Protein AF-0000000086679105 (afdb_homodimer)

pLDDT: mean 95.53, std 6.71, range [30.33, 98.94]

Structure (mmCIF, N/CA/C/O backbone):
data_AF-0000000086679105-model_v1
#
loop_
_entity.id
_entity.type
_entity.pdbx_description
1 polymer 'DUF4331 domain-containing protein'
#
loop_
_atom_site.group_PDB
_atom_site.id
_atom_site.type_symbol
_atom_site.label_atom_id
_atom_site.label_alt_id
_atom_site.label_comp_id
_atom_site.label_asym_id
_atom_site.label_entity_id
_atom_site.label_seq_id
_atom_site.pdbx_PDB_ins_code
_atom_site.Cartn_x
_atom_site.Cartn_y
_atom_site.Cartn_z
_atom_site.occupancy
_atom_site.B_iso_or_equiv
_atom_site.auth_seq_id
_atom_site.auth_comp_id
_atom_site.auth_asym_id
_atom_site.auth_atom_id
_atom_site.pdbx_PDB_model_num
ATOM 1 N N . MET A 1 1 ? -1.13 -16.766 -9.172 1 30.53 1 MET A N 1
ATOM 2 C CA . MET A 1 1 ? -1.455 -15.336 -9.141 1 30.53 1 MET A CA 1
ATOM 3 C C . MET A 1 1 ? -0.622 -14.609 -8.094 1 30.53 1 MET A C 1
ATOM 5 O O . MET A 1 1 ? -0.255 -15.188 -7.07 1 30.53 1 MET A O 1
ATOM 9 N N . SER A 1 2 ? 0.15 -13.836 -8.555 1 44.81 2 SER A N 1
ATOM 10 C CA . SER A 1 2 ? 0.932 -12.953 -7.695 1 44.81 2 SER A CA 1
ATOM 11 C C . SER A 1 2 ? 0.166 -12.594 -6.426 1 44.81 2 SER A C 1
ATOM 13 O O . SER A 1 2 ? -1.063 -12.508 -6.441 1 44.81 2 SER A O 1
ATOM 15 N N . SER A 1 3 ? 0.817 -13.109 -5.324 1 68.81 3 SER A N 1
ATOM 16 C CA . SER A 1 3 ? 0.387 -12.984 -3.938 1 68.81 3 SER A CA 1
ATOM 17 C C . SER A 1 3 ? 0.363 -11.523 -3.496 1 68.81 3 SER A C 1
ATOM 19 O O . SER A 1 3 ? 0.889 -11.18 -2.436 1 68.81 3 SER A O 1
ATOM 21 N N . HIS A 1 4 ? -0.194 -10.719 -4.441 1 86.88 4 HIS A N 1
ATOM 22 C CA . HIS A 1 4 ? -0.296 -9.312 -4.059 1 86.88 4 HIS A CA 1
ATOM 23 C C . HIS A 1 4 ? -1.331 -9.117 -2.955 1 86.88 4 HIS A C 1
ATOM 25 O O . HIS A 1 4 ? -2.453 -8.68 -3.223 1 86.88 4 HIS A O 1
ATOM 31 N N . ARG A 1 5 ? -0.948 -9.477 -1.745 1 88.31 5 ARG A N 1
ATOM 32 C CA . ARG A 1 5 ? -1.821 -9.383 -0.58 1 88.31 5 ARG A CA 1
ATOM 33 C C . ARG A 1 5 ? -2.785 -10.562 -0.519 1 88.31 5 ARG A C 1
ATOM 35 O O . ARG A 1 5 ? -3.998 -10.375 -0.392 1 88.31 5 ARG A O 1
ATOM 42 N N . GLU A 1 6 ? -2.338 -11.773 -0.585 1 87.81 6 GLU A N 1
ATOM 43 C CA . GLU A 1 6 ? -3.154 -12.969 -0.779 1 87.81 6 GLU A CA 1
ATOM 44 C C . GLU A 1 6 ? -3.711 -13.477 0.547 1 87.81 6 GLU A C 1
ATOM 46 O O . GLU A 1 6 ? -4.629 -14.305 0.566 1 87.81 6 GLU A O 1
ATOM 51 N N . ALA A 1 7 ? -3.141 -13 1.672 1 87.62 7 ALA A N 1
ATOM 52 C CA . ALA A 1 7 ? -3.557 -13.484 2.986 1 87.62 7 ALA A CA 1
ATOM 53 C C . ALA A 1 7 ? -3.783 -12.32 3.949 1 87.62 7 ALA A C 1
ATOM 55 O O . ALA A 1 7 ? -3.113 -11.289 3.855 1 87.62 7 ALA A O 1
ATOM 56 N N . PRO A 1 8 ? -4.746 -12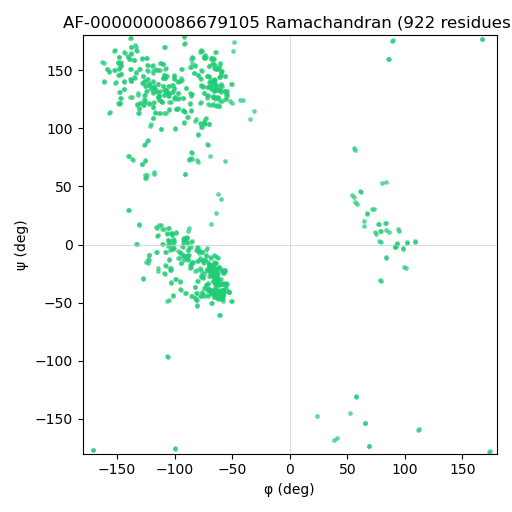.508 4.895 1 86.38 8 PRO A N 1
ATOM 57 C CA . PRO A 1 8 ? -5.148 -11.391 5.75 1 86.38 8 PRO A CA 1
ATOM 58 C C . PRO A 1 8 ? -3.986 -10.82 6.562 1 86.38 8 PRO A C 1
ATOM 60 O O . PRO A 1 8 ? -3.766 -9.609 6.559 1 86.38 8 PRO A O 1
ATOM 63 N N . GLU A 1 9 ? -3.18 -11.617 7.172 1 85.38 9 GLU A N 1
ATOM 64 C CA . GLU A 1 9 ? -2.143 -11.102 8.062 1 85.38 9 GLU A CA 1
ATOM 65 C C . GLU A 1 9 ? -0.961 -10.547 7.27 1 85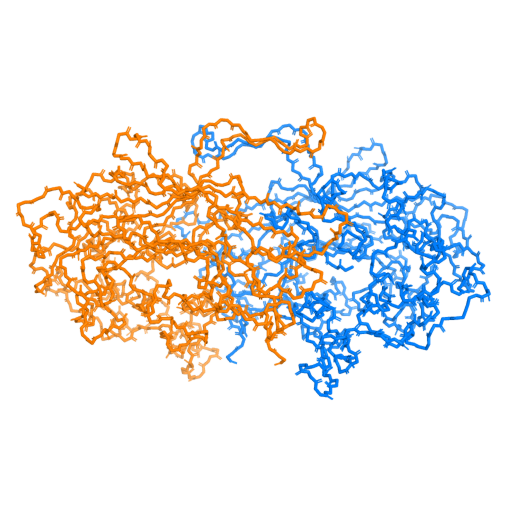.38 9 GLU A C 1
ATOM 67 O O . GLU A 1 9 ? -0.455 -9.469 7.574 1 85.38 9 GLU A O 1
ATOM 72 N N . ILE A 1 10 ? -0.529 -11.227 6.281 1 88.81 10 ILE A N 1
ATOM 73 C CA . ILE A 1 10 ? 0.65 -10.797 5.539 1 88.81 10 ILE A CA 1
ATOM 74 C C . ILE A 1 10 ? 0.325 -9.531 4.738 1 88.81 10 ILE A C 1
ATOM 76 O O . ILE A 1 10 ? 1.21 -8.719 4.469 1 88.81 10 ILE A O 1
ATOM 80 N N . SER A 1 11 ? -0.975 -9.359 4.379 1 89.5 11 SER A N 1
ATOM 81 C CA . SER A 1 11 ? -1.381 -8.148 3.68 1 89.5 11 SER A CA 1
ATOM 82 C C . SER A 1 11 ? -1.133 -6.91 4.531 1 89.5 11 SER A C 1
ATOM 84 O O . SER A 1 11 ? -1.073 -5.793 4.012 1 89.5 11 SER A O 1
ATOM 86 N N . LYS A 1 12 ? -0.986 -7.086 5.832 1 91.12 12 LYS A N 1
ATOM 87 C CA . LYS A 1 12 ? -0.716 -5.98 6.75 1 91.12 12 LYS A CA 1
ATOM 88 C C . LYS A 1 12 ? 0.782 -5.812 6.984 1 91.12 12 LYS A C 1
ATOM 90 O O . LYS A 1 12 ? 1.205 -4.914 7.715 1 91.12 12 LYS A O 1
ATOM 95 N N . ASP A 1 13 ? 1.604 -6.652 6.395 1 92.44 13 ASP A N 1
ATOM 96 C CA . ASP A 1 13 ? 3.062 -6.629 6.453 1 92.44 13 ASP A CA 1
ATOM 97 C C . ASP A 1 13 ? 3.668 -6.602 5.051 1 92.44 13 ASP A C 1
ATOM 99 O O . ASP A 1 13 ? 4.359 -7.539 4.648 1 92.44 13 ASP A O 1
ATOM 103 N N . PRO A 1 14 ? 3.551 -5.5 4.418 1 93.88 14 PRO A N 1
ATOM 104 C CA . PRO A 1 14 ? 3.871 -5.492 2.986 1 93.88 14 PRO A CA 1
ATOM 105 C C . PRO A 1 14 ? 5.352 -5.754 2.713 1 93.88 14 PRO A C 1
ATOM 107 O O . PRO A 1 14 ? 5.695 -6.348 1.686 1 93.88 14 PRO A O 1
ATOM 110 N N . VAL A 1 15 ? 6.242 -5.426 3.588 1 95.88 15 VAL A N 1
ATOM 111 C CA . VAL A 1 15 ? 7.668 -5.543 3.307 1 95.88 15 VAL A CA 1
ATOM 112 C C . VAL A 1 15 ? 8.07 -7.016 3.268 1 95.88 15 VAL A C 1
ATOM 114 O O . VAL A 1 15 ? 9.078 -7.371 2.65 1 95.88 15 VAL A O 1
ATOM 117 N N . ALA A 1 16 ? 7.277 -7.859 3.891 1 96.88 16 ALA A N 1
ATOM 118 C CA . ALA A 1 16 ? 7.566 -9.289 3.908 1 96.88 16 ALA A CA 1
ATOM 119 C C . ALA A 1 16 ? 6.645 -10.047 2.959 1 96.88 16 ALA A C 1
ATOM 121 O O . ALA A 1 16 ? 6.699 -11.273 2.877 1 96.88 16 ALA A O 1
ATOM 122 N N . ASP A 1 17 ? 5.805 -9.367 2.262 1 95.94 17 ASP A N 1
ATOM 123 C CA . ASP A 1 17 ? 4.797 -9.992 1.413 1 95.94 17 ASP A CA 1
ATOM 124 C C . ASP A 1 17 ? 5.391 -10.414 0.071 1 95.94 17 ASP A C 1
ATOM 126 O O . ASP A 1 17 ? 5.668 -9.57 -0.783 1 95.94 17 ASP A O 1
ATOM 130 N N . SER A 1 18 ? 5.555 -11.734 -0.111 1 96.25 18 SER A N 1
ATOM 131 C CA . SER A 1 18 ? 5.984 -12.242 -1.408 1 96.25 18 SER A CA 1
ATOM 132 C C . SER A 1 18 ? 4.914 -12.023 -2.473 1 96.25 18 SER A C 1
ATOM 134 O O . SER A 1 18 ? 3.766 -12.438 -2.297 1 96.25 18 SER A O 1
ATOM 136 N N . THR A 1 19 ? 5.355 -11.43 -3.525 1 94.06 19 THR A N 1
ATOM 137 C CA . THR A 1 19 ? 4.402 -10.961 -4.523 1 94.06 19 THR A CA 1
ATOM 138 C C . THR A 1 19 ? 4.438 -11.852 -5.766 1 94.06 19 THR A C 1
ATOM 140 O O . THR A 1 19 ? 3.393 -12.172 -6.336 1 94.06 19 THR A O 1
ATOM 143 N N . ASP A 1 20 ? 5.633 -12.117 -6.266 1 97.31 20 ASP A N 1
ATOM 144 C CA . ASP A 1 20 ? 5.824 -12.953 -7.445 1 97.31 20 ASP A CA 1
ATOM 145 C C . ASP A 1 20 ? 7.129 -13.742 -7.359 1 97.31 20 ASP A C 1
ATOM 147 O O . ASP A 1 20 ? 8.047 -13.359 -6.633 1 97.31 20 ASP A O 1
ATOM 151 N N . LEU A 1 21 ? 7.098 -14.805 -8.078 1 98.56 21 LEU A N 1
ATOM 152 C CA . LEU A 1 21 ? 8.281 -15.641 -8.242 1 98.56 21 LEU A CA 1
ATOM 153 C C . LEU A 1 21 ? 8.438 -16.078 -9.695 1 98.56 21 LEU A C 1
ATOM 155 O O . LEU A 1 21 ? 7.477 -16.547 -10.32 1 98.56 21 LEU A O 1
ATOM 159 N N . TYR A 1 22 ? 9.602 -15.828 -10.25 1 98.81 22 TYR A N 1
ATOM 160 C CA . TYR A 1 22 ? 9.969 -16.266 -11.594 1 98.81 22 TYR A CA 1
ATOM 161 C C . TYR A 1 22 ? 11.164 -17.203 -11.555 1 98.81 22 TYR A C 1
ATOM 163 O O . TYR A 1 22 ? 12.102 -17 -10.773 1 98.81 22 TYR A O 1
ATOM 171 N N . ALA A 1 23 ? 11.133 -18.188 -12.336 1 98.88 23 ALA A N 1
ATOM 172 C CA . ALA A 1 23 ? 12.227 -19.109 -12.586 1 98.88 23 ALA A CA 1
ATOM 173 C C . ALA A 1 23 ? 12.195 -19.625 -14.023 1 98.88 23 ALA A C 1
ATOM 175 O O . ALA A 1 23 ? 11.211 -20.219 -14.453 1 98.88 23 ALA A O 1
ATOM 176 N N . PHE A 1 24 ? 13.234 -19.422 -14.781 1 98.88 24 PHE A N 1
ATOM 177 C CA . PHE A 1 24 ? 13.258 -19.859 -16.172 1 98.88 24 PHE A CA 1
ATOM 178 C C . PHE A 1 24 ? 14.695 -20 -16.672 1 98.88 24 PHE A C 1
ATOM 180 O O . PHE A 1 24 ? 15.609 -19.375 -16.125 1 98.88 24 PHE A O 1
ATOM 187 N N . VAL A 1 25 ? 14.891 -20.906 -17.625 1 98.75 25 VAL A N 1
ATOM 188 C CA . VAL A 1 25 ? 16.156 -20.953 -18.344 1 98.75 25 VAL A CA 1
ATOM 189 C C . VAL A 1 25 ? 16.375 -19.656 -19.109 1 98.75 25 VAL A C 1
ATOM 191 O O . VAL A 1 25 ? 15.516 -19.234 -19.891 1 98.75 25 VAL A O 1
ATOM 194 N N . THR A 1 26 ? 17.547 -19.031 -18.875 1 98.5 26 THR A N 1
ATOM 195 C CA . THR A 1 26 ? 17.781 -17.656 -19.297 1 98.5 26 THR A CA 1
ATOM 196 C C . THR A 1 26 ? 17.812 -17.562 -20.828 1 98.5 26 THR A C 1
ATOM 198 O O . THR A 1 26 ? 18.609 -18.234 -21.469 1 98.5 26 THR A O 1
ATOM 201 N N . PRO A 1 27 ? 16.875 -16.734 -21.391 1 97 27 PRO A N 1
ATOM 202 C CA . PRO A 1 27 ? 16.969 -16.531 -22.844 1 97 27 PRO A CA 1
ATOM 203 C C . PRO A 1 27 ? 18.359 -16.047 -23.281 1 97 27 PRO A C 1
ATOM 205 O O . PRO A 1 27 ? 18.906 -15.125 -22.688 1 97 27 PRO A O 1
ATOM 208 N N . GLY A 1 28 ? 18.875 -16.672 -24.281 1 95 28 GLY A N 1
ATOM 209 C CA . GLY A 1 28 ? 20.188 -16.297 -24.812 1 95 28 GLY A CA 1
ATOM 210 C C . GLY A 1 28 ? 21.344 -16.938 -24.047 1 95 28 GLY A C 1
ATOM 211 O O . GLY A 1 28 ? 22.484 -16.891 -24.484 1 95 28 GLY A O 1
ATOM 212 N N . LYS A 1 29 ? 21.047 -17.531 -22.906 1 96.31 29 LYS A N 1
ATOM 213 C CA . LYS A 1 29 ? 22.047 -18.219 -22.078 1 96.31 29 LYS A CA 1
ATOM 214 C C . LYS A 1 29 ? 21.484 -19.516 -21.5 1 96.31 29 LYS A C 1
ATOM 216 O O . LYS A 1 29 ? 21.328 -19.625 -20.281 1 96.31 29 LYS A O 1
ATOM 221 N N . PRO A 1 30 ? 21.375 -20.531 -22.281 1 95.62 30 PRO A N 1
ATOM 222 C CA . PRO A 1 30 ? 20.625 -21.719 -21.891 1 95.62 30 PRO A CA 1
ATOM 223 C C . PRO A 1 30 ? 21.297 -22.5 -20.75 1 95.62 30 PRO A C 1
ATOM 225 O O . PRO A 1 30 ? 20.688 -23.391 -20.172 1 95.62 30 PRO A O 1
ATOM 228 N N . ASP A 1 31 ? 22.562 -22.172 -20.406 1 96.44 31 ASP A N 1
ATOM 229 C CA . ASP A 1 31 ? 23.25 -22.859 -19.312 1 96.44 31 ASP A CA 1
ATOM 230 C C . ASP A 1 31 ? 23.031 -22.141 -17.984 1 96.44 31 ASP A C 1
ATOM 232 O O . ASP A 1 31 ? 23.641 -22.484 -16.969 1 96.44 31 ASP A O 1
ATOM 236 N N . THR A 1 32 ? 22.203 -21.109 -17.984 1 98.38 32 THR A N 1
ATOM 237 C CA . THR A 1 32 ? 21.906 -20.375 -16.766 1 98.38 32 THR A CA 1
ATOM 238 C C . THR A 1 32 ? 20.406 -20.359 -16.484 1 98.38 32 THR A C 1
ATOM 240 O O . THR A 1 32 ? 19.594 -20.578 -17.391 1 98.38 32 THR A O 1
ATOM 243 N N . VAL A 1 33 ? 20.094 -20.203 -15.234 1 98.81 33 VAL A N 1
ATOM 244 C CA . VAL A 1 33 ? 18.719 -20.031 -14.758 1 98.81 33 VAL A CA 1
ATOM 245 C C . VAL A 1 33 ? 18.578 -18.641 -14.125 1 98.81 33 VAL A C 1
ATOM 247 O O . VAL A 1 33 ? 19.453 -18.188 -13.398 1 98.81 33 VAL A O 1
ATOM 250 N N . THR A 1 34 ? 17.531 -17.938 -14.5 1 98.94 34 THR A N 1
ATOM 251 C CA . THR A 1 34 ? 17.156 -16.672 -13.844 1 98.94 34 THR A CA 1
ATOM 252 C C . THR A 1 34 ? 16.078 -16.906 -12.797 1 98.94 34 THR A C 1
ATOM 254 O O . THR A 1 34 ? 15.07 -17.578 -13.078 1 98.94 34 THR A O 1
ATOM 257 N N . LEU A 1 35 ? 16.328 -16.484 -11.57 1 98.94 35 LEU A N 1
ATOM 258 C CA . LEU A 1 35 ? 15.383 -16.484 -10.453 1 98.94 35 LEU A CA 1
ATOM 259 C C . LEU A 1 35 ? 15.047 -15.047 -10.031 1 98.94 35 LEU A C 1
ATOM 261 O O . LEU A 1 35 ? 15.945 -14.219 -9.867 1 98.94 35 LEU A O 1
ATOM 265 N N . ILE A 1 36 ? 13.742 -14.719 -9.953 1 98.94 36 ILE A N 1
ATOM 266 C CA . ILE A 1 36 ? 13.312 -13.398 -9.492 1 98.94 36 ILE A CA 1
ATOM 267 C C . ILE A 1 36 ? 12.234 -13.562 -8.414 1 98.94 36 ILE A C 1
ATOM 269 O O . ILE A 1 36 ? 11.242 -14.25 -8.625 1 98.94 36 ILE A O 1
ATOM 273 N N . ALA A 1 37 ? 12.445 -13.047 -7.258 1 98.75 37 ALA A N 1
ATOM 274 C CA . ALA A 1 37 ? 11.438 -12.938 -6.207 1 98.75 37 ALA A CA 1
ATOM 275 C C . ALA A 1 37 ? 11.047 -11.484 -5.973 1 98.75 37 ALA A C 1
ATOM 277 O O . ALA A 1 37 ? 11.906 -10.625 -5.746 1 98.75 37 ALA A O 1
ATOM 278 N N . ASN A 1 38 ? 9.773 -11.219 -6.117 1 98.62 38 ASN A N 1
ATOM 279 C CA . ASN A 1 38 ? 9.266 -9.875 -5.879 1 98.62 38 ASN A CA 1
ATOM 280 C C . ASN A 1 38 ? 8.602 -9.758 -4.508 1 98.62 38 ASN A C 1
ATOM 282 O O . ASN A 1 38 ? 7.949 -10.703 -4.051 1 98.62 38 ASN A O 1
ATOM 286 N N . TYR A 1 39 ? 8.797 -8.625 -3.91 1 97.88 39 TYR A N 1
ATOM 287 C CA . TYR A 1 39 ? 8.211 -8.297 -2.613 1 97.88 39 TYR A CA 1
ATOM 288 C C . TYR A 1 39 ? 7.598 -6.902 -2.631 1 97.88 39 TYR A C 1
ATOM 290 O O . TYR A 1 39 ? 7.84 -6.125 -3.557 1 97.88 39 TYR A O 1
ATOM 298 N N . LEU A 1 40 ? 6.781 -6.586 -1.562 1 96.62 40 LEU A N 1
ATOM 299 C CA . LEU A 1 40 ? 6.148 -5.289 -1.344 1 96.62 40 LEU A CA 1
ATOM 300 C C . LEU A 1 40 ? 5.305 -4.887 -2.547 1 96.62 40 LEU A C 1
ATOM 302 O O . LEU A 1 40 ? 5.703 -4.02 -3.33 1 96.62 40 LEU A O 1
ATOM 306 N N . PRO A 1 41 ? 4.098 -5.348 -2.668 1 95.12 41 PRO A N 1
ATOM 307 C CA . PRO A 1 41 ? 3.219 -5.082 -3.809 1 95.12 41 PRO A CA 1
ATOM 308 C C . PRO A 1 41 ? 2.658 -3.66 -3.801 1 95.12 41 PRO A C 1
ATOM 310 O O . PRO A 1 41 ? 2.748 -2.963 -2.787 1 95.12 41 PRO A O 1
ATOM 313 N N . MET A 1 42 ? 2.191 -3.184 -4.945 1 94.5 42 MET A N 1
ATOM 314 C CA . MET A 1 42 ? 1.371 -1.988 -5.125 1 94.5 42 MET A CA 1
ATOM 315 C C . MET A 1 42 ? 2.111 -0.743 -4.645 1 94.5 42 MET A C 1
ATOM 317 O O . MET A 1 42 ? 1.541 0.088 -3.938 1 94.5 42 MET A O 1
ATOM 321 N N . GLN A 1 43 ? 3.377 -0.663 -5.055 1 95.94 43 GLN A N 1
ATOM 322 C CA . GLN A 1 43 ? 4.141 0.546 -4.758 1 95.94 43 GLN A CA 1
ATOM 323 C C . GLN A 1 43 ? 3.691 1.707 -5.641 1 95.94 43 GLN A C 1
ATOM 325 O O . GLN A 1 43 ? 3.941 1.71 -6.848 1 95.94 43 GLN A O 1
ATOM 330 N N . LEU A 1 44 ? 2.998 2.658 -5.027 1 95.56 44 LEU A N 1
ATOM 331 C CA . LEU A 1 44 ? 2.734 3.895 -5.758 1 95.56 44 LEU A CA 1
ATOM 332 C C . LEU A 1 44 ? 4.035 4.621 -6.082 1 95.56 44 LEU A C 1
ATOM 334 O O . LEU A 1 44 ? 4.781 5 -5.18 1 95.56 44 LEU A O 1
ATOM 338 N N . PRO A 1 45 ? 4.348 4.844 -7.379 1 96.5 45 PRO A N 1
ATOM 339 C CA . PRO A 1 45 ? 5.648 5.426 -7.719 1 96.5 45 PRO A CA 1
ATOM 340 C C . PRO A 1 45 ? 5.898 6.754 -7.008 1 96.5 45 PRO A C 1
ATOM 342 O O . PRO A 1 45 ? 7.031 7.043 -6.609 1 96.5 45 PRO A O 1
ATOM 345 N N . SER A 1 46 ? 4.863 7.527 -6.785 1 95.56 46 SER A N 1
ATOM 346 C CA . SER A 1 46 ? 5 8.836 -6.145 1 95.56 46 SER A CA 1
ATOM 347 C C . SER A 1 46 ? 4.926 8.711 -4.625 1 95.56 46 SER A C 1
ATOM 349 O O . SER A 1 46 ? 4.723 9.711 -3.928 1 95.56 46 SER A O 1
ATOM 351 N N . GLY A 1 47 ? 5.043 7.547 -4.086 1 89.81 47 GLY A N 1
ATOM 352 C CA . GLY A 1 47 ? 4.711 7.266 -2.699 1 89.81 47 GLY A CA 1
ATOM 353 C C . GLY A 1 47 ? 5.66 7.922 -1.714 1 89.81 47 GLY A C 1
ATOM 354 O O . GLY A 1 47 ? 5.801 7.461 -0.58 1 89.81 47 GLY A O 1
ATOM 355 N N . GLY A 1 48 ? 6.516 9.031 -2.139 1 80.12 48 GLY A N 1
ATOM 356 C CA . GLY A 1 48 ? 7.305 9.969 -1.353 1 80.12 48 GLY A CA 1
ATOM 357 C C . GLY A 1 48 ? 7.676 9.438 0.017 1 80.12 48 GLY A C 1
ATOM 358 O O . GLY A 1 48 ? 7.891 8.234 0.182 1 80.12 48 GLY A O 1
ATOM 359 N N . PRO A 1 49 ? 7.777 10.422 1.054 1 82.31 49 PRO A N 1
ATOM 360 C CA . PRO A 1 49 ? 9.164 10.875 1.164 1 82.31 49 PRO A CA 1
ATOM 361 C C . PRO A 1 49 ? 10.133 9.742 1.498 1 82.31 49 PRO A C 1
ATOM 363 O O . PRO A 1 49 ? 11.344 9.875 1.295 1 82.31 49 PRO A O 1
ATOM 366 N N . ASN A 1 50 ? 9.602 8.672 2.059 1 82.31 50 ASN A N 1
ATOM 367 C CA . ASN A 1 50 ? 10.484 7.594 2.494 1 82.31 50 ASN A CA 1
ATOM 368 C C . ASN A 1 50 ? 10.602 6.504 1.433 1 82.31 50 ASN A C 1
ATOM 370 O O . ASN A 1 50 ? 11.516 5.672 1.49 1 82.31 50 ASN A O 1
ATOM 374 N N . PHE A 1 51 ? 9.797 6.594 0.345 1 88.88 51 PHE A N 1
ATOM 375 C CA . PHE A 1 51 ? 9.75 5.637 -0.756 1 88.88 51 PHE A CA 1
ATOM 376 C C . PHE A 1 51 ? 9.836 4.207 -0.238 1 88.88 51 PHE A C 1
ATOM 378 O O . PHE A 1 51 ? 9.43 3.926 0.892 1 88.88 51 PHE A O 1
ATOM 385 N N . TYR A 1 52 ? 10.078 3.248 -1.118 1 94.31 52 TYR A N 1
ATOM 386 C CA . TYR A 1 52 ? 9.953 1.831 -0.796 1 94.31 52 TYR A CA 1
ATOM 387 C C . TYR A 1 52 ? 11.328 1.171 -0.698 1 94.31 52 TYR A C 1
ATOM 389 O O . TYR A 1 52 ? 12.164 1.338 -1.585 1 94.31 52 TYR A O 1
ATOM 397 N N . GLU A 1 53 ? 11.57 0.423 0.383 1 95.5 53 GLU A N 1
ATOM 398 C CA . GLU A 1 53 ? 12.812 -0.324 0.581 1 95.5 53 GLU A CA 1
ATOM 399 C C . GLU A 1 53 ? 12.531 -1.705 1.169 1 95.5 53 GLU A C 1
ATOM 401 O O . GLU A 1 53 ? 11.469 -1.941 1.736 1 95.5 53 GLU A O 1
ATOM 406 N N . PHE A 1 54 ? 13.516 -2.629 1.002 1 97.94 54 PHE A N 1
ATOM 407 C CA . PHE A 1 54 ? 13.453 -3.916 1.686 1 97.94 54 PHE A CA 1
ATOM 408 C C . PHE A 1 54 ? 13.562 -3.732 3.195 1 97.94 54 PHE A C 1
ATOM 410 O O . PHE A 1 54 ? 14.125 -2.74 3.666 1 97.94 54 PHE A O 1
ATOM 417 N N . GLY A 1 55 ? 12.969 -4.641 3.906 1 97.06 55 GLY A N 1
ATOM 418 C CA . GLY A 1 55 ? 13.086 -4.578 5.355 1 97.06 55 GLY A CA 1
ATOM 419 C C . GLY A 1 55 ? 14.453 -5.012 5.859 1 97.06 55 GLY A C 1
ATOM 420 O O . GLY A 1 55 ? 14.93 -6.098 5.523 1 97.06 55 GLY A O 1
ATOM 421 N N . ASP A 1 56 ? 15.055 -4.168 6.73 1 96.12 56 ASP A N 1
ATOM 422 C CA . ASP A 1 56 ? 16.328 -4.535 7.355 1 96.12 56 ASP A CA 1
ATOM 423 C C . ASP A 1 56 ? 16.141 -5.711 8.312 1 96.12 56 ASP A C 1
ATOM 425 O O . ASP A 1 56 ? 17.094 -6.441 8.602 1 96.12 56 ASP A O 1
ATOM 429 N N . ASP A 1 57 ? 14.922 -5.871 8.758 1 95 57 ASP A N 1
ATOM 430 C CA . ASP A 1 57 ? 14.633 -6.887 9.766 1 95 57 ASP A CA 1
ATOM 431 C C . ASP A 1 57 ? 13.984 -8.117 9.141 1 95 57 ASP A C 1
ATOM 433 O O . ASP A 1 57 ? 13.422 -8.961 9.844 1 95 57 ASP A O 1
ATOM 437 N N . VAL A 1 58 ? 13.938 -8.203 7.871 1 97.81 58 VAL A N 1
ATOM 438 C CA . VAL A 1 58 ? 13.352 -9.328 7.16 1 97.81 58 VAL A CA 1
ATOM 439 C C . VAL A 1 58 ? 14.461 -10.172 6.52 1 97.81 58 VAL A C 1
ATOM 441 O O . VAL A 1 58 ? 15.414 -9.625 5.957 1 97.81 58 VAL A O 1
ATOM 444 N N . LEU A 1 59 ? 14.375 -11.469 6.703 1 98.62 59 LEU A N 1
ATOM 445 C CA . LEU A 1 59 ? 15.203 -12.422 5.98 1 98.62 59 LEU A CA 1
ATOM 446 C C . LEU A 1 59 ? 14.516 -12.883 4.703 1 98.62 59 LEU A C 1
ATOM 448 O O . LEU A 1 59 ? 13.461 -13.523 4.762 1 98.62 59 LEU A O 1
ATOM 452 N N . TYR A 1 60 ? 15.117 -12.523 3.545 1 98.88 60 TYR A N 1
ATOM 453 C CA . TYR A 1 60 ? 14.562 -12.938 2.258 1 98.88 60 TYR A CA 1
ATOM 454 C C . TYR A 1 60 ? 15.328 -14.125 1.693 1 98.88 60 TYR A C 1
ATOM 456 O O . TYR A 1 60 ? 16.562 -14.125 1.668 1 98.88 60 TYR A O 1
ATOM 464 N N . GLU A 1 61 ? 14.562 -15.109 1.223 1 98.88 61 GLU A N 1
ATOM 465 C CA . GLU A 1 61 ? 15.242 -16.297 0.72 1 98.88 61 GLU A CA 1
ATOM 466 C C . GLU A 1 61 ? 14.594 -16.797 -0.568 1 98.88 61 GLU A C 1
ATOM 468 O O . GLU A 1 61 ? 13.375 -16.719 -0.732 1 98.88 61 GLU A O 1
ATOM 473 N N . ILE A 1 62 ? 15.398 -17.266 -1.469 1 98.94 62 ILE A N 1
ATOM 474 C CA . ILE A 1 62 ? 14.992 -18.109 -2.588 1 98.94 62 ILE A CA 1
ATOM 475 C C . ILE A 1 62 ? 15.555 -19.516 -2.402 1 98.94 62 ILE A C 1
ATOM 477 O O . ILE A 1 62 ? 16.766 -19.688 -2.262 1 98.94 62 ILE A O 1
ATOM 481 N N . HIS A 1 63 ? 14.672 -20.453 -2.396 1 98.81 63 HIS A N 1
ATOM 482 C CA . HIS A 1 63 ? 15.016 -21.844 -2.158 1 98.81 63 HIS A CA 1
ATOM 483 C C . HIS A 1 63 ? 14.945 -22.656 -3.445 1 98.81 63 HIS A C 1
ATOM 485 O O . HIS A 1 63 ? 14.07 -22.422 -4.285 1 98.81 63 HIS A O 1
ATOM 491 N N . VAL A 1 64 ? 15.883 -23.625 -3.518 1 98.81 64 VAL A N 1
ATOM 492 C CA . VAL A 1 64 ? 15.875 -24.594 -4.605 1 98.81 64 VAL A CA 1
ATOM 493 C C . VAL A 1 64 ? 15.906 -26.016 -4.035 1 98.81 64 VAL A C 1
ATOM 495 O O . VAL A 1 64 ? 16.781 -26.344 -3.227 1 98.81 64 VAL A O 1
ATOM 498 N N . ASP A 1 65 ? 14.93 -26.781 -4.328 1 98.5 65 ASP A N 1
ATOM 499 C CA . ASP A 1 65 ? 14.906 -28.219 -4.105 1 98.5 65 ASP A CA 1
ATOM 500 C C . ASP A 1 65 ? 15.289 -28.984 -5.371 1 98.5 65 ASP A C 1
ATOM 502 O O . ASP A 1 65 ? 14.602 -28.906 -6.387 1 98.5 65 ASP A O 1
ATOM 506 N N . ASN A 1 66 ? 16.406 -29.734 -5.328 1 97.69 66 ASN A N 1
ATOM 507 C CA . ASN A 1 66 ? 16.844 -30.422 -6.543 1 97.69 66 ASN A CA 1
ATOM 508 C C . ASN A 1 66 ? 16.781 -31.938 -6.379 1 97.69 66 ASN A C 1
ATOM 510 O O . ASN A 1 66 ? 17.375 -32.656 -7.18 1 97.69 66 ASN A O 1
ATOM 514 N N . ASN A 1 67 ? 16.078 -32.438 -5.305 1 95.81 67 ASN A N 1
ATOM 515 C CA . ASN A 1 67 ? 15.961 -33.875 -5.129 1 95.81 67 ASN A CA 1
ATOM 516 C C . ASN A 1 67 ? 14.523 -34.281 -4.836 1 95.81 67 ASN A C 1
ATOM 518 O O . ASN A 1 67 ? 14.266 -35.469 -4.551 1 95.81 67 ASN A O 1
ATOM 522 N N . GLY A 1 68 ? 13.594 -33.312 -4.797 1 94.88 68 GLY A N 1
ATOM 523 C CA . GLY A 1 68 ? 12.164 -33.594 -4.777 1 94.88 68 GLY A CA 1
ATOM 524 C C . GLY A 1 68 ? 11.641 -33.906 -3.391 1 94.88 68 GLY A C 1
ATOM 525 O O . GLY A 1 68 ? 10.547 -34.469 -3.244 1 94.88 68 GLY A O 1
ATOM 526 N N . ASP A 1 69 ? 12.344 -33.562 -2.285 1 96.12 69 ASP A N 1
ATOM 527 C CA . ASP A 1 69 ? 11.883 -33.906 -0.952 1 96.12 69 ASP A CA 1
ATOM 528 C C . ASP A 1 69 ? 11.211 -32.75 -0.255 1 96.12 69 ASP A C 1
ATOM 530 O O . ASP A 1 69 ? 10.875 -32.812 0.929 1 96.12 69 ASP A O 1
ATOM 534 N N . GLY A 1 70 ? 11.07 -31.672 -0.97 1 96.56 70 GLY A N 1
ATOM 535 C CA . GLY A 1 70 ? 10.336 -30.531 -0.437 1 96.56 70 GLY A CA 1
ATOM 536 C C . GLY A 1 70 ? 11.148 -29.703 0.537 1 96.56 70 GLY A C 1
ATOM 537 O O . GLY A 1 70 ? 10.609 -28.844 1.235 1 96.56 70 GLY A O 1
ATOM 538 N N . ARG A 1 71 ? 12.391 -29.922 0.613 1 97.25 71 ARG A N 1
ATOM 539 C CA . ARG A 1 71 ? 13.336 -29.156 1.415 1 97.25 71 ARG A CA 1
ATOM 540 C C . ARG A 1 71 ? 14.398 -28.5 0.535 1 97.25 71 ARG A C 1
ATOM 542 O O . ARG A 1 71 ? 14.75 -29.031 -0.521 1 97.25 71 ARG A O 1
ATOM 549 N N . PRO A 1 72 ? 14.867 -27.375 0.964 1 97.81 72 PRO A N 1
ATOM 550 C CA . PRO A 1 72 ? 15.844 -26.719 0.097 1 97.81 72 PRO A CA 1
ATOM 551 C C . PRO A 1 72 ? 17.203 -27.422 0.08 1 97.81 72 PRO A C 1
ATOM 553 O O . PRO A 1 72 ? 17.688 -27.844 1.13 1 97.81 72 PRO A O 1
ATOM 556 N N . ASP A 1 73 ? 17.781 -27.594 -1.07 1 98.19 73 ASP A N 1
ATOM 557 C CA . ASP A 1 73 ? 19.141 -28.078 -1.262 1 98.19 73 ASP A CA 1
ATOM 558 C C . ASP A 1 73 ? 20.109 -26.922 -1.522 1 98.19 73 ASP A C 1
ATOM 560 O O . ASP A 1 73 ? 21.312 -27.047 -1.289 1 98.19 73 ASP A O 1
ATOM 564 N N . VAL A 1 74 ? 19.609 -25.859 -2.109 1 98.38 74 VAL A N 1
ATOM 565 C CA . VAL A 1 74 ? 20.312 -24.594 -2.293 1 98.38 74 VAL A CA 1
ATOM 566 C C . VAL A 1 74 ? 19.422 -23.438 -1.848 1 98.38 74 VAL A C 1
ATOM 568 O O . VAL A 1 74 ? 18.234 -23.391 -2.176 1 98.38 74 VAL A O 1
ATOM 571 N N . THR A 1 75 ? 19.938 -22.594 -1.021 1 98.75 75 THR A N 1
ATOM 572 C CA . THR A 1 75 ? 19.234 -21.375 -0.615 1 98.75 75 THR A CA 1
ATOM 573 C C . THR A 1 75 ? 20.094 -20.141 -0.854 1 98.75 75 THR A C 1
ATOM 575 O O . THR A 1 75 ? 21.297 -20.141 -0.551 1 98.75 75 THR A O 1
ATOM 578 N N . PHE A 1 76 ? 19.547 -19.188 -1.507 1 98.88 76 PHE A N 1
ATOM 579 C CA . PHE A 1 76 ? 20.141 -17.844 -1.533 1 98.88 76 PHE A CA 1
ATOM 580 C C . PHE A 1 76 ? 19.438 -16.938 -0.528 1 98.88 76 PHE A C 1
ATOM 582 O O . PHE A 1 76 ? 18.234 -16.688 -0.639 1 98.88 76 PHE A O 1
ATOM 589 N N . GLN A 1 77 ? 20.188 -16.5 0.44 1 98.81 77 GLN A N 1
ATOM 590 C CA . GLN A 1 77 ? 19.688 -15.656 1.517 1 98.81 77 GLN A CA 1
ATOM 591 C C . GLN A 1 77 ? 20.125 -14.203 1.346 1 98.81 77 GLN A C 1
ATOM 593 O O . GLN A 1 77 ? 21.312 -13.938 1.146 1 98.81 77 GLN A O 1
ATOM 598 N N . PHE A 1 78 ? 19.203 -13.32 1.386 1 98.88 78 PHE A N 1
ATOM 599 C CA . PHE A 1 78 ? 19.469 -11.898 1.249 1 98.88 78 PHE A CA 1
ATOM 600 C C . PHE A 1 78 ? 19.141 -11.156 2.543 1 98.88 78 PHE A C 1
ATOM 602 O O . PHE A 1 78 ? 18.047 -11.289 3.08 1 98.88 78 PHE A O 1
ATOM 609 N N . ARG A 1 79 ? 20.094 -10.375 3.059 1 98.75 79 ARG A N 1
ATOM 610 C CA . ARG A 1 79 ? 19.906 -9.469 4.191 1 98.75 79 ARG A CA 1
ATOM 611 C C . ARG A 1 79 ? 20.219 -8.031 3.797 1 98.75 79 ARG A C 1
ATOM 613 O O . ARG A 1 79 ? 21.234 -7.77 3.139 1 98.75 79 ARG A O 1
ATOM 620 N N . PHE A 1 80 ? 19.391 -7.184 4.191 1 98.62 80 PHE A N 1
ATOM 621 C CA . PHE A 1 80 ? 19.516 -5.797 3.768 1 98.62 80 PHE A CA 1
ATOM 622 C C . PHE A 1 80 ? 19.938 -4.91 4.938 1 98.62 80 PHE A C 1
ATOM 624 O O . PHE A 1 80 ? 19.672 -5.246 6.094 1 98.62 80 PHE A O 1
ATOM 631 N N . GLU A 1 81 ? 20.531 -3.846 4.602 1 97.94 81 GLU A N 1
ATOM 632 C CA . GLU A 1 81 ? 20.938 -2.809 5.543 1 97.94 81 GLU A CA 1
ATOM 633 C C . GLU A 1 81 ? 20.797 -1.419 4.934 1 97.94 81 GLU A C 1
ATOM 635 O O . GLU A 1 81 ? 21.141 -1.206 3.77 1 97.94 81 GLU A O 1
ATOM 640 N N . THR A 1 82 ? 20.219 -0.505 5.676 1 96.38 82 THR A N 1
ATOM 641 C CA . THR A 1 82 ? 20.016 0.871 5.234 1 96.38 82 THR A CA 1
ATOM 642 C C . THR A 1 82 ? 21.016 1.808 5.922 1 96.38 82 THR A C 1
ATOM 644 O O . THR A 1 82 ? 21.266 1.677 7.121 1 96.38 82 THR A O 1
ATOM 647 N N . GLU A 1 83 ? 21.594 2.717 5.156 1 96.31 83 GLU A N 1
ATOM 648 C CA . GLU A 1 83 ? 22.516 3.738 5.664 1 96.31 83 GLU A CA 1
ATOM 649 C C . GLU A 1 83 ? 21.969 5.141 5.402 1 96.31 83 GLU A C 1
ATOM 651 O O . GLU A 1 83 ? 21.5 5.434 4.301 1 96.31 83 GLU A O 1
ATOM 656 N N . ILE A 1 84 ? 21.969 5.914 6.43 1 94.69 84 ILE A N 1
ATOM 657 C CA . ILE A 1 84 ? 21.609 7.324 6.336 1 94.69 84 ILE A CA 1
ATOM 658 C C . ILE A 1 84 ? 22.859 8.188 6.387 1 94.69 84 ILE A C 1
ATOM 660 O O . ILE A 1 84 ? 23.625 8.133 7.359 1 94.69 84 ILE A O 1
ATOM 664 N N . ARG A 1 85 ? 23.062 8.977 5.406 1 95.06 85 ARG A N 1
ATOM 665 C CA . ARG A 1 85 ? 24.266 9.797 5.324 1 95.06 85 ARG A CA 1
ATOM 666 C C . ARG A 1 85 ? 24.125 11.07 6.156 1 95.06 85 ARG A C 1
ATOM 668 O O . ARG A 1 85 ? 25.062 11.492 6.828 1 95.06 85 ARG A O 1
ATOM 675 N N . ASN A 1 86 ? 23.016 11.727 6.027 1 94.75 86 ASN A N 1
ATOM 676 C CA . ASN A 1 86 ? 22.688 12.938 6.766 1 94.75 86 ASN A CA 1
ATOM 677 C C . ASN A 1 86 ? 21.438 12.75 7.629 1 94.75 86 ASN A C 1
ATOM 679 O O . ASN A 1 86 ? 20.312 12.727 7.113 1 94.75 86 ASN A O 1
ATOM 683 N N . ASP A 1 87 ? 21.578 12.688 8.906 1 93.19 87 ASP A N 1
ATOM 684 C CA . ASP A 1 87 ? 20.469 12.391 9.805 1 93.19 87 ASP A CA 1
ATOM 685 C C . ASP A 1 87 ? 19.75 13.664 10.227 1 93.19 87 ASP A C 1
ATOM 687 O O . ASP A 1 87 ? 18.875 13.625 11.094 1 93.19 87 ASP A O 1
ATOM 691 N N . LYS A 1 88 ? 20.109 14.781 9.648 1 92.19 88 LYS A N 1
ATOM 692 C CA . LYS A 1 88 ? 19.516 16.047 10.047 1 92.19 88 LYS A CA 1
ATOM 693 C C . LYS A 1 88 ? 18.516 16.547 9 1 92.19 88 LYS A C 1
ATOM 695 O O . LYS A 1 88 ? 17.922 17.609 9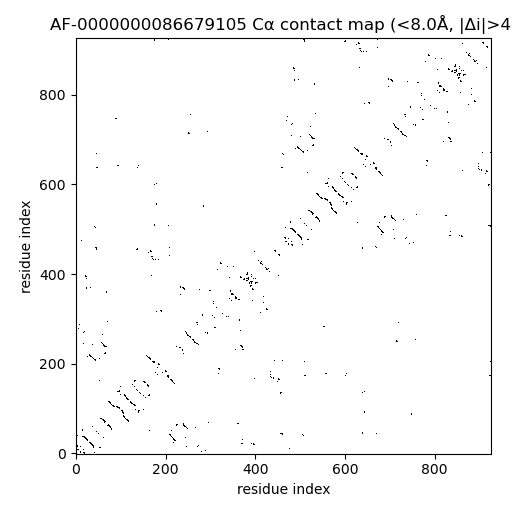.164 1 92.19 88 LYS A O 1
ATOM 700 N N . THR A 1 89 ? 18.406 15.758 7.938 1 94 89 THR A N 1
ATOM 701 C CA . THR A 1 89 ? 17.484 16.141 6.875 1 94 89 THR A CA 1
ATOM 702 C C . THR A 1 89 ? 16.328 15.164 6.789 1 94 89 THR A C 1
ATOM 704 O O . THR A 1 89 ? 16.453 14 7.168 1 94 89 THR A O 1
ATOM 707 N N . PHE A 1 90 ? 15.172 15.641 6.363 1 92.19 90 PHE A N 1
ATOM 708 C CA . PHE A 1 90 ? 14.039 14.758 6.105 1 92.19 90 PHE A CA 1
ATOM 709 C C . PHE A 1 90 ? 14.023 14.305 4.652 1 92.19 90 PHE A C 1
ATOM 711 O O . PHE A 1 90 ? 13.125 13.578 4.23 1 92.19 90 PHE A O 1
ATOM 718 N N . LEU A 1 91 ? 15.023 14.648 3.906 1 93.56 91 LEU A N 1
ATOM 719 C CA . LEU A 1 91 ? 15.023 14.453 2.461 1 93.56 91 LEU A CA 1
ATOM 720 C C . LEU A 1 91 ? 15.711 13.141 2.09 1 93.56 91 LEU A C 1
ATOM 722 O O . LEU A 1 91 ? 16.719 12.773 2.688 1 93.56 91 LEU A O 1
ATOM 726 N N . TYR A 1 92 ? 15.133 12.508 1.128 1 94.62 92 TYR A N 1
ATOM 727 C CA . TYR A 1 92 ? 15.711 11.312 0.514 1 94.62 92 TYR A CA 1
ATOM 728 C C . TYR A 1 92 ? 16.953 11.672 -0.303 1 94.62 92 TYR A C 1
ATOM 730 O O . TYR A 1 92 ? 17.922 10.906 -0.339 1 94.62 92 TYR A O 1
ATOM 738 N N . ASN A 1 93 ? 16.969 12.75 -0.983 1 96.19 93 ASN A N 1
ATOM 739 C CA . ASN A 1 93 ? 18.062 13.32 -1.761 1 96.19 93 ASN A CA 1
ATOM 740 C C . ASN A 1 93 ? 18.016 14.844 -1.767 1 96.19 93 ASN A C 1
ATOM 742 O O . ASN A 1 93 ? 16.938 15.438 -1.688 1 96.19 93 ASN A O 1
ATOM 746 N N . THR A 1 94 ? 19.172 15.484 -1.902 1 94.56 94 THR A N 1
ATOM 747 C CA . THR A 1 94 ? 19.266 16.938 -1.861 1 94.56 94 THR A CA 1
ATOM 748 C C . THR A 1 94 ? 19.625 17.5 -3.236 1 94.56 94 THR A C 1
ATOM 750 O O . THR A 1 94 ? 19.797 18.703 -3.395 1 94.56 94 THR A O 1
ATOM 753 N N . GLY A 1 95 ? 19.766 16.719 -4.145 1 96.31 95 GLY A N 1
ATOM 754 C CA . GLY A 1 95 ? 20.047 16.969 -5.547 1 96.31 95 GLY A CA 1
ATOM 755 C C . GLY A 1 95 ? 19.938 15.719 -6.41 1 96.31 95 GLY A C 1
ATOM 756 O O . GLY A 1 95 ? 19.516 14.664 -5.938 1 96.31 95 GLY A O 1
ATOM 757 N N . PRO A 1 96 ? 20.25 15.883 -7.664 1 97.31 96 PRO A N 1
ATOM 758 C CA . PRO A 1 96 ? 20.188 14.719 -8.547 1 97.31 96 PRO A CA 1
ATOM 759 C C . PRO A 1 96 ? 21.125 13.602 -8.109 1 97.31 96 PRO A C 1
ATOM 761 O O . PRO A 1 96 ? 22.25 13.867 -7.668 1 97.31 96 PRO A O 1
ATOM 764 N N . ILE A 1 97 ? 20.656 12.43 -8.141 1 98.25 97 ILE A N 1
ATOM 765 C CA . ILE A 1 97 ? 21.438 11.227 -7.891 1 98.25 97 ILE A CA 1
ATOM 766 C C . ILE A 1 97 ? 22 10.688 -9.203 1 98.25 97 ILE A C 1
ATOM 768 O O . ILE A 1 97 ? 21.281 10.023 -9.961 1 98.25 97 ILE A O 1
ATOM 772 N N . GLU A 1 98 ? 23.25 10.883 -9.422 1 96.62 98 GLU A N 1
ATOM 773 C CA . GLU A 1 98 ? 23.812 10.578 -10.727 1 96.62 98 GLU A CA 1
ATOM 774 C C . GLU A 1 98 ? 24.625 9.289 -10.695 1 96.62 98 GLU A C 1
ATOM 776 O O . GLU A 1 98 ? 25.016 8.758 -11.742 1 96.62 98 GLU A O 1
ATOM 781 N N . ALA A 1 99 ? 24.906 8.836 -9.508 1 98.12 99 ALA A N 1
ATOM 782 C CA . ALA A 1 99 ? 25.656 7.602 -9.297 1 98.12 99 ALA A CA 1
ATOM 783 C C . ALA A 1 99 ? 25.266 6.945 -7.973 1 98.12 99 ALA A C 1
ATOM 785 O O . ALA A 1 99 ? 24.656 7.582 -7.117 1 98.12 99 ALA A O 1
ATOM 786 N N . LEU A 1 100 ? 25.672 5.723 -7.805 1 98.06 100 LEU A N 1
ATOM 787 C CA . LEU A 1 100 ? 25.297 4.973 -6.609 1 98.06 100 LEU A CA 1
ATOM 788 C C . LEU A 1 100 ? 26 5.516 -5.379 1 98.06 100 LEU A C 1
ATOM 790 O O . LEU A 1 100 ? 25.609 5.223 -4.246 1 98.06 100 LEU A O 1
ATOM 794 N N . ASP A 1 101 ? 27.047 6.297 -5.586 1 97.19 101 ASP A N 1
ATOM 795 C CA . ASP A 1 101 ? 27.75 6.891 -4.453 1 97.19 101 ASP A CA 1
ATOM 796 C C . ASP A 1 101 ? 27.547 8.406 -4.418 1 97.19 101 ASP A C 1
ATOM 798 O O . ASP A 1 101 ? 28.344 9.125 -3.809 1 97.19 101 ASP A O 1
ATOM 802 N N . SER A 1 102 ? 26.547 8.852 -5.156 1 97.56 102 SER A N 1
ATOM 803 C CA . SER A 1 102 ? 26.266 10.281 -5.184 1 97.56 102 SER A CA 1
ATOM 804 C C . SER A 1 102 ? 26.172 10.852 -3.773 1 97.56 102 SER A C 1
ATOM 806 O O . SER A 1 102 ? 25.484 10.281 -2.914 1 97.56 102 SER A O 1
ATOM 808 N N . VAL A 1 103 ? 26.734 12.031 -3.529 1 96.5 103 VAL A N 1
ATOM 809 C CA . VAL A 1 103 ? 26.719 12.68 -2.225 1 96.5 103 VAL A CA 1
ATOM 810 C C . VAL A 1 103 ? 25.328 13.266 -1.964 1 96.5 103 VAL A C 1
ATOM 812 O O . VAL A 1 103 ? 24.984 13.57 -0.82 1 96.5 103 VAL A O 1
ATOM 815 N N . ASN A 1 104 ? 24.516 13.367 -3.029 1 97.06 104 ASN A N 1
ATOM 816 C CA . ASN A 1 104 ? 23.172 13.922 -2.908 1 97.06 104 ASN A CA 1
ATOM 817 C C . ASN A 1 104 ? 22.188 12.891 -2.369 1 97.06 104 ASN A C 1
ATOM 819 O O . ASN A 1 104 ? 21.062 13.234 -1.997 1 97.06 104 ASN A O 1
ATOM 823 N N . TRP A 1 105 ? 22.578 11.648 -2.375 1 97.12 105 TRP A N 1
ATOM 824 C CA . TRP A 1 105 ? 21.703 10.547 -1.979 1 97.12 105 TRP A CA 1
ATOM 825 C C . TRP A 1 105 ? 21.875 10.227 -0.498 1 97.12 105 TRP A C 1
ATOM 827 O O . TRP A 1 105 ? 22.953 9.789 -0.07 1 97.12 105 TRP A O 1
ATOM 837 N N . ASN A 1 106 ? 20.844 10.422 0.277 1 96.19 106 ASN A N 1
ATOM 838 C CA . ASN A 1 106 ? 20.938 10.352 1.731 1 96.19 106 ASN A CA 1
ATOM 839 C C . ASN A 1 106 ? 20.672 8.945 2.248 1 96.19 106 ASN A C 1
ATOM 841 O O . ASN A 1 106 ? 21.344 8.469 3.164 1 96.19 106 ASN A O 1
ATOM 845 N N . ARG A 1 107 ? 19.734 8.289 1.739 1 95.19 107 ARG A N 1
ATOM 846 C CA . ARG A 1 107 ? 19.266 7.012 2.266 1 95.19 107 ARG A CA 1
ATOM 847 C C . ARG A 1 107 ? 19.578 5.871 1.308 1 95.19 107 ARG A C 1
ATOM 849 O O . ARG A 1 107 ? 18.797 5.57 0.407 1 95.19 107 ARG A O 1
ATOM 856 N N . ARG A 1 108 ? 20.641 5.164 1.611 1 97 108 ARG A N 1
ATOM 857 C CA . ARG A 1 108 ? 21.156 4.105 0.745 1 97 108 ARG A CA 1
ATOM 858 C C . ARG A 1 108 ? 20.906 2.732 1.362 1 97 108 ARG A C 1
ATOM 860 O O . ARG A 1 108 ? 20.906 2.586 2.586 1 97 108 ARG A O 1
ATOM 867 N N . GLN A 1 109 ? 20.656 1.768 0.543 1 97.88 109 GLN A N 1
ATOM 868 C CA . GLN A 1 109 ? 20.484 0.398 1.014 1 97.88 109 GLN A CA 1
ATOM 869 C C . GLN A 1 109 ? 21.453 -0.55 0.321 1 97.88 109 GLN A C 1
ATOM 871 O O . GLN A 1 109 ? 21.766 -0.37 -0.856 1 97.88 109 GLN A O 1
ATOM 876 N N . PHE A 1 110 ? 21.953 -1.497 1.07 1 98.81 110 PHE A N 1
ATOM 877 C CA . PHE A 1 110 ? 22.875 -2.535 0.625 1 98.81 110 PHE A CA 1
ATOM 878 C C . PHE A 1 110 ? 22.359 -3.916 1.027 1 98.81 110 PHE A C 1
ATOM 880 O O . PHE A 1 110 ? 21.484 -4.035 1.887 1 98.81 110 PHE A O 1
ATOM 887 N N . TYR A 1 111 ? 22.875 -4.926 0.34 1 98.88 111 TYR A N 1
ATOM 888 C CA . TYR A 1 111 ? 22.5 -6.27 0.756 1 98.88 111 TYR A CA 1
ATOM 889 C C . TYR A 1 111 ? 23.703 -7.207 0.728 1 98.88 111 TYR A C 1
ATOM 891 O O . TYR A 1 111 ? 24.688 -6.945 0.032 1 98.88 111 TYR A O 1
ATOM 899 N N . THR A 1 112 ? 23.641 -8.195 1.598 1 98.88 112 THR A N 1
ATOM 900 C CA . THR A 1 112 ? 24.547 -9.328 1.649 1 98.88 112 THR A CA 1
ATOM 901 C C . THR A 1 112 ? 23.844 -10.609 1.224 1 98.88 112 THR A C 1
ATOM 903 O O . THR A 1 112 ? 22.688 -10.844 1.596 1 98.88 112 THR A O 1
ATOM 906 N N . VAL A 1 113 ? 24.547 -11.398 0.399 1 98.88 113 VAL A N 1
ATOM 907 C CA . VAL A 1 113 ? 23.984 -12.656 -0.08 1 98.88 113 VAL A CA 1
ATOM 908 C C . VAL A 1 113 ? 24.781 -13.836 0.483 1 98.88 113 VAL A C 1
ATOM 910 O O . VAL A 1 113 ? 26 -13.891 0.333 1 98.88 113 VAL A O 1
ATOM 913 N N . THR A 1 114 ? 24.062 -14.711 1.134 1 98.81 114 THR A N 1
ATOM 914 C CA . THR A 1 114 ? 24.641 -15.961 1.618 1 98.81 114 THR A CA 1
ATOM 915 C C . THR A 1 114 ? 24.016 -17.156 0.889 1 98.81 114 THR A C 1
ATOM 917 O O . THR A 1 114 ? 22.797 -17.25 0.772 1 98.81 114 THR A O 1
ATOM 920 N N . ARG A 1 115 ? 24.875 -17.984 0.341 1 98.56 115 ARG A N 1
ATOM 921 C CA . ARG A 1 115 ? 24.438 -19.25 -0.235 1 98.56 115 ARG A CA 1
ATOM 922 C C . ARG A 1 115 ? 24.516 -20.375 0.79 1 98.56 115 ARG A C 1
ATOM 924 O O . ARG A 1 115 ? 25.547 -20.594 1.412 1 98.56 115 ARG A O 1
ATOM 931 N N . LEU A 1 116 ? 23.391 -21.062 0.967 1 98.31 116 LEU A N 1
ATOM 932 C CA . LEU A 1 116 ? 23.344 -22.203 1.887 1 98.31 116 LEU A CA 1
ATOM 933 C C . LEU A 1 116 ? 23.188 -23.516 1.125 1 98.31 116 LEU A C 1
ATOM 935 O O . LEU A 1 116 ? 22.453 -23.578 0.13 1 98.31 116 LEU A O 1
ATOM 939 N N . ASP A 1 117 ? 23.844 -24.531 1.637 1 96.94 117 ASP A N 1
ATOM 940 C CA . ASP A 1 117 ? 23.625 -25.875 1.084 1 96.94 117 ASP A CA 1
ATOM 941 C C . ASP A 1 117 ? 22.516 -26.609 1.842 1 96.94 117 ASP A C 1
ATOM 943 O O . ASP A 1 117 ? 21.859 -26.031 2.703 1 96.94 117 ASP A O 1
ATOM 947 N N . GLY A 1 118 ? 22.219 -27.828 1.398 1 94.62 118 GLY A N 1
ATOM 948 C CA . GLY A 1 118 ? 21.109 -28.594 1.948 1 94.62 118 GLY A CA 1
ATOM 949 C C . GLY A 1 118 ? 21.281 -28.906 3.422 1 94.62 118 GLY A C 1
ATOM 950 O O . GLY A 1 118 ? 20.328 -29.312 4.094 1 94.62 118 GLY A O 1
ATOM 951 N N . HIS A 1 119 ? 22.469 -28.688 3.99 1 94.06 119 HIS A N 1
ATOM 952 C CA . HIS A 1 119 ? 22.75 -28.969 5.395 1 94.06 119 HIS A CA 1
ATOM 953 C C . HIS A 1 119 ? 22.734 -27.703 6.23 1 94.06 119 HIS A C 1
ATOM 955 O O . HIS A 1 119 ? 22.984 -27.734 7.438 1 94.06 119 HIS A O 1
ATOM 961 N N . GLY A 1 120 ? 22.516 -26.625 5.547 1 91.75 120 GLY A N 1
ATOM 962 C CA . GLY A 1 120 ? 22.422 -25.375 6.266 1 91.75 120 GLY A CA 1
ATOM 963 C C . GLY A 1 120 ? 23.734 -24.641 6.367 1 91.75 120 GLY A C 1
ATOM 964 O O . GLY A 1 120 ? 23.828 -23.594 7 1 91.75 120 GLY A O 1
ATOM 965 N N . LYS A 1 121 ? 24.812 -25.203 5.824 1 95.94 121 LYS A N 1
ATOM 966 C CA . LYS A 1 121 ? 26.109 -24.516 5.828 1 95.94 121 LYS A CA 1
ATOM 967 C C . LYS A 1 121 ? 26.109 -23.344 4.859 1 95.94 121 LYS A C 1
ATOM 969 O O . LYS A 1 121 ? 25.812 -23.516 3.672 1 95.94 121 LYS A O 1
ATOM 974 N N . GLY A 1 122 ? 26.453 -22.234 5.367 1 97.25 122 GLY A N 1
ATOM 975 C CA . GLY A 1 122 ? 26.359 -21.016 4.59 1 97.25 122 GLY A CA 1
ATOM 976 C C . GLY A 1 122 ? 27.703 -20.469 4.164 1 97.25 122 GLY A C 1
ATOM 977 O O . GLY A 1 122 ? 28.688 -20.609 4.891 1 97.25 122 GLY A O 1
ATOM 978 N N . THR A 1 123 ? 27.781 -19.906 2.959 1 97.94 123 THR A N 1
ATOM 979 C CA . THR A 1 123 ? 28.906 -19.141 2.43 1 97.94 123 THR A CA 1
ATOM 980 C C . THR A 1 123 ? 28.453 -17.781 1.938 1 97.94 123 THR A C 1
ATOM 982 O O . THR A 1 123 ? 27.562 -17.688 1.089 1 97.94 123 THR A O 1
ATOM 985 N N . VAL A 1 124 ? 29.062 -16.75 2.496 1 98.62 124 VAL A N 1
ATOM 986 C CA . VAL A 1 124 ? 28.781 -15.406 1.992 1 98.62 124 VAL A CA 1
ATOM 987 C C . VAL A 1 124 ? 29.375 -15.242 0.598 1 98.62 124 VAL A C 1
ATOM 989 O O . VAL A 1 124 ? 30.594 -15.352 0.421 1 98.62 124 VAL A O 1
ATOM 992 N N . ILE A 1 125 ? 28.547 -14.953 -0.386 1 98.5 125 ILE A N 1
ATOM 993 C CA . ILE A 1 125 ? 29.062 -14.922 -1.753 1 98.5 125 ILE A CA 1
ATOM 994 C C . ILE A 1 125 ? 29.125 -13.477 -2.24 1 98.5 125 ILE A C 1
ATOM 996 O O . ILE A 1 125 ? 29.75 -13.188 -3.264 1 98.5 125 ILE A O 1
ATOM 1000 N N . ALA A 1 126 ? 28.484 -12.578 -1.65 1 98.69 126 ALA A N 1
ATOM 1001 C CA . ALA A 1 126 ? 28.562 -11.148 -1.922 1 98.69 126 ALA A CA 1
ATOM 1002 C C . ALA A 1 126 ? 28.25 -10.328 -0.669 1 98.69 126 ALA A C 1
ATOM 1004 O O . ALA A 1 126 ? 27.359 -10.688 0.105 1 98.69 126 ALA A O 1
ATOM 1005 N N . ARG A 1 127 ? 28.953 -9.266 -0.409 1 98.25 127 ARG A N 1
ATOM 1006 C CA . ARG A 1 127 ? 28.781 -8.398 0.757 1 98.25 127 ARG A CA 1
ATOM 1007 C C . ARG A 1 127 ? 28.578 -6.949 0.34 1 98.25 127 ARG A C 1
ATOM 1009 O O . ARG A 1 127 ? 29.219 -6.465 -0.589 1 98.25 127 ARG A O 1
ATOM 1016 N N . LYS A 1 128 ? 27.609 -6.301 0.996 1 98.31 128 LYS A N 1
ATOM 1017 C CA . LYS A 1 128 ? 27.375 -4.863 0.882 1 98.31 128 LYS A CA 1
ATOM 1018 C C . LYS A 1 128 ? 27.172 -4.457 -0.574 1 98.31 128 LYS A C 1
ATOM 1020 O O . LYS A 1 128 ? 27.812 -3.518 -1.056 1 98.31 128 LYS A O 1
ATOM 1025 N N . VAL A 1 129 ? 26.422 -5.305 -1.311 1 98.81 129 VAL A N 1
ATOM 1026 C CA . VAL A 1 129 ? 26.062 -4.973 -2.684 1 98.81 129 VAL A CA 1
ATOM 1027 C C . VAL A 1 129 ? 25.031 -3.846 -2.688 1 98.81 129 VAL A C 1
ATOM 1029 O O . VAL A 1 129 ? 24.016 -3.914 -1.978 1 98.81 129 VAL A O 1
ATOM 1032 N N . PRO A 1 130 ? 25.219 -2.727 -3.447 1 98.62 130 PRO A N 1
ATOM 1033 C CA . PRO A 1 130 ? 24.297 -1.601 -3.402 1 98.62 130 PRO A CA 1
ATOM 1034 C C . PRO A 1 130 ? 22.984 -1.885 -4.148 1 98.62 130 PRO A C 1
ATOM 1036 O O . PRO A 1 130 ? 23 -2.502 -5.219 1 98.62 130 PRO A O 1
ATOM 1039 N N . CYS A 1 131 ? 21.922 -1.532 -3.568 1 98.75 131 CYS A N 1
ATOM 1040 C CA . CYS A 1 131 ? 20.672 -1.361 -4.301 1 98.75 131 CYS A CA 1
ATOM 1041 C C . CYS A 1 131 ? 20.641 -0.024 -5.027 1 98.75 131 CYS A C 1
ATOM 1043 O O . CYS A 1 131 ? 21.234 0.951 -4.57 1 98.75 131 CYS A O 1
ATOM 1045 N N . PRO A 1 132 ? 20.016 0.068 -6.211 1 98.5 132 PRO A N 1
ATOM 1046 C CA . PRO A 1 132 ? 19.781 1.403 -6.77 1 98.5 132 PRO A CA 1
ATOM 1047 C C . PRO A 1 132 ? 18.75 2.209 -5.973 1 98.5 132 PRO A C 1
ATOM 1049 O O . PRO A 1 132 ? 18.016 1.643 -5.168 1 98.5 132 PRO A O 1
ATOM 1052 N N . PRO A 1 133 ? 18.734 3.572 -6.109 1 97.69 133 PRO A N 1
ATOM 1053 C CA . PRO A 1 133 ? 17.656 4.348 -5.504 1 97.69 133 PRO A CA 1
ATOM 1054 C C . PRO A 1 133 ? 16.297 4.035 -6.113 1 97.69 133 PRO A C 1
ATOM 1056 O O . PRO A 1 133 ? 16.219 3.336 -7.129 1 97.69 133 PRO A O 1
ATOM 1059 N N . VAL A 1 134 ? 15.242 4.449 -5.457 1 97.31 134 VAL A N 1
ATOM 1060 C CA . VAL A 1 134 ? 13.93 4.41 -6.102 1 97.31 134 VAL A CA 1
ATOM 1061 C C . VAL A 1 134 ? 13.914 5.375 -7.285 1 97.31 134 VAL A C 1
ATOM 1063 O O . VAL A 1 134 ? 14.734 6.293 -7.363 1 97.31 134 VAL A O 1
ATOM 1066 N N . ASN A 1 135 ? 13.047 5.082 -8.25 1 98 135 ASN A N 1
ATOM 1067 C CA . ASN A 1 135 ? 12.859 6 -9.367 1 98 135 ASN A CA 1
ATOM 1068 C C . ASN A 1 135 ? 11.945 7.16 -9 1 98 135 ASN A C 1
ATOM 1070 O O . ASN A 1 135 ? 10.727 7.078 -9.18 1 98 135 ASN A O 1
ATOM 1074 N N . ILE A 1 136 ? 12.539 8.266 -8.609 1 97.62 136 ILE A N 1
ATOM 1075 C CA . ILE A 1 136 ? 11.797 9.375 -8.016 1 97.62 136 ILE A CA 1
ATOM 1076 C C . ILE A 1 136 ? 11.148 10.211 -9.109 1 97.62 136 ILE A C 1
ATOM 1078 O O . ILE A 1 136 ? 9.961 10.523 -9.047 1 97.62 136 ILE A O 1
ATOM 1082 N N . GLY A 1 137 ? 11.922 10.609 -10.023 1 97.5 137 GLY A N 1
ATOM 1083 C CA . GLY A 1 137 ? 11.484 11.484 -11.094 1 97.5 137 GLY A CA 1
ATOM 1084 C C . GLY A 1 137 ? 12.633 12.07 -11.891 1 97.5 137 GLY A C 1
ATOM 1085 O O . GLY A 1 137 ? 13.805 11.844 -11.57 1 97.5 137 GLY A O 1
ATOM 1086 N N . PRO A 1 138 ? 12.344 12.836 -12.938 1 97.38 138 PRO A N 1
ATOM 1087 C CA . PRO A 1 138 ? 13.352 13.32 -13.883 1 97.38 138 PRO A CA 1
ATOM 1088 C C . PRO A 1 138 ? 14.375 14.25 -13.219 1 97.38 138 PRO A C 1
ATOM 1090 O O . PRO A 1 138 ? 15.5 14.383 -13.711 1 97.38 138 PRO A O 1
ATOM 1093 N N . ALA A 1 139 ? 14.031 14.883 -12.133 1 97.69 139 ALA A N 1
ATOM 1094 C CA . ALA A 1 139 ? 14.984 15.781 -11.477 1 97.69 139 ALA A CA 1
ATOM 1095 C C . ALA A 1 139 ? 15.906 15.008 -10.539 1 97.69 139 ALA A C 1
ATOM 1097 O O . ALA A 1 139 ? 17.125 15.219 -10.547 1 97.69 139 ALA A O 1
ATOM 1098 N N . SER A 1 140 ? 15.391 14.117 -9.766 1 98 140 SER A N 1
ATOM 1099 C CA . SER A 1 140 ? 16.141 13.422 -8.727 1 98 140 SER A CA 1
ATOM 1100 C C . SER A 1 140 ? 16.953 12.266 -9.312 1 98 140 SER A C 1
ATOM 1102 O O . SER A 1 140 ? 18.078 12.008 -8.883 1 98 140 SER A O 1
ATOM 1104 N N . THR A 1 141 ? 16.312 11.547 -10.234 1 98.19 141 THR A N 1
ATOM 1105 C CA . THR A 1 141 ? 16.969 10.383 -10.844 1 98.19 141 THR A CA 1
ATOM 1106 C C . THR A 1 141 ? 16.906 10.469 -12.367 1 98.19 141 THR A C 1
ATOM 1108 O O . THR A 1 141 ? 16.297 9.609 -13.016 1 98.19 141 THR A O 1
ATOM 1111 N N . PRO A 1 142 ? 17.609 11.391 -12.961 1 96.62 142 PRO A N 1
ATOM 1112 C CA . PRO A 1 142 ? 17.484 11.672 -14.398 1 96.62 142 PRO A CA 1
ATOM 1113 C C . PRO A 1 142 ? 17.969 10.508 -15.266 1 96.62 142 PRO A C 1
ATOM 1115 O O . PRO A 1 142 ? 17.531 10.375 -16.406 1 96.62 142 PRO A O 1
ATOM 1118 N N . LYS A 1 143 ? 18.844 9.664 -14.844 1 96.19 143 LYS A N 1
ATOM 1119 C CA . LYS A 1 143 ? 19.359 8.523 -15.594 1 96.19 143 LYS A CA 1
ATOM 1120 C C . LYS A 1 143 ? 19.188 7.23 -14.805 1 96.19 143 LYS A C 1
ATOM 1122 O O . LYS A 1 143 ? 20.141 6.488 -14.602 1 96.19 143 LYS A O 1
ATOM 1127 N N . TYR A 1 144 ? 17.984 6.934 -14.508 1 98 144 TYR A N 1
ATOM 1128 C CA . TYR A 1 144 ? 17.719 5.82 -13.602 1 98 144 TYR A CA 1
ATOM 1129 C C . TYR A 1 144 ? 18.203 4.504 -14.203 1 98 144 TYR A C 1
ATOM 1131 O O . TYR A 1 144 ? 18.719 3.646 -13.484 1 98 144 TYR A O 1
ATOM 1139 N N . ALA A 1 145 ? 18 4.293 -15.523 1 97 145 ALA A N 1
ATOM 1140 C CA . ALA A 1 145 ? 18.422 3.045 -16.156 1 97 145 ALA A CA 1
ATOM 1141 C C . ALA A 1 145 ? 19.906 2.781 -15.938 1 97 145 ALA A C 1
ATOM 1143 O O . ALA A 1 145 ? 20.312 1.634 -15.742 1 97 145 ALA A O 1
ATOM 1144 N N . ASP A 1 146 ? 20.703 3.844 -15.961 1 97.69 146 ASP A N 1
ATOM 1145 C CA . ASP A 1 146 ? 22.141 3.703 -15.727 1 97.69 146 ASP A CA 1
ATOM 1146 C C . ASP A 1 146 ? 22.422 3.312 -14.281 1 97.69 146 ASP A C 1
ATOM 1148 O O . ASP A 1 146 ? 23.312 2.498 -14.008 1 97.69 146 ASP A O 1
ATOM 1152 N N . LEU A 1 147 ? 21.688 3.951 -13.328 1 98.44 147 LEU A N 1
ATOM 1153 C CA . LEU A 1 147 ? 21.828 3.609 -11.922 1 98.44 147 LEU A CA 1
ATOM 1154 C C . LEU A 1 147 ? 21.516 2.137 -11.68 1 98.44 147 LEU A C 1
ATOM 1156 O O . LEU A 1 147 ? 22.219 1.457 -10.938 1 98.44 147 LEU A O 1
ATOM 1160 N N . ALA A 1 148 ? 20.469 1.656 -12.328 1 98.19 148 ALA A N 1
ATOM 1161 C CA . ALA A 1 148 ? 20.078 0.258 -12.195 1 98.19 148 ALA A CA 1
ATOM 1162 C C . ALA A 1 148 ? 21.141 -0.672 -12.781 1 98.19 148 ALA A C 1
ATOM 1164 O O . ALA A 1 148 ? 21.438 -1.724 -12.211 1 98.19 148 ALA A O 1
ATOM 1165 N N . LYS A 1 149 ? 21.625 -0.343 -13.945 1 97.81 149 LYS A N 1
ATOM 1166 C CA . LYS A 1 149 ? 22.672 -1.134 -14.57 1 97.81 149 LYS A CA 1
ATOM 1167 C C . LYS A 1 149 ? 23.906 -1.229 -13.672 1 97.81 149 LYS A C 1
ATOM 1169 O O . LYS A 1 149 ? 24.484 -2.307 -13.516 1 97.81 149 LYS A O 1
ATOM 1174 N N . ASP A 1 150 ? 24.25 -0.071 -13.086 1 98.25 150 ASP A N 1
ATOM 1175 C CA . ASP A 1 150 ? 25.422 -0.018 -12.211 1 98.25 150 ASP A CA 1
ATOM 1176 C C . ASP A 1 150 ? 25.203 -0.859 -10.953 1 98.25 150 ASP A C 1
ATOM 1178 O O . ASP A 1 150 ? 26.172 -1.269 -10.305 1 98.25 150 ASP A O 1
ATOM 1182 N N . ALA A 1 151 ? 24 -1.148 -10.617 1 98.62 151 ALA A N 1
ATOM 1183 C CA . ALA A 1 151 ? 23.672 -1.876 -9.398 1 98.62 151 ALA A CA 1
ATOM 1184 C C . ALA A 1 151 ? 23.688 -3.383 -9.633 1 98.62 151 ALA A C 1
ATOM 1186 O O . ALA A 1 151 ? 23.5 -4.168 -8.703 1 98.62 151 ALA A O 1
ATOM 1187 N N . VAL A 1 152 ? 23.891 -3.863 -10.844 1 98.81 152 VAL A N 1
ATOM 1188 C CA . VAL A 1 152 ? 24.031 -5.289 -11.125 1 98.81 152 VAL A CA 1
ATOM 1189 C C . VAL A 1 152 ? 25.438 -5.754 -10.727 1 98.81 152 VAL A C 1
ATOM 1191 O O . VAL A 1 152 ? 26.438 -5.199 -11.195 1 98.81 152 VAL A O 1
ATOM 1194 N N . LYS A 1 153 ? 25.5 -6.73 -9.836 1 98.75 153 LYS A N 1
ATOM 1195 C CA . LYS A 1 153 ? 26.766 -7.305 -9.383 1 98.75 153 LYS A CA 1
ATOM 1196 C C . LYS A 1 153 ? 27.062 -8.617 -10.102 1 98.75 153 LYS A C 1
ATOM 1198 O O . LYS A 1 153 ? 26.203 -9.508 -10.148 1 98.75 153 LYS A O 1
ATOM 1203 N N . LYS A 1 154 ? 28.188 -8.742 -10.688 1 98.5 154 LYS A N 1
ATOM 1204 C CA . LYS A 1 154 ? 28.672 -9.992 -11.281 1 98.5 154 LYS A CA 1
ATOM 1205 C C . LYS A 1 154 ? 29.656 -10.695 -10.359 1 98.5 154 LYS A C 1
ATOM 1207 O O . LYS A 1 154 ? 30.641 -10.086 -9.906 1 98.5 154 LYS A O 1
ATOM 1212 N N . LEU A 1 155 ? 29.375 -11.883 -10.07 1 98.38 155 LEU A N 1
ATOM 1213 C CA . LEU A 1 155 ? 30.281 -12.68 -9.25 1 98.38 155 LEU A CA 1
ATOM 1214 C C . LEU A 1 155 ? 31.281 -13.438 -10.117 1 98.38 155 LEU A C 1
ATOM 1216 O O . LEU A 1 155 ? 31.156 -13.453 -11.344 1 98.38 155 LEU A O 1
ATOM 1220 N N . ASP A 1 156 ? 32.281 -14.109 -9.484 1 96.44 156 ASP A N 1
ATOM 1221 C CA . ASP A 1 156 ? 33.375 -14.789 -10.18 1 96.44 156 ASP A CA 1
ATOM 1222 C C . ASP A 1 156 ? 32.844 -15.961 -11.008 1 96.44 156 ASP A C 1
ATOM 1224 O O . ASP A 1 156 ? 33.375 -16.25 -12.078 1 96.44 156 ASP A O 1
ATOM 1228 N N . ASP A 1 157 ? 31.844 -16.594 -10.539 1 95.25 157 ASP A N 1
ATOM 1229 C CA . ASP A 1 157 ? 31.344 -17.781 -11.227 1 95.25 157 ASP A CA 1
ATOM 1230 C C . ASP A 1 157 ? 30.375 -17.406 -12.336 1 95.25 157 ASP A C 1
ATOM 1232 O O . ASP A 1 157 ? 29.734 -18.281 -12.938 1 95.25 157 ASP A O 1
ATOM 1236 N N . GLY A 1 158 ? 30.203 -16.109 -12.516 1 96 158 GLY A N 1
ATOM 1237 C CA . GLY A 1 158 ? 29.328 -15.641 -13.586 1 96 158 GLY A CA 1
ATOM 1238 C C . GLY A 1 158 ? 27.938 -15.289 -13.102 1 96 158 GLY A C 1
ATOM 1239 O O . GLY A 1 158 ? 27.125 -14.727 -13.859 1 96 158 GLY A O 1
ATOM 1240 N N . THR A 1 159 ? 27.641 -15.508 -11.828 1 98.19 159 THR A N 1
ATOM 1241 C CA . THR A 1 159 ? 26.344 -15.164 -11.258 1 98.19 159 THR A CA 1
ATOM 1242 C C . THR A 1 159 ? 26.109 -13.656 -11.305 1 98.19 159 THR A C 1
ATOM 1244 O O . THR A 1 159 ? 27.016 -12.875 -11.008 1 98.19 159 THR A O 1
ATOM 1247 N N . LEU A 1 160 ? 24.953 -13.273 -11.758 1 98.81 160 LEU A N 1
ATOM 1248 C CA . LEU A 1 160 ? 24.516 -11.883 -11.664 1 98.81 160 LEU A CA 1
ATOM 1249 C C . LEU A 1 160 ? 23.531 -11.703 -10.516 1 98.81 160 LEU A C 1
ATOM 1251 O O . LEU A 1 160 ? 22.672 -12.555 -10.281 1 98.81 160 LEU A O 1
ATOM 1255 N N . LEU A 1 161 ? 23.734 -10.594 -9.766 1 98.88 161 LEU A N 1
ATOM 1256 C CA . LEU A 1 161 ? 22.859 -10.227 -8.656 1 98.88 161 LEU A CA 1
ATOM 1257 C C . LEU A 1 161 ? 22.266 -8.844 -8.867 1 98.88 161 LEU A C 1
ATOM 1259 O O . LEU A 1 161 ? 22.938 -7.938 -9.359 1 98.88 161 LEU A O 1
ATOM 1263 N N . PHE A 1 162 ? 21.016 -8.711 -8.562 1 98.88 162 PHE A N 1
ATOM 1264 C CA . PHE A 1 162 ? 20.328 -7.426 -8.523 1 98.88 162 PHE A CA 1
ATOM 1265 C C . PHE A 1 162 ? 19.25 -7.418 -7.453 1 98.88 162 PHE A C 1
ATOM 1267 O O . PHE A 1 162 ? 18.5 -8.383 -7.309 1 98.88 162 PHE A O 1
ATOM 1274 N N . ALA A 1 163 ? 19.172 -6.438 -6.598 1 98.94 163 ALA A N 1
ATOM 1275 C CA . ALA A 1 163 ? 18.047 -6.172 -5.707 1 98.94 163 ALA A CA 1
ATOM 1276 C C . ALA A 1 163 ? 17.641 -4.699 -5.754 1 98.94 163 ALA A C 1
ATOM 1278 O O . ALA A 1 163 ? 18.469 -3.816 -5.512 1 98.94 163 ALA A O 1
ATOM 1279 N N . GLY A 1 164 ? 16.422 -4.379 -6.117 1 98.56 164 GLY A N 1
ATOM 1280 C CA . GLY A 1 164 ? 15.945 -3.012 -6.223 1 98.56 164 GLY A CA 1
ATOM 1281 C C . GLY A 1 164 ? 14.555 -2.916 -6.82 1 98.56 164 GLY A C 1
ATOM 1282 O O . GLY A 1 164 ? 13.906 -3.936 -7.062 1 98.56 164 GLY A O 1
ATOM 1283 N N . GLN A 1 165 ? 14.109 -1.721 -6.961 1 98.38 165 GLN A N 1
ATOM 1284 C CA . GLN A 1 165 ? 12.773 -1.448 -7.477 1 98.38 165 GLN A CA 1
ATOM 1285 C C . GLN A 1 165 ? 12.664 -1.803 -8.953 1 98.38 165 GLN A C 1
ATOM 1287 O O . GLN A 1 165 ? 13.578 -1.518 -9.734 1 98.38 165 GLN A O 1
ATOM 1292 N N . ARG A 1 166 ? 11.586 -2.459 -9.352 1 98.75 166 ARG A N 1
ATOM 1293 C CA . ARG A 1 166 ? 11.219 -2.711 -10.742 1 98.75 166 ARG A CA 1
ATOM 1294 C C . ARG A 1 166 ? 9.734 -2.445 -10.961 1 98.75 166 ARG A C 1
ATOM 1296 O O . ARG A 1 166 ? 8.961 -2.361 -10.008 1 98.75 166 ARG A O 1
ATOM 1303 N N . ALA A 1 167 ? 9.375 -2.217 -12.234 1 98.44 167 ALA A N 1
ATOM 1304 C CA . ALA A 1 167 ? 7.945 -2.146 -12.547 1 98.44 167 ALA A CA 1
ATOM 1305 C C . ALA A 1 167 ? 7.27 -3.496 -12.32 1 98.44 167 ALA A C 1
ATOM 1307 O O . ALA A 1 167 ? 7.836 -4.543 -12.633 1 98.44 167 ALA A O 1
ATOM 1308 N N . ASP A 1 168 ? 6.086 -3.445 -11.766 1 97.62 168 ASP A N 1
ATOM 1309 C CA . ASP A 1 168 ? 5.344 -4.691 -11.594 1 97.62 168 ASP A CA 1
ATOM 1310 C C . ASP A 1 168 ? 5.055 -5.344 -12.945 1 97.62 168 ASP A C 1
ATOM 1312 O O . ASP A 1 168 ? 4.383 -4.758 -13.789 1 97.62 168 ASP A O 1
ATOM 1316 N N . GLY A 1 169 ? 5.535 -6.52 -13.156 1 97.38 169 GLY A N 1
ATOM 1317 C CA . GLY A 1 169 ? 5.352 -7.223 -14.414 1 97.38 169 GLY A CA 1
ATOM 1318 C C . GLY A 1 169 ? 4.09 -8.062 -14.453 1 97.38 169 GLY A C 1
ATOM 1319 O O . GLY A 1 169 ? 3.713 -8.586 -15.5 1 97.38 169 GLY A O 1
ATOM 1320 N N . PHE A 1 170 ? 3.434 -8.219 -13.312 1 97.38 170 PHE A N 1
ATOM 1321 C CA . PHE A 1 170 ? 2.217 -9.023 -13.242 1 97.38 170 PHE A CA 1
ATOM 1322 C C . PHE A 1 170 ? 1.029 -8.25 -13.805 1 97.38 170 PHE A C 1
ATOM 1324 O O . PHE A 1 170 ? 0.901 -7.043 -13.57 1 97.38 170 PHE A O 1
ATOM 1331 N N . TYR A 1 171 ? 0.213 -8.844 -14.562 1 96.88 171 TYR A N 1
ATOM 1332 C CA . TYR A 1 171 ? -0.992 -8.25 -15.133 1 96.88 171 TYR A CA 1
ATOM 1333 C C . TYR A 1 171 ? -2.219 -9.102 -14.82 1 96.88 171 TYR A C 1
ATOM 1335 O O . TYR A 1 171 ? -2.219 -10.312 -15.047 1 96.88 171 TYR A O 1
ATOM 1343 N N . VAL A 1 172 ? -3.203 -8.5 -14.234 1 96.75 172 VAL A N 1
ATOM 1344 C CA . VAL A 1 172 ? -4.414 -9.164 -13.766 1 96.75 172 VAL A CA 1
ATOM 1345 C C . VAL A 1 172 ? -5.523 -8.133 -13.57 1 96.75 172 VAL A C 1
ATOM 1347 O O . VAL A 1 172 ? -5.266 -7.008 -13.133 1 96.75 172 VAL A O 1
ATOM 1350 N N . ASP A 1 173 ? -6.707 -8.484 -13.938 1 96.94 173 ASP A N 1
ATOM 1351 C CA . ASP A 1 173 ? -7.875 -7.645 -13.711 1 96.94 173 ASP A CA 1
ATOM 1352 C C . ASP A 1 173 ? -8.484 -7.906 -12.328 1 96.94 173 ASP A C 1
ATOM 1354 O O . ASP A 1 173 ? -9.602 -8.406 -12.227 1 96.94 173 ASP A O 1
ATOM 1358 N N . LEU A 1 174 ? -7.793 -7.426 -11.289 1 96.12 174 LEU A N 1
ATOM 1359 C CA . LEU A 1 174 ? -8.227 -7.656 -9.914 1 96.12 174 LEU A CA 1
ATOM 1360 C C . LEU A 1 174 ? -9.648 -7.141 -9.703 1 96.12 174 LEU A C 1
ATOM 1362 O O . LEU A 1 174 ? -10.453 -7.797 -9.039 1 96.12 174 LEU A O 1
ATOM 1366 N N . GLY A 1 175 ? -9.945 -5.98 -10.281 1 96.31 175 GLY A N 1
ATOM 1367 C CA . GLY A 1 175 ? -11.25 -5.367 -10.078 1 96.31 175 GLY A CA 1
ATOM 1368 C C . GLY A 1 175 ? -12.398 -6.25 -10.539 1 96.31 175 GLY A C 1
ATOM 1369 O O . GLY A 1 175 ? -13.367 -6.441 -9.805 1 96.31 175 GLY A O 1
ATOM 1370 N N . SER A 1 176 ? -12.25 -6.844 -11.711 1 96.81 176 SER A N 1
ATOM 1371 C CA . SER A 1 176 ? -13.305 -7.695 -12.25 1 96.81 176 SER A CA 1
ATOM 1372 C C . SER A 1 176 ? -13.328 -9.055 -11.562 1 96.81 176 SER A C 1
ATOM 1374 O O . SER A 1 176 ? -14.398 -9.57 -11.227 1 96.81 176 SER A O 1
ATOM 1376 N N . ILE A 1 177 ? -12.172 -9.625 -11.305 1 96.19 177 ILE A N 1
ATOM 1377 C CA . ILE A 1 177 ? -12.055 -10.961 -10.75 1 96.19 177 ILE A CA 1
ATOM 1378 C C . ILE A 1 177 ? -12.656 -10.992 -9.344 1 96.19 177 ILE A C 1
ATOM 1380 O O . ILE A 1 177 ? -13.422 -11.906 -9.016 1 96.19 177 ILE A O 1
ATOM 1384 N N . PHE A 1 178 ? -12.453 -9.945 -8.578 1 94.5 178 PHE A N 1
ATOM 1385 C CA . PHE A 1 178 ? -12.883 -10.031 -7.184 1 94.5 178 PHE A CA 1
ATOM 1386 C C . PHE A 1 178 ? -14.211 -9.312 -6.977 1 94.5 178 PHE A C 1
ATOM 1388 O O . PHE A 1 178 ? -14.719 -9.242 -5.855 1 94.5 178 PHE A O 1
ATOM 1395 N N . ASP A 1 179 ? -14.797 -8.766 -8.039 1 96.94 179 ASP A N 1
ATOM 1396 C CA . ASP A 1 179 ? -16.203 -8.367 -8.047 1 96.94 179 ASP A CA 1
ATOM 1397 C C . ASP A 1 179 ? -17.094 -9.508 -8.547 1 96.94 179 ASP A C 1
ATOM 1399 O O . ASP A 1 179 ? -17.719 -9.391 -9.609 1 96.94 179 ASP A O 1
ATOM 1403 N N . LEU A 1 180 ? -17.078 -10.578 -7.891 1 96.88 180 LEU A N 1
ATOM 1404 C CA . LEU A 1 180 ? -17.844 -11.797 -8.109 1 96.88 180 LEU A CA 1
ATOM 1405 C C . LEU A 1 180 ? -17.438 -12.484 -9.406 1 96.88 180 LEU A C 1
ATOM 1407 O O . LEU A 1 180 ? -18.266 -13.109 -10.07 1 96.88 180 LEU A O 1
ATOM 1411 N N . GLY A 1 181 ? -16.203 -12.289 -9.867 1 96.69 181 GLY A N 1
ATOM 1412 C CA . GLY A 1 181 ? -15.695 -13.008 -11.023 1 96.69 181 GLY A CA 1
ATOM 1413 C C . GLY A 1 181 ? -16.297 -12.531 -12.336 1 96.69 181 GLY A C 1
ATOM 1414 O O . GLY A 1 181 ? -16.453 -13.32 -13.273 1 96.69 181 GLY A O 1
ATOM 1415 N N . ILE A 1 182 ? -16.641 -11.258 -12.383 1 97.38 182 ILE A N 1
ATOM 1416 C CA . ILE A 1 182 ? -17.234 -10.711 -13.609 1 97.38 182 ILE A CA 1
ATOM 1417 C C . ILE A 1 182 ? -16.125 -10.398 -14.609 1 97.38 182 ILE A C 1
ATOM 1419 O O . ILE A 1 182 ? -15.875 -9.234 -14.922 1 97.38 182 ILE A O 1
ATOM 1423 N N . LEU A 1 183 ? -15.539 -11.445 -15.188 1 98.06 183 LEU A N 1
ATOM 1424 C CA . LEU A 1 183 ? -14.492 -11.242 -16.172 1 98.06 183 LEU A CA 1
ATOM 1425 C C . LEU A 1 183 ? -14.977 -10.359 -17.312 1 98.06 183 LEU A C 1
ATOM 1427 O O . LEU A 1 183 ? -15.945 -10.703 -18.016 1 98.06 183 LEU A O 1
ATOM 1431 N N . ARG A 1 184 ? -14.281 -9.305 -17.578 1 98.25 184 ARG A N 1
ATOM 1432 C CA . ARG A 1 184 ? -14.75 -8.266 -18.5 1 98.25 184 ARG A CA 1
ATOM 1433 C C . ARG A 1 184 ? -14.977 -8.828 -19.891 1 98.25 184 ARG A C 1
ATOM 1435 O O . ARG A 1 184 ? -15.977 -8.516 -20.531 1 98.25 184 ARG A O 1
ATOM 1442 N N . PRO A 1 185 ? -14.109 -9.734 -20.406 1 98.31 185 PRO A N 1
ATOM 1443 C CA . PRO A 1 185 ? -14.359 -10.258 -21.75 1 98.31 185 PRO A CA 1
ATOM 1444 C C . PRO A 1 185 ? -15.656 -11.055 -21.844 1 98.31 185 PRO A C 1
ATOM 1446 O O . PRO A 1 185 ? -16.141 -11.328 -22.953 1 98.31 185 PRO A O 1
ATOM 1449 N N . PHE A 1 186 ? -16.234 -11.461 -20.766 1 98.19 186 PHE A N 1
ATOM 1450 C CA . PHE A 1 186 ? -17.422 -12.32 -20.75 1 98.19 186 PHE A CA 1
ATOM 1451 C C . PHE A 1 186 ? -18.484 -11.758 -19.828 1 98.19 186 PHE A C 1
ATOM 1453 O O . PHE A 1 186 ? -19.359 -12.484 -19.375 1 98.19 186 PHE A O 1
ATOM 1460 N N . GLN A 1 187 ? -18.344 -10.5 -19.484 1 98.19 187 GLN A N 1
ATOM 1461 C CA . GLN A 1 187 ? -19.172 -9.938 -18.422 1 98.19 187 GLN A CA 1
ATOM 1462 C C . GLN A 1 187 ? -20.656 -9.984 -18.781 1 98.19 187 GLN A C 1
ATOM 1464 O O . GLN A 1 187 ? -21.5 -10.102 -17.906 1 98.19 187 GLN A O 1
ATOM 1469 N N . ASP A 1 188 ? -21.031 -10.008 -20.078 1 97.38 188 ASP A N 1
ATOM 1470 C CA . ASP A 1 188 ? -22.406 -10.055 -20.547 1 97.38 188 ASP A CA 1
ATOM 1471 C C . ASP A 1 188 ? -22.969 -11.469 -20.453 1 97.38 188 ASP A C 1
ATOM 1473 O O . ASP A 1 188 ? -24.156 -11.688 -20.656 1 97.38 188 ASP A O 1
ATOM 1477 N N . LYS A 1 189 ? -22.125 -12.477 -20.109 1 97.31 189 LYS A N 1
ATOM 1478 C CA . LYS A 1 189 ? -22.547 -13.867 -19.938 1 97.31 189 LYS A CA 1
ATOM 1479 C C . LYS A 1 189 ? -22.562 -14.266 -18.469 1 97.31 189 LYS A C 1
ATOM 1481 O O . LYS A 1 189 ? -23 -15.359 -18.125 1 97.31 189 LYS A O 1
ATOM 1486 N N . HIS A 1 190 ? -22.094 -13.406 -17.609 1 98.06 190 HIS A N 1
ATOM 1487 C CA . HIS A 1 190 ? -22 -13.648 -16.172 1 98.06 190 HIS A CA 1
ATOM 1488 C C . HIS A 1 190 ? -23.359 -13.516 -15.492 1 98.06 190 HIS A C 1
ATOM 1490 O O . HIS A 1 190 ? -24.156 -12.641 -15.852 1 98.06 190 HIS A O 1
ATOM 1496 N N . LEU A 1 191 ? -23.641 -14.328 -14.523 1 97.62 191 LEU A N 1
ATOM 1497 C CA . LEU A 1 191 ? -24.922 -14.414 -13.836 1 97.62 191 LEU A CA 1
ATOM 1498 C C . LEU A 1 191 ? -25.391 -13.031 -13.383 1 97.62 191 LEU A C 1
ATOM 1500 O O . LEU A 1 191 ? -26.516 -12.633 -13.656 1 97.62 191 LEU A O 1
ATOM 1504 N N . VAL A 1 192 ? -24.531 -12.258 -12.734 1 97.19 192 VAL A N 1
ATOM 1505 C CA . VAL A 1 192 ? -24.844 -10.922 -12.242 1 97.19 192 VAL A CA 1
ATOM 1506 C C . VAL A 1 192 ? -24.422 -9.883 -13.281 1 97.19 192 VAL A C 1
ATOM 1508 O O . VAL A 1 192 ? -25.141 -8.906 -13.523 1 97.19 192 VAL A O 1
ATOM 1511 N N . GLY A 1 193 ? -23.266 -10.086 -13.938 1 97.38 193 GLY A N 1
ATOM 1512 C CA . GLY A 1 193 ? -22.703 -9.156 -14.906 1 97.38 193 GLY A CA 1
ATOM 1513 C C . GLY A 1 193 ? -23.625 -8.867 -16.062 1 97.38 193 GLY A C 1
ATOM 1514 O O . GLY A 1 193 ? -23.688 -7.742 -16.562 1 97.38 193 GLY A O 1
ATOM 1515 N N . SER A 1 194 ? -24.422 -9.875 -16.453 1 97.19 194 SER A N 1
ATOM 1516 C CA . SER A 1 194 ? -25.312 -9.734 -17.609 1 97.19 194 SER A CA 1
ATOM 1517 C C . SER A 1 194 ? -26.422 -8.727 -17.344 1 97.19 194 SER A C 1
ATOM 1519 O O . SER A 1 194 ? -27.016 -8.188 -18.281 1 97.19 194 SER A O 1
ATOM 1521 N N . THR A 1 195 ? -26.688 -8.469 -16.062 1 97.12 195 THR A N 1
ATOM 1522 C CA . THR A 1 195 ? -27.688 -7.461 -15.703 1 97.12 195 THR A CA 1
ATOM 1523 C C . THR A 1 195 ? -27.062 -6.07 -15.656 1 97.12 195 THR A C 1
ATOM 1525 O O . THR A 1 195 ? -27.766 -5.062 -15.695 1 97.12 195 THR A O 1
ATOM 1528 N N . LEU A 1 196 ? -25.75 -5.977 -15.586 1 97.38 196 LEU A N 1
ATOM 1529 C CA . LEU A 1 196 ? -25.031 -4.719 -15.414 1 97.38 196 LEU A CA 1
ATOM 1530 C C . LEU A 1 196 ? -24.422 -4.25 -16.734 1 97.38 196 LEU A C 1
ATOM 1532 O O . LEU A 1 196 ? -24.281 -3.045 -16.953 1 97.38 196 LEU A O 1
ATOM 1536 N N . PHE A 1 197 ? -24.031 -5.234 -17.516 1 97.19 197 PHE A N 1
ATOM 1537 C CA . PHE A 1 197 ? -23.297 -4.938 -18.75 1 97.19 197 PHE A CA 1
ATOM 1538 C C . PHE A 1 197 ? -23.938 -5.613 -19.953 1 97.19 197 PHE A C 1
ATOM 1540 O O . PHE A 1 197 ? -24.344 -6.773 -19.875 1 97.19 197 PHE A O 1
ATOM 1547 N N . LYS A 1 198 ? -24.016 -4.91 -21.078 1 96.31 198 LYS A N 1
ATOM 1548 C CA . LYS A 1 198 ? -24.703 -5.418 -22.266 1 96.31 198 LYS A CA 1
ATOM 1549 C C . LYS A 1 198 ? -23.719 -6.102 -23.219 1 96.31 198 LYS A C 1
ATOM 1551 O O . LYS A 1 198 ? -24.141 -6.848 -24.109 1 96.31 198 LYS A O 1
ATOM 1556 N N . LYS A 1 199 ? -22.469 -5.832 -23 1 97.75 199 LYS A N 1
ATOM 1557 C CA . LYS A 1 199 ? -21.469 -6.383 -23.891 1 97.75 199 LYS A CA 1
ATOM 1558 C C . LYS A 1 199 ? -20.156 -6.66 -23.156 1 97.75 199 LYS A C 1
ATOM 1560 O O . LYS A 1 199 ? -19.922 -6.137 -22.078 1 97.75 199 LYS A O 1
ATOM 1565 N N . ALA A 1 200 ? -19.328 -7.504 -23.781 1 97.69 200 ALA A N 1
ATOM 1566 C CA . ALA A 1 200 ? -17.984 -7.75 -23.312 1 97.69 200 ALA A CA 1
ATOM 1567 C C . ALA A 1 200 ? -17.156 -6.465 -23.312 1 97.69 200 ALA A C 1
ATOM 1569 O O . ALA A 1 200 ? -17.531 -5.48 -23.953 1 97.69 200 ALA A O 1
ATOM 1570 N N . ASP A 1 201 ? -16.156 -6.414 -22.5 1 97.62 201 ASP A N 1
ATOM 1571 C CA . ASP A 1 201 ? -15.227 -5.285 -22.438 1 97.62 201 ASP A CA 1
ATOM 1572 C C . ASP A 1 201 ? -13.789 -5.77 -22.312 1 97.62 201 ASP A C 1
ATOM 1574 O O . ASP A 1 201 ? -13.539 -6.961 -22.125 1 97.62 201 ASP A O 1
ATOM 1578 N N . ASP A 1 202 ? -12.852 -4.855 -22.562 1 97.69 202 ASP A N 1
ATOM 1579 C CA . ASP A 1 202 ? -11.43 -5.172 -22.422 1 97.69 202 ASP A CA 1
ATOM 1580 C C . ASP A 1 202 ? -11.047 -5.297 -20.953 1 97.69 202 ASP A C 1
ATOM 1582 O O . ASP A 1 202 ? -11.617 -4.621 -20.094 1 97.69 202 ASP A O 1
ATOM 1586 N N . GLY A 1 203 ? -10.102 -6.215 -20.641 1 97.75 203 GLY A N 1
ATOM 1587 C CA . GLY A 1 203 ? -9.57 -6.293 -19.281 1 97.75 203 GLY A CA 1
ATOM 1588 C C . GLY A 1 203 ? -8.867 -5.023 -18.844 1 97.75 203 GLY A C 1
ATOM 1589 O O . GLY A 1 203 ? -8.367 -4.266 -19.672 1 97.75 203 GLY A O 1
ATOM 1590 N N . VAL A 1 204 ? -8.859 -4.785 -17.562 1 97.38 204 VAL A N 1
ATOM 1591 C CA . VAL A 1 204 ? -8.133 -3.666 -16.969 1 97.38 204 VAL A CA 1
ATOM 1592 C C . VAL A 1 204 ? -7.043 -4.191 -16.031 1 97.38 204 VAL A C 1
ATOM 1594 O O . VAL A 1 204 ? -7.332 -4.875 -15.055 1 97.38 204 VAL A O 1
ATOM 1597 N N . ASN A 1 205 ? -5.789 -3.943 -16.422 1 96.81 205 ASN A N 1
ATOM 1598 C CA . ASN A 1 205 ? -4.68 -4.34 -15.555 1 96.81 205 ASN A CA 1
ATOM 1599 C C . ASN A 1 205 ? -4.613 -3.48 -14.297 1 96.81 205 ASN A C 1
ATOM 1601 O O . ASN A 1 205 ? -4.113 -2.355 -14.328 1 96.81 205 ASN A O 1
ATOM 1605 N N . ALA A 1 206 ? -5.059 -4.043 -13.188 1 95.75 206 ALA A N 1
ATOM 1606 C CA . ALA A 1 206 ? -5.176 -3.297 -11.945 1 95.75 206 ALA A CA 1
ATOM 1607 C C . ALA A 1 206 ? -3.803 -2.961 -11.367 1 95.75 206 ALA A C 1
ATOM 1609 O O . ALA A 1 206 ? -3.682 -2.104 -10.492 1 95.75 206 ALA A O 1
ATOM 1610 N N . LEU A 1 207 ? -2.74 -3.605 -11.789 1 95.56 207 LEU A N 1
ATOM 1611 C CA . LEU A 1 207 ? -1.41 -3.438 -11.211 1 95.56 207 LEU A CA 1
ATOM 1612 C C . LEU A 1 207 ? -0.518 -2.615 -12.133 1 95.56 207 LEU A C 1
ATOM 1614 O O . LEU A 1 207 ? 0.659 -2.4 -11.836 1 95.56 207 LEU A O 1
ATOM 1618 N N . ASN A 1 208 ? -1.204 -2.158 -13.242 1 94.12 208 ASN A N 1
ATOM 1619 C CA . ASN A 1 208 ? -0.465 -1.287 -14.148 1 94.12 208 ASN A CA 1
ATOM 1620 C C . ASN A 1 208 ? -0.12 0.045 -13.492 1 94.12 208 ASN A C 1
ATOM 1622 O O . ASN A 1 208 ? -0.955 0.64 -12.805 1 94.12 208 ASN A O 1
ATOM 1626 N N . GLY A 1 209 ? 1.067 0.478 -13.469 1 92.06 209 GLY A N 1
ATOM 1627 C CA . GLY A 1 209 ? 1.442 1.76 -12.891 1 92.06 209 GLY A CA 1
ATOM 1628 C C . GLY A 1 209 ? 2.064 1.637 -11.516 1 92.06 209 GLY A C 1
ATOM 1629 O O . GLY A 1 209 ? 2.357 2.645 -10.867 1 92.06 209 GLY A O 1
ATOM 1630 N N . PHE A 1 210 ? 2.199 0.431 -11.07 1 95.88 210 PHE A N 1
ATOM 1631 C CA . PHE A 1 210 ? 2.797 0.215 -9.758 1 95.88 210 PHE A CA 1
ATOM 1632 C C . PHE A 1 210 ? 4.152 -0.469 -9.883 1 95.88 210 PHE A C 1
ATOM 1634 O O . PHE A 1 210 ? 4.469 -1.041 -10.93 1 95.88 210 PHE A O 1
ATOM 1641 N N . ASN A 1 211 ? 4.941 -0.289 -8.922 1 97.62 211 ASN A N 1
ATOM 1642 C CA . ASN A 1 211 ? 6.25 -0.93 -8.836 1 97.62 211 ASN A CA 1
ATOM 1643 C C . ASN A 1 211 ? 6.273 -2.01 -7.762 1 97.62 211 ASN A C 1
ATOM 1645 O O . ASN A 1 211 ? 5.281 -2.219 -7.062 1 97.62 211 ASN A O 1
ATOM 1649 N N . VAL A 1 212 ? 7.309 -2.803 -7.691 1 98.06 212 VAL A N 1
ATOM 1650 C CA . VAL A 1 212 ? 7.621 -3.801 -6.672 1 98.06 212 VAL A CA 1
ATOM 1651 C C . VAL A 1 212 ? 9.109 -3.736 -6.324 1 98.06 212 VAL A C 1
ATOM 1653 O O . VAL A 1 212 ? 9.867 -2.988 -6.945 1 98.06 212 VAL A O 1
ATOM 1656 N N . LEU A 1 213 ? 9.469 -4.445 -5.277 1 98.44 213 LEU A N 1
ATOM 1657 C CA . LEU A 1 213 ? 10.875 -4.742 -5.023 1 98.44 213 LEU A CA 1
ATOM 1658 C C . LEU A 1 213 ? 11.242 -6.125 -5.555 1 98.44 213 LEU A C 1
ATOM 1660 O O . LEU A 1 213 ? 10.547 -7.105 -5.285 1 98.44 213 LEU A O 1
ATOM 1664 N N . SER A 1 214 ? 12.344 -6.141 -6.32 1 98.81 214 SER A N 1
ATOM 1665 C CA . SER A 1 214 ? 12.758 -7.395 -6.941 1 98.81 214 SER A CA 1
ATOM 1666 C C . SER A 1 214 ? 14.117 -7.848 -6.426 1 98.81 214 SER A C 1
ATOM 1668 O O . SER A 1 214 ? 15.023 -7.031 -6.266 1 98.81 214 SER A O 1
ATOM 1670 N N . ILE A 1 215 ? 14.227 -9.07 -6.086 1 98.94 215 ILE A N 1
ATOM 1671 C CA . ILE A 1 215 ? 15.484 -9.797 -5.934 1 98.94 215 ILE A CA 1
ATOM 1672 C C . ILE A 1 215 ? 15.695 -10.727 -7.121 1 98.94 215 ILE A C 1
ATOM 1674 O O . ILE A 1 215 ? 14.891 -11.633 -7.355 1 98.94 215 ILE A O 1
ATOM 1678 N N . ALA A 1 216 ? 16.75 -10.453 -7.887 1 98.94 216 ALA A N 1
ATOM 1679 C CA . ALA A 1 216 ? 16.984 -11.242 -9.102 1 98.94 216 ALA A CA 1
ATOM 1680 C C . ALA A 1 216 ? 18.391 -11.828 -9.109 1 98.94 216 ALA A C 1
ATOM 1682 O O . ALA A 1 216 ? 19.344 -11.18 -8.703 1 98.94 216 ALA A O 1
ATOM 1683 N N . LEU A 1 217 ? 18.469 -13.055 -9.578 1 98.75 217 LEU A N 1
ATOM 1684 C CA . LEU A 1 217 ? 19.75 -13.719 -9.805 1 98.75 217 LEU A CA 1
ATOM 1685 C C . LEU A 1 217 ? 19.734 -14.484 -11.125 1 98.75 217 LEU A C 1
ATOM 1687 O O . LEU A 1 217 ? 18.703 -15.039 -11.516 1 98.75 217 LEU A O 1
ATOM 1691 N N . GLN A 1 218 ? 20.781 -14.461 -11.82 1 98.88 218 GLN A N 1
ATOM 1692 C CA . GLN A 1 218 ? 21.109 -15.344 -12.938 1 98.88 218 GLN A CA 1
ATOM 1693 C C . GLN A 1 218 ? 22.281 -16.25 -12.602 1 98.88 218 GLN A C 1
ATOM 1695 O O . GLN A 1 218 ? 23.406 -15.773 -12.438 1 98.88 218 GLN A O 1
ATOM 1700 N N . VAL A 1 219 ? 22.031 -17.5 -12.516 1 98.56 219 VAL A N 1
ATOM 1701 C CA . VAL A 1 219 ? 22.984 -18.438 -11.922 1 98.56 219 VAL A CA 1
ATOM 1702 C C . VAL A 1 219 ? 23.234 -19.594 -12.875 1 98.56 219 VAL A C 1
ATOM 1704 O O . VAL A 1 219 ? 22.328 -20.016 -13.602 1 98.56 219 VAL A O 1
ATOM 1707 N N . PRO A 1 220 ? 24.531 -20.141 -12.898 1 97.75 220 PRO A N 1
ATOM 1708 C CA . PRO A 1 220 ? 24.734 -21.359 -13.688 1 97.75 220 PRO A CA 1
ATOM 1709 C C . PRO A 1 220 ? 23.781 -22.484 -13.289 1 97.75 220 PRO A C 1
ATOM 1711 O O . PRO A 1 220 ? 23.656 -22.781 -12.102 1 97.75 220 PRO A O 1
ATOM 1714 N N . ALA A 1 221 ? 23.125 -23.094 -14.289 1 97.31 221 ALA A N 1
ATOM 1715 C CA . ALA A 1 221 ? 22.172 -24.156 -14.023 1 97.31 221 ALA A CA 1
ATOM 1716 C C . ALA A 1 221 ? 22.812 -25.297 -13.242 1 97.31 221 ALA A C 1
ATOM 1718 O O . ALA A 1 221 ? 22.188 -25.891 -12.367 1 97.31 221 ALA A O 1
ATOM 1719 N N . ALA A 1 222 ? 24.031 -25.531 -13.492 1 95.25 222 ALA A N 1
ATOM 1720 C CA . ALA A 1 222 ? 24.766 -26.625 -12.875 1 95.25 222 ALA A CA 1
ATOM 1721 C C . ALA A 1 222 ? 24.875 -26.438 -11.367 1 95.25 222 ALA A C 1
ATOM 1723 O O . ALA A 1 222 ? 24.953 -27.406 -10.609 1 95.25 222 ALA A O 1
ATOM 1724 N N . SER A 1 223 ? 24.875 -25.219 -10.953 1 95.62 223 SER A N 1
ATOM 1725 C CA . SER A 1 223 ? 25.031 -24.922 -9.531 1 95.62 223 SER A CA 1
ATOM 1726 C C . SER A 1 223 ? 23.734 -25.156 -8.766 1 95.62 223 SER A C 1
ATOM 1728 O O . SER A 1 223 ? 23.734 -25.203 -7.535 1 95.62 223 SER A O 1
ATOM 1730 N N . LEU A 1 224 ? 22.625 -25.344 -9.492 1 97.44 224 LEU A N 1
ATOM 1731 C CA . LEU A 1 224 ? 21.328 -25.516 -8.852 1 97.44 224 LEU A CA 1
ATOM 1732 C C . LEU A 1 224 ? 20.891 -26.969 -8.859 1 97.44 224 LEU A C 1
ATOM 1734 O O . LEU A 1 224 ? 20.031 -27.375 -8.078 1 97.44 224 LEU A O 1
ATOM 1738 N N . ARG A 1 225 ? 21.469 -27.75 -9.742 1 95.44 225 ARG A N 1
ATOM 1739 C CA . ARG A 1 225 ? 21.047 -29.125 -9.977 1 95.44 225 ARG A CA 1
ATOM 1740 C C . ARG A 1 225 ? 21.859 -30.109 -9.141 1 95.44 225 ARG A C 1
ATOM 1742 O O . ARG A 1 225 ? 23 -29.812 -8.758 1 95.44 225 ARG A O 1
ATOM 1749 N N . GLN A 1 226 ? 21.156 -31.156 -8.867 1 90.56 226 GLN A N 1
ATOM 1750 C CA . GLN A 1 226 ? 21.906 -32.281 -8.32 1 90.56 226 GLN A CA 1
ATOM 1751 C C . GLN A 1 226 ? 22.797 -32.906 -9.391 1 90.56 226 GLN A C 1
ATOM 1753 O O . GLN A 1 226 ? 22.484 -32.875 -10.578 1 90.56 226 GLN A O 1
ATOM 1758 N N . GLU A 1 227 ? 23.828 -33.5 -8.875 1 87.25 227 GLU A N 1
ATOM 1759 C CA . GLU A 1 227 ? 24.688 -34.219 -9.805 1 87.25 227 GLU A CA 1
ATOM 1760 C C . GLU A 1 227 ? 23.969 -35.438 -10.406 1 87.25 227 GLU A C 1
ATOM 1762 O O . GLU A 1 227 ? 23.328 -36.219 -9.688 1 87.25 227 GLU A O 1
ATOM 1767 N N . TYR A 1 228 ? 24.031 -35.406 -11.703 1 84.75 228 TYR A N 1
ATOM 1768 C CA . TYR A 1 228 ? 23.391 -36.5 -12.461 1 84.75 228 TYR A CA 1
ATOM 1769 C C . TYR A 1 228 ? 24.25 -36.906 -13.648 1 84.75 228 TYR A C 1
ATOM 1771 O O . TYR A 1 228 ? 25.188 -36.188 -14.016 1 84.75 228 TYR A O 1
ATOM 1779 N N . ARG A 1 229 ? 23.938 -38.094 -14.141 1 83.25 229 ARG A N 1
ATOM 1780 C CA . ARG A 1 229 ? 24.703 -38.625 -15.258 1 83.25 229 ARG A CA 1
ATOM 1781 C C . ARG A 1 229 ? 24.531 -37.781 -16.516 1 83.25 229 ARG A C 1
ATOM 1783 O O . ARG A 1 229 ? 25.484 -37.562 -17.266 1 83.25 229 ARG A O 1
ATOM 1790 N N . ALA A 1 230 ? 23.312 -37.344 -16.719 1 83.88 230 ALA A N 1
ATOM 1791 C CA . ALA A 1 230 ? 22.969 -36.5 -17.844 1 83.88 230 ALA A CA 1
ATOM 1792 C C . ALA A 1 230 ? 21.812 -35.562 -17.469 1 83.88 230 ALA A C 1
ATOM 1794 O O . ALA A 1 230 ? 21.156 -35.75 -16.453 1 83.88 230 ALA A O 1
ATOM 1795 N N . TYR A 1 231 ? 21.781 -34.438 -18.234 1 87.19 231 TYR A N 1
ATOM 1796 C CA . TYR A 1 231 ? 20.703 -33.5 -18.016 1 87.19 231 TYR A CA 1
ATOM 1797 C C . TYR A 1 231 ? 19.844 -33.344 -19.281 1 87.19 231 TYR A C 1
ATOM 1799 O O . TYR A 1 231 ? 19.938 -32.312 -19.969 1 87.19 231 TYR A O 1
ATOM 1807 N N . ARG A 1 232 ? 19.219 -34.5 -19.672 1 90 232 ARG A N 1
ATOM 1808 C CA . ARG A 1 232 ? 18.188 -34.469 -20.703 1 90 232 ARG A CA 1
ATOM 1809 C C . ARG A 1 232 ? 16.812 -34.156 -20.094 1 90 232 ARG A C 1
ATOM 1811 O O . ARG A 1 232 ? 16.625 -34.281 -18.875 1 90 232 ARG A O 1
ATOM 1818 N N . TYR A 1 233 ? 15.836 -33.688 -20.859 1 92.31 233 TYR A N 1
ATOM 1819 C CA . TYR A 1 233 ? 14.547 -33.219 -20.359 1 92.31 233 TYR A CA 1
ATOM 1820 C C . TYR A 1 233 ? 13.836 -34.281 -19.562 1 92.31 233 TYR A C 1
ATOM 1822 O O . TYR A 1 233 ? 13.008 -34 -18.688 1 92.31 233 TYR A O 1
ATOM 1830 N N . ASP A 1 234 ? 14.164 -35.594 -19.781 1 92.5 234 ASP A N 1
ATOM 1831 C CA . ASP A 1 234 ? 13.445 -36.719 -19.172 1 92.5 234 ASP A CA 1
ATOM 1832 C C . ASP A 1 234 ? 14.227 -37.312 -18 1 92.5 234 ASP A C 1
ATOM 1834 O O . ASP A 1 234 ? 13.875 -38.344 -17.484 1 92.5 234 ASP A O 1
ATOM 1838 N N . GLU A 1 235 ? 15.273 -36.656 -17.625 1 90.88 235 GLU A N 1
ATOM 1839 C CA . GLU A 1 235 ? 16.062 -37.094 -16.484 1 90.88 235 GLU A CA 1
ATOM 1840 C C . GLU A 1 235 ? 15.617 -36.406 -15.203 1 90.88 235 GLU A C 1
ATOM 1842 O O . GLU A 1 235 ? 15.289 -35.219 -15.227 1 90.88 235 GLU A O 1
ATOM 1847 N N . ALA A 1 236 ? 15.602 -37.094 -14.141 1 85.44 236 ALA A N 1
ATOM 1848 C CA . ALA A 1 236 ? 15.156 -36.562 -12.852 1 85.44 236 ALA A CA 1
ATOM 1849 C C . ALA A 1 236 ? 16.016 -35.375 -12.422 1 85.44 236 ALA A C 1
ATOM 1851 O O . ALA A 1 236 ? 15.516 -34.438 -11.805 1 85.44 236 ALA A O 1
ATOM 1852 N N . GLY A 1 237 ? 17.281 -35.438 -12.766 1 90.56 237 GLY A N 1
ATOM 1853 C CA . GLY A 1 237 ? 18.203 -34.406 -12.336 1 90.56 237 GLY A CA 1
ATOM 1854 C C . GLY A 1 237 ? 18 -33.094 -13.07 1 90.56 237 GLY A C 1
ATOM 1855 O O . GLY A 1 237 ? 18.578 -32.062 -12.695 1 90.56 237 GLY A O 1
ATOM 1856 N N . ALA A 1 238 ? 17.094 -33.125 -14.031 1 94.38 238 ALA A N 1
ATOM 1857 C CA . ALA A 1 238 ? 16.891 -31.938 -14.867 1 94.38 238 ALA A CA 1
ATOM 1858 C C . ALA A 1 238 ? 15.914 -30.969 -14.219 1 94.38 238 ALA A C 1
ATOM 1860 O O . ALA A 1 238 ? 15.891 -29.781 -14.562 1 94.38 238 ALA A O 1
ATOM 1861 N N . THR A 1 239 ? 15.109 -31.469 -13.273 1 97.38 239 THR A N 1
ATOM 1862 C CA . THR A 1 239 ? 14.031 -30.656 -12.727 1 97.38 239 THR A CA 1
ATOM 1863 C C . THR A 1 239 ? 14.375 -30.172 -11.32 1 97.38 239 THR A C 1
ATOM 1865 O O . THR A 1 239 ? 14.852 -30.953 -10.484 1 97.38 239 THR A O 1
ATOM 1868 N N . ILE A 1 240 ? 14.211 -28.875 -11.102 1 98.38 240 ILE A N 1
ATOM 1869 C CA . ILE A 1 240 ? 14.352 -28.297 -9.766 1 98.38 240 ILE A CA 1
ATOM 1870 C C . ILE A 1 240 ? 13.016 -27.703 -9.32 1 98.38 240 ILE A C 1
ATOM 1872 O O . ILE A 1 240 ? 12.164 -27.375 -10.156 1 98.38 240 ILE A O 1
ATOM 1876 N N . GLY A 1 241 ? 12.742 -27.672 -8.008 1 98.56 241 GLY A N 1
ATOM 1877 C CA . GLY A 1 241 ? 11.656 -26.906 -7.402 1 98.56 241 GLY A CA 1
ATOM 1878 C C . GLY A 1 241 ? 12.133 -25.625 -6.73 1 98.56 241 GLY A C 1
ATOM 1879 O O . GLY A 1 241 ? 13.133 -25.641 -6.012 1 98.56 241 GLY A O 1
ATOM 1880 N N . VAL A 1 242 ? 11.477 -24.516 -7.012 1 98.88 242 VAL A N 1
ATOM 1881 C CA . VAL A 1 242 ? 11.891 -23.219 -6.508 1 98.88 242 VAL A CA 1
ATOM 1882 C C . VAL A 1 242 ? 10.758 -22.594 -5.699 1 98.88 242 VAL A C 1
ATOM 1884 O O . VAL A 1 242 ? 9.586 -22.688 -6.07 1 98.88 242 VAL A O 1
ATOM 1887 N N . TRP A 1 243 ? 11.039 -21.984 -4.531 1 98.75 243 TRP A N 1
ATOM 1888 C CA . TRP A 1 243 ? 10.102 -21.125 -3.836 1 98.75 243 TRP A CA 1
ATOM 1889 C C . TRP A 1 243 ? 10.828 -20 -3.109 1 98.75 243 TRP A C 1
ATOM 1891 O O . TRP A 1 243 ? 12.047 -20.062 -2.928 1 98.75 243 TRP A O 1
ATOM 1901 N N . THR A 1 244 ? 10.156 -18.875 -2.895 1 98.69 244 THR A N 1
ATOM 1902 C CA . THR A 1 244 ? 10.695 -17.781 -2.1 1 98.69 244 THR A CA 1
ATOM 1903 C C . THR A 1 244 ? 9.984 -17.688 -0.754 1 98.69 244 THR A C 1
ATOM 1905 O O . THR A 1 244 ? 8.852 -18.156 -0.613 1 98.69 244 THR A O 1
ATOM 1908 N N . ALA A 1 245 ? 10.68 -17.203 0.214 1 98.12 245 ALA A N 1
ATOM 1909 C CA . ALA A 1 245 ? 10.125 -17.016 1.552 1 98.12 245 ALA A CA 1
ATOM 1910 C C . ALA A 1 245 ? 10.719 -15.789 2.232 1 98.12 245 ALA A C 1
ATOM 1912 O O . ALA A 1 245 ? 11.852 -15.391 1.936 1 98.12 245 ALA A O 1
ATOM 1913 N N . ALA A 1 246 ? 9.961 -15.148 3.008 1 98.06 246 ALA A N 1
ATOM 1914 C CA . ALA A 1 246 ? 10.398 -14.102 3.93 1 98.06 246 ALA A CA 1
ATOM 1915 C C . ALA A 1 246 ? 10.195 -14.531 5.379 1 98.06 246 ALA A C 1
ATOM 1917 O O . ALA A 1 246 ? 9.195 -15.164 5.715 1 98.06 246 ALA A O 1
ATOM 1918 N N . SER A 1 247 ? 11.164 -14.227 6.195 1 97.5 247 SER A N 1
ATOM 1919 C CA . SER A 1 247 ? 11.125 -14.609 7.602 1 97.5 247 SER A CA 1
ATOM 1920 C C . SER A 1 247 ? 11.438 -13.43 8.508 1 97.5 247 SER A C 1
ATOM 1922 O O . SER A 1 247 ? 12.086 -12.469 8.086 1 97.5 247 SER A O 1
ATOM 1924 N N . ARG A 1 248 ? 10.906 -13.445 9.656 1 96.56 248 ARG A N 1
ATOM 1925 C CA . ARG A 1 248 ? 11.164 -12.484 10.727 1 96.56 248 ARG A CA 1
ATOM 1926 C C . ARG A 1 248 ? 11.617 -13.188 12 1 96.56 248 ARG A C 1
ATOM 1928 O O . ARG A 1 248 ? 11.391 -14.391 12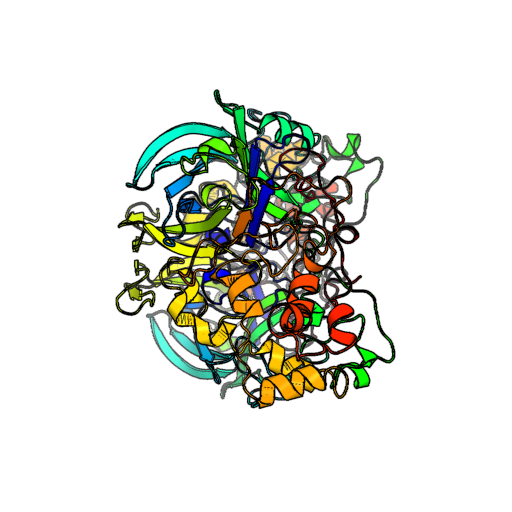.156 1 96.56 248 ARG A O 1
ATOM 1935 N N . ARG A 1 249 ? 12.281 -12.375 12.898 1 96.5 249 ARG A N 1
ATOM 1936 C CA . ARG A 1 249 ? 12.602 -12.922 14.211 1 96.5 249 ARG A CA 1
ATOM 1937 C C . ARG A 1 249 ? 11.328 -13.195 15.008 1 96.5 249 ARG A C 1
ATOM 1939 O O . ARG A 1 249 ? 10.375 -12.414 14.969 1 96.5 249 ARG A O 1
ATOM 1946 N N . GLN A 1 250 ? 11.305 -14.219 15.703 1 95.69 250 GLN A N 1
ATOM 1947 C CA . GLN A 1 250 ? 10.117 -14.75 16.375 1 95.69 250 GLN A CA 1
ATOM 1948 C C . GLN A 1 250 ? 9.539 -13.734 17.359 1 95.69 250 GLN A C 1
ATOM 1950 O O . GLN A 1 250 ? 8.328 -13.672 17.547 1 95.69 250 GLN A O 1
ATOM 1955 N N . VAL A 1 251 ? 10.406 -12.961 17.969 1 95.31 251 VAL A N 1
ATOM 1956 C CA . VAL A 1 251 ? 9.938 -12.031 19 1 95.31 251 VAL A CA 1
ATOM 1957 C C . VAL A 1 251 ? 10.336 -10.602 18.625 1 95.31 251 VAL A C 1
ATOM 1959 O O . VAL A 1 251 ? 11.508 -10.336 18.344 1 95.31 251 VAL A O 1
ATOM 1962 N N . ARG A 1 252 ? 9.406 -9.789 18.5 1 93.81 252 ARG A N 1
ATOM 1963 C CA . ARG A 1 252 ? 9.641 -8.359 18.359 1 93.81 252 ARG A CA 1
ATOM 1964 C C . ARG A 1 252 ? 9.234 -7.602 19.625 1 93.81 252 ARG A C 1
ATOM 1966 O O . ARG A 1 252 ? 8.156 -7.832 20.172 1 93.81 252 ARG A O 1
ATOM 1973 N N . ILE A 1 253 ? 10.016 -6.711 20.156 1 94.19 253 ILE A N 1
ATOM 1974 C CA . ILE A 1 253 ? 9.766 -5.867 21.328 1 94.19 253 ILE A CA 1
ATOM 1975 C C . ILE A 1 253 ? 9.805 -4.395 20.922 1 94.19 253 ILE A C 1
ATOM 1977 O O . ILE A 1 253 ? 10.828 -3.902 20.438 1 94.19 253 ILE A O 1
ATOM 1981 N N . LEU A 1 254 ? 8.672 -3.697 21.094 1 92.31 254 LEU A N 1
ATOM 1982 C CA . LEU A 1 254 ? 8.586 -2.279 20.766 1 92.31 254 LEU A CA 1
ATOM 1983 C C . LEU A 1 254 ? 9.125 -1.423 21.906 1 92.31 254 LEU A C 1
ATOM 1985 O O . LEU A 1 254 ? 8.844 -1.692 23.078 1 92.31 254 LEU A O 1
ATOM 1989 N N . GLY A 1 255 ? 9.75 -0.238 21.578 1 79.38 255 GLY A N 1
ATOM 1990 C CA . GLY A 1 255 ? 10.141 0.82 22.484 1 79.38 255 GLY A CA 1
ATOM 1991 C C . GLY A 1 255 ? 11.203 0.388 23.484 1 79.38 255 GLY A C 1
ATOM 1992 O O . GLY A 1 255 ? 11.258 0.896 24.609 1 79.38 255 GLY A O 1
ATOM 1993 N N . GLU A 1 256 ? 12.023 -0.751 23.219 1 57.84 256 GLU A N 1
ATOM 1994 C CA . GLU A 1 256 ? 13.062 -1.038 24.219 1 57.84 256 GLU A CA 1
ATOM 1995 C C . GLU A 1 256 ? 13.867 0.213 24.547 1 57.84 256 GLU A C 1
ATOM 1997 O O . GLU A 1 256 ? 13.766 1.227 23.844 1 57.84 256 GLU A O 1
ATOM 2002 N N . ALA A 1 257 ? 14.641 0.079 25.656 1 44.69 257 ALA A N 1
ATOM 2003 C CA . ALA A 1 257 ? 15.422 1.177 26.219 1 44.69 257 ALA A CA 1
ATOM 2004 C C . ALA A 1 257 ? 16.078 2.01 25.109 1 44.69 257 ALA A C 1
ATOM 2006 O O . ALA A 1 257 ? 16.734 1.466 24.219 1 44.69 257 ALA A O 1
ATOM 2007 N N . GLY A 1 258 ? 15.875 3.424 24.984 1 51.16 258 GLY A N 1
ATOM 2008 C CA . GLY A 1 258 ? 16.359 4.422 24.031 1 51.16 258 GLY A CA 1
ATOM 2009 C C . GLY A 1 258 ? 15.5 4.543 22.797 1 51.16 258 GLY A C 1
ATOM 2010 O O . GLY A 1 258 ? 15.906 5.145 21.797 1 51.16 258 GLY A O 1
ATOM 2011 N N . GLY A 1 259 ? 14.219 3.883 22.766 1 58.72 259 GLY A N 1
ATOM 2012 C CA . GLY A 1 259 ? 13.195 4.141 21.766 1 58.72 259 GLY A CA 1
ATOM 2013 C C . GLY A 1 259 ? 13.289 3.225 20.562 1 58.72 259 GLY A C 1
ATOM 2014 O O . GLY A 1 259 ? 12.438 3.275 19.672 1 58.72 259 GLY A O 1
ATOM 2015 N N . ARG A 1 260 ? 14.375 2.24 20.469 1 72.5 260 ARG A N 1
ATOM 2016 C CA . ARG A 1 260 ? 14.5 1.43 19.266 1 72.5 260 ARG A CA 1
ATOM 2017 C C . ARG A 1 260 ? 13.852 0.062 19.453 1 72.5 260 ARG A C 1
ATOM 2019 O O . ARG A 1 260 ? 13.906 -0.513 20.531 1 72.5 260 ARG A O 1
ATOM 2026 N N . ASP A 1 261 ? 13.18 -0.483 18.516 1 86.69 261 ASP A N 1
ATOM 2027 C CA . ASP A 1 261 ? 12.602 -1.825 18.484 1 86.69 261 ASP A CA 1
ATOM 2028 C C . ASP A 1 261 ? 13.695 -2.891 18.516 1 86.69 261 ASP A C 1
ATOM 2030 O O . ASP A 1 261 ? 14.82 -2.646 18.062 1 86.69 261 ASP A O 1
ATOM 2034 N N . ALA A 1 262 ? 13.406 -3.965 19.25 1 90.56 262 ALA A N 1
ATOM 2035 C CA . ALA A 1 262 ? 14.336 -5.09 19.281 1 90.56 262 ALA A CA 1
ATOM 2036 C C . ALA A 1 262 ? 13.688 -6.355 18.719 1 90.56 262 ALA A C 1
ATOM 2038 O O . ALA A 1 262 ? 12.508 -6.617 18.969 1 90.56 262 ALA A O 1
ATOM 2039 N N . ASP A 1 263 ? 14.414 -7.039 17.922 1 93.56 263 ASP A N 1
ATOM 2040 C CA . ASP A 1 263 ? 14.008 -8.344 17.406 1 93.56 263 ASP A CA 1
ATOM 2041 C C . ASP A 1 263 ? 14.914 -9.445 17.953 1 93.56 263 ASP A C 1
ATOM 2043 O O . ASP A 1 263 ? 16.141 -9.305 17.969 1 93.56 263 ASP A O 1
ATOM 2047 N N . THR A 1 264 ? 14.266 -10.492 18.438 1 94.62 264 THR A N 1
ATOM 2048 C CA . THR A 1 264 ? 15.062 -11.578 19 1 94.62 264 THR A CA 1
ATOM 2049 C C . THR A 1 264 ? 14.43 -12.93 18.703 1 94.62 264 THR A C 1
ATOM 2051 O O . THR A 1 264 ? 13.328 -13 18.156 1 94.62 264 THR A O 1
ATOM 2054 N N . GLY A 1 265 ? 15.242 -14.07 18.906 1 95.62 265 GLY A N 1
ATOM 2055 C CA . GLY A 1 265 ? 14.781 -15.414 18.609 1 95.62 265 GLY A CA 1
ATOM 2056 C C . GLY A 1 265 ? 15.062 -15.844 17.188 1 95.62 265 GLY A C 1
ATOM 2057 O O . GLY A 1 265 ? 15.688 -15.102 16.422 1 95.62 265 GLY A O 1
ATOM 2058 N N . PRO A 1 266 ? 14.75 -17.078 16.891 1 95.31 266 PRO A N 1
ATOM 2059 C CA . PRO A 1 266 ? 15.008 -17.578 15.539 1 95.31 266 PRO A CA 1
ATOM 2060 C C . PRO A 1 266 ? 14.141 -16.891 14.484 1 95.31 266 PRO A C 1
ATOM 2062 O O . PRO A 1 266 ? 13.109 -16.297 14.812 1 95.31 266 PRO A O 1
ATOM 2065 N N . PHE A 1 267 ? 14.633 -16.922 13.297 1 95.75 267 PHE A N 1
ATOM 2066 C CA . PHE A 1 267 ? 13.789 -16.5 12.188 1 95.75 267 PHE A CA 1
ATOM 2067 C C . PHE A 1 267 ? 12.641 -17.469 11.984 1 95.75 267 PHE A C 1
ATOM 2069 O O . PHE A 1 267 ? 12.836 -18.688 12.023 1 95.75 267 PHE A O 1
ATOM 2076 N N . VAL A 1 268 ? 11.484 -16.922 11.758 1 95.5 268 VAL A N 1
ATOM 2077 C CA . VAL A 1 268 ? 10.281 -17.672 11.453 1 95.5 268 VAL A CA 1
ATOM 2078 C C . VAL A 1 268 ? 9.688 -17.188 10.133 1 95.5 268 VAL A C 1
ATOM 2080 O O . VAL A 1 268 ? 9.531 -15.992 9.914 1 95.5 268 VAL A O 1
ATOM 2083 N N . GLN A 1 269 ? 9.359 -18.188 9.258 1 96.12 269 GLN A N 1
ATOM 2084 C CA . GLN A 1 269 ? 8.766 -17.859 7.961 1 96.12 269 GLN A CA 1
ATOM 2085 C C . GLN A 1 269 ? 7.383 -17.234 8.133 1 96.12 269 GLN A C 1
ATOM 2087 O O . GLN A 1 269 ? 6.547 -17.766 8.867 1 96.12 269 GLN A O 1
ATOM 2092 N N . VAL A 1 270 ? 7.137 -16.109 7.426 1 95.5 270 VAL A N 1
ATOM 2093 C CA . VAL A 1 270 ? 5.84 -15.445 7.543 1 95.5 270 VAL A CA 1
ATOM 2094 C C . VAL A 1 270 ? 5.188 -15.328 6.168 1 95.5 270 VAL A C 1
ATOM 2096 O O . VAL A 1 270 ? 4.008 -14.984 6.059 1 95.5 270 VAL A O 1
ATOM 2099 N N . SER A 1 271 ? 5.895 -15.57 5.172 1 96.19 271 SER A N 1
ATOM 2100 C CA . SER A 1 271 ? 5.418 -15.516 3.795 1 96.19 271 SER A CA 1
ATOM 2101 C C . SER A 1 271 ? 6.156 -16.516 2.916 1 96.19 271 SER A C 1
ATOM 2103 O O . SER A 1 271 ? 7.344 -16.781 3.119 1 96.19 271 SER A O 1
ATOM 2105 N N . ARG A 1 272 ? 5.438 -17.062 1.953 1 96.5 272 ARG A N 1
ATOM 2106 C CA . ARG A 1 272 ? 6.023 -18.016 1.015 1 96.5 272 ARG A CA 1
ATOM 2107 C C . ARG A 1 272 ? 5.301 -17.969 -0.329 1 96.5 272 ARG A C 1
ATOM 2109 O O . ARG A 1 272 ? 4.125 -17.609 -0.396 1 96.5 272 ARG A O 1
ATOM 2116 N N . LEU A 1 273 ? 6.066 -18.281 -1.346 1 97.69 273 LEU A N 1
ATOM 2117 C CA . LEU A 1 273 ? 5.457 -18.359 -2.67 1 97.69 273 LEU A CA 1
ATOM 2118 C C . LEU A 1 273 ? 6.176 -19.391 -3.533 1 97.69 273 LEU A C 1
ATOM 2120 O O . LEU A 1 273 ? 7.402 -19.344 -3.668 1 97.69 273 LEU A O 1
ATOM 2124 N N . GLY A 1 274 ? 5.469 -20.375 -4.004 1 97.62 274 GLY A N 1
ATOM 2125 C CA . GLY A 1 274 ? 5.863 -21.281 -5.059 1 97.62 274 GLY A CA 1
ATOM 2126 C C . GLY A 1 274 ? 5.152 -21.031 -6.375 1 97.62 274 GLY A C 1
ATOM 2127 O O . GLY A 1 274 ? 5.461 -20.062 -7.07 1 97.62 274 GLY A O 1
ATOM 2128 N N . ASN A 1 275 ? 4.074 -21.797 -6.605 1 97.69 275 ASN A N 1
ATOM 2129 C CA . ASN A 1 275 ? 3.256 -21.531 -7.785 1 97.69 275 ASN A CA 1
ATOM 2130 C C . ASN A 1 275 ? 2.488 -20.219 -7.66 1 97.69 275 ASN A C 1
ATOM 2132 O O . ASN A 1 275 ? 1.987 -19.891 -6.582 1 97.69 275 ASN A O 1
ATOM 2136 N N . PRO A 1 276 ? 2.443 -19.5 -8.789 1 95.88 276 PRO A N 1
ATOM 2137 C CA . PRO A 1 276 ? 1.579 -18.312 -8.75 1 95.88 276 PRO A CA 1
ATOM 2138 C C . PRO A 1 276 ? 0.122 -18.656 -8.453 1 95.88 276 PRO A C 1
ATOM 2140 O O . PRO A 1 276 ? -0.377 -19.688 -8.906 1 95.88 276 PRO A O 1
ATOM 2143 N N . LEU A 1 277 ? -0.567 -17.938 -7.633 1 93.19 277 LEU A N 1
ATOM 2144 C CA . LEU A 1 277 ? -2.008 -17.938 -7.398 1 93.19 277 LEU A CA 1
ATOM 2145 C C . LEU A 1 277 ? -2.414 -19.094 -6.508 1 93.19 277 LEU A C 1
ATOM 2147 O O . LEU A 1 277 ? -3.594 -19.266 -6.191 1 93.19 277 LEU A O 1
ATOM 2151 N N . PHE A 1 278 ? -1.46 -19.953 -5.988 1 96.31 278 PHE A N 1
ATOM 2152 C CA . PHE A 1 278 ? -1.814 -21.094 -5.16 1 96.31 278 PHE A CA 1
ATOM 2153 C C . PHE A 1 278 ? -2.545 -20.656 -3.9 1 96.31 278 PHE A C 1
ATOM 2155 O O . PHE A 1 278 ? -3.709 -21 -3.695 1 96.31 278 PHE A O 1
ATOM 2162 N N . ASN A 1 279 ? -1.87 -19.844 -3.082 1 94.69 279 ASN A N 1
ATOM 2163 C CA . ASN A 1 279 ? -2.479 -19.375 -1.846 1 94.69 279 ASN A CA 1
ATOM 2164 C C . ASN A 1 279 ? -3.709 -18.516 -2.121 1 94.69 279 ASN A C 1
ATOM 2166 O O . ASN A 1 279 ? -4.688 -18.562 -1.375 1 94.69 279 ASN A O 1
ATOM 2170 N N . GLU A 1 280 ? -3.734 -17.859 -3.229 1 92.25 280 GLU A N 1
ATOM 2171 C CA . GLU A 1 280 ? -4.773 -16.891 -3.572 1 92.25 280 GLU A CA 1
ATOM 2172 C C . GLU A 1 280 ? -6.098 -17.578 -3.879 1 92.25 280 GLU A C 1
ATOM 2174 O O . GLU A 1 280 ? -7.148 -17.156 -3.391 1 92.25 280 GLU A O 1
ATOM 2179 N N . VAL A 1 281 ? -6.016 -18.672 -4.652 1 92 281 VAL A N 1
ATOM 2180 C CA . VAL A 1 281 ? -7.285 -19.141 -5.203 1 92 281 VAL A CA 1
ATOM 2181 C C . VAL A 1 281 ? -7.539 -20.578 -4.777 1 92 281 VAL A C 1
ATOM 2183 O O . VAL A 1 281 ? -8.617 -21.125 -5.023 1 92 281 VAL A O 1
ATOM 2186 N N . ILE A 1 282 ? -6.504 -21.219 -4.16 1 95.44 282 ILE A N 1
ATOM 2187 C CA . ILE A 1 282 ? -6.672 -22.609 -3.77 1 95.44 282 ILE A CA 1
ATOM 2188 C C . ILE A 1 282 ? -6.969 -22.703 -2.273 1 95.44 282 ILE A C 1
ATOM 2190 O O . ILE A 1 282 ? -7.883 -23.406 -1.855 1 95.44 282 ILE A O 1
ATOM 2194 N N . VAL A 1 283 ? -6.238 -21.938 -1.503 1 95.81 283 VAL A N 1
ATOM 2195 C CA . VAL A 1 283 ? -6.273 -22.062 -0.049 1 95.81 283 VAL A CA 1
ATOM 2196 C C . VAL A 1 283 ? -7.41 -21.203 0.511 1 95.81 283 VAL A C 1
ATOM 2198 O O . VAL A 1 283 ? -7.539 -20.031 0.161 1 95.81 283 VAL A O 1
ATOM 2201 N N . PRO A 1 284 ? -8.25 -21.797 1.384 1 95.38 284 PRO A N 1
ATOM 2202 C CA . PRO A 1 284 ? -9.289 -21 2.035 1 95.38 284 PRO A CA 1
ATOM 2203 C C . PRO A 1 284 ? -8.719 -19.844 2.852 1 95.38 284 PRO A C 1
ATOM 2205 O O . PRO A 1 284 ? -7.641 -19.969 3.439 1 95.38 284 PRO A O 1
ATOM 2208 N N . MET A 1 285 ? -9.492 -18.797 2.922 1 93.31 285 MET A N 1
ATOM 2209 C CA . MET A 1 285 ? -9.055 -17.562 3.545 1 93.31 285 MET A CA 1
ATOM 2210 C C . MET A 1 285 ? -8.531 -17.812 4.957 1 93.31 285 MET A C 1
ATOM 2212 O O . MET A 1 285 ? -7.484 -17.281 5.34 1 93.31 285 MET A O 1
ATOM 2216 N N . ALA A 1 286 ? -9.195 -18.688 5.742 1 92.81 286 ALA A N 1
ATOM 2217 C CA . ALA A 1 286 ? -8.891 -18.906 7.152 1 92.81 286 ALA A CA 1
ATOM 2218 C C . ALA A 1 286 ? -7.586 -19.688 7.316 1 92.81 286 ALA A C 1
ATOM 2220 O O . ALA A 1 286 ? -7.035 -19.75 8.414 1 92.81 286 ALA A O 1
ATOM 2221 N N . LEU A 1 287 ? -7.039 -20.203 6.184 1 94 287 LEU A N 1
ATOM 2222 C CA . LEU A 1 287 ? -5.863 -21.062 6.273 1 94 287 LEU A CA 1
ATOM 2223 C C . LEU A 1 287 ? -4.664 -20.422 5.586 1 94 287 LEU A C 1
ATOM 2225 O O . LEU A 1 287 ? -3.545 -20.938 5.672 1 94 287 LEU A O 1
ATOM 2229 N N . LYS A 1 288 ? -4.863 -19.312 4.934 1 93.94 288 LYS A N 1
ATOM 2230 C CA . LYS A 1 288 ? -3.832 -18.719 4.086 1 93.94 288 LYS A CA 1
ATOM 2231 C C . LYS A 1 288 ? -2.605 -18.328 4.906 1 93.94 288 LYS A C 1
ATOM 2233 O O . LYS A 1 288 ? -1.471 -18.516 4.465 1 93.94 288 LYS A O 1
ATOM 2238 N N . ASP A 1 289 ? -2.828 -17.734 6.059 1 92 289 ASP A N 1
ATOM 2239 C CA . ASP A 1 289 ? -1.693 -17.328 6.883 1 92 289 ASP A CA 1
ATOM 2240 C C . ASP A 1 289 ? -0.93 -18.547 7.398 1 92 289 ASP A C 1
ATOM 2242 O O . ASP A 1 289 ? 0.301 -18.531 7.477 1 92 289 ASP A O 1
ATOM 2246 N N . GLN A 1 290 ? -1.682 -19.594 7.805 1 93.31 290 GLN A N 1
ATOM 2247 C CA . GLN A 1 290 ? -1.013 -20.828 8.188 1 93.31 290 GLN A CA 1
ATOM 2248 C C . GLN A 1 290 ? -0.195 -21.391 7.027 1 93.31 290 GLN A C 1
ATOM 2250 O O . GLN A 1 290 ? 0.946 -21.812 7.215 1 93.31 290 GLN A O 1
ATOM 2255 N N . TRP A 1 291 ? -0.766 -21.406 5.855 1 94.75 291 TRP A N 1
ATOM 2256 C CA . TRP A 1 291 ? -0.067 -21.859 4.66 1 94.75 291 TRP A CA 1
ATOM 2257 C C . TRP A 1 291 ? 1.255 -21.125 4.48 1 94.75 291 TRP A C 1
ATOM 2259 O O . TRP A 1 291 ? 2.283 -21.75 4.191 1 94.75 291 TRP A O 1
ATOM 2269 N N . ASN A 1 292 ? 1.251 -19.844 4.754 1 94.5 292 ASN A N 1
ATOM 2270 C CA . ASN A 1 292 ? 2.432 -19 4.594 1 94.5 292 ASN A CA 1
ATOM 2271 C C . ASN A 1 292 ? 3.553 -19.422 5.539 1 94.5 292 ASN A C 1
ATOM 2273 O O . ASN A 1 292 ? 4.727 -19.156 5.27 1 94.5 292 ASN A O 1
ATOM 2277 N N . THR A 1 293 ? 3.25 -20.047 6.664 1 94.31 293 THR A N 1
ATOM 2278 C CA . THR A 1 293 ? 4.25 -20.344 7.684 1 94.31 293 THR A CA 1
ATOM 2279 C C . THR A 1 293 ? 4.852 -21.719 7.469 1 94.31 293 THR A C 1
ATOM 2281 O O . THR A 1 293 ? 5.836 -22.094 8.117 1 94.31 293 THR A O 1
ATOM 2284 N N . LEU A 1 294 ? 4.289 -22.5 6.578 1 95.19 294 LEU A N 1
ATOM 2285 C CA . LEU A 1 294 ? 4.684 -23.906 6.434 1 95.19 294 LEU A CA 1
ATOM 2286 C C . LEU A 1 294 ? 5.629 -24.078 5.25 1 95.19 294 LEU A C 1
ATOM 2288 O O . LEU A 1 294 ? 5.516 -23.375 4.25 1 95.19 294 LEU A O 1
ATOM 2292 N N . PRO A 1 295 ? 6.559 -25 5.402 1 96.31 295 PRO A N 1
ATOM 2293 C CA . PRO A 1 295 ? 7.363 -25.359 4.234 1 96.31 295 PRO A CA 1
ATOM 2294 C C . PRO A 1 295 ? 6.594 -26.219 3.232 1 96.31 295 PRO A C 1
ATOM 2296 O O . PRO A 1 295 ? 5.578 -26.828 3.584 1 96.31 295 PRO A O 1
ATOM 2299 N N . PRO A 1 296 ? 7.086 -26.297 1.996 1 97.62 296 PRO A N 1
ATOM 2300 C CA . PRO A 1 296 ? 6.391 -27.094 0.979 1 97.62 296 PRO A CA 1
ATOM 2301 C C . PRO A 1 296 ? 6.223 -28.562 1.386 1 97.62 296 PRO A C 1
ATOM 2303 O O . PRO A 1 296 ? 5.266 -29.219 0.96 1 97.62 296 PRO A O 1
ATOM 2306 N N . SER A 1 297 ? 7.082 -29.094 2.283 1 97.75 297 SER A N 1
ATOM 2307 C CA . SER A 1 297 ? 7.012 -30.484 2.695 1 97.75 297 SER A CA 1
ATOM 2308 C C . SER A 1 297 ? 5.723 -30.781 3.453 1 97.75 297 SER A C 1
ATOM 2310 O O . SER A 1 297 ? 5.367 -31.938 3.664 1 97.75 297 SER A O 1
ATOM 2312 N N . GLU A 1 298 ? 4.945 -29.734 3.822 1 96.94 298 GLU A N 1
ATOM 2313 C CA . GLU A 1 298 ? 3.721 -29.906 4.602 1 96.94 298 GLU A CA 1
ATOM 2314 C C . GLU A 1 298 ? 2.48 -29.688 3.738 1 96.94 298 GLU A C 1
ATOM 2316 O O . GLU A 1 298 ? 1.357 -29.688 4.242 1 96.94 298 GLU A O 1
ATOM 2321 N N . ASP A 1 299 ? 2.637 -29.594 2.475 1 97.88 299 ASP A N 1
ATOM 2322 C CA . ASP A 1 299 ? 1.559 -29.109 1.611 1 97.88 299 ASP A CA 1
ATOM 2323 C C . ASP A 1 299 ? 0.495 -30.188 1.419 1 97.88 299 ASP A C 1
ATOM 2325 O O . ASP A 1 299 ? -0.608 -29.906 0.949 1 97.88 299 ASP A O 1
ATOM 2329 N N . LYS A 1 300 ? 0.854 -31.438 1.814 1 98 300 LYS A N 1
ATOM 2330 C CA . LYS A 1 300 ? -0.146 -32.5 1.743 1 98 300 LYS A CA 1
ATOM 2331 C C . LYS A 1 300 ? -1.393 -32.125 2.545 1 98 300 LYS A C 1
ATOM 2333 O O . LYS A 1 300 ? -2.496 -32.594 2.227 1 98 300 LYS A O 1
ATOM 2338 N N . ARG A 1 301 ? -1.245 -31.234 3.496 1 96.81 301 ARG A N 1
ATOM 2339 C CA . ARG A 1 301 ? -2.336 -30.781 4.348 1 96.81 301 ARG A CA 1
ATOM 2340 C C . ARG A 1 301 ? -3.414 -30.078 3.529 1 96.81 301 ARG A C 1
ATOM 2342 O O . ARG A 1 301 ? -4.562 -29.969 3.965 1 96.81 301 ARG A O 1
ATOM 2349 N N . PHE A 1 302 ? -3.08 -29.609 2.365 1 97.25 302 PHE A N 1
ATOM 2350 C CA . PHE A 1 302 ? -3.977 -28.75 1.6 1 97.25 302 PHE A CA 1
ATOM 2351 C C . PHE A 1 302 ? -4.422 -29.438 0.316 1 97.25 302 PHE A C 1
ATOM 2353 O O . PHE A 1 302 ? -5.062 -28.828 -0.538 1 97.25 302 PHE A O 1
ATOM 2360 N N . VAL A 1 303 ? -4.102 -30.75 0.112 1 98.19 303 VAL A N 1
ATOM 2361 C CA . VAL A 1 303 ? -4.305 -31.469 -1.146 1 98.19 303 VAL A CA 1
ATOM 2362 C C . VAL A 1 303 ? -5.789 -31.5 -1.49 1 98.19 303 VAL A C 1
ATOM 2364 O O . VAL A 1 303 ? -6.164 -31.438 -2.664 1 98.19 303 VAL A O 1
ATOM 2367 N N . GLY A 1 304 ? -6.652 -31.547 -0.486 1 97.94 304 GLY A N 1
ATOM 2368 C CA . GLY A 1 304 ? -8.086 -31.562 -0.734 1 97.94 304 GLY A CA 1
ATOM 2369 C C . GLY A 1 304 ? -8.578 -30.359 -1.508 1 97.94 304 GLY A C 1
ATOM 2370 O O . GLY A 1 304 ? -9.477 -30.484 -2.346 1 97.94 304 GLY A O 1
ATOM 2371 N N . PHE A 1 305 ? -7.961 -29.188 -1.298 1 97.69 305 PHE A N 1
ATOM 2372 C CA . PHE A 1 305 ? -8.359 -27.953 -1.965 1 97.69 305 PHE A CA 1
ATOM 2373 C C . PHE A 1 305 ? -7.852 -27.922 -3.4 1 97.69 305 PHE A C 1
ATOM 2375 O O . PHE A 1 305 ? -8.375 -27.188 -4.234 1 97.69 305 PHE A O 1
ATOM 2382 N N . VAL A 1 306 ? -6.824 -28.703 -3.689 1 98.12 306 VAL A N 1
ATOM 2383 C CA . VAL A 1 306 ? -6.312 -28.828 -5.051 1 98.12 306 VAL A CA 1
ATOM 2384 C C . VAL A 1 306 ? -7.164 -29.828 -5.832 1 98.12 306 VAL A C 1
ATOM 2386 O O . VAL A 1 306 ? -7.508 -29.578 -6.992 1 98.12 306 VAL A O 1
ATOM 2389 N N . GLU A 1 307 ? -7.598 -30.859 -5.168 1 98.06 307 GLU A N 1
ATOM 2390 C CA . GLU A 1 307 ? -8.367 -31.938 -5.797 1 98.06 307 GLU A CA 1
ATOM 2391 C C . GLU A 1 307 ? -9.766 -31.453 -6.168 1 98.06 307 GLU A C 1
ATOM 2393 O O . GLU A 1 307 ? -10.375 -31.969 -7.117 1 98.06 307 GLU A O 1
ATOM 2398 N N . GLN A 1 308 ? -10.258 -30.625 -5.395 1 97.38 308 GLN A N 1
ATOM 2399 C CA . GLN A 1 308 ? -11.578 -30.031 -5.605 1 97.38 308 GLN A CA 1
ATOM 2400 C C . GLN A 1 308 ? -11.57 -28.531 -5.352 1 97.38 308 GLN A C 1
ATOM 2402 O O . GLN A 1 308 ? -12.195 -28.047 -4.402 1 97.38 308 GLN A O 1
ATOM 2407 N N . PRO A 1 309 ? -10.961 -27.781 -6.285 1 97.06 309 PRO A N 1
ATOM 2408 C CA . PRO A 1 309 ? -10.852 -26.328 -6.043 1 97.06 309 PRO A CA 1
ATOM 2409 C C . PRO A 1 309 ? -12.203 -25.625 -6.055 1 97.06 309 PRO A C 1
ATOM 2411 O O . PRO A 1 309 ? -13.062 -25.938 -6.883 1 97.06 309 PRO A O 1
ATOM 2414 N N . GLU A 1 310 ? -12.375 -24.703 -5.164 1 96.38 310 GLU A N 1
ATOM 2415 C CA . GLU A 1 310 ? -13.617 -23.938 -5.043 1 96.38 310 GLU A CA 1
ATOM 2416 C C . GLU A 1 310 ? -13.938 -23.203 -6.34 1 96.38 310 GLU A C 1
ATOM 2418 O O . GLU A 1 310 ? -15.094 -23.172 -6.762 1 96.38 310 GLU A O 1
ATOM 2423 N N . LEU A 1 311 ? -12.977 -22.672 -7.004 1 96.5 311 LEU A N 1
ATOM 2424 C CA . LEU A 1 311 ? -13.188 -21.891 -8.219 1 96.5 311 LEU A CA 1
ATOM 2425 C C . LEU A 1 311 ? -13.773 -22.766 -9.328 1 96.5 311 LEU A C 1
ATOM 2427 O O . LEU A 1 311 ? -14.578 -22.297 -10.133 1 96.5 311 LEU A O 1
ATOM 2431 N N . ALA A 1 312 ? -13.383 -24.047 -9.406 1 97.88 312 ALA A N 1
ATOM 2432 C CA . ALA A 1 312 ? -13.938 -24.938 -10.422 1 97.88 312 ALA A CA 1
ATOM 2433 C C . ALA A 1 312 ? -15.445 -25.109 -10.25 1 97.88 312 ALA A C 1
ATOM 2435 O O . ALA A 1 312 ? -16.172 -25.25 -11.234 1 97.88 312 ALA A O 1
ATOM 2436 N N . ALA A 1 313 ? -15.875 -25.094 -9.055 1 97.12 313 ALA A N 1
ATOM 2437 C CA . ALA A 1 313 ? -17.297 -25.219 -8.766 1 97.12 313 ALA A CA 1
ATOM 2438 C C . ALA A 1 313 ? -18.031 -23.906 -9.031 1 97.12 313 ALA A C 1
ATOM 2440 O O . ALA A 1 313 ? -19.219 -23.906 -9.391 1 97.12 313 ALA A O 1
ATOM 2441 N N . LEU A 1 314 ? -17.328 -22.812 -8.922 1 96.94 314 LEU A N 1
ATOM 2442 C CA . LEU A 1 314 ? -17.938 -21.5 -9.047 1 96.94 314 LEU A CA 1
ATOM 2443 C C . LEU A 1 314 ? -18.141 -21.125 -10.508 1 96.94 314 LEU A C 1
ATOM 2445 O O . LEU A 1 314 ? -19.109 -20.422 -10.844 1 96.94 314 LEU A O 1
ATOM 2449 N N . LEU A 1 315 ? -17.297 -21.578 -11.398 1 97.94 315 LEU A N 1
ATOM 2450 C CA . LEU A 1 315 ? -17.328 -21.156 -12.797 1 97.94 315 LEU A CA 1
ATOM 2451 C C . LEU A 1 315 ? -18.672 -21.484 -13.43 1 97.94 315 LEU A C 1
ATOM 2453 O O . LEU A 1 315 ? -19.328 -20.594 -14 1 97.94 315 LEU A O 1
ATOM 2457 N N . PRO A 1 316 ? -19.203 -22.734 -13.242 1 98.12 316 PRO A N 1
ATOM 2458 C CA . PRO A 1 316 ? -20.5 -23.062 -13.844 1 98.12 316 PRO A CA 1
ATOM 2459 C C . PRO A 1 316 ? -21.641 -22.25 -13.234 1 98.12 316 PRO A C 1
ATOM 2461 O O . PRO A 1 316 ? -22.641 -21.984 -13.906 1 98.12 316 PRO A O 1
ATOM 2464 N N . VAL A 1 317 ? -21.469 -21.859 -11.977 1 97.44 317 VAL A N 1
ATOM 2465 C CA . VAL A 1 317 ? -22.5 -21.062 -11.305 1 97.44 317 VAL A CA 1
ATOM 2466 C C . VAL A 1 317 ? -22.469 -19.625 -11.828 1 97.44 317 VAL A C 1
ATOM 2468 O O . VAL A 1 317 ? -23.516 -19.047 -12.141 1 97.44 317 VAL A O 1
ATOM 2471 N N . LEU A 1 318 ? -21.297 -19.062 -11.969 1 97.88 318 LEU A N 1
ATOM 2472 C CA . LEU A 1 318 ? -21.109 -17.656 -12.344 1 97.88 318 LEU A CA 1
ATOM 2473 C C . LEU A 1 318 ? -21.391 -17.453 -13.828 1 97.88 318 LEU A C 1
ATOM 2475 O O . LEU A 1 318 ? -21.781 -16.359 -14.242 1 97.88 318 LEU A O 1
ATOM 2479 N N . TYR A 1 319 ? -21.172 -18.469 -14.578 1 98.12 319 TYR A N 1
ATOM 2480 C CA . TYR A 1 319 ? -21.422 -18.469 -16.016 1 98.12 319 TYR A CA 1
ATOM 2481 C C . TYR A 1 319 ? -22.328 -19.625 -16.406 1 98.12 319 TYR A C 1
ATOM 2483 O O . TYR A 1 319 ? -21.859 -20.625 -16.938 1 98.12 319 TYR A O 1
ATOM 2491 N N . PRO A 1 320 ? -23.625 -19.391 -16.312 1 97.25 320 PRO A N 1
ATOM 2492 C CA . PRO A 1 320 ? -24.562 -20.484 -16.547 1 97.25 320 PRO A CA 1
ATOM 2493 C C . PRO A 1 320 ? -24.516 -21.016 -17.984 1 97.25 320 PRO A C 1
ATOM 2495 O O . PRO A 1 320 ? -24.422 -20.234 -18.922 1 97.25 320 PRO A O 1
ATOM 2498 N N . ASP A 1 321 ? -24.469 -22.328 -18.109 1 96.38 321 ASP A N 1
ATOM 2499 C CA . ASP A 1 321 ? -24.562 -23.094 -19.344 1 96.38 321 ASP A CA 1
ATOM 2500 C C . ASP A 1 321 ? -23.281 -22.984 -20.156 1 96.38 321 ASP A C 1
ATOM 2502 O O . ASP A 1 321 ? -23.219 -23.453 -21.297 1 96.38 321 ASP A O 1
ATOM 2506 N N . VAL A 1 322 ? -22.234 -22.453 -19.594 1 97.75 322 VAL A N 1
ATOM 2507 C CA . VAL A 1 322 ? -20.984 -22.25 -20.328 1 97.75 322 VAL A CA 1
ATOM 2508 C C . VAL A 1 322 ? -20.047 -23.438 -20.078 1 97.75 322 VAL A C 1
ATOM 2510 O O . VAL A 1 322 ? -19.281 -23.828 -20.953 1 97.75 322 VAL A O 1
ATOM 2513 N N . PHE A 1 323 ? -20.156 -24.016 -18.828 1 98.25 323 PHE A N 1
ATOM 2514 C CA . PHE A 1 323 ? -19.219 -25.062 -18.422 1 98.25 323 PHE A CA 1
ATOM 2515 C C . PHE A 1 323 ? -19.969 -26.312 -18 1 98.25 323 PHE A C 1
ATOM 2517 O O . PHE A 1 323 ? -19.719 -26.844 -16.906 1 98.25 323 PHE A O 1
ATOM 2524 N N . PRO A 1 324 ? -20.797 -26.875 -18.875 1 98.31 324 PRO A N 1
ATOM 2525 C CA . PRO A 1 324 ? -21.594 -28.031 -18.453 1 98.31 324 PRO A CA 1
ATOM 2526 C C . PRO A 1 324 ? -20.734 -29.25 -18.141 1 98.31 324 PRO A C 1
ATOM 2528 O O . PRO A 1 324 ? -21.047 -30.031 -17.234 1 98.31 324 PRO A O 1
ATOM 2531 N N . LYS A 1 325 ? -19.672 -29.516 -18.906 1 98.31 325 LYS A N 1
ATOM 2532 C CA . LYS A 1 325 ? -18.828 -30.672 -18.656 1 98.31 325 LYS A CA 1
ATOM 2533 C C . LYS A 1 325 ? -18.047 -30.516 -17.359 1 98.31 325 LYS A C 1
ATOM 2535 O O . LYS A 1 325 ? -17.906 -31.469 -16.594 1 98.31 325 LYS A O 1
ATOM 2540 N N . LEU A 1 326 ? -17.594 -29.344 -17.125 1 98.38 326 LEU A N 1
ATOM 2541 C CA . LEU A 1 326 ? -16.922 -29.062 -15.859 1 98.38 326 LEU A CA 1
ATOM 2542 C C . LEU A 1 326 ? -17.891 -29.281 -14.695 1 98.38 326 LEU A C 1
ATOM 2544 O O . LEU A 1 326 ? -17.516 -29.859 -13.672 1 98.38 326 LEU A O 1
ATOM 2548 N N . ASP A 1 327 ? -19.109 -28.781 -14.852 1 98.44 327 ASP A N 1
ATOM 2549 C CA . ASP A 1 327 ? -20.109 -28.922 -13.805 1 98.44 327 ASP A CA 1
ATOM 2550 C C . ASP A 1 327 ? -20.359 -30.391 -13.477 1 98.44 327 ASP A C 1
ATOM 2552 O O . ASP A 1 327 ? -20.453 -30.766 -12.305 1 98.44 327 ASP A O 1
ATOM 2556 N N . ALA A 1 328 ? -20.438 -31.141 -14.5 1 98.06 328 ALA A N 1
ATOM 2557 C CA . ALA A 1 328 ? -20.641 -32.562 -14.312 1 98.06 328 ALA A CA 1
ATOM 2558 C C . ALA A 1 328 ? -19.469 -33.219 -13.57 1 98.06 328 ALA A C 1
ATOM 2560 O O . ALA A 1 328 ? -19.672 -34.031 -12.68 1 98.06 328 ALA A O 1
ATOM 2561 N N . ALA A 1 329 ? -18.281 -32.844 -13.961 1 97.62 329 ALA A N 1
ATOM 2562 C CA . ALA A 1 329 ? -17.094 -33.344 -13.297 1 97.62 329 ALA A CA 1
ATOM 2563 C C . ALA A 1 329 ? -17.062 -32.969 -11.82 1 97.62 329 ALA A C 1
ATOM 2565 O O . ALA A 1 329 ? -16.688 -33.781 -10.969 1 97.62 329 ALA A O 1
ATOM 2566 N N . ASN A 1 330 ? -17.438 -31.734 -11.531 1 97.62 330 ASN A N 1
ATOM 2567 C CA . ASN A 1 330 ? -17.484 -31.25 -10.156 1 97.62 330 ASN A CA 1
ATOM 2568 C C . ASN A 1 330 ? -18.5 -32.031 -9.32 1 97.62 330 ASN A C 1
ATOM 2570 O O . ASN A 1 330 ? -18.203 -32.438 -8.195 1 97.62 330 ASN A O 1
ATOM 2574 N N . LYS A 1 331 ? -19.641 -32.219 -9.852 1 97.69 331 LYS A N 1
ATOM 2575 C CA . LYS A 1 331 ? -20.719 -32.906 -9.156 1 97.69 331 LYS A CA 1
ATOM 2576 C C . LYS A 1 331 ? -20.328 -34.375 -8.883 1 97.69 331 LYS A C 1
ATOM 2578 O O . LYS A 1 331 ? -20.703 -34.938 -7.852 1 97.69 331 LYS A O 1
ATOM 2583 N N . ALA A 1 332 ? -19.547 -34.875 -9.758 1 97 332 ALA A N 1
ATOM 2584 C CA . ALA A 1 332 ? -19.062 -36.25 -9.602 1 97 332 ALA A CA 1
ATOM 2585 C C . ALA A 1 332 ? -17.891 -36.312 -8.625 1 97 332 ALA A C 1
ATOM 2587 O O . ALA A 1 332 ? -17.406 -37.375 -8.305 1 97 332 ALA A O 1
ATOM 2588 N N . LYS A 1 333 ? -17.438 -35.219 -8.172 1 96.56 333 LYS A N 1
ATOM 2589 C CA . LYS A 1 333 ? -16.312 -35.094 -7.262 1 96.56 333 LYS A CA 1
ATOM 2590 C C . LYS A 1 333 ? -15.055 -35.719 -7.859 1 96.56 333 LYS A C 1
ATOM 2592 O O . LYS A 1 333 ? -14.289 -36.375 -7.152 1 96.56 333 LYS A O 1
ATOM 2597 N N . THR A 1 334 ? -14.992 -35.562 -9.125 1 94.31 334 THR A N 1
ATOM 2598 C CA . THR A 1 334 ? -13.797 -36.031 -9.797 1 94.31 334 THR A CA 1
ATOM 2599 C C . THR A 1 334 ? -12.547 -35.344 -9.258 1 94.31 334 THR A C 1
ATOM 2601 O O . THR A 1 334 ? -12.469 -34.125 -9.258 1 94.31 334 THR A O 1
ATOM 2604 N N . LYS A 1 335 ? -11.594 -36.156 -8.797 1 96.38 335 LYS A N 1
ATOM 2605 C CA . LYS A 1 335 ? -10.336 -35.562 -8.336 1 96.38 335 LYS A CA 1
ATOM 2606 C C . LYS A 1 335 ? -9.547 -34.969 -9.5 1 96.38 335 LYS A C 1
ATOM 2608 O O . LYS A 1 335 ? -9.438 -35.594 -10.555 1 96.38 335 LYS A O 1
ATOM 2613 N N . ARG A 1 336 ? -9.086 -33.844 -9.297 1 98.19 336 ARG A N 1
ATOM 2614 C CA . ARG A 1 336 ? -8.352 -33.125 -10.344 1 98.19 336 ARG A CA 1
ATOM 2615 C C . ARG A 1 336 ? -6.879 -33.531 -10.352 1 98.19 336 ARG A C 1
ATOM 2617 O O . ARG A 1 336 ? -6.023 -32.75 -9.914 1 98.19 336 ARG A O 1
ATOM 2624 N N . ALA A 1 337 ? -6.562 -34.625 -10.898 1 97.69 337 ALA A N 1
ATOM 2625 C CA . ALA A 1 337 ? -5.195 -35.125 -10.977 1 97.69 337 ALA A CA 1
ATOM 2626 C C . ALA A 1 337 ? -4.312 -34.219 -11.797 1 97.69 337 ALA A C 1
ATOM 2628 O O . ALA A 1 337 ? -3.105 -34.125 -11.562 1 97.69 337 ALA A O 1
ATOM 2629 N N . ASP A 1 338 ? -4.93 -33.531 -12.805 1 98.12 338 ASP A N 1
ATOM 2630 C CA . ASP A 1 338 ? -4.195 -32.562 -13.602 1 98.12 338 ASP A CA 1
ATOM 2631 C C . ASP A 1 338 ? -3.664 -31.406 -12.734 1 98.12 338 ASP A C 1
ATOM 2633 O O . ASP A 1 338 ? -2.498 -31.031 -12.844 1 98.12 338 ASP A O 1
ATOM 2637 N N . LEU A 1 339 ? -4.488 -30.922 -11.812 1 98.44 339 LEU A N 1
ATOM 2638 C CA . LEU A 1 339 ? -4.078 -29.812 -10.945 1 98.44 339 LEU A CA 1
ATOM 2639 C C . LEU A 1 339 ? -3.061 -30.281 -9.914 1 98.44 339 LEU A C 1
ATOM 2641 O O . LEU A 1 339 ? -2.154 -29.531 -9.547 1 98.44 339 LEU A O 1
ATOM 2645 N N . ILE A 1 340 ? -3.201 -31.516 -9.43 1 98.19 340 ILE A N 1
ATOM 2646 C CA . ILE A 1 340 ? -2.188 -32.094 -8.547 1 98.19 340 ILE A CA 1
ATOM 2647 C C . ILE A 1 340 ? -0.838 -32.094 -9.258 1 98.19 340 ILE A C 1
ATOM 2649 O O . ILE A 1 340 ? 0.18 -31.703 -8.688 1 98.19 340 ILE A O 1
ATOM 2653 N N . ALA A 1 341 ? -0.811 -32.562 -10.469 1 98 341 ALA A N 1
ATOM 2654 C CA . ALA A 1 341 ? 0.428 -32.594 -11.242 1 98 341 ALA A CA 1
ATOM 2655 C C . ALA A 1 341 ? 1.004 -31.203 -11.453 1 98 341 ALA A C 1
ATOM 2657 O O . ALA A 1 341 ? 2.199 -30.984 -11.258 1 98 341 ALA A O 1
ATOM 2658 N N . ILE A 1 342 ? 0.164 -30.281 -11.812 1 98.12 342 ILE A N 1
ATOM 2659 C CA . ILE A 1 342 ? 0.605 -28.938 -12.164 1 98.12 342 ILE A CA 1
ATOM 2660 C C . ILE A 1 342 ? 1.124 -28.219 -10.914 1 98.12 342 ILE A C 1
ATOM 2662 O O . ILE A 1 342 ? 2.178 -27.578 -10.945 1 98.12 342 ILE A O 1
ATOM 2666 N N . LEU A 1 343 ? 0.433 -28.391 -9.734 1 98.06 343 LEU A N 1
ATOM 2667 C CA . LEU A 1 343 ? 0.654 -27.516 -8.594 1 98.06 343 LEU A CA 1
ATOM 2668 C C . LEU A 1 343 ? 1.503 -28.203 -7.531 1 98.06 343 LEU A C 1
ATOM 2670 O O . LEU A 1 343 ? 2.133 -27.531 -6.707 1 98.06 343 LEU A O 1
ATOM 2674 N N . LEU A 1 344 ? 1.526 -29.562 -7.547 1 98.5 344 LEU A N 1
ATOM 2675 C CA . LEU A 1 344 ? 2.076 -30.172 -6.34 1 98.5 344 LEU A CA 1
ATOM 2676 C C . LEU A 1 344 ? 3.18 -31.156 -6.691 1 98.5 344 LEU A C 1
ATOM 2678 O O . LEU A 1 344 ? 4.125 -31.344 -5.922 1 98.5 344 LEU A O 1
ATOM 2682 N N . THR A 1 345 ? 3.121 -31.828 -7.914 1 98.19 345 THR A N 1
ATOM 2683 C CA . THR A 1 345 ? 4.086 -32.906 -8.125 1 98.19 345 THR A CA 1
ATOM 2684 C C . THR A 1 345 ? 4.91 -32.656 -9.383 1 98.19 345 THR A C 1
ATOM 2686 O O . THR A 1 345 ? 5.945 -33.281 -9.594 1 98.19 345 THR A O 1
ATOM 2689 N N . GLY A 1 346 ? 4.422 -31.734 -10.227 1 97.81 346 GLY A N 1
ATOM 2690 C CA . GLY A 1 346 ? 4.965 -31.641 -11.57 1 97.81 346 GLY A CA 1
ATOM 2691 C C . GLY A 1 346 ? 4.301 -32.594 -12.547 1 97.81 346 GLY A C 1
ATOM 2692 O O . GLY A 1 346 ? 3.68 -33.594 -12.133 1 97.81 346 GLY A O 1
ATOM 2693 N N . ILE A 1 347 ? 4.426 -32.312 -13.781 1 97.94 347 ILE A N 1
ATOM 2694 C CA . ILE A 1 347 ? 3.844 -33.094 -14.859 1 97.94 347 ILE A CA 1
ATOM 2695 C C . ILE A 1 347 ? 4.801 -34.219 -15.25 1 97.94 347 ILE A C 1
ATOM 2697 O O . ILE A 1 347 ? 5.938 -33.969 -15.648 1 97.94 347 ILE A O 1
ATOM 2701 N N . PRO A 1 348 ? 4.352 -35.469 -15.141 1 96.75 348 PRO A N 1
ATOM 2702 C CA . PRO A 1 348 ? 5.242 -36.594 -15.477 1 96.75 348 PRO A CA 1
ATOM 2703 C C . PRO A 1 348 ? 5.414 -36.781 -16.984 1 96.75 348 PRO A C 1
ATOM 2705 O O . PRO A 1 348 ? 4.664 -36.188 -17.766 1 96.75 348 PRO A O 1
ATOM 2708 N N . ALA A 1 349 ? 6.422 -37.594 -17.312 1 95.25 349 ALA A N 1
ATOM 2709 C CA . ALA A 1 349 ? 6.613 -37.938 -18.703 1 95.25 349 ALA A CA 1
ATOM 2710 C C . ALA A 1 349 ? 5.387 -38.688 -19.266 1 95.25 349 ALA A C 1
ATOM 2712 O O . ALA A 1 349 ? 4.703 -39.406 -18.531 1 95.25 349 ALA A O 1
ATOM 2713 N N . GLY A 1 350 ? 5.133 -38.375 -20.531 1 94.06 350 GLY A N 1
ATOM 2714 C CA . GLY A 1 350 ? 4.062 -39.125 -21.188 1 94.06 350 GLY A CA 1
ATOM 2715 C C . GLY A 1 350 ? 2.762 -38.344 -21.25 1 94.06 350 GLY A C 1
ATOM 2716 O O . GLY A 1 350 ? 1.871 -38.688 -22.047 1 94.06 350 GLY A O 1
ATOM 2717 N N . VAL A 1 351 ? 2.578 -37.312 -20.406 1 95.62 351 VAL A N 1
ATOM 2718 C CA . VAL A 1 351 ? 1.355 -36.531 -20.422 1 95.62 351 VAL A CA 1
ATOM 2719 C C . VAL A 1 351 ? 1.415 -35.5 -21.531 1 95.62 351 VAL A C 1
ATOM 2721 O O . VAL A 1 351 ? 0.458 -35.344 -22.297 1 95.62 351 VAL A O 1
ATOM 2724 N N . VAL A 1 352 ? 2.5 -34.781 -21.625 1 95.62 352 VAL A N 1
ATOM 2725 C CA . VAL A 1 352 ? 2.797 -33.844 -22.688 1 95.62 352 VAL A CA 1
ATOM 2726 C C . VAL A 1 352 ? 4.047 -34.281 -23.438 1 95.62 352 VAL A C 1
ATOM 2728 O O . VAL A 1 352 ? 5.098 -34.5 -22.828 1 95.62 352 VAL A O 1
ATOM 2731 N N . PRO A 1 353 ? 3.914 -34.469 -24.734 1 93.81 353 PRO A N 1
ATOM 2732 C CA . PRO A 1 353 ? 5.078 -34.938 -25.5 1 93.81 353 PRO A CA 1
ATOM 2733 C C . PRO A 1 353 ? 6.301 -34.031 -25.297 1 93.81 353 PRO A C 1
ATOM 2735 O O . PRO A 1 353 ? 6.203 -32.812 -25.422 1 93.81 353 PRO A O 1
ATOM 2738 N N . GLY A 1 354 ? 7.418 -34.688 -24.938 1 93.75 354 GLY A N 1
ATOM 2739 C CA . GLY A 1 354 ? 8.695 -34 -24.859 1 93.75 354 GLY A CA 1
ATOM 2740 C C . GLY A 1 354 ? 8.828 -33.156 -23.594 1 93.75 354 GLY A C 1
ATOM 2741 O O . GLY A 1 354 ? 9.641 -32.25 -23.547 1 93.75 354 GLY A O 1
ATOM 2742 N N . PHE A 1 355 ? 7.973 -33.5 -22.703 1 96.44 355 PHE A N 1
ATOM 2743 C CA . PHE A 1 355 ? 7.992 -32.625 -21.531 1 96.44 355 PHE A CA 1
ATOM 2744 C C . PHE A 1 355 ? 7.734 -33.438 -20.266 1 96.44 355 PHE A C 1
ATOM 2746 O O . PHE A 1 355 ? 6.891 -34.344 -20.25 1 96.44 355 PHE A O 1
ATOM 2753 N N . GLN A 1 356 ? 8.422 -33.125 -19.25 1 97.44 356 GLN A N 1
ATOM 2754 C CA . GLN A 1 356 ? 8.117 -33.438 -17.859 1 97.44 356 GLN A CA 1
ATOM 2755 C C . GLN A 1 356 ? 8.797 -32.469 -16.906 1 97.44 356 GLN A C 1
ATOM 2757 O O . GLN A 1 356 ? 9.82 -31.875 -17.234 1 97.44 356 GLN A O 1
ATOM 2762 N N . ASN A 1 357 ? 8.25 -32.188 -15.812 1 98 357 ASN A N 1
ATOM 2763 C CA . ASN A 1 357 ? 8.906 -31.422 -14.766 1 98 357 ASN A CA 1
ATOM 2764 C C . ASN A 1 357 ? 8.586 -31.984 -13.383 1 98 357 ASN A C 1
ATOM 2766 O O . ASN A 1 357 ? 8.5 -31.219 -12.406 1 98 357 ASN A O 1
ATOM 2770 N N . THR A 1 358 ? 8.336 -33.281 -13.289 1 97.38 358 THR A N 1
ATOM 2771 C CA . THR A 1 358 ? 7.984 -33.906 -12.031 1 97.38 358 THR A CA 1
ATOM 2772 C C . THR A 1 358 ? 9.18 -33.906 -11.078 1 97.38 358 THR A C 1
ATOM 2774 O O . THR A 1 358 ? 10.328 -34.031 -11.516 1 97.38 358 THR A O 1
ATOM 2777 N N . THR A 1 359 ? 8.93 -33.688 -9.844 1 96.12 359 THR A N 1
ATOM 2778 C CA . THR A 1 359 ? 9.945 -33.781 -8.805 1 96.12 359 THR A CA 1
ATOM 2779 C C . THR A 1 359 ? 9.672 -35 -7.902 1 96.12 359 THR A C 1
ATOM 2781 O O . THR A 1 359 ? 10.234 -35.094 -6.812 1 96.12 359 THR A O 1
ATOM 2784 N N . GLY A 1 360 ? 8.773 -35.906 -8.352 1 95.06 360 GLY A N 1
ATOM 2785 C CA . GLY A 1 360 ? 8.445 -37.062 -7.555 1 95.06 360 GLY A CA 1
ATOM 2786 C C . GLY A 1 360 ? 7.031 -37.062 -7.008 1 95.06 360 GLY A C 1
ATOM 2787 O O . GLY A 1 360 ? 6.16 -36.375 -7.551 1 95.06 360 GLY A O 1
ATOM 2788 N N . SER A 1 361 ? 6.816 -37.875 -5.93 1 95.69 361 SER A N 1
ATOM 2789 C CA . SER A 1 361 ? 5.453 -38.062 -5.457 1 95.69 361 SER A CA 1
ATOM 2790 C C . SER A 1 361 ? 5.105 -37.125 -4.312 1 95.69 361 SER A C 1
ATOM 2792 O O . SER A 1 361 ? 3.939 -37 -3.941 1 95.69 361 SER A O 1
ATOM 2794 N N . LEU A 1 362 ? 6.09 -36.469 -3.768 1 97.69 362 LEU A N 1
ATOM 2795 C CA . LEU A 1 362 ? 5.797 -35.562 -2.67 1 97.69 362 LEU A CA 1
ATOM 2796 C C . LEU A 1 362 ? 4.879 -34.438 -3.131 1 97.69 362 LEU A C 1
ATOM 2798 O O . LEU A 1 362 ? 5.141 -33.781 -4.148 1 97.69 362 LEU A O 1
ATOM 2802 N N . LEU A 1 363 ? 3.773 -34.25 -2.438 1 98.5 363 LEU A N 1
ATOM 2803 C CA . LEU A 1 363 ? 2.871 -33.125 -2.699 1 98.5 363 LEU A CA 1
ATOM 2804 C C . LEU A 1 363 ? 3.426 -31.844 -2.115 1 98.5 363 LEU A C 1
ATOM 2806 O O . LEU A 1 363 ? 3.383 -31.641 -0.901 1 98.5 363 LEU A O 1
ATOM 2810 N N . ALA A 1 364 ? 3.957 -31.016 -2.992 1 98.56 364 ALA A N 1
ATOM 2811 C CA . ALA A 1 364 ? 4.625 -29.797 -2.557 1 98.56 364 ALA A CA 1
ATOM 2812 C C . ALA A 1 364 ? 4.43 -28.672 -3.572 1 98.56 364 ALA A C 1
ATOM 2814 O O . ALA A 1 364 ? 4.672 -28.859 -4.77 1 98.56 364 ALA A O 1
ATOM 2815 N N . ASP A 1 365 ? 3.938 -27.562 -3.084 1 98.12 365 ASP A N 1
ATOM 2816 C CA . ASP A 1 365 ? 3.82 -26.391 -3.951 1 98.12 365 ASP A CA 1
ATOM 2817 C C . ASP A 1 365 ? 5.18 -25.719 -4.156 1 98.12 365 ASP A C 1
ATOM 2819 O O . ASP A 1 365 ? 5.652 -24.984 -3.287 1 98.12 365 ASP A O 1
ATOM 2823 N N . MET A 1 366 ? 5.77 -25.969 -5.246 1 98.5 366 MET A N 1
ATOM 2824 C CA . MET A 1 366 ? 7.012 -25.375 -5.738 1 98.5 366 MET A CA 1
ATOM 2825 C C . MET A 1 366 ? 6.883 -24.984 -7.211 1 98.5 366 MET A C 1
ATOM 2827 O O . MET A 1 366 ? 6.164 -25.641 -7.969 1 98.5 366 MET A O 1
ATOM 2831 N N . LEU A 1 367 ? 7.5 -23.906 -7.547 1 98.62 367 LEU A N 1
ATOM 2832 C CA . LEU A 1 367 ? 7.637 -23.578 -8.969 1 98.62 367 LEU A CA 1
ATOM 2833 C C . LEU A 1 367 ? 8.672 -24.484 -9.625 1 98.62 367 LEU A C 1
ATOM 2835 O O . LEU A 1 367 ? 9.883 -24.266 -9.469 1 98.62 367 LEU A O 1
ATOM 2839 N N . ARG A 1 368 ? 8.234 -25.469 -10.391 1 98.62 368 ARG A N 1
ATOM 2840 C CA . ARG A 1 368 ? 9.117 -26.5 -10.93 1 98.62 368 ARG A CA 1
ATOM 2841 C C . ARG A 1 368 ? 9.664 -26.078 -12.297 1 98.62 368 ARG A C 1
ATOM 2843 O O . ARG A 1 368 ? 8.922 -25.547 -13.125 1 98.62 368 ARG A O 1
ATOM 2850 N N . LEU A 1 369 ? 10.938 -26.266 -12.484 1 98.75 369 LEU A N 1
ATOM 2851 C CA . LEU A 1 369 ? 11.617 -25.906 -13.719 1 98.75 369 LEU A CA 1
ATOM 2852 C C . LEU A 1 369 ? 12.484 -27.062 -14.227 1 98.75 369 LEU A C 1
ATOM 2854 O O . LEU A 1 369 ? 13.414 -27.484 -13.539 1 98.75 369 LEU A O 1
ATOM 2858 N N . ASN A 1 370 ? 12.117 -27.641 -15.352 1 98.56 370 ASN A N 1
ATOM 2859 C CA . ASN A 1 370 ? 13.039 -28.5 -16.078 1 98.56 370 ASN A CA 1
ATOM 2860 C C . ASN A 1 370 ? 14.117 -27.688 -16.797 1 98.56 370 ASN A C 1
ATOM 2862 O O . ASN A 1 370 ? 13.859 -27.094 -17.844 1 98.56 370 ASN A O 1
ATOM 2866 N N . THR A 1 371 ? 15.305 -27.734 -16.234 1 98.12 371 THR A N 1
ATOM 2867 C CA . THR A 1 371 ? 16.375 -26.844 -16.656 1 98.12 371 THR A CA 1
ATOM 2868 C C . THR A 1 371 ? 17 -27.359 -17.953 1 98.12 371 THR A C 1
ATOM 2870 O O . THR A 1 371 ? 17.828 -26.672 -18.562 1 98.12 371 THR A O 1
ATOM 2873 N N . ALA A 1 372 ? 16.594 -28.516 -18.406 1 96.88 372 ALA A N 1
ATOM 2874 C CA . ALA A 1 372 ? 17.156 -29.094 -19.609 1 96.88 372 ALA A CA 1
ATOM 2875 C C . ALA A 1 372 ? 16.391 -28.656 -20.859 1 96.88 372 ALA A C 1
ATOM 2877 O O . ALA A 1 372 ? 16.812 -28.891 -21.984 1 96.88 372 ALA A O 1
ATOM 2878 N N . ILE A 1 373 ? 15.266 -28.062 -20.672 1 97.75 373 ILE A N 1
ATOM 2879 C CA . ILE A 1 373 ? 14.484 -27.547 -21.797 1 97.75 373 ILE A CA 1
ATOM 2880 C C . ILE A 1 373 ? 14.961 -26.141 -22.156 1 97.75 373 ILE A C 1
ATOM 2882 O O . ILE A 1 373 ? 14.844 -25.219 -21.359 1 97.75 373 ILE A O 1
ATOM 2886 N N . PRO A 1 374 ? 15.516 -25.953 -23.328 1 96.75 374 PRO A N 1
ATOM 2887 C CA . PRO A 1 374 ? 16.031 -24.641 -23.703 1 96.75 374 PRO A CA 1
ATOM 2888 C C . PRO A 1 374 ? 14.93 -23.594 -23.859 1 96.75 374 PRO A C 1
ATOM 2890 O O . PRO A 1 374 ? 13.758 -23.953 -24.016 1 96.75 374 PRO A O 1
ATOM 2893 N N . PRO A 1 375 ? 15.312 -22.344 -23.797 1 97.44 375 PRO A N 1
ATOM 2894 C CA . PRO A 1 375 ? 14.32 -21.297 -24.094 1 97.44 375 PRO A CA 1
ATOM 2895 C C . PRO A 1 375 ? 13.68 -21.469 -25.469 1 97.44 375 PRO A C 1
ATOM 2897 O O . PRO A 1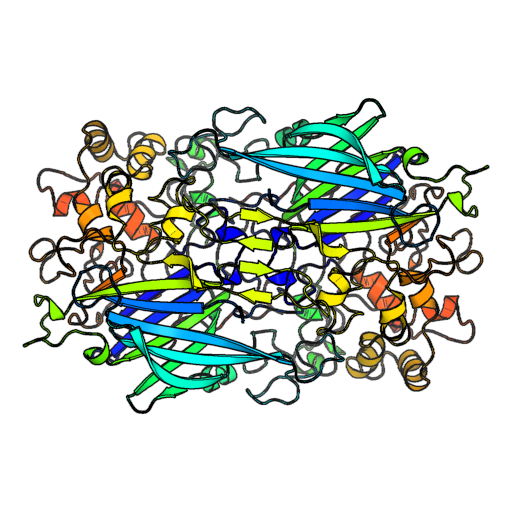 375 ? 14.352 -21.875 -26.422 1 97.44 375 PRO A O 1
ATOM 2900 N N . ALA A 1 376 ? 12.453 -21.125 -25.531 1 96.44 376 ALA A N 1
ATOM 2901 C CA . ALA A 1 376 ? 11.734 -21.234 -26.797 1 96.44 376 ALA A CA 1
ATOM 2902 C C . ALA A 1 376 ? 12.227 -20.188 -27.797 1 96.44 376 ALA A C 1
ATOM 2904 O O . ALA A 1 376 ? 12.5 -19.047 -27.422 1 96.44 376 ALA A O 1
ATOM 2905 N N . THR A 1 377 ? 12.266 -20.562 -29.062 1 94.88 377 THR A N 1
ATOM 2906 C CA . THR A 1 377 ? 12.586 -19.625 -30.125 1 94.88 377 THR A CA 1
ATOM 2907 C C . THR A 1 377 ? 11.445 -18.625 -30.344 1 94.88 377 THR A C 1
ATOM 2909 O O . THR A 1 377 ? 11.688 -17.453 -30.609 1 94.88 377 THR A O 1
ATOM 2912 N N . LYS A 1 378 ? 10.305 -19.141 -30.234 1 95.75 378 LYS A N 1
ATOM 2913 C CA . LYS A 1 378 ? 9.086 -18.344 -30.297 1 95.75 378 LYS A CA 1
ATOM 2914 C C . LYS A 1 378 ? 8.227 -18.547 -29.062 1 95.75 378 LYS A C 1
ATOM 2916 O O . LYS A 1 378 ? 7.297 -19.359 -29.078 1 95.75 378 LYS A O 1
ATOM 2921 N N . PRO A 1 379 ? 8.484 -17.75 -28.094 1 97.25 379 PRO A N 1
ATOM 2922 C CA . PRO A 1 379 ? 7.773 -17.953 -26.828 1 97.25 379 PRO A CA 1
ATOM 2923 C C . PRO A 1 379 ? 6.266 -17.734 -26.953 1 97.25 379 PRO A C 1
ATOM 2925 O O . PRO A 1 379 ? 5.828 -16.859 -27.703 1 97.25 379 PRO A O 1
ATOM 2928 N N . ASN A 1 380 ? 5.492 -18.594 -26.344 1 98.19 380 ASN A N 1
ATOM 2929 C CA . ASN A 1 380 ? 4.047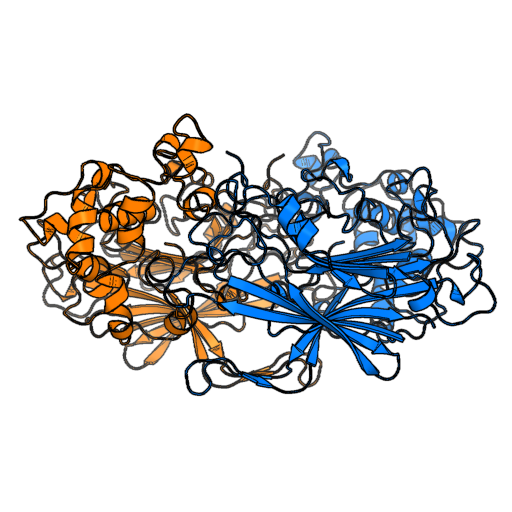 -18.438 -26.203 1 98.19 380 ASN A CA 1
ATOM 2930 C C . ASN A 1 380 ? 3.656 -18.141 -24.766 1 98.19 380 ASN A C 1
ATOM 2932 O O . ASN A 1 380 ? 4.039 -18.875 -23.844 1 98.19 380 ASN A O 1
ATOM 2936 N N . GLU A 1 381 ? 2.877 -17.109 -24.562 1 97.69 381 GLU A N 1
ATOM 2937 C CA . GLU A 1 381 ? 2.553 -16.656 -23.219 1 97.69 381 GLU A CA 1
ATOM 2938 C C . GLU A 1 381 ? 1.738 -17.688 -22.453 1 97.69 381 GLU A C 1
ATOM 2940 O O . GLU A 1 381 ? 1.615 -17.609 -21.234 1 97.69 381 GLU A O 1
ATOM 2945 N N . LEU A 1 382 ? 1.152 -18.672 -23.109 1 98.12 382 LEU A N 1
ATOM 2946 C CA . LEU A 1 382 ? 0.331 -19.672 -22.438 1 98.12 382 LEU A CA 1
ATOM 2947 C C . LEU A 1 382 ? 1.168 -20.891 -22.047 1 98.12 382 LEU A C 1
ATOM 2949 O O . LEU A 1 382 ? 0.634 -21.891 -21.562 1 98.12 382 LEU A O 1
ATOM 2953 N N . GLY A 1 383 ? 2.482 -20.812 -22.328 1 97.75 383 GLY A N 1
ATOM 2954 C CA . GLY A 1 383 ? 3.391 -21.875 -21.922 1 97.75 383 GLY A CA 1
ATOM 2955 C C . GLY A 1 383 ? 3.002 -23.234 -22.469 1 97.75 383 GLY A C 1
ATOM 2956 O O . GLY A 1 383 ? 2.758 -23.375 -23.656 1 97.75 383 GLY A O 1
ATOM 2957 N N . VAL A 1 384 ? 2.953 -24.234 -21.609 1 97.12 384 VAL A N 1
ATOM 2958 C CA . VAL A 1 384 ? 2.781 -25.641 -22 1 97.12 384 VAL A CA 1
ATOM 2959 C C . VAL A 1 384 ? 1.426 -25.828 -22.672 1 97.12 384 VAL A C 1
ATOM 2961 O O . VAL A 1 384 ? 1.318 -26.531 -23.688 1 97.12 384 VAL A O 1
ATOM 2964 N N . VAL A 1 385 ? 0.366 -25.156 -22.172 1 95.19 385 VAL A N 1
ATOM 2965 C CA . VAL A 1 385 ? -0.956 -25.312 -22.766 1 95.19 385 VAL A CA 1
ATOM 2966 C C . VAL A 1 385 ? -0.986 -24.672 -24.156 1 95.19 385 VAL A C 1
ATOM 2968 O O . VAL A 1 385 ? -1.814 -25.031 -25 1 95.19 385 VAL A O 1
ATOM 2971 N N . GLY A 1 386 ? -0.079 -23.734 -24.406 1 95.5 386 GLY A N 1
ATOM 2972 C CA . GLY A 1 386 ? 0.06 -23.109 -25.719 1 95.5 386 GLY A CA 1
ATOM 2973 C C . GLY A 1 386 ? 1.068 -23.812 -26.609 1 95.5 386 GLY A C 1
ATOM 2974 O O . GLY A 1 386 ? 1.392 -23.328 -27.688 1 95.5 386 GLY A O 1
ATOM 2975 N N . GLY A 1 387 ? 1.632 -24.891 -26.172 1 95.75 387 GLY A N 1
ATOM 2976 C CA . GLY A 1 387 ? 2.572 -25.672 -26.969 1 95.75 387 GLY A CA 1
ATOM 2977 C C . GLY A 1 387 ? 4.02 -25.281 -26.734 1 95.75 387 GLY A C 1
ATOM 2978 O O . GLY A 1 387 ? 4.922 -25.781 -27.406 1 95.75 387 GLY A O 1
ATOM 2979 N N . ASP A 1 388 ? 4.277 -24.359 -25.891 1 98.12 388 ASP A N 1
ATOM 2980 C CA . ASP A 1 388 ? 5.617 -23.922 -25.531 1 98.12 388 ASP A CA 1
ATOM 2981 C C . ASP A 1 388 ? 6.07 -24.547 -24.219 1 98.12 388 ASP A C 1
ATOM 2983 O O . ASP A 1 388 ? 5.812 -24.016 -23.141 1 98.12 388 ASP A O 1
ATOM 2987 N N . VAL A 1 389 ? 6.875 -25.609 -24.266 1 98 389 VAL A N 1
ATOM 2988 C CA . VAL A 1 389 ? 7.195 -26.406 -23.078 1 98 389 VAL A CA 1
ATOM 2989 C C . VAL A 1 389 ? 8.266 -25.703 -22.25 1 98 389 VAL A C 1
ATOM 2991 O O . VAL A 1 389 ? 8.617 -26.156 -21.156 1 98 389 VAL A O 1
ATOM 2994 N N . ALA A 1 390 ? 8.758 -24.531 -22.734 1 98.25 390 ALA A N 1
ATOM 2995 C CA . ALA A 1 390 ? 9.711 -23.75 -21.969 1 98.25 390 ALA A CA 1
ATOM 2996 C C . ALA A 1 390 ? 9 -22.781 -21.031 1 98.25 390 ALA A C 1
ATOM 2998 O O . ALA A 1 390 ? 9.625 -22.172 -20.172 1 98.25 390 ALA A O 1
ATOM 2999 N N . GLY A 1 391 ? 7.688 -22.625 -21.25 1 98.44 391 GLY A N 1
ATOM 3000 C CA . GLY A 1 391 ? 6.922 -21.672 -20.453 1 98.44 391 GLY A CA 1
ATOM 3001 C C . GLY A 1 391 ? 6.141 -22.328 -19.328 1 98.44 391 GLY A C 1
ATOM 3002 O O . GLY A 1 391 ? 6.246 -23.547 -19.109 1 98.44 391 GLY A O 1
ATOM 3003 N N . PHE A 1 392 ? 5.344 -21.672 -18.578 1 98.5 392 PHE A N 1
ATOM 3004 C CA . PHE A 1 392 ? 4.582 -22.109 -17.406 1 98.5 392 PHE A CA 1
ATOM 3005 C C . PHE A 1 392 ? 3.629 -23.234 -17.797 1 98.5 392 PHE A C 1
ATOM 3007 O O . PHE A 1 392 ? 2.986 -23.188 -18.844 1 98.5 392 PHE A O 1
ATOM 3014 N N . PRO A 1 393 ? 3.705 -24.25 -16.953 1 98.25 393 PRO A N 1
ATOM 3015 C CA . PRO A 1 393 ? 4.199 -24.359 -15.578 1 98.25 393 PRO A CA 1
ATOM 3016 C C . PRO A 1 393 ? 5.617 -24.922 -15.508 1 98.25 393 PRO A C 1
ATOM 3018 O O . PRO A 1 393 ? 6.02 -25.469 -14.477 1 98.25 393 PRO A O 1
ATOM 3021 N N . ASN A 1 394 ? 6.34 -25.047 -16.688 1 98.69 394 ASN A N 1
ATOM 3022 C CA . ASN A 1 394 ? 7.785 -25.203 -16.578 1 98.69 394 ASN A CA 1
ATOM 3023 C C . ASN A 1 394 ? 8.461 -23.906 -16.141 1 98.69 394 ASN A C 1
ATOM 3025 O O . ASN A 1 394 ? 8.992 -23.172 -16.969 1 98.69 394 ASN A O 1
ATOM 3029 N N . GLY A 1 395 ? 8.523 -23.703 -14.852 1 98.5 395 GLY A N 1
ATOM 3030 C CA . GLY A 1 395 ? 8.891 -22.406 -14.344 1 98.5 395 GLY A CA 1
ATOM 3031 C C . GLY A 1 395 ? 7.879 -21.312 -14.672 1 98.5 395 GLY A C 1
ATOM 3032 O O . GLY A 1 395 ? 6.672 -21.578 -14.664 1 98.5 395 GLY A O 1
ATOM 3033 N N . ARG A 1 396 ? 8.328 -20.156 -14.734 1 98.69 396 ARG A N 1
ATOM 3034 C CA . ARG A 1 396 ? 7.539 -18.984 -15.102 1 98.69 396 ARG A CA 1
ATOM 3035 C C . ARG A 1 396 ? 8.43 -17.859 -15.641 1 98.69 396 ARG A C 1
ATOM 3037 O O . ARG A 1 396 ? 9.328 -17.391 -14.945 1 98.69 396 ARG A O 1
ATOM 3044 N N . ARG A 1 397 ? 8.273 -17.578 -16.906 1 98.44 397 ARG A N 1
ATOM 3045 C CA . ARG A 1 397 ? 8.906 -16.391 -17.484 1 98.44 397 ARG A CA 1
ATOM 3046 C C . ARG A 1 397 ? 8.141 -15.125 -17.109 1 98.44 397 ARG A C 1
ATOM 3048 O O . ARG A 1 397 ? 7 -15.188 -16.656 1 98.44 397 ARG A O 1
ATOM 3055 N N . VAL A 1 398 ? 8.688 -13.922 -17.297 1 98.06 398 VAL A N 1
ATOM 3056 C CA . VAL A 1 398 ? 8.094 -12.672 -16.828 1 98.06 398 VAL A CA 1
ATOM 3057 C C . VAL A 1 398 ? 6.859 -12.344 -17.672 1 98.06 398 VAL A C 1
ATOM 3059 O O . VAL A 1 398 ? 5.93 -11.688 -17.188 1 98.06 398 VAL A O 1
ATOM 3062 N N . GLU A 1 399 ? 6.734 -12.922 -18.922 1 97.88 399 GLU A N 1
ATOM 3063 C CA . GLU A 1 399 ? 5.625 -12.57 -19.797 1 97.88 399 GLU A CA 1
ATOM 3064 C C . GLU A 1 399 ? 4.559 -13.664 -19.812 1 97.88 399 GLU A C 1
ATOM 3066 O O . GLU A 1 399 ? 3.525 -13.523 -20.453 1 97.88 399 GLU A O 1
ATOM 3071 N N . ASP A 1 400 ? 4.789 -14.781 -19.141 1 98.25 400 ASP A N 1
ATOM 3072 C CA . ASP A 1 400 ? 3.814 -15.875 -19.125 1 98.25 400 ASP A CA 1
ATOM 3073 C C . ASP A 1 400 ? 2.486 -15.414 -18.531 1 98.25 400 ASP A C 1
ATOM 3075 O O . ASP A 1 400 ? 2.465 -14.711 -17.516 1 98.25 400 ASP A O 1
ATOM 3079 N N . ASN A 1 401 ? 1.407 -15.75 -19.203 1 98.25 401 ASN A N 1
ATOM 3080 C CA . ASN A 1 401 ? 0.057 -15.391 -18.781 1 98.25 401 ASN A CA 1
ATOM 3081 C C . ASN A 1 401 ? -0.508 -16.406 -17.781 1 98.25 401 ASN A C 1
ATOM 3083 O O . ASN A 1 401 ? -1.451 -17.125 -18.109 1 98.25 401 ASN A O 1
ATOM 3087 N N . VAL A 1 402 ? -0.033 -16.344 -16.609 1 97.81 402 VAL A N 1
ATOM 3088 C CA . VAL A 1 402 ? -0.332 -17.375 -15.617 1 97.81 402 VAL A CA 1
ATOM 3089 C C . VAL A 1 402 ? -1.801 -17.281 -15.203 1 97.81 402 VAL A C 1
ATOM 3091 O O . VAL A 1 402 ? -2.404 -18.281 -14.812 1 97.81 402 VAL A O 1
ATOM 3094 N N . VAL A 1 403 ? -2.482 -16.109 -15.32 1 97.5 403 VAL A N 1
ATOM 3095 C CA . VAL A 1 403 ? -3.891 -15.969 -14.961 1 97.5 403 VAL A CA 1
ATOM 3096 C C . VAL A 1 403 ? -4.758 -16.766 -15.93 1 97.5 403 VAL A C 1
ATOM 3098 O O . VAL A 1 403 ? -5.562 -17.594 -15.516 1 97.5 403 VAL A O 1
ATOM 3101 N N . SER A 1 404 ? -4.523 -16.562 -17.203 1 98.12 404 SER A N 1
ATOM 3102 C CA . SER A 1 404 ? -5.297 -17.297 -18.203 1 98.12 404 SER A CA 1
ATOM 3103 C C . SER A 1 404 ? -5.012 -18.797 -18.125 1 98.12 404 SER A C 1
ATOM 3105 O O . SER A 1 404 ? -5.934 -19.609 -18.219 1 98.12 404 SER A O 1
ATOM 3107 N N . VAL A 1 405 ? -3.729 -19.141 -17.984 1 98.06 405 VAL A N 1
ATOM 3108 C CA . VAL A 1 405 ? -3.359 -20.562 -17.922 1 98.06 405 VAL A CA 1
ATOM 3109 C C . VAL A 1 405 ? -4.055 -21.219 -16.719 1 98.06 405 VAL A C 1
ATOM 3111 O O . VAL A 1 405 ? -4.637 -22.297 -16.859 1 98.06 405 VAL A O 1
ATOM 3114 N N . SER A 1 406 ? -4.027 -20.547 -15.586 1 97.25 406 SER A N 1
ATOM 3115 C CA . SER A 1 406 ? -4.633 -21.109 -14.383 1 97.25 406 SER A CA 1
ATOM 3116 C C . SER A 1 406 ? -6.152 -21.188 -14.508 1 97.25 406 SER A C 1
ATOM 3118 O O . SER A 1 406 ? -6.766 -22.172 -14.094 1 97.25 406 SER A O 1
ATOM 3120 N N . LEU A 1 407 ? -6.766 -20.156 -15.086 1 97.44 407 LEU A N 1
ATOM 3121 C CA . LEU A 1 407 ? -8.211 -20.156 -15.305 1 97.44 407 LEU A CA 1
ATOM 3122 C C . LEU A 1 407 ? -8.617 -21.328 -16.203 1 97.44 407 LEU A C 1
ATOM 3124 O O . LEU A 1 407 ? -9.57 -22.031 -15.906 1 97.44 407 LEU A O 1
ATOM 3128 N N . ARG A 1 408 ? -7.887 -21.562 -17.234 1 98.25 408 ARG A N 1
ATOM 3129 C CA . ARG A 1 408 ? -8.211 -22.609 -18.188 1 98.25 408 ARG A CA 1
ATOM 3130 C C . ARG A 1 408 ? -7.988 -23.984 -17.594 1 98.25 408 ARG A C 1
ATOM 3132 O O . ARG A 1 408 ? -8.773 -24.906 -17.828 1 98.25 408 ARG A O 1
ATOM 3139 N N . ALA A 1 409 ? -6.906 -24.094 -16.812 1 98.19 409 ALA A N 1
ATOM 3140 C CA . ALA A 1 409 ? -6.688 -25.359 -16.109 1 98.19 409 ALA A CA 1
ATOM 3141 C C . ALA A 1 409 ? -7.836 -25.656 -15.156 1 98.19 409 ALA A C 1
ATOM 3143 O O . ALA A 1 409 ? -8.383 -26.766 -15.164 1 98.19 409 ALA A O 1
ATOM 3144 N N . ILE A 1 410 ? -8.258 -24.719 -14.406 1 97.69 410 ILE A N 1
ATOM 3145 C CA . ILE A 1 410 ? -9.328 -24.891 -13.438 1 97.69 410 ILE A CA 1
ATOM 3146 C C . ILE A 1 410 ? -10.641 -25.156 -14.164 1 97.69 410 ILE A C 1
ATOM 3148 O O . ILE A 1 410 ? -11.469 -25.953 -13.695 1 97.69 410 ILE A O 1
ATOM 3152 N N . ALA A 1 411 ? -10.781 -24.594 -15.336 1 98.25 411 ALA A N 1
ATOM 3153 C CA . ALA A 1 411 ? -11.992 -24.766 -16.141 1 98.25 411 ALA A CA 1
ATOM 3154 C C . ALA A 1 411 ? -12.023 -26.141 -16.797 1 98.25 411 ALA A C 1
ATOM 3156 O O . ALA A 1 411 ? -12.992 -26.5 -17.469 1 98.25 411 ALA A O 1
ATOM 3157 N N . GLY A 1 412 ? -10.969 -26.922 -16.688 1 97.94 412 GLY A N 1
ATOM 3158 C CA . GLY A 1 412 ? -11.008 -28.312 -17.125 1 97.94 412 GLY A CA 1
ATOM 3159 C C . GLY A 1 412 ? -10.195 -28.578 -18.375 1 97.94 412 GLY A C 1
ATOM 3160 O O . GLY A 1 412 ? -10.141 -29.703 -18.859 1 97.94 412 GLY A O 1
ATOM 3161 N N . LEU A 1 413 ? -9.523 -27.531 -18.891 1 97.88 413 LEU A N 1
ATOM 3162 C CA . LEU A 1 413 ? -8.766 -27.703 -20.125 1 97.88 413 LEU A CA 1
ATOM 3163 C C . LEU A 1 413 ? -7.723 -28.812 -19.969 1 97.88 413 LEU A C 1
ATOM 3165 O O . LEU A 1 413 ? -7.531 -29.625 -20.875 1 97.88 413 LEU A O 1
ATOM 3169 N N . THR A 1 414 ? -7.07 -28.875 -18.812 1 98.06 414 THR A N 1
ATOM 3170 C CA . THR A 1 414 ? -5.941 -29.781 -18.625 1 98.06 414 THR A CA 1
ATOM 3171 C C . THR A 1 414 ? -6.414 -31.125 -18.078 1 98.06 414 THR A C 1
ATOM 3173 O O . THR A 1 414 ? -5.641 -32.094 -18.016 1 98.06 414 THR A O 1
ATOM 3176 N N . LEU A 1 415 ? -7.645 -31.172 -17.656 1 97.25 415 LEU A N 1
ATOM 3177 C CA . LEU A 1 415 ? -8.172 -32.438 -17.141 1 97.25 415 LEU A CA 1
ATOM 3178 C C . LEU A 1 415 ? -8.141 -33.5 -18.219 1 97.25 415 LEU A C 1
ATOM 3180 O O . LEU A 1 415 ? -7.895 -34.688 -17.922 1 97.25 415 LEU A O 1
ATOM 3184 N N . ALA A 1 416 ? -8.258 -33.125 -19.438 1 94.19 416 ALA A N 1
ATOM 3185 C CA . ALA A 1 416 ? -8.281 -34.062 -20.562 1 94.19 416 ALA A CA 1
ATOM 3186 C C . ALA A 1 416 ? -6.906 -34.688 -20.781 1 94.19 416 ALA A C 1
ATOM 3188 O O . ALA A 1 416 ? -6.793 -35.719 -21.422 1 94.19 416 ALA A O 1
ATOM 3189 N N . LEU A 1 417 ? -5.875 -34.094 -20.25 1 92.88 417 LEU A N 1
ATOM 3190 C CA . LEU A 1 417 ? -4.523 -34.594 -20.422 1 92.88 417 LEU A CA 1
ATOM 3191 C C . LEU A 1 417 ? -4.293 -35.812 -19.531 1 92.88 417 LEU A C 1
ATOM 3193 O O . LEU A 1 417 ? -3.428 -36.656 -19.812 1 92.88 417 LEU A O 1
ATOM 3197 N N . VAL A 1 418 ? -5.062 -35.906 -18.453 1 93.38 418 VAL A N 1
ATOM 3198 C CA . VAL A 1 418 ? -4.836 -36.969 -17.5 1 93.38 418 VAL A CA 1
ATOM 3199 C C . VAL A 1 418 ? -6.043 -37.906 -17.5 1 93.38 418 VAL A C 1
ATOM 3201 O O . VAL A 1 418 ? -5.938 -39.062 -17.062 1 93.38 418 VAL A O 1
ATOM 3204 N N . ASP A 1 419 ? -7.188 -37.438 -17.922 1 94.12 419 ASP A N 1
ATOM 3205 C CA . ASP A 1 419 ? -8.398 -38.25 -18.141 1 94.12 419 ASP A CA 1
ATOM 3206 C C . ASP A 1 419 ? -8.859 -38.156 -19.594 1 94.12 419 ASP A C 1
ATOM 3208 O O . ASP A 1 419 ? -9.609 -37.25 -19.969 1 94.12 419 ASP A O 1
ATOM 3212 N N . LYS A 1 420 ? -8.594 -39.156 -20.328 1 92.12 420 LYS A N 1
ATOM 3213 C CA . LYS A 1 420 ? -8.828 -39.125 -21.766 1 92.12 420 LYS A CA 1
ATOM 3214 C C . LYS A 1 420 ? -10.32 -39.219 -22.078 1 92.12 420 LYS A C 1
ATOM 3216 O O . LYS A 1 420 ? -10.742 -38.938 -23.203 1 92.12 420 LYS A O 1
ATOM 3221 N N . THR A 1 421 ? -11.094 -39.562 -21.141 1 94.62 421 THR A N 1
ATOM 3222 C CA . THR A 1 421 ? -12.539 -39.656 -21.359 1 94.62 421 THR A CA 1
ATOM 3223 C C . THR A 1 421 ? -13.203 -38.312 -21.188 1 94.62 421 THR A C 1
ATOM 3225 O O . THR A 1 421 ? -14.359 -38.125 -21.578 1 94.62 421 THR A O 1
ATOM 3228 N N . PHE A 1 422 ? -12.523 -37.438 -20.625 1 96.62 422 PHE A N 1
ATOM 3229 C CA . PHE A 1 422 ? -13.078 -36.125 -20.375 1 96.62 422 PHE A CA 1
ATOM 3230 C C . PHE A 1 422 ? -12.891 -35.219 -21.594 1 96.62 422 PHE A C 1
ATOM 3232 O O . PHE A 1 422 ? -11.781 -35.125 -22.125 1 96.62 422 PHE A O 1
ATOM 3239 N N . VAL A 1 423 ? -13.969 -34.594 -22.062 1 97.06 423 VAL A N 1
ATOM 3240 C CA . VAL A 1 423 ? -13.93 -33.594 -23.109 1 97.06 423 VAL A CA 1
ATOM 3241 C C . VAL A 1 423 ? -14.195 -32.188 -22.531 1 97.06 423 VAL A C 1
ATOM 3243 O O . VAL A 1 423 ? -15.297 -31.922 -22.047 1 97.06 423 VAL A O 1
ATOM 3246 N N . PRO A 1 424 ? -13.211 -31.328 -22.562 1 97.88 424 PRO A N 1
ATOM 3247 C CA . PRO A 1 424 ? -13.414 -30 -21.969 1 97.88 424 PRO A CA 1
ATOM 3248 C C . PRO A 1 424 ? -14.5 -29.203 -22.672 1 97.88 424 PRO A C 1
ATOM 3250 O O . PRO A 1 424 ? -14.75 -29.406 -23.875 1 97.88 424 PRO A O 1
ATOM 3253 N N . ASP A 1 425 ? -15.172 -28.312 -21.906 1 98.31 425 ASP A N 1
ATOM 3254 C CA . ASP A 1 425 ? -16.031 -27.312 -22.531 1 98.31 425 ASP A CA 1
ATOM 3255 C C . ASP A 1 425 ? -15.242 -26.422 -23.484 1 98.31 425 ASP A C 1
ATOM 3257 O O . ASP A 1 425 ? -14.055 -26.172 -23.281 1 98.31 425 ASP A O 1
ATOM 3261 N N . ALA A 1 426 ? -15.883 -25.953 -24.547 1 97.19 426 ALA A N 1
ATOM 3262 C CA . ALA A 1 426 ? -15.227 -25.031 -25.453 1 97.19 426 ALA A CA 1
ATOM 3263 C C . ALA A 1 426 ? -14.695 -23.812 -24.703 1 97.19 426 ALA A C 1
ATOM 3265 O O . ALA A 1 426 ? -13.625 -23.281 -25.047 1 97.19 426 ALA A O 1
ATOM 3266 N N . ALA A 1 427 ? -15.375 -23.391 -23.688 1 97.5 427 ALA A N 1
ATOM 3267 C CA . ALA A 1 427 ? -15.031 -22.203 -22.922 1 97.5 427 ALA A CA 1
ATOM 3268 C C . ALA A 1 427 ? -13.727 -22.406 -22.156 1 97.5 427 ALA A C 1
ATOM 3270 O O . ALA A 1 427 ? -13.07 -21.438 -21.75 1 97.5 427 ALA A O 1
ATOM 3271 N N . ALA A 1 428 ? -13.344 -23.641 -21.875 1 97.75 428 ALA A N 1
ATOM 3272 C CA . ALA A 1 428 ? -12.141 -23.922 -21.094 1 97.75 428 ALA A CA 1
ATOM 3273 C C . ALA A 1 428 ? -10.891 -23.438 -21.812 1 97.75 428 ALA A C 1
ATOM 3275 O O . ALA A 1 428 ? -9.906 -23.047 -21.172 1 97.75 428 ALA A O 1
ATOM 3276 N N . SER A 1 429 ? -10.906 -23.359 -23.109 1 96.88 429 SER A N 1
ATOM 3277 C CA . SER A 1 429 ? -9.75 -22.891 -23.859 1 96.88 429 SER A CA 1
ATOM 3278 C C . SER A 1 429 ? -9.867 -21.391 -24.172 1 96.88 429 SER A C 1
ATOM 3280 O O . SER A 1 429 ? -8.898 -20.766 -24.625 1 96.88 429 SER A O 1
ATOM 3282 N N . ALA A 1 430 ? -11.016 -20.797 -23.844 1 97.19 430 ALA A N 1
ATOM 3283 C CA . ALA A 1 430 ? -11.281 -19.422 -24.25 1 97.19 430 ALA A CA 1
ATOM 3284 C C . ALA A 1 430 ? -11.25 -18.484 -23.047 1 97.19 430 ALA A C 1
ATOM 3286 O O . ALA A 1 430 ? -11.039 -17.281 -23.203 1 97.19 430 ALA A O 1
ATOM 3287 N N . VAL A 1 431 ? -11.5 -18.984 -21.859 1 97.88 431 VAL A N 1
ATOM 3288 C CA . VAL A 1 431 ? -11.695 -18.156 -20.688 1 97.88 431 VAL A CA 1
ATOM 3289 C C . VAL A 1 431 ? -10.414 -17.391 -20.375 1 97.88 431 VAL A C 1
ATOM 3291 O O . VAL A 1 431 ? -9.312 -17.953 -20.484 1 97.88 431 VAL A O 1
ATOM 3294 N N . THR A 1 432 ? -10.492 -16.125 -20.078 1 98.19 432 THR A N 1
ATOM 3295 C CA . THR A 1 432 ? -9.406 -15.188 -19.812 1 98.19 432 THR A CA 1
ATOM 3296 C C . THR A 1 432 ? -9.914 -13.938 -19.109 1 98.19 432 THR A C 1
ATOM 3298 O O . THR A 1 432 ? -11.117 -13.648 -19.141 1 98.19 432 THR A O 1
ATOM 3301 N N . ASP A 1 433 ? -9.062 -13.266 -18.422 1 97.38 433 ASP A N 1
ATOM 3302 C CA . ASP A 1 433 ? -9.438 -11.961 -17.875 1 97.38 433 ASP A CA 1
ATOM 3303 C C . ASP A 1 433 ? -9.18 -10.852 -18.891 1 97.38 433 ASP A C 1
ATOM 3305 O O . ASP A 1 433 ? -9.398 -9.672 -18.609 1 97.38 433 ASP A O 1
ATOM 3309 N N . GLY A 1 434 ? -8.648 -11.227 -20.016 1 98.19 434 GLY A N 1
ATOM 3310 C CA . GLY A 1 434 ? -8.57 -10.305 -21.125 1 98.19 434 GLY A CA 1
ATOM 3311 C C . GLY A 1 434 ? -7.238 -9.57 -21.203 1 98.19 434 GLY A C 1
ATOM 3312 O O . GLY A 1 434 ? -7.082 -8.641 -22 1 98.19 434 GLY A O 1
ATOM 3313 N N . LEU A 1 435 ? -6.25 -10.031 -20.422 1 98.06 435 LEU A N 1
ATOM 3314 C CA . LEU A 1 435 ? -4.992 -9.289 -20.375 1 98.06 435 LEU A CA 1
ATOM 3315 C C . LEU A 1 435 ? -3.836 -10.148 -20.875 1 98.06 435 LEU A C 1
ATOM 3317 O O . LEU A 1 435 ? -3.918 -11.375 -20.859 1 98.06 435 LEU A O 1
ATOM 3321 N N . THR A 1 436 ? -2.807 -9.523 -21.359 1 97.75 436 THR A N 1
ATOM 3322 C CA . THR A 1 436 ? -1.541 -10.117 -21.781 1 97.75 436 THR A CA 1
ATOM 3323 C C . THR A 1 436 ? -0.366 -9.25 -21.328 1 97.75 436 THR A C 1
ATOM 3325 O O . THR A 1 436 ? -0.562 -8.195 -20.719 1 97.75 436 THR A O 1
ATOM 3328 N N . ALA A 1 437 ? 0.829 -9.75 -21.625 1 97.25 437 ALA A N 1
ATOM 3329 C CA . ALA A 1 437 ? 2.037 -9 -21.297 1 97.25 437 ALA A CA 1
ATOM 3330 C C . ALA A 1 437 ? 2.035 -7.629 -21.969 1 97.25 437 ALA A C 1
ATOM 3332 O O . ALA A 1 437 ? 2.697 -6.703 -21.484 1 97.25 437 ALA A O 1
ATOM 3333 N N . LYS A 1 438 ? 1.271 -7.477 -23.062 1 97.12 438 LYS A N 1
ATOM 3334 C CA . LYS A 1 438 ? 1.196 -6.211 -23.781 1 97.12 438 LYS A CA 1
ATOM 3335 C C . LYS A 1 438 ? 0.492 -5.145 -22.938 1 97.12 438 LYS A C 1
ATOM 3337 O O . LYS A 1 438 ? 0.603 -3.951 -23.219 1 97.12 438 LYS A O 1
ATOM 3342 N N . ASP A 1 439 ? -0.222 -5.559 -21.922 1 96.62 439 ASP A N 1
ATOM 3343 C CA . ASP A 1 439 ? -0.988 -4.645 -21.078 1 96.62 439 ASP A CA 1
ATOM 3344 C C . ASP A 1 439 ? -0.142 -4.129 -19.906 1 96.62 439 ASP A C 1
ATOM 3346 O O . ASP A 1 439 ? -0.641 -3.406 -19.047 1 96.62 439 ASP A O 1
ATOM 3350 N N . VAL A 1 440 ? 1.124 -4.52 -19.828 1 96.62 440 VAL A N 1
ATOM 3351 C CA . VAL A 1 440 ? 2.094 -3.943 -18.906 1 96.62 440 VAL A CA 1
ATOM 3352 C C . VAL A 1 440 ? 2.785 -2.748 -19.562 1 96.62 440 VAL A C 1
ATOM 3354 O O . VAL A 1 440 ? 3.674 -2.918 -20.391 1 96.62 440 VAL A O 1
ATOM 3357 N N . LYS A 1 441 ? 2.471 -1.581 -19.078 1 90.19 441 LYS A N 1
ATOM 3358 C CA . LYS A 1 441 ? 2.893 -0.348 -19.734 1 90.19 441 LYS A CA 1
ATOM 3359 C C . LYS A 1 441 ? 4.41 -0.183 -19.672 1 90.19 441 LYS A C 1
ATOM 3361 O O . LYS A 1 441 ? 5.031 0.252 -20.656 1 90.19 441 LYS A O 1
ATOM 3366 N N . ALA A 1 442 ? 4.977 -0.523 -18.547 1 96.19 442 ALA A N 1
ATOM 3367 C CA . ALA A 1 442 ? 6.414 -0.345 -18.375 1 96.19 442 ALA A CA 1
ATOM 3368 C C . ALA A 1 442 ? 7.203 -1.271 -19.297 1 96.19 442 ALA A C 1
ATOM 3370 O O . ALA A 1 442 ? 8.391 -1.047 -19.547 1 96.19 442 ALA A O 1
ATOM 3371 N N . GLY A 1 443 ? 6.504 -2.348 -19.781 1 97.31 443 GLY A N 1
ATOM 3372 C CA . GLY A 1 443 ? 7.172 -3.346 -20.594 1 97.31 443 GLY A CA 1
ATOM 3373 C C . GLY A 1 443 ? 8.172 -4.18 -19.828 1 97.31 443 GLY A C 1
ATOM 3374 O O . GLY A 1 443 ? 8.219 -4.125 -18.594 1 97.31 443 GLY A O 1
ATOM 3375 N N . PHE A 1 444 ? 8.93 -5.039 -20.594 1 98 444 PHE A N 1
ATOM 3376 C CA . PHE A 1 444 ? 9.938 -5.93 -20.031 1 98 444 PHE A CA 1
ATOM 3377 C C . PHE A 1 444 ? 11.297 -5.688 -20.688 1 98 444 PHE A C 1
ATOM 3379 O O . PHE A 1 444 ? 11.367 -5.168 -21.797 1 98 444 PHE A O 1
ATOM 3386 N N . LEU A 1 445 ? 12.32 -5.922 -19.922 1 97.88 445 LEU A N 1
ATOM 3387 C CA . LEU A 1 445 ? 13.672 -5.832 -20.469 1 97.88 445 LEU A CA 1
ATOM 3388 C C . LEU A 1 445 ? 14.047 -7.117 -21.188 1 97.88 445 LEU A C 1
ATOM 3390 O O . LEU A 1 445 ? 13.555 -8.195 -20.859 1 97.88 445 LEU A O 1
ATOM 3394 N N . LYS A 1 446 ? 14.938 -7.043 -22.141 1 95.25 446 LYS A N 1
ATOM 3395 C CA . LYS A 1 446 ? 15.406 -8.195 -22.906 1 95.25 446 LYS A CA 1
ATOM 3396 C C . LYS A 1 446 ? 16.578 -8.875 -22.203 1 95.25 446 LYS A C 1
ATOM 3398 O O . LYS A 1 446 ? 16.984 -9.977 -22.578 1 95.25 446 LYS A O 1
ATOM 3403 N N . ALA A 1 447 ? 17.047 -8.203 -21.188 1 96.31 447 ALA A N 1
ATOM 3404 C CA . ALA A 1 447 ? 18.188 -8.734 -20.453 1 96.31 447 ALA A CA 1
ATOM 3405 C C . ALA A 1 447 ? 17.938 -8.641 -18.938 1 96.31 447 ALA A C 1
ATOM 3407 O O . ALA A 1 447 ? 16.953 -8.055 -18.5 1 96.31 447 ALA A O 1
ATOM 3408 N N . PHE A 1 448 ? 18.844 -9.266 -18.219 1 98.06 448 PHE A N 1
ATOM 3409 C CA . PHE A 1 448 ? 18.797 -9.281 -16.766 1 98.06 448 PHE A CA 1
ATOM 3410 C C . PHE A 1 448 ? 18.672 -7.871 -16.219 1 98.06 448 PHE A C 1
ATOM 3412 O O . PHE A 1 448 ? 19.406 -6.969 -16.625 1 98.06 448 PHE A O 1
ATOM 3419 N N . PRO A 1 449 ? 17.688 -7.547 -15.438 1 98.25 449 PRO A N 1
ATOM 3420 C CA . PRO A 1 449 ? 16.906 -8.484 -14.625 1 98.25 449 PRO A CA 1
ATOM 3421 C C . PRO A 1 449 ? 15.516 -8.75 -15.203 1 98.25 449 PRO A C 1
ATOM 3423 O O . PRO A 1 449 ? 14.633 -9.242 -14.492 1 98.25 449 PRO A O 1
ATOM 3426 N N . PHE A 1 450 ? 15.273 -8.391 -16.406 1 98.56 450 PHE A N 1
ATOM 3427 C CA . PHE A 1 450 ? 14.172 -8.789 -17.281 1 98.56 450 PHE A CA 1
ATOM 3428 C C . PHE A 1 450 ? 12.898 -8.031 -16.938 1 98.56 450 PHE A C 1
ATOM 3430 O O . PHE A 1 450 ? 12.031 -7.844 -17.781 1 98.56 450 PHE A O 1
ATOM 3437 N N . LEU A 1 451 ? 12.656 -7.637 -15.656 1 98.62 451 LEU A N 1
ATOM 3438 C CA . LEU A 1 451 ? 11.516 -6.789 -15.32 1 98.62 451 LEU A CA 1
ATOM 3439 C C . LEU A 1 451 ? 11.781 -5.34 -15.711 1 98.62 451 LEU A C 1
ATOM 3441 O O . LEU A 1 451 ? 12.93 -4.883 -15.672 1 98.62 451 LEU A O 1
ATOM 3445 N N . GLY A 1 452 ? 10.758 -4.637 -16.047 1 98.38 452 GLY A N 1
ATOM 3446 C CA . GLY A 1 452 ? 10.875 -3.297 -16.594 1 98.38 452 GLY A CA 1
ATOM 3447 C C . GLY A 1 452 ? 11.445 -2.289 -15.617 1 98.38 452 GLY A C 1
ATOM 3448 O O . GLY A 1 452 ? 11.461 -2.535 -14.406 1 98.38 452 GLY A O 1
ATOM 3449 N N . THR A 1 453 ? 11.953 -1.191 -16.188 1 98.19 453 THR A N 1
ATOM 3450 C CA . THR A 1 453 ? 12.344 -0.049 -15.359 1 98.19 453 THR A CA 1
ATOM 3451 C C . THR A 1 453 ? 11.164 0.449 -14.531 1 98.19 453 THR A C 1
ATOM 3453 O O . THR A 1 453 ? 10.047 0.558 -15.039 1 98.19 453 THR A O 1
ATOM 3456 N N . PRO A 1 454 ? 11.438 0.639 -13.242 1 98.12 454 PRO A N 1
ATOM 3457 C CA . PRO A 1 454 ? 10.312 1.116 -12.43 1 98.12 454 PRO A CA 1
ATOM 3458 C C . PRO A 1 454 ? 9.766 2.459 -12.914 1 98.12 454 PRO A C 1
ATOM 3460 O O . PRO A 1 454 ? 10.531 3.318 -13.359 1 98.12 454 PRO A O 1
ATOM 3463 N N . LEU A 1 455 ? 8.469 2.633 -12.789 1 97.62 455 LEU A N 1
ATOM 3464 C CA . LEU A 1 455 ? 7.828 3.902 -13.094 1 97.62 455 LEU A CA 1
ATOM 3465 C C . LEU A 1 455 ? 8.273 4.992 -12.125 1 97.62 455 LEU A C 1
ATOM 3467 O O . LEU A 1 455 ? 8.445 4.734 -10.93 1 97.62 455 LEU A O 1
ATOM 3471 N N . ASP A 1 456 ? 8.484 6.227 -12.641 1 97.19 456 ASP A N 1
ATOM 3472 C CA . ASP A 1 456 ? 8.945 7.312 -11.781 1 97.19 456 ASP A CA 1
ATOM 3473 C C . ASP A 1 456 ? 7.77 7.984 -11.07 1 97.19 456 ASP A C 1
ATOM 3475 O O . ASP A 1 456 ? 6.629 7.895 -11.523 1 97.19 456 ASP A O 1
ATOM 3479 N N . GLY A 1 457 ? 8.07 8.688 -10.031 1 96.88 457 GLY A N 1
ATOM 3480 C CA . GLY A 1 457 ? 7.039 9.258 -9.18 1 96.88 457 GLY A CA 1
ATOM 3481 C C . GLY A 1 457 ? 6.477 10.555 -9.719 1 96.88 457 GLY A C 1
ATOM 3482 O O . GLY A 1 457 ? 5.379 10.969 -9.344 1 96.88 457 GLY A O 1
ATOM 3483 N N . PHE A 1 458 ? 7.227 11.281 -10.578 1 97.25 458 PHE A N 1
ATOM 3484 C CA . PHE A 1 458 ? 6.773 12.57 -11.094 1 97.25 458 PHE A CA 1
ATOM 3485 C C . PHE A 1 458 ? 5.668 12.383 -12.125 1 97.25 458 PHE A C 1
ATOM 3487 O O . PHE A 1 458 ? 4.664 13.102 -12.102 1 97.25 458 PHE A O 1
ATOM 3494 N N . ASN A 1 459 ? 5.773 11.344 -12.938 1 96.31 459 ASN A N 1
ATOM 3495 C CA . ASN A 1 459 ? 4.859 11.164 -14.062 1 96.31 459 ASN A CA 1
ATOM 3496 C C . ASN A 1 459 ? 3.779 10.133 -13.742 1 96.31 459 ASN A C 1
ATOM 3498 O O . ASN A 1 459 ? 2.893 9.883 -14.562 1 96.31 459 ASN A O 1
ATOM 3502 N N . ASN A 1 460 ? 3.914 9.539 -12.539 1 94.25 460 ASN A N 1
ATOM 3503 C CA . ASN A 1 460 ? 2.957 8.516 -12.141 1 94.25 460 ASN A CA 1
ATOM 3504 C C . ASN A 1 460 ? 2.41 8.773 -10.734 1 94.25 460 ASN A C 1
ATOM 3506 O O . ASN A 1 460 ? 3.158 8.75 -9.758 1 94.25 460 ASN A O 1
ATOM 3510 N N . PRO A 1 461 ? 1.019 9.031 -10.586 1 91.31 461 PRO A N 1
ATOM 3511 C CA . PRO A 1 461 ? 0.09 8.906 -11.711 1 91.31 461 PRO A CA 1
ATOM 3512 C C . PRO A 1 461 ? 0.22 10.055 -12.719 1 91.31 461 PRO A C 1
ATOM 3514 O O . PRO A 1 461 ? 0.862 11.062 -12.422 1 91.31 461 PRO A O 1
ATOM 3517 N N . ALA A 1 462 ? -0.376 9.688 -13.898 1 80.75 462 ALA A N 1
ATOM 3518 C CA . ALA A 1 462 ? -0.4 10.711 -14.945 1 80.75 462 ALA A CA 1
ATOM 3519 C C . ALA A 1 462 ? -1.623 11.609 -14.805 1 80.75 462 ALA A C 1
ATOM 3521 O O . ALA A 1 462 ? -2.6 11.242 -14.141 1 80.75 462 ALA A O 1
ATOM 3522 N N . GLU A 1 463 ? -1.655 12.844 -15.227 1 71 463 GLU A N 1
ATOM 3523 C CA . GLU A 1 463 ? -2.762 13.789 -15.188 1 71 463 GLU A CA 1
ATOM 3524 C C . GLU A 1 463 ? -4.02 13.203 -15.82 1 71 463 GLU A C 1
ATOM 3526 O O . GLU A 1 463 ? -3.934 12.375 -16.734 1 71 463 GLU A O 1
ATOM 3531 N N . MET B 1 1 ? 0.21 17.625 7.027 1 30.33 1 MET B N 1
ATOM 3532 C CA . MET B 1 1 ? 0.144 16.844 5.797 1 30.33 1 MET B CA 1
ATOM 3533 C C . MET B 1 1 ? -0.047 15.367 6.105 1 30.33 1 MET B C 1
ATOM 3535 O O . MET B 1 1 ? 0.408 14.875 7.145 1 30.33 1 MET B O 1
ATOM 3539 N N . SER B 1 2 ? -1.048 14.906 5.719 1 44.41 2 SER B N 1
ATOM 3540 C CA . SER B 1 2 ? -1.364 13.492 5.809 1 44.41 2 SER B CA 1
ATOM 3541 C C . SER B 1 2 ? -0.114 12.633 5.641 1 44.41 2 SER B C 1
ATOM 3543 O O . SER B 1 2 ? 0.769 12.961 4.848 1 44.41 2 SER B O 1
ATOM 3545 N N . SER B 1 3 ? 0.266 12.055 6.852 1 67.69 3 SER B N 1
ATOM 3546 C CA . SER B 1 3 ? 1.418 11.18 7.047 1 67.69 3 SER B CA 1
ATOM 3547 C C . SER B 1 3 ? 1.318 9.93 6.18 1 67.69 3 SER B C 1
ATOM 3549 O O . SER B 1 3 ? 1.994 8.93 6.441 1 67.69 3 SER B O 1
ATOM 3551 N N . HIS B 1 4 ? 0.83 10.195 4.996 1 87.19 4 HIS B N 1
ATOM 3552 C CA . HIS B 1 4 ? 0.762 9.031 4.121 1 87.19 4 HIS B CA 1
ATOM 3553 C C . HIS B 1 4 ? 2.133 8.383 3.963 1 87.19 4 HIS B C 1
ATOM 3555 O O . HIS B 1 4 ? 2.76 8.492 2.908 1 87.19 4 HIS B O 1
ATOM 3561 N N . ARG B 1 5 ? 2.615 7.73 5.008 1 88.25 5 ARG B N 1
ATOM 3562 C CA . ARG B 1 5 ? 3.916 7.066 5.043 1 88.25 5 ARG B CA 1
ATOM 3563 C C . ARG B 1 5 ? 5.023 8.055 5.379 1 88.25 5 ARG B C 1
ATOM 3565 O O . ARG B 1 5 ? 6.027 8.141 4.668 1 88.25 5 ARG B O 1
ATOM 3572 N N . GLU B 1 6 ? 4.941 8.797 6.441 1 87.94 6 GLU B N 1
ATOM 3573 C CA . GLU B 1 6 ? 5.793 9.945 6.738 1 87.94 6 GLU B CA 1
ATOM 3574 C C . GLU B 1 6 ? 7.09 9.508 7.414 1 87.94 6 GLU B C 1
ATOM 3576 O O . GLU B 1 6 ? 8.047 10.281 7.492 1 87.94 6 GLU B O 1
ATOM 3581 N N . ALA B 1 7 ? 7.117 8.266 7.93 1 87.88 7 ALA B N 1
ATOM 3582 C CA . ALA B 1 7 ? 8.289 7.781 8.664 1 87.88 7 ALA B CA 1
ATOM 3583 C C . ALA B 1 7 ? 8.688 6.387 8.195 1 87.88 7 ALA B C 1
ATOM 3585 O O . ALA B 1 7 ? 7.84 5.586 7.801 1 87.88 7 ALA B O 1
ATOM 3586 N N . PRO B 1 8 ? 10.023 6.105 8.242 1 86.25 8 PRO B N 1
ATOM 3587 C CA . PRO B 1 8 ? 10.523 4.855 7.664 1 86.25 8 PRO B CA 1
ATOM 3588 C C . PRO B 1 8 ? 9.875 3.619 8.289 1 86.25 8 PRO B C 1
ATOM 3590 O O . PRO B 1 8 ? 9.391 2.744 7.566 1 86.25 8 PRO B O 1
ATOM 3593 N N . GLU B 1 9 ? 9.758 3.529 9.57 1 85.19 9 GLU B N 1
ATOM 3594 C CA . GLU B 1 9 ? 9.273 2.303 10.203 1 85.19 9 GLU B CA 1
ATOM 3595 C C . GLU B 1 9 ? 7.762 2.176 10.078 1 85.19 9 GLU B C 1
ATOM 3597 O O . GLU B 1 9 ? 7.246 1.103 9.75 1 85.19 9 GLU B O 1
ATOM 3602 N N . ILE B 1 10 ? 7.051 3.215 10.305 1 88.75 10 ILE B N 1
ATOM 3603 C CA . ILE B 1 10 ? 5.594 3.139 10.281 1 88.75 10 ILE B CA 1
ATOM 3604 C C . ILE B 1 10 ? 5.109 2.916 8.852 1 88.75 10 ILE B C 1
ATOM 3606 O O . ILE B 1 10 ? 4.047 2.326 8.633 1 88.75 10 ILE B O 1
ATOM 3610 N N . SER B 1 11 ? 5.91 3.369 7.855 1 89.38 11 SER B N 1
ATOM 3611 C CA . SER B 1 11 ? 5.555 3.127 6.461 1 89.38 11 SER B CA 1
ATOM 3612 C C . SER B 1 11 ? 5.508 1.634 6.156 1 89.38 11 SER B C 1
ATOM 3614 O O . SER B 1 11 ? 4.898 1.219 5.168 1 89.38 11 SER B O 1
ATOM 3616 N N . LYS B 1 12 ? 6.141 0.826 6.977 1 91.06 12 LYS B N 1
ATOM 3617 C CA . LYS B 1 12 ? 6.141 -0.624 6.801 1 91.06 12 LYS B CA 1
ATOM 3618 C C . LYS B 1 12 ? 5.012 -1.273 7.598 1 91.06 12 LYS B C 1
ATOM 3620 O O . LYS B 1 12 ? 4.832 -2.492 7.551 1 91.06 12 LYS B O 1
ATOM 3625 N N . ASP B 1 13 ? 4.238 -0.507 8.336 1 92.5 13 ASP B N 1
ATOM 3626 C CA . ASP B 1 13 ? 3.088 -0.926 9.133 1 92.5 13 ASP B CA 1
ATOM 3627 C C . ASP B 1 13 ? 1.846 -0.116 8.773 1 92.5 13 ASP B C 1
ATOM 3629 O O . ASP B 1 13 ? 1.313 0.62 9.609 1 92.5 13 ASP B O 1
ATOM 3633 N N . PRO B 1 14 ? 1.313 -0.381 7.633 1 93.94 14 PRO B N 1
ATOM 3634 C CA . PRO B 1 14 ? 0.288 0.529 7.121 1 93.94 14 PRO B CA 1
ATOM 3635 C C . PRO B 1 14 ? -0.985 0.522 7.965 1 93.94 14 PRO B C 1
ATOM 3637 O O . PRO B 1 14 ? -1.666 1.545 8.07 1 93.94 14 PRO B O 1
ATOM 3640 N N . VAL B 1 15 ? -1.316 -0.528 8.633 1 95.94 15 VAL B N 1
ATOM 3641 C CA . VAL B 1 15 ? -2.586 -0.62 9.344 1 95.94 15 VAL B CA 1
ATOM 3642 C C . VAL B 1 15 ? -2.559 0.299 10.562 1 95.94 15 VAL B C 1
ATOM 3644 O O . VAL B 1 15 ? -3.609 0.716 11.062 1 95.94 15 VAL B O 1
ATOM 3647 N N . ALA B 1 16 ? -1.368 0.635 11.031 1 96.88 16 ALA B N 1
ATOM 3648 C CA . ALA B 1 16 ? -1.229 1.517 12.188 1 96.88 16 ALA B CA 1
ATOM 3649 C C . ALA B 1 16 ? -0.804 2.918 11.758 1 96.88 16 ALA B C 1
ATOM 3651 O O . ALA B 1 16 ? -0.568 3.787 12.602 1 96.88 16 ALA B O 1
ATOM 3652 N N . ASP B 1 17 ? -0.687 3.16 10.5 1 95.94 17 ASP B N 1
ATOM 3653 C CA . ASP B 1 17 ? -0.168 4.426 9.992 1 95.94 17 ASP B CA 1
ATOM 3654 C C . ASP B 1 17 ? -1.258 5.496 9.961 1 95.94 17 ASP B C 1
ATOM 3656 O O . ASP B 1 17 ? -2.139 5.469 9.102 1 95.94 17 ASP B O 1
ATOM 3660 N N . SER B 1 18 ? -1.157 6.449 10.906 1 96.25 18 SER B N 1
ATOM 3661 C CA . SER B 1 18 ? -2.066 7.59 10.875 1 96.25 18 SER B CA 1
ATOM 3662 C C . SER B 1 18 ? -1.841 8.445 9.641 1 96.25 18 SER B C 1
ATOM 3664 O O . SER B 1 18 ? -0.728 8.922 9.398 1 96.25 18 SER B O 1
ATOM 3666 N N . THR B 1 19 ? -2.906 8.633 8.938 1 94.06 19 THR B N 1
ATOM 3667 C CA . THR B 1 19 ? -2.816 9.219 7.605 1 94.06 19 THR B CA 1
ATOM 3668 C C . THR B 1 19 ? -3.283 10.672 7.621 1 94.06 19 THR B C 1
ATOM 3670 O O . THR B 1 19 ? -2.689 11.523 6.961 1 94.06 19 THR B O 1
ATOM 3673 N N . ASP B 1 20 ? -4.438 10.93 8.242 1 97.06 20 ASP B N 1
ATOM 3674 C CA . ASP B 1 20 ? -5.012 12.266 8.344 1 97.06 20 ASP B CA 1
ATOM 3675 C C . ASP B 1 20 ? -5.812 12.422 9.633 1 97.06 20 ASP B C 1
ATOM 3677 O O . ASP B 1 20 ? -6.242 11.43 10.227 1 97.06 20 ASP B O 1
ATOM 3681 N N . LEU B 1 21 ? -5.926 13.664 9.984 1 98.56 21 LEU B N 1
ATOM 3682 C CA . LEU B 1 21 ? -6.754 14.047 11.125 1 98.56 21 LEU B CA 1
ATOM 3683 C C . LEU B 1 21 ? -7.551 15.305 10.82 1 98.56 21 LEU B C 1
ATOM 3685 O O . LEU B 1 21 ? -7 16.297 10.32 1 98.56 21 LEU B O 1
ATOM 3689 N N . TYR B 1 22 ? -8.844 15.234 11.008 1 98.75 22 TYR B N 1
ATOM 3690 C CA . TYR B 1 22 ? -9.75 16.375 10.867 1 98.75 22 TYR B CA 1
ATOM 3691 C C . TYR B 1 22 ? -10.461 16.672 12.18 1 98.75 22 TYR B C 1
ATOM 3693 O O . TYR B 1 22 ? -10.844 15.75 12.914 1 98.75 22 TYR B O 1
ATOM 3701 N N . ALA B 1 23 ? -10.602 17.875 12.461 1 98.88 23 ALA B N 1
ATOM 3702 C CA . ALA B 1 23 ? -11.383 18.391 13.578 1 98.88 23 ALA B CA 1
ATOM 3703 C C . ALA B 1 23 ? -12.008 19.734 13.227 1 98.88 23 ALA B C 1
ATOM 3705 O O . ALA B 1 23 ? -11.297 20.688 12.906 1 98.88 23 ALA B O 1
ATOM 3706 N N . PHE B 1 24 ? -13.305 19.875 13.289 1 98.88 24 PHE B N 1
ATOM 3707 C CA . PHE B 1 24 ? -13.961 21.125 12.93 1 98.88 24 PHE B CA 1
ATOM 3708 C C . PHE B 1 24 ? -15.344 21.203 13.562 1 98.88 24 PHE B C 1
ATOM 3710 O O . PHE B 1 24 ? -15.945 20.172 13.891 1 98.88 24 PHE B O 1
ATOM 3717 N N . VAL B 1 25 ? -15.789 22.422 13.828 1 98.75 25 VAL B N 1
ATOM 3718 C CA . VAL B 1 25 ? -17.188 22.625 14.203 1 98.75 25 VAL B CA 1
ATOM 3719 C C . VAL B 1 25 ? -18.094 22.234 13.055 1 98.75 25 VAL B C 1
ATOM 3721 O O . VAL B 1 25 ? -17.922 22.703 11.922 1 98.75 25 VAL B O 1
ATOM 3724 N N . THR B 1 26 ? -19.062 21.344 13.359 1 98.5 26 THR B N 1
ATOM 3725 C CA . THR B 1 26 ? -19.828 20.656 12.328 1 98.5 26 THR B CA 1
ATOM 3726 C C . THR B 1 26 ? -20.703 21.641 11.555 1 98.5 26 THR B C 1
ATOM 3728 O O . THR B 1 26 ? -21.531 22.344 12.148 1 98.5 26 THR B O 1
ATOM 3731 N N . PRO B 1 27 ? -20.469 21.703 10.203 1 97 27 PRO B N 1
ATOM 3732 C CA . PRO B 1 27 ? -21.375 22.547 9.422 1 97 27 PRO B CA 1
ATOM 3733 C C . PRO B 1 27 ? -22.844 22.172 9.617 1 97 27 PRO B C 1
ATOM 3735 O O . PRO B 1 27 ? -23.203 21 9.562 1 97 27 PRO B O 1
ATOM 3738 N N . GLY B 1 28 ? -23.656 23.156 9.852 1 94.94 28 GLY B N 1
ATOM 3739 C CA . GLY B 1 28 ? -25.078 22.938 10.047 1 94.94 28 GLY B CA 1
ATOM 3740 C C . GLY B 1 28 ? -25.438 22.547 11.469 1 94.94 28 GLY B C 1
ATOM 3741 O O . GLY B 1 28 ? -26.609 22.531 11.836 1 94.94 28 GLY B O 1
ATOM 3742 N N . LYS B 1 29 ? -24.438 22.234 12.273 1 96.31 29 LYS B N 1
ATOM 3743 C CA . LYS B 1 29 ? -24.625 21.875 13.68 1 96.31 29 LYS B CA 1
ATOM 3744 C C . LYS B 1 29 ? -23.531 22.484 14.555 1 96.31 29 LYS B C 1
ATOM 3746 O O . LYS B 1 29 ? -22.719 21.766 15.141 1 96.31 29 LYS B O 1
ATOM 3751 N N . PRO B 1 30 ? -23.609 23.75 14.82 1 95.56 30 PRO B N 1
ATOM 3752 C CA . PRO B 1 30 ? -22.484 24.469 15.43 1 95.56 30 PRO B CA 1
ATOM 3753 C C . PRO B 1 30 ? -22.234 24.047 16.875 1 95.56 30 PRO B C 1
ATOM 3755 O O . PRO B 1 30 ? -21.203 24.406 17.453 1 95.56 30 PRO B O 1
ATOM 3758 N N . ASP B 1 31 ? -23.141 23.281 17.516 1 96.31 31 ASP B N 1
ATOM 3759 C CA . ASP B 1 31 ? -22.938 22.812 18.875 1 96.31 31 ASP B CA 1
ATOM 3760 C C . ASP B 1 31 ? -22.234 21.453 18.906 1 96.31 31 ASP B C 1
ATOM 3762 O O . ASP B 1 31 ? -22.094 20.844 19.969 1 96.31 31 ASP B O 1
ATOM 3766 N N . THR B 1 32 ? -21.812 20.969 17.75 1 98.38 32 THR B N 1
ATOM 3767 C CA . THR B 1 32 ? -21.094 19.703 17.656 1 98.38 32 THR B CA 1
ATOM 3768 C C . THR B 1 32 ? -19.75 19.875 16.969 1 98.38 32 THR B C 1
ATOM 3770 O O . THR B 1 32 ? -19.531 20.859 16.266 1 98.38 32 THR B O 1
ATOM 3773 N N . VAL B 1 33 ? -18.859 18.984 17.297 1 98.81 33 VAL B N 1
ATOM 3774 C CA . VAL B 1 33 ? -17.547 18.875 16.672 1 98.81 33 VAL B CA 1
ATOM 3775 C C . VAL B 1 33 ? -17.438 17.547 15.938 1 98.81 33 VAL B C 1
ATOM 3777 O O . VAL B 1 33 ? -17.859 16.516 16.453 1 98.81 33 VAL B O 1
ATOM 3780 N N . THR B 1 34 ? -16.984 17.594 14.695 1 98.94 34 THR B N 1
ATOM 3781 C CA . THR B 1 34 ? -16.641 16.375 13.953 1 98.94 34 THR B CA 1
ATOM 3782 C C . THR B 1 34 ? -15.148 16.078 14.031 1 98.94 34 THR B C 1
ATOM 3784 O O . THR B 1 34 ? -14.328 16.969 13.812 1 98.94 34 THR B O 1
ATOM 3787 N N . LEU B 1 35 ? -14.789 14.883 14.453 1 98.94 35 LEU B N 1
ATOM 3788 C CA . LEU B 1 35 ? -13.43 14.336 14.477 1 98.94 35 LEU B CA 1
ATOM 3789 C C . LEU B 1 35 ? -13.297 13.172 13.508 1 98.94 35 LEU B C 1
ATOM 3791 O O . LEU B 1 35 ? -14.133 12.266 13.5 1 98.94 35 LEU B O 1
ATOM 3795 N N . ILE B 1 36 ? -12.297 13.211 12.617 1 98.94 36 ILE B N 1
ATOM 3796 C CA . ILE B 1 36 ? -12.023 12.117 11.695 1 98.94 36 ILE B CA 1
ATOM 3797 C C . ILE B 1 36 ? -10.547 11.75 11.742 1 98.94 36 ILE B C 1
ATOM 3799 O O . ILE B 1 36 ? -9.68 12.617 11.586 1 98.94 36 ILE B O 1
ATOM 3803 N N . ALA B 1 37 ? -10.227 10.547 12.055 1 98.75 37 ALA B N 1
ATOM 3804 C CA . ALA B 1 37 ? -8.875 10 11.945 1 98.75 37 ALA B CA 1
ATOM 3805 C C . ALA B 1 37 ? -8.797 8.961 10.836 1 98.75 37 ALA B C 1
ATOM 3807 O O . ALA B 1 37 ? -9.578 8.008 10.812 1 98.75 37 ALA B O 1
ATOM 3808 N N . ASN B 1 38 ? -7.922 9.195 9.891 1 98.56 38 ASN B N 1
ATOM 3809 C CA . ASN B 1 38 ? -7.715 8.25 8.797 1 98.56 38 ASN B CA 1
ATOM 3810 C C . ASN B 1 38 ? -6.473 7.395 9.023 1 98.56 38 ASN B C 1
ATOM 3812 O O . ASN B 1 38 ? -5.465 7.879 9.539 1 98.56 38 ASN B O 1
ATOM 3816 N N . TYR B 1 39 ? -6.594 6.176 8.641 1 97.88 39 TYR B N 1
ATOM 3817 C CA . TYR B 1 39 ? -5.512 5.199 8.711 1 97.88 39 TYR B CA 1
ATOM 3818 C C . TYR B 1 39 ? -5.379 4.43 7.406 1 97.88 39 TYR B C 1
ATOM 3820 O O . TYR B 1 39 ? -6.266 4.484 6.551 1 97.88 39 TYR B O 1
ATOM 3828 N N . LEU B 1 40 ? -4.223 3.684 7.254 1 96.62 40 LEU B N 1
ATOM 3829 C CA . LEU B 1 40 ? -3.924 2.816 6.121 1 96.62 40 LEU B CA 1
ATOM 3830 C C . LEU B 1 40 ? -3.992 3.596 4.809 1 96.62 40 LEU B C 1
ATOM 3832 O O . LEU B 1 40 ? -4.941 3.436 4.039 1 96.62 40 LEU B O 1
ATOM 3836 N N . PRO B 1 41 ? -2.982 4.312 4.434 1 95.19 41 PRO B N 1
ATOM 3837 C CA . PRO B 1 41 ? -2.961 5.141 3.227 1 95.19 41 PRO B CA 1
ATOM 3838 C C . PRO B 1 41 ? -2.852 4.312 1.947 1 95.19 41 PRO B C 1
ATOM 3840 O O . PRO B 1 41 ? -2.539 3.121 2.002 1 95.19 41 PRO B O 1
ATOM 3843 N N . MET B 1 42 ? -3.217 4.895 0.816 1 94.44 42 MET B N 1
ATOM 3844 C CA . MET B 1 42 ? -2.951 4.414 -0.538 1 94.44 42 MET B CA 1
ATOM 3845 C C . MET B 1 42 ? -3.6 3.055 -0.771 1 94.44 42 MET B C 1
ATOM 3847 O O . MET B 1 42 ? -2.969 2.148 -1.316 1 94.44 42 MET B O 1
ATOM 3851 N N . GLN B 1 43 ? -4.852 2.963 -0.333 1 95.94 43 GLN B N 1
ATOM 3852 C CA . GLN B 1 43 ? -5.609 1.749 -0.627 1 95.94 43 GLN B CA 1
ATOM 3853 C C . GLN B 1 43 ? -6.012 1.695 -2.098 1 95.94 43 GLN B C 1
ATOM 3855 O O . GLN B 1 43 ? -6.852 2.477 -2.547 1 95.94 43 GLN B O 1
ATOM 3860 N N . LEU B 1 44 ? -5.371 0.794 -2.832 1 95.56 44 LEU B N 1
ATOM 3861 C CA . LEU B 1 44 ? -5.859 0.535 -4.18 1 95.56 44 LEU B CA 1
ATOM 3862 C C . LEU B 1 44 ? -7.266 -0.062 -4.145 1 95.56 44 LEU B C 1
ATOM 3864 O O . LEU B 1 44 ? -7.473 -1.137 -3.578 1 95.56 44 LEU B O 1
ATOM 3868 N N . PRO B 1 45 ? -8.266 0.616 -4.742 1 96.5 45 PRO B N 1
ATOM 3869 C CA . PRO B 1 45 ? -9.641 0.124 -4.617 1 96.5 45 PRO B CA 1
ATOM 3870 C C . PRO B 1 45 ? -9.789 -1.329 -5.062 1 96.5 45 PRO B C 1
ATOM 3872 O O . PRO B 1 45 ? -10.555 -2.088 -4.465 1 96.5 45 PRO B O 1
ATOM 3875 N N . SER B 1 46 ? -9.031 -1.751 -6.047 1 95.62 46 SER B N 1
ATOM 3876 C CA . SER B 1 46 ? -9.125 -3.109 -6.574 1 95.62 46 SER B CA 1
ATOM 3877 C C . SER B 1 46 ? -8.211 -4.062 -5.809 1 95.62 46 SER B C 1
ATOM 3879 O O . SER B 1 46 ? -7.938 -5.172 -6.27 1 95.62 46 SER B O 1
ATOM 3881 N N . GLY B 1 47 ? -7.66 -3.668 -4.699 1 89.56 47 GLY B N 1
ATOM 3882 C CA . GLY B 1 47 ? -6.566 -4.344 -4.023 1 89.56 47 GLY B CA 1
ATOM 3883 C C . GLY B 1 47 ? -6.93 -5.73 -3.527 1 89.56 47 GLY B C 1
ATOM 3884 O O . GLY B 1 47 ? -6.316 -6.242 -2.592 1 89.56 47 GLY B O 1
ATOM 3885 N N . GLY B 1 48 ? -8.039 -6.461 -4.285 1 80.44 48 GLY B N 1
ATOM 3886 C CA . GLY B 1 48 ? -8.336 -7.883 -4.27 1 80.44 48 GLY B CA 1
ATOM 3887 C C . GLY B 1 48 ? -8.492 -8.445 -2.871 1 80.44 48 GLY B C 1
ATOM 3888 O O . GLY B 1 48 ? -8.938 -7.742 -1.96 1 80.44 48 GLY B O 1
ATOM 3889 N N . PRO B 1 49 ? -7.969 -9.891 -2.754 1 82.06 49 PRO B N 1
ATOM 3890 C CA . PRO B 1 49 ? -9.094 -10.672 -2.229 1 82.06 49 PRO B CA 1
ATOM 3891 C C . PRO B 1 49 ? -9.375 -10.383 -0.755 1 82.06 49 PRO B C 1
ATOM 3893 O O . PRO B 1 49 ? -10.469 -10.664 -0.264 1 82.06 49 PRO B O 1
ATOM 3896 N N . ASN B 1 50 ? -8.391 -9.898 -0.054 1 82.81 50 ASN B N 1
ATOM 3897 C CA . ASN B 1 50 ? -8.586 -9.695 1.378 1 82.81 50 ASN B CA 1
ATOM 3898 C C . ASN B 1 50 ? -8.961 -8.242 1.691 1 82.81 50 ASN B C 1
ATOM 3900 O O . ASN B 1 50 ? -9.438 -7.945 2.787 1 82.81 50 ASN B O 1
ATOM 3904 N N . PHE B 1 51 ? -8.953 -7.344 0.689 1 89.19 51 PHE B N 1
ATOM 3905 C CA . PHE B 1 51 ? -9.258 -5.922 0.789 1 89.19 51 PHE B CA 1
ATOM 3906 C C . PHE B 1 51 ? -8.703 -5.34 2.082 1 89.19 51 PHE B C 1
ATOM 3908 O O . PHE B 1 51 ? -7.762 -5.883 2.662 1 89.19 51 PHE B O 1
ATOM 3915 N N . TYR B 1 52 ? -9.094 -4.129 2.428 1 94.56 52 TYR B N 1
ATOM 3916 C CA . TYR B 1 52 ? -8.461 -3.359 3.494 1 94.56 52 TYR B CA 1
ATOM 3917 C C . TYR B 1 52 ? -9.352 -3.316 4.734 1 94.56 52 TYR B C 1
ATOM 3919 O O . TYR B 1 52 ? -10.547 -3.018 4.641 1 94.56 52 TYR B O 1
ATOM 3927 N N . GLU B 1 53 ? -8.781 -3.617 5.906 1 95.75 53 GLU B N 1
ATOM 3928 C CA . GLU B 1 53 ? -9.492 -3.555 7.184 1 95.75 53 GLU B CA 1
ATOM 3929 C C . GLU B 1 53 ? -8.609 -2.973 8.281 1 95.75 53 GLU B C 1
ATOM 3931 O O . GLU B 1 53 ? -7.383 -2.941 8.148 1 95.75 53 GLU B O 1
ATOM 3936 N N . PHE B 1 54 ? -9.25 -2.482 9.359 1 98.06 54 PHE B N 1
ATOM 3937 C CA . PHE B 1 54 ? -8.508 -2.074 10.555 1 98.06 54 PHE B CA 1
ATOM 3938 C C . PHE B 1 54 ? -7.832 -3.271 11.203 1 98.06 54 PHE B C 1
ATOM 3940 O O . PHE B 1 54 ? -8.281 -4.41 11.047 1 98.06 54 PHE B O 1
ATOM 3947 N N . GLY B 1 55 ? -6.738 -2.994 11.859 1 97.19 55 GLY B N 1
ATOM 3948 C CA . GLY B 1 55 ? -6.074 -4.07 12.57 1 97.19 55 GLY B CA 1
ATOM 3949 C C . GLY B 1 55 ? -6.789 -4.469 13.852 1 97.19 55 GLY B C 1
ATOM 3950 O O . GLY B 1 55 ? -7.074 -3.621 14.695 1 97.19 55 GLY B O 1
ATOM 3951 N N . ASP B 1 56 ? -7.02 -5.793 14.016 1 96.19 56 ASP B N 1
ATOM 3952 C CA . ASP B 1 56 ? -7.605 -6.301 15.25 1 96.19 56 ASP B CA 1
ATOM 3953 C C . ASP B 1 56 ? -6.648 -6.121 16.422 1 96.19 56 ASP B C 1
ATOM 3955 O O . ASP B 1 56 ? -7.078 -6.066 17.578 1 96.19 56 ASP B O 1
ATOM 3959 N N . ASP B 1 57 ? -5.379 -6.012 16.094 1 95.12 57 ASP B N 1
ATOM 3960 C CA . ASP B 1 57 ? -4.348 -5.953 17.141 1 95.12 57 ASP B CA 1
ATOM 3961 C C . ASP B 1 57 ? -3.854 -4.523 17.344 1 95.12 57 ASP B C 1
ATOM 3963 O O . ASP B 1 57 ? -2.811 -4.301 17.953 1 95.12 57 ASP B O 1
ATOM 3967 N N . VAL B 1 58 ? -4.484 -3.58 16.766 1 97.81 58 VAL B N 1
ATOM 3968 C CA . VAL B 1 58 ? -4.113 -2.176 16.891 1 97.81 58 VAL B CA 1
ATOM 3969 C C . VAL B 1 58 ? -5.133 -1.447 17.766 1 97.81 58 VAL B C 1
ATOM 3971 O O . VAL B 1 58 ? -6.34 -1.671 17.641 1 97.81 58 VAL B O 1
ATOM 3974 N N . LEU B 1 59 ? -4.637 -0.674 18.703 1 98.62 59 LEU B N 1
ATOM 3975 C CA . LEU B 1 59 ? -5.453 0.265 19.453 1 98.62 59 LEU B CA 1
ATOM 3976 C C . LEU B 1 59 ? -5.469 1.637 18.797 1 98.62 59 LEU B C 1
ATOM 3978 O O . LEU B 1 59 ? -4.43 2.293 18.688 1 98.62 59 LEU B O 1
ATOM 3982 N N . TYR B 1 60 ? -6.672 2.051 18.312 1 98.88 60 TYR B N 1
ATOM 3983 C CA . TYR B 1 60 ? -6.816 3.359 17.688 1 98.88 60 TYR B CA 1
ATOM 3984 C C . TYR B 1 60 ? -7.438 4.363 18.656 1 98.88 60 TYR B C 1
ATOM 3986 O O . TYR B 1 60 ? -8.438 4.066 19.297 1 98.88 60 TYR B O 1
ATOM 3994 N N . GLU B 1 61 ? -6.828 5.547 18.688 1 98.88 61 GLU B N 1
ATOM 3995 C CA . GLU B 1 61 ? -7.348 6.527 19.641 1 98.88 61 GLU B CA 1
ATOM 3996 C C . GLU B 1 61 ? -7.395 7.922 19.016 1 98.88 61 GLU B C 1
ATOM 3998 O O . GLU B 1 61 ? -6.531 8.281 18.219 1 98.88 61 GLU B O 1
ATOM 4003 N N . ILE B 1 62 ? -8.406 8.648 19.344 1 98.88 62 ILE B N 1
ATOM 4004 C CA . ILE B 1 62 ? -8.477 10.102 19.172 1 98.88 62 ILE B CA 1
ATOM 4005 C C . ILE B 1 62 ? -8.469 10.781 20.531 1 98.88 62 ILE B C 1
ATOM 4007 O O . ILE B 1 62 ? -9.32 10.508 21.375 1 98.88 62 ILE B O 1
ATOM 4011 N N . HIS B 1 63 ? -7.523 11.641 20.703 1 98.81 63 HIS B N 1
ATOM 4012 C CA . HIS B 1 63 ? -7.32 12.336 21.984 1 98.81 63 HIS B CA 1
ATOM 4013 C C . HIS B 1 63 ? -7.75 13.797 21.891 1 98.81 63 HIS B C 1
ATOM 4015 O O . HIS B 1 63 ? -7.559 14.438 20.844 1 98.81 63 HIS B O 1
ATOM 4021 N N . VAL B 1 64 ? -8.297 14.258 23.031 1 98.81 64 VAL B N 1
ATOM 4022 C CA . VAL B 1 64 ? -8.633 15.672 23.172 1 98.81 64 VAL B CA 1
ATOM 4023 C C . VAL B 1 64 ? -7.996 16.234 24.453 1 98.81 64 VAL B C 1
ATOM 4025 O O . VAL B 1 64 ? -8.172 15.672 25.531 1 98.81 64 VAL B O 1
ATOM 4028 N N . ASP B 1 65 ? -7.18 17.188 24.297 1 98.44 65 ASP B N 1
ATOM 4029 C CA . ASP B 1 65 ? -6.672 18.016 25.391 1 98.44 65 ASP B CA 1
ATOM 4030 C C . ASP B 1 65 ? -7.473 19.312 25.516 1 98.44 65 ASP B C 1
ATOM 4032 O O . ASP B 1 65 ? -7.484 20.141 24.594 1 98.44 65 ASP B O 1
ATOM 4036 N N . ASN B 1 66 ? -8.148 19.516 26.656 1 97.56 66 ASN B N 1
ATOM 4037 C CA . ASN B 1 66 ? -8.984 20.719 26.781 1 97.56 66 ASN B CA 1
ATOM 4038 C C . ASN B 1 66 ? -8.469 21.641 27.875 1 97.56 66 ASN B C 1
ATOM 4040 O O . ASN B 1 66 ? -9.188 22.547 28.328 1 97.56 66 ASN B O 1
ATOM 4044 N N . ASN B 1 67 ? -7.195 21.406 28.344 1 95.69 67 ASN B N 1
ATOM 4045 C CA . ASN B 1 67 ? -6.645 22.297 29.359 1 95.69 67 ASN B CA 1
ATOM 4046 C C . ASN B 1 67 ? -5.227 22.734 29.016 1 95.69 67 ASN B C 1
ATOM 4048 O O . ASN B 1 67 ? -4.566 23.406 29.812 1 95.69 67 ASN B O 1
ATOM 4052 N N . GLY B 1 68 ? -4.703 22.281 27.875 1 94.81 68 GLY B N 1
ATOM 4053 C CA . GLY B 1 68 ? -3.475 22.812 27.297 1 94.81 68 GLY B CA 1
ATOM 4054 C C . GLY B 1 68 ? -2.225 22.188 27.891 1 94.81 68 GLY B C 1
ATOM 4055 O O . GLY B 1 68 ? -1.129 22.734 27.766 1 94.81 68 GLY B O 1
ATOM 4056 N N . ASP B 1 69 ? -2.289 21 28.562 1 96.12 69 ASP B N 1
ATOM 4057 C CA . ASP B 1 69 ? -1.104 20.453 29.203 1 96.12 69 ASP B CA 1
ATOM 4058 C C . ASP B 1 69 ? -0.483 19.344 28.359 1 96.12 69 ASP B C 1
ATOM 4060 O O . ASP B 1 69 ? 0.443 18.656 28.812 1 96.12 69 ASP B O 1
ATOM 4064 N N . GLY B 1 70 ? -1.028 19.141 27.203 1 96.5 70 GLY B N 1
ATOM 4065 C CA . GLY B 1 70 ? -0.438 18.188 26.281 1 96.5 70 GLY B CA 1
ATOM 4066 C C . GLY B 1 70 ? -0.776 16.75 26.609 1 96.5 70 GLY B C 1
ATOM 4067 O O . GLY B 1 70 ? -0.173 15.82 26.062 1 96.5 70 GLY B O 1
ATOM 4068 N N . ARG B 1 71 ? -1.685 16.531 27.469 1 97.25 71 ARG B N 1
ATOM 4069 C CA . ARG B 1 71 ? -2.207 15.227 27.844 1 97.25 71 ARG B CA 1
ATOM 4070 C C . ARG B 1 71 ? -3.699 15.125 27.547 1 97.25 71 ARG B C 1
ATOM 4072 O O . ARG B 1 71 ? -4.414 16.125 27.594 1 97.25 71 ARG B O 1
ATOM 4079 N N . PRO B 1 72 ? -4.125 13.945 27.219 1 97.81 72 PRO B N 1
ATOM 4080 C CA . PRO B 1 72 ? -5.543 13.852 26.875 1 97.81 72 PRO B CA 1
ATOM 4081 C C . PRO B 1 72 ? -6.457 14.008 28.078 1 97.81 72 PRO B C 1
ATOM 4083 O O . PRO B 1 72 ? -6.184 13.438 29.141 1 97.81 72 PRO B O 1
ATOM 4086 N N . ASP B 1 73 ? -7.5 14.773 27.969 1 98.12 73 ASP B N 1
ATOM 4087 C CA . ASP B 1 73 ? -8.578 14.891 28.938 1 98.12 73 ASP B CA 1
ATOM 4088 C C . ASP B 1 73 ? -9.781 14.047 28.547 1 98.12 73 ASP B C 1
ATOM 4090 O O . ASP B 1 73 ? -10.586 13.656 29.391 1 98.12 73 ASP B O 1
ATOM 4094 N N . VAL B 1 74 ? -9.961 13.859 27.25 1 98.38 74 VAL B N 1
ATOM 4095 C CA . VAL B 1 74 ? -10.945 12.945 26.672 1 98.38 74 VAL B CA 1
ATOM 4096 C C . VAL B 1 74 ? -10.281 12.078 25.609 1 98.38 74 VAL B C 1
ATOM 4098 O O . VAL B 1 74 ? -9.516 12.57 24.781 1 98.38 74 VAL B O 1
ATOM 4101 N N . THR B 1 75 ? -10.477 10.797 25.688 1 98.75 75 THR B N 1
ATOM 4102 C CA . THR B 1 75 ? -9.992 9.883 24.672 1 98.75 75 THR B CA 1
ATOM 4103 C C . THR B 1 75 ? -11.125 8.992 24.156 1 98.75 75 THR B C 1
ATOM 4105 O O . THR B 1 75 ? -11.922 8.477 24.953 1 98.75 75 THR B O 1
ATOM 4108 N N . PHE B 1 76 ? -11.281 8.93 22.891 1 98.88 76 PHE B N 1
ATOM 4109 C CA . PHE B 1 76 ? -12.102 7.898 22.266 1 98.88 76 PHE B CA 1
ATOM 4110 C C . PHE B 1 76 ? -11.234 6.762 21.75 1 98.88 76 PHE B C 1
ATOM 4112 O O . PHE B 1 76 ? -10.391 6.969 20.875 1 98.88 76 PHE B O 1
ATOM 4119 N N . GLN B 1 77 ? -11.43 5.598 22.312 1 98.81 77 GLN B N 1
ATOM 4120 C CA . GLN B 1 77 ? -10.648 4.414 21.969 1 98.81 77 GLN B CA 1
ATOM 4121 C C . GLN B 1 77 ? -11.469 3.439 21.125 1 98.81 77 GLN B C 1
ATOM 4123 O O . GLN B 1 77 ? -12.594 3.098 21.469 1 98.81 77 GLN B O 1
ATOM 4128 N N . PHE B 1 78 ? -10.914 3.049 20.016 1 98.88 78 PHE B N 1
ATOM 4129 C CA . PHE B 1 78 ? -11.562 2.111 19.109 1 98.88 78 PHE B CA 1
ATOM 4130 C C . PHE B 1 78 ? -10.789 0.799 19.047 1 98.88 78 PHE B C 1
ATOM 4132 O O . PHE B 1 78 ? -9.586 0.793 18.797 1 98.88 78 PHE B O 1
ATOM 4139 N N . ARG B 1 79 ? -11.477 -0.325 19.266 1 98.75 79 ARG B N 1
ATOM 4140 C CA . ARG B 1 79 ? -10.953 -1.674 19.094 1 98.75 79 ARG B CA 1
ATOM 4141 C C . ARG B 1 79 ? -11.773 -2.451 18.078 1 98.75 79 ARG B C 1
ATOM 4143 O O . ARG B 1 79 ? -13.008 -2.428 18.109 1 98.75 79 ARG B O 1
ATOM 4150 N N . PHE B 1 80 ? -11.102 -3.094 17.219 1 98.62 80 PHE B N 1
ATOM 4151 C CA . PHE B 1 80 ? -11.781 -3.773 16.125 1 98.62 80 PHE B CA 1
ATOM 4152 C C . PHE B 1 80 ? -11.711 -5.285 16.297 1 98.62 80 PHE B C 1
ATOM 4154 O O . PHE B 1 80 ? -10.797 -5.797 16.953 1 98.62 80 PHE B O 1
ATOM 4161 N N . GLU B 1 81 ? -12.648 -5.918 15.719 1 98 81 GLU B N 1
ATOM 4162 C CA . GLU B 1 81 ? -12.727 -7.375 15.672 1 98 81 GLU B CA 1
ATOM 4163 C C . GLU B 1 81 ? -13.289 -7.855 14.336 1 98 81 GLU B C 1
ATOM 4165 O O . GLU B 1 81 ? -14.258 -7.289 13.82 1 98 81 GLU B O 1
ATOM 4170 N N . THR B 1 82 ? -12.656 -8.844 13.75 1 96.5 82 THR B N 1
ATOM 4171 C CA . THR B 1 82 ? -13.078 -9.422 12.477 1 96.5 82 THR B CA 1
ATOM 4172 C C . THR B 1 82 ? -13.734 -10.781 12.695 1 96.5 82 THR B C 1
ATOM 4174 O O . THR B 1 82 ? -13.258 -11.586 13.492 1 96.5 82 THR B O 1
ATOM 4177 N N . GLU B 1 83 ? -14.844 -11.016 12.016 1 96.38 83 GLU B N 1
ATOM 4178 C CA . GLU B 1 83 ? -15.555 -12.289 12.039 1 96.38 83 GLU B CA 1
ATOM 4179 C C . GLU B 1 83 ? -15.617 -12.922 10.648 1 96.38 83 GLU B C 1
ATOM 4181 O O . GLU B 1 83 ? -15.906 -12.234 9.664 1 96.38 83 GLU B O 1
ATOM 4186 N N . ILE B 1 84 ? -15.273 -14.156 10.609 1 94.75 84 ILE B N 1
ATOM 4187 C CA . ILE B 1 84 ? -15.383 -14.953 9.391 1 94.75 84 ILE B CA 1
ATOM 4188 C C . ILE B 1 84 ? -16.578 -15.898 9.492 1 94.75 84 ILE B C 1
ATOM 4190 O O . ILE B 1 84 ? -16.641 -16.734 10.406 1 94.75 84 ILE B O 1
ATOM 4194 N N . ARG B 1 85 ? -17.469 -15.797 8.586 1 95.06 85 ARG B N 1
ATOM 4195 C CA . ARG B 1 85 ? -18.688 -16.594 8.625 1 95.06 85 ARG B CA 1
ATOM 4196 C C . ARG B 1 85 ? -18.438 -17.984 8.062 1 95.06 85 ARG B C 1
ATOM 4198 O O . ARG B 1 85 ? -18.953 -18.984 8.594 1 95.06 85 ARG B O 1
ATOM 4205 N N . ASN B 1 86 ? -17.781 -18.062 6.953 1 94.75 86 ASN B N 1
ATOM 4206 C CA . ASN B 1 86 ? -17.422 -19.312 6.285 1 94.75 86 ASN B CA 1
ATOM 4207 C C . ASN B 1 86 ? -15.914 -19.469 6.156 1 94.75 86 ASN B C 1
ATOM 4209 O O . ASN B 1 86 ? -15.289 -18.812 5.32 1 94.75 86 ASN B O 1
ATOM 4213 N N . ASP B 1 87 ? -15.344 -20.344 6.891 1 93.06 87 ASP B N 1
ATOM 4214 C CA . ASP B 1 87 ? -13.891 -20.484 6.934 1 93.06 87 ASP B CA 1
ATOM 4215 C C . ASP B 1 87 ? -13.406 -21.453 5.859 1 93.06 87 ASP B C 1
ATOM 4217 O O . ASP B 1 87 ? -12.219 -21.797 5.824 1 93.06 87 ASP B O 1
ATOM 4221 N N . LYS B 1 88 ? -14.273 -21.906 5.016 1 92.19 88 LYS B N 1
ATOM 4222 C CA . LYS B 1 88 ? -13.898 -22.891 4.008 1 92.19 88 LYS B CA 1
ATOM 4223 C C . LYS B 1 88 ? -13.797 -22.25 2.625 1 92.19 88 LYS B C 1
ATOM 4225 O O . LYS B 1 88 ? -13.547 -22.938 1.634 1 92.19 88 LYS B O 1
ATOM 4230 N N . THR B 1 89 ? -14.055 -20.953 2.602 1 94.06 89 THR B N 1
ATOM 4231 C CA . THR B 1 89 ? -13.992 -20.25 1.325 1 94.06 89 THR B CA 1
ATOM 4232 C C . THR B 1 89 ? -12.852 -19.219 1.327 1 94.06 89 THR B C 1
ATOM 4234 O O . THR B 1 89 ? -12.469 -18.719 2.385 1 94.06 89 THR B O 1
ATOM 4237 N N . PHE B 1 90 ? -12.281 -18.953 0.165 1 92.31 90 PHE B N 1
ATOM 4238 C CA . PHE B 1 90 ? -11.289 -17.906 0.036 1 92.31 90 PHE B CA 1
ATOM 4239 C C . PHE B 1 90 ? -11.953 -16.578 -0.347 1 92.31 90 PHE B C 1
ATOM 4241 O O . PHE B 1 90 ? -11.273 -15.57 -0.531 1 92.31 90 PHE B O 1
ATOM 4248 N N . LEU B 1 91 ? -13.25 -16.547 -0.388 1 93.69 91 LEU B N 1
ATOM 4249 C CA . LEU B 1 91 ? -13.984 -15.422 -0.94 1 93.69 91 LEU B CA 1
ATOM 4250 C C . LEU B 1 91 ? -14.391 -14.453 0.163 1 93.69 91 LEU B C 1
ATOM 4252 O O . LEU B 1 91 ? -14.789 -14.875 1.252 1 93.69 91 LEU B O 1
ATOM 4256 N N . TYR B 1 92 ? -14.289 -13.211 -0.17 1 94.75 92 TYR B N 1
ATOM 4257 C CA . TYR B 1 92 ? -14.781 -12.125 0.673 1 94.75 92 TYR B CA 1
ATOM 4258 C C . TYR B 1 92 ? -16.312 -12.109 0.709 1 94.75 92 TYR B C 1
ATOM 4260 O O . TYR B 1 92 ? -16.906 -11.812 1.744 1 94.75 92 TYR B O 1
ATOM 4268 N N . ASN B 1 93 ? -16.969 -12.375 -0.355 1 96.25 93 ASN B N 1
ATOM 4269 C CA . ASN B 1 93 ? -18.422 -12.5 -0.528 1 96.25 93 ASN B CA 1
ATOM 4270 C C . ASN B 1 93 ? -18.766 -13.508 -1.615 1 96.25 93 ASN B C 1
ATOM 4272 O O . ASN B 1 93 ? -18 -13.688 -2.57 1 96.25 93 ASN B O 1
ATOM 4276 N N . THR B 1 94 ? -19.922 -14.141 -1.493 1 94.5 94 THR B N 1
ATOM 4277 C CA . THR B 1 94 ? -20.344 -15.172 -2.426 1 94.5 94 THR B CA 1
ATOM 4278 C C . THR B 1 94 ? -21.516 -14.688 -3.289 1 94.5 94 THR B C 1
ATOM 4280 O O . THR B 1 94 ? -22.047 -15.438 -4.109 1 94.5 94 THR B O 1
ATOM 4283 N N . GLY B 1 95 ? -21.922 -13.57 -3.111 1 96.31 95 GLY B N 1
ATOM 4284 C CA . GLY B 1 95 ? -22.953 -12.844 -3.814 1 96.31 95 GLY B CA 1
ATOM 4285 C C . GLY B 1 95 ? -23.031 -11.375 -3.426 1 96.31 95 GLY B C 1
ATOM 4286 O O . GLY B 1 95 ? -22.172 -10.883 -2.688 1 96.31 95 GLY B O 1
ATOM 4287 N N . PRO B 1 96 ? -23.984 -10.695 -3.982 1 97.38 96 PRO B N 1
ATOM 4288 C CA . PRO B 1 96 ? -24.125 -9.281 -3.629 1 97.38 96 PRO B CA 1
ATOM 4289 C C . PRO B 1 96 ? -24.359 -9.07 -2.137 1 97.38 96 PRO B C 1
ATOM 4291 O O . PRO B 1 96 ? -25.094 -9.836 -1.508 1 97.38 96 PRO B O 1
ATOM 4294 N N . ILE B 1 97 ? -23.719 -8.133 -1.586 1 98.25 97 ILE B N 1
ATOM 4295 C CA . ILE B 1 97 ? -23.906 -7.699 -0.208 1 98.25 97 ILE B CA 1
ATOM 4296 C C . ILE B 1 97 ? -24.938 -6.57 -0.165 1 98.25 97 ILE B C 1
ATOM 4298 O O . ILE B 1 97 ? -24.609 -5.414 -0.449 1 98.25 97 ILE B O 1
ATOM 4302 N N . GLU B 1 98 ? -26.094 -6.867 0.274 1 96.56 98 GLU B N 1
ATOM 4303 C CA . GLU B 1 98 ? -27.188 -5.906 0.161 1 96.56 98 GLU B CA 1
ATOM 4304 C C . GLU B 1 98 ? -27.5 -5.266 1.509 1 96.56 98 GLU B C 1
ATOM 4306 O O . GLU B 1 98 ? -28.234 -4.281 1.578 1 96.56 98 GLU B O 1
ATOM 4311 N N . ALA B 1 99 ? -26.953 -5.844 2.541 1 98.12 99 ALA B N 1
ATOM 4312 C CA . ALA B 1 99 ? -27.141 -5.34 3.9 1 98.12 99 ALA B CA 1
ATOM 4313 C C . ALA B 1 99 ? -25.953 -5.715 4.785 1 98.12 99 ALA B C 1
ATOM 4315 O O . ALA B 1 99 ? -25.156 -6.582 4.426 1 98.12 99 ALA B O 1
ATOM 4316 N N . LEU B 1 100 ? -25.875 -5.102 5.926 1 98.06 100 LEU B N 1
ATOM 4317 C CA . LEU B 1 100 ? -24.734 -5.32 6.816 1 98.06 100 LEU B CA 1
ATOM 4318 C C . LEU B 1 100 ? -24.781 -6.719 7.422 1 98.06 100 LEU B C 1
ATOM 4320 O O . LEU B 1 100 ? -23.781 -7.195 7.969 1 98.06 100 LEU B O 1
ATOM 4324 N N . ASP B 1 101 ? -25.906 -7.367 7.332 1 97.19 101 ASP B N 1
ATOM 4325 C CA . ASP B 1 101 ? -26.016 -8.727 7.844 1 97.19 101 ASP B CA 1
ATOM 4326 C C . ASP B 1 101 ? -26.234 -9.727 6.711 1 97.19 101 ASP B C 1
ATOM 4328 O O . ASP B 1 101 ? -26.719 -10.836 6.934 1 97.19 101 ASP B O 1
ATOM 4332 N N . SER B 1 102 ? -25.938 -9.266 5.508 1 97.56 102 SER B N 1
ATOM 4333 C CA . SER B 1 102 ? -26.094 -10.148 4.352 1 97.56 102 SER B CA 1
ATOM 4334 C C . SER B 1 102 ? -25.391 -11.484 4.578 1 97.56 102 SER B C 1
ATOM 4336 O O . SER B 1 102 ? -24.25 -11.523 5.023 1 97.56 102 SER B O 1
ATOM 4338 N N . VAL B 1 103 ? -26.016 -12.586 4.188 1 96.5 103 VAL B N 1
ATOM 4339 C CA . VAL B 1 103 ? -25.469 -13.922 4.348 1 96.5 103 VAL B CA 1
ATOM 4340 C C . VAL B 1 103 ? -24.359 -14.148 3.326 1 96.5 103 VAL B C 1
ATOM 4342 O O . VAL B 1 103 ? -23.531 -15.062 3.48 1 96.5 103 VAL B O 1
ATOM 4345 N N . ASN B 1 104 ? -24.312 -13.281 2.299 1 97.06 104 ASN B N 1
ATOM 4346 C CA . ASN B 1 104 ? -23.297 -13.406 1.251 1 97.06 104 ASN B CA 1
ATOM 4347 C C . ASN B 1 104 ? -21.953 -12.828 1.696 1 97.06 104 ASN B C 1
ATOM 4349 O O . ASN B 1 104 ? -20.938 -13.039 1.036 1 97.06 104 ASN B O 1
ATOM 4353 N N . TRP B 1 105 ? -21.953 -12.078 2.764 1 97.12 105 TRP B N 1
ATOM 4354 C CA . TRP B 1 105 ? -20.766 -11.391 3.252 1 97.12 105 TRP B CA 1
ATOM 4355 C C . TRP B 1 105 ? -20.031 -12.242 4.273 1 97.12 105 TRP B C 1
ATOM 4357 O O . TRP B 1 105 ? -20.531 -12.508 5.363 1 97.12 105 TRP B O 1
ATOM 4367 N N . ASN B 1 106 ? -18.828 -12.648 3.939 1 96.25 106 ASN B N 1
ATOM 4368 C CA . ASN B 1 106 ? -18.109 -13.641 4.734 1 96.25 106 ASN B CA 1
ATOM 4369 C C . ASN B 1 106 ? -17.25 -12.977 5.812 1 96.25 106 ASN B C 1
ATOM 4371 O O . ASN B 1 106 ? -17.188 -13.453 6.945 1 96.25 106 ASN B O 1
ATOM 4375 N N . ARG B 1 107 ? -16.609 -11.945 5.52 1 95.31 107 ARG B N 1
ATOM 4376 C CA . ARG B 1 107 ? -15.617 -11.328 6.395 1 95.31 107 ARG B CA 1
ATOM 4377 C C . ARG B 1 107 ? -16.109 -9.977 6.898 1 95.31 107 ARG B C 1
ATOM 4379 O O . ARG B 1 107 ? -15.891 -8.945 6.246 1 95.31 107 ARG B O 1
ATOM 4386 N N . ARG B 1 108 ? -16.625 -9.977 8.109 1 97.12 108 ARG B N 1
ATOM 4387 C CA . ARG B 1 108 ? -17.219 -8.789 8.695 1 97.12 108 ARG B CA 1
ATOM 4388 C C . ARG B 1 108 ? -16.344 -8.227 9.812 1 97.12 108 ARG B C 1
ATOM 4390 O O . ARG B 1 108 ? -15.648 -8.969 10.5 1 97.12 108 ARG B O 1
ATOM 4397 N N . GLN B 1 109 ? -16.344 -6.941 9.945 1 97.94 109 GLN B N 1
ATOM 4398 C CA . GLN B 1 109 ? -15.602 -6.297 11.023 1 97.94 109 GLN B CA 1
ATOM 4399 C C . GLN B 1 109 ? -16.516 -5.426 11.875 1 97.94 109 GLN B C 1
ATOM 4401 O O . GLN B 1 109 ? -17.469 -4.816 11.367 1 97.94 109 GLN B O 1
ATOM 4406 N N . PHE B 1 110 ? -16.281 -5.422 13.156 1 98.81 110 PHE B N 1
ATOM 4407 C CA . PHE B 1 110 ? -17 -4.648 14.164 1 98.81 110 PHE B CA 1
ATOM 4408 C C . PHE B 1 110 ? -16.031 -3.867 15.039 1 98.81 110 PHE B C 1
ATOM 4410 O O . PHE B 1 110 ? -14.828 -4.164 15.07 1 98.81 110 PHE B O 1
ATOM 4417 N N . TYR B 1 111 ? -16.547 -2.838 15.68 1 98.88 111 TYR B N 1
ATOM 4418 C CA . TYR B 1 111 ? -15.68 -2.119 16.609 1 98.88 111 TYR B CA 1
ATOM 4419 C C . TYR B 1 111 ? -16.422 -1.772 17.891 1 98.88 111 TYR B C 1
ATOM 4421 O O . TYR B 1 111 ? -17.656 -1.721 17.906 1 98.88 111 TYR B O 1
ATOM 4429 N N . THR B 1 112 ? -15.664 -1.687 18.953 1 98.88 112 THR B N 1
ATOM 4430 C CA . THR B 1 112 ? -16.078 -1.185 20.25 1 98.88 112 THR B CA 1
ATOM 4431 C C . THR B 1 112 ? -15.422 0.156 20.562 1 98.88 112 THR B C 1
ATOM 4433 O O . THR B 1 112 ? -14.234 0.346 20.281 1 98.88 112 THR B O 1
ATOM 4436 N N . VAL B 1 113 ? -16.234 1.085 21.094 1 98.88 113 VAL B N 1
ATOM 4437 C CA . VAL B 1 113 ? -15.719 2.408 21.438 1 98.88 113 VAL B CA 1
ATOM 4438 C C . VAL B 1 113 ? -15.758 2.611 22.953 1 98.88 113 VAL B C 1
ATOM 4440 O O . VAL B 1 113 ? -16.797 2.441 23.578 1 98.88 113 VAL B O 1
ATOM 4443 N N . THR B 1 114 ? -14.617 2.938 23.484 1 98.81 114 THR B N 1
ATOM 4444 C CA . THR B 1 114 ? -14.5 3.305 24.891 1 98.81 114 THR B CA 1
ATOM 4445 C C . THR B 1 114 ? -14.094 4.77 25.031 1 98.81 114 THR B C 1
ATOM 4447 O O . THR B 1 114 ? -13.148 5.227 24.391 1 98.81 114 THR B O 1
ATOM 4450 N N . ARG B 1 115 ? -14.867 5.5 25.812 1 98.56 115 ARG B N 1
ATOM 4451 C CA . ARG B 1 115 ? -14.5 6.867 26.172 1 98.56 115 ARG B CA 1
ATOM 4452 C C . ARG B 1 115 ? -13.727 6.898 27.484 1 98.56 115 ARG B C 1
ATOM 4454 O O . ARG B 1 115 ? -14.18 6.344 28.5 1 98.56 115 ARG B O 1
ATOM 4461 N N . LEU B 1 116 ? -12.555 7.52 27.438 1 98.31 116 LEU B N 1
ATOM 4462 C CA . LEU B 1 116 ? -11.734 7.66 28.641 1 98.31 116 LEU B CA 1
ATOM 4463 C C . LEU B 1 116 ? -11.688 9.109 29.109 1 98.31 116 LEU B C 1
ATOM 4465 O O . LEU B 1 116 ? -11.625 10.031 28.281 1 98.31 116 LEU B O 1
ATOM 4469 N N . ASP B 1 117 ? -11.68 9.289 30.406 1 96.94 117 ASP B N 1
ATOM 4470 C CA . ASP B 1 117 ? -11.469 10.625 30.953 1 96.94 117 ASP B CA 1
ATOM 4471 C C . ASP B 1 117 ? -9.984 10.875 31.219 1 96.94 117 ASP B C 1
ATOM 4473 O O . ASP B 1 117 ? -9.141 10.055 30.875 1 96.94 117 ASP B O 1
ATOM 4477 N N . GLY B 1 118 ? -9.688 12.07 31.703 1 94.56 118 GLY B N 1
ATOM 4478 C CA . GLY B 1 118 ? -8.312 12.492 31.891 1 94.56 118 GLY B CA 1
ATOM 4479 C C . GLY B 1 118 ? -7.574 11.648 32.906 1 94.56 118 GLY B C 1
ATOM 4480 O O . GLY B 1 118 ? -6.344 11.688 33 1 94.56 118 GLY B O 1
ATOM 4481 N N . HIS B 1 119 ? -8.273 10.797 33.656 1 94.06 119 HIS B N 1
ATOM 4482 C CA . HIS B 1 119 ? -7.664 9.953 34.688 1 94.06 119 HIS B CA 1
ATOM 4483 C C . HIS B 1 119 ? -7.531 8.516 34.219 1 94.06 119 HIS B C 1
ATOM 4485 O O . HIS B 1 119 ? -7.059 7.648 34.938 1 94.06 119 HIS B O 1
ATOM 4491 N N . GLY B 1 120 ? -7.992 8.328 33 1 91.69 120 GLY B N 1
ATOM 4492 C CA . GLY B 1 120 ? -7.848 7 32.438 1 91.69 120 GLY B CA 1
ATOM 4493 C C . GLY B 1 120 ? -9.039 6.102 32.688 1 91.69 120 GLY B C 1
ATOM 4494 O O . GLY B 1 120 ? -9.031 4.926 32.312 1 91.69 120 GLY B O 1
ATOM 4495 N N . LYS B 1 121 ? -10.055 6.598 33.406 1 95.94 121 LYS B N 1
ATOM 4496 C CA . LYS B 1 121 ? -11.258 5.801 33.625 1 95.94 121 LYS B CA 1
ATOM 4497 C C . LYS B 1 121 ? -12.078 5.68 32.344 1 95.94 121 LYS B C 1
ATOM 4499 O O . LYS B 1 121 ? -12.445 6.688 31.734 1 95.94 121 LYS B O 1
ATOM 4504 N N . GLY B 1 122 ? -12.367 4.488 32.031 1 97.25 122 GLY B N 1
ATOM 4505 C CA . GLY B 1 122 ? -13.016 4.223 30.75 1 97.25 122 GLY B CA 1
ATOM 4506 C C . GLY B 1 122 ? -14.469 3.814 30.891 1 97.25 122 GLY B C 1
ATOM 4507 O O . GLY B 1 122 ? -14.836 3.156 31.859 1 97.25 122 GLY B O 1
ATOM 4508 N N . THR B 1 123 ? -15.312 4.246 29.969 1 97.94 123 THR B N 1
ATOM 4509 C CA . THR B 1 123 ? -16.688 3.816 29.797 1 97.94 123 THR B CA 1
ATOM 4510 C C . THR B 1 123 ? -16.938 3.35 28.359 1 97.94 123 THR B C 1
ATOM 4512 O O . THR B 1 123 ? -16.703 4.102 27.406 1 97.94 123 THR B O 1
ATOM 4515 N N . VAL B 1 124 ? -17.406 2.102 28.25 1 98.62 124 VAL B N 1
ATOM 4516 C CA . VAL B 1 124 ? -17.781 1.621 26.922 1 98.62 124 VAL B CA 1
ATOM 4517 C C . VAL B 1 124 ? -19.047 2.324 26.469 1 98.62 124 VAL B C 1
ATOM 4519 O O . VAL B 1 124 ? -20.094 2.213 27.109 1 98.62 124 VAL B O 1
ATOM 4522 N N . ILE B 1 125 ? -18.984 3.023 25.344 1 98.5 125 ILE B N 1
ATOM 4523 C CA . ILE B 1 125 ? -20.125 3.814 24.938 1 98.5 125 ILE B CA 1
ATOM 4524 C C . ILE B 1 125 ? -20.812 3.156 23.75 1 98.5 125 ILE B C 1
ATOM 4526 O O . ILE B 1 125 ? -21.938 3.512 23.391 1 98.5 125 ILE B O 1
ATOM 4530 N N . ALA B 1 126 ? -20.203 2.299 23.047 1 98.69 126 ALA B N 1
ATOM 4531 C CA . ALA B 1 126 ? -20.781 1.498 21.969 1 98.69 126 ALA B CA 1
ATOM 4532 C C . ALA B 1 126 ? -20.047 0.159 21.844 1 98.69 126 ALA B C 1
ATOM 4534 O O . ALA B 1 126 ? -18.828 0.09 21.984 1 98.69 126 ALA B O 1
ATOM 4535 N N . ARG B 1 127 ? -20.75 -0.921 21.609 1 98.31 127 ARG B N 1
ATOM 4536 C CA . ARG B 1 127 ? -20.203 -2.268 21.484 1 98.31 127 ARG B CA 1
ATOM 4537 C C . ARG B 1 127 ? -20.609 -2.906 20.172 1 98.31 127 ARG B C 1
ATOM 4539 O O . ARG B 1 127 ? -21.766 -2.758 19.734 1 98.31 127 ARG B O 1
ATOM 4546 N N . LYS B 1 128 ? -19.656 -3.557 19.516 1 98.31 128 LYS B N 1
ATOM 4547 C CA . LYS B 1 128 ? -19.875 -4.387 18.328 1 98.31 128 LYS B CA 1
ATOM 4548 C C . LYS B 1 128 ? -20.609 -3.607 17.25 1 98.31 128 LYS B C 1
ATOM 4550 O O . LYS B 1 128 ? -21.609 -4.074 16.703 1 98.31 128 LYS B O 1
ATOM 4555 N N . VAL B 1 129 ? -20.188 -2.34 17.078 1 98.81 129 VAL B N 1
ATOM 4556 C CA . VAL B 1 129 ? -20.719 -1.521 15.992 1 98.81 129 VAL B CA 1
ATOM 4557 C C . VAL B 1 129 ? -20.188 -2.018 14.648 1 98.81 129 VAL B C 1
ATOM 4559 O O . VAL B 1 129 ? -18.969 -2.205 14.492 1 98.81 129 VAL B O 1
ATOM 4562 N N . PRO B 1 130 ? -21.047 -2.293 13.625 1 98.62 130 PRO B N 1
ATOM 4563 C CA . PRO B 1 130 ? -20.547 -2.848 12.359 1 98.62 130 PRO B CA 1
ATOM 4564 C C . PRO B 1 130 ? -19.844 -1.809 11.5 1 98.62 130 PRO B C 1
ATOM 4566 O O . PRO B 1 130 ? -20.281 -0.659 11.422 1 98.62 130 PRO B O 1
ATOM 4569 N N . CYS B 1 131 ? -18.75 -2.18 10.953 1 98.75 131 CYS B N 1
ATOM 4570 C CA . CYS B 1 131 ? -18.172 -1.472 9.812 1 98.75 131 CYS B CA 1
ATOM 4571 C C . CYS B 1 131 ? -18.875 -1.864 8.523 1 98.75 131 CYS B C 1
ATOM 4573 O O . CYS B 1 131 ? -19.359 -2.994 8.383 1 98.75 131 CYS B O 1
ATOM 4575 N N . PRO B 1 132 ? -19.031 -0.954 7.555 1 98.5 132 PRO B N 1
ATOM 4576 C CA . PRO B 1 132 ? -19.484 -1.41 6.238 1 98.5 132 PRO B CA 1
ATOM 4577 C C . PRO B 1 132 ? -18.438 -2.248 5.512 1 98.5 132 PRO B C 1
ATOM 4579 O O . PRO B 1 132 ? -17.266 -2.24 5.891 1 98.5 132 PRO B O 1
ATOM 4582 N N . PRO B 1 133 ? -18.844 -3.066 4.48 1 97.69 133 PRO B N 1
ATOM 4583 C CA . PRO B 1 133 ? -17.844 -3.736 3.648 1 97.69 133 PRO B CA 1
ATOM 4584 C C . PRO B 1 133 ? -17 -2.756 2.84 1 97.69 133 PRO B C 1
ATOM 4586 O O . PRO B 1 133 ? -17.297 -1.56 2.807 1 97.69 133 PRO B O 1
ATOM 4589 N N . VAL B 1 134 ? -15.914 -3.223 2.299 1 97.31 134 VAL B N 1
ATOM 4590 C CA . VAL B 1 134 ? -15.195 -2.418 1.315 1 97.31 134 VAL B CA 1
ATOM 4591 C C . VAL B 1 134 ? -16.062 -2.24 0.066 1 97.31 134 VAL B C 1
ATOM 4593 O O . VAL B 1 134 ? -16.984 -3.012 -0.167 1 97.31 134 VAL B O 1
ATOM 4596 N N . ASN B 1 135 ? -15.805 -1.153 -0.656 1 98 135 ASN B N 1
ATOM 4597 C CA . ASN B 1 135 ? -16.484 -0.947 -1.926 1 98 135 ASN B CA 1
ATOM 4598 C C . ASN B 1 135 ? -15.852 -1.757 -3.049 1 98 135 ASN B C 1
ATOM 4600 O O . ASN B 1 135 ? -14.953 -1.266 -3.74 1 98 135 ASN B O 1
ATOM 4604 N N . ILE B 1 136 ? -16.391 -2.932 -3.301 1 97.62 136 ILE B N 1
ATOM 4605 C CA . ILE B 1 136 ? -15.758 -3.902 -4.18 1 97.62 136 ILE B CA 1
ATOM 4606 C C . ILE B 1 136 ? -16.047 -3.547 -5.637 1 97.62 136 ILE B C 1
ATOM 4608 O O . ILE B 1 136 ? -15.133 -3.508 -6.465 1 97.62 136 ILE B O 1
ATOM 4612 N N . GLY B 1 137 ? -17.25 -3.375 -5.941 1 97.5 137 GLY B N 1
ATOM 4613 C CA . GLY B 1 137 ? -17.703 -3.115 -7.297 1 97.5 137 GLY B CA 1
ATOM 4614 C C . GLY B 1 137 ? -19.203 -3.256 -7.465 1 97.5 137 GLY B C 1
ATOM 4615 O O . GLY B 1 137 ? -19.906 -3.617 -6.52 1 97.5 137 GLY B O 1
ATOM 4616 N N . PRO B 1 138 ? -19.719 -2.973 -8.656 1 97.38 138 PRO B N 1
ATOM 4617 C CA . PRO B 1 138 ? -21.156 -2.91 -8.891 1 97.38 138 PRO B CA 1
ATOM 4618 C C . PRO B 1 138 ? -21.859 -4.25 -8.672 1 97.38 138 PRO B C 1
ATOM 4620 O O . PRO B 1 138 ? -23.047 -4.289 -8.391 1 97.38 138 PRO B O 1
ATOM 4623 N N . ALA B 1 139 ? -21.156 -5.348 -8.766 1 97.69 139 ALA B N 1
ATOM 4624 C CA . ALA B 1 139 ? -21.797 -6.648 -8.562 1 97.69 139 ALA B CA 1
ATOM 4625 C C . ALA B 1 139 ? -21.828 -7.008 -7.078 1 97.69 139 ALA B C 1
ATOM 4627 O O . ALA B 1 139 ? -22.859 -7.453 -6.574 1 97.69 139 ALA B O 1
ATOM 4628 N N . SER B 1 140 ? -20.781 -6.82 -6.371 1 98 140 SER B N 1
ATOM 4629 C CA . SER B 1 140 ? -20.656 -7.254 -4.984 1 98 140 SER B CA 1
ATOM 4630 C C . SER B 1 140 ? -21.328 -6.273 -4.031 1 98 140 SER B C 1
ATOM 4632 O O . SER B 1 140 ? -21.938 -6.68 -3.043 1 98 140 SER B O 1
ATOM 4634 N N . THR B 1 141 ? -21.125 -4.992 -4.305 1 98.19 141 THR B N 1
ATOM 4635 C CA . THR B 1 141 ? -21.688 -3.949 -3.447 1 98.19 141 THR B CA 1
ATOM 4636 C C . THR B 1 141 ? -22.469 -2.934 -4.27 1 98.19 141 THR B C 1
ATOM 4638 O O . THR B 1 141 ? -22.109 -1.753 -4.312 1 98.19 141 THR B O 1
ATOM 4641 N N . PRO B 1 142 ? -23.594 -3.316 -4.812 1 96.62 142 PRO B N 1
ATOM 4642 C CA . PRO B 1 142 ? -24.328 -2.484 -5.762 1 96.62 142 PRO B CA 1
ATOM 4643 C C . PRO B 1 142 ? -24.891 -1.218 -5.121 1 96.62 142 PRO B C 1
ATOM 4645 O O . PRO B 1 142 ? -25.125 -0.22 -5.812 1 96.62 142 PRO B O 1
ATOM 4648 N N . LYS B 1 143 ? -25.172 -1.17 -3.855 1 96.19 143 LYS B N 1
ATOM 4649 C CA . LYS B 1 143 ? -25.703 -0.011 -3.146 1 96.19 143 LYS B CA 1
ATOM 4650 C C . LYS B 1 143 ? -24.812 0.367 -1.966 1 96.19 143 LYS B C 1
ATOM 4652 O O . LYS B 1 143 ? -25.281 0.484 -0.834 1 96.19 143 LYS B O 1
ATOM 4657 N N . TYR B 1 144 ? -23.609 0.663 -2.266 1 98 144 TYR B N 1
ATOM 4658 C CA . TYR B 1 144 ? -22.625 0.863 -1.204 1 98 144 TYR B CA 1
ATOM 4659 C C . TYR B 1 144 ? -23.016 2.041 -0.319 1 98 144 TYR B C 1
ATOM 4661 O O . TYR B 1 144 ? -22.828 1.997 0.9 1 98 144 TYR B O 1
ATOM 4669 N N . ALA B 1 145 ? -23.5 3.146 -0.919 1 96.94 145 ALA B N 1
ATOM 4670 C CA . ALA B 1 145 ? -23.859 4.328 -0.139 1 96.94 145 ALA B CA 1
ATOM 4671 C C . ALA B 1 145 ? -24.875 3.977 0.952 1 96.94 145 ALA B C 1
ATOM 4673 O O . ALA B 1 145 ? -24.812 4.516 2.059 1 96.94 145 ALA B O 1
ATOM 4674 N N . ASP B 1 146 ? -25.797 3.078 0.634 1 97.62 146 ASP B N 1
ATOM 4675 C CA . ASP B 1 146 ? -26.797 2.646 1.614 1 97.62 146 ASP B CA 1
ATOM 4676 C C . ASP B 1 146 ? -26.141 1.839 2.734 1 97.62 146 ASP B C 1
ATOM 4678 O O . ASP B 1 146 ? -26.516 1.983 3.904 1 97.62 146 ASP B O 1
ATOM 4682 N N . LEU B 1 147 ? -25.203 0.938 2.354 1 98.44 147 LEU B N 1
ATOM 4683 C CA . LEU B 1 147 ? -24.484 0.154 3.348 1 98.44 147 LEU B CA 1
ATOM 4684 C C . LEU B 1 147 ? -23.719 1.063 4.312 1 98.44 147 LEU B C 1
ATOM 4686 O O . LEU B 1 147 ? -23.734 0.83 5.523 1 98.44 147 LEU B O 1
ATOM 4690 N N . ALA B 1 148 ? -23.109 2.096 3.77 1 98.19 148 ALA B N 1
ATOM 4691 C CA . ALA B 1 148 ? -22.375 3.049 4.59 1 98.19 148 ALA B CA 1
ATOM 4692 C C . ALA B 1 148 ? -23.297 3.818 5.52 1 98.19 148 ALA B C 1
ATOM 4694 O O . ALA B 1 148 ? -22.969 4.059 6.684 1 98.19 148 ALA B O 1
ATOM 4695 N N . LYS B 1 149 ? -24.406 4.277 4.992 1 97.81 149 LYS B N 1
ATOM 4696 C CA . LYS B 1 149 ? -25.391 4.98 5.805 1 97.81 149 LYS B CA 1
ATOM 4697 C C . LYS B 1 149 ? -25.875 4.109 6.965 1 97.81 149 LYS B C 1
ATOM 4699 O O . LYS B 1 149 ? -25.984 4.586 8.102 1 97.81 149 LYS B O 1
ATOM 4704 N N . ASP B 1 150 ? -26.125 2.834 6.633 1 98.25 150 ASP B N 1
ATOM 4705 C CA . ASP B 1 150 ? -26.609 1.899 7.645 1 98.25 150 ASP B CA 1
ATOM 4706 C C . ASP B 1 150 ? -25.547 1.651 8.719 1 98.25 150 ASP B C 1
ATOM 4708 O O . ASP B 1 150 ? -25.875 1.238 9.828 1 98.25 150 ASP B O 1
ATOM 4712 N N . ALA B 1 151 ? -24.328 1.92 8.422 1 98.62 151 ALA B N 1
ATOM 4713 C CA . ALA B 1 151 ? -23.219 1.646 9.344 1 98.62 151 ALA B CA 1
ATOM 4714 C C . ALA B 1 151 ? -22.984 2.824 10.281 1 98.62 151 ALA B C 1
ATOM 4716 O O . ALA B 1 151 ? -22.141 2.75 11.18 1 98.62 151 ALA B O 1
ATOM 4717 N N . VAL B 1 152 ? -23.672 3.936 10.141 1 98.81 152 VAL B N 1
ATOM 4718 C CA . VAL B 1 152 ? -23.578 5.059 11.07 1 98.81 152 VAL B CA 1
ATOM 4719 C C . VAL B 1 152 ? -24.375 4.742 12.336 1 98.81 152 VAL B C 1
ATOM 4721 O O . VAL B 1 152 ? -25.578 4.434 12.266 1 98.81 152 VAL B O 1
ATOM 4724 N N . LYS B 1 153 ? -23.703 4.773 13.477 1 98.75 153 LYS B N 1
ATOM 4725 C CA . LYS B 1 153 ? -24.328 4.527 14.773 1 98.75 153 LYS B CA 1
ATOM 4726 C C . LYS B 1 153 ? -24.625 5.836 15.5 1 98.75 153 LYS B C 1
ATOM 4728 O O . LYS B 1 153 ? -23.734 6.684 15.641 1 98.75 153 LYS B O 1
ATOM 4733 N N . LYS B 1 154 ? -25.812 6.043 15.914 1 98.5 154 LYS B N 1
ATOM 4734 C CA . LYS B 1 154 ? -26.203 7.176 16.75 1 98.5 154 LYS B CA 1
ATOM 4735 C C . LYS B 1 154 ? -26.328 6.762 18.219 1 98.5 154 LYS B C 1
ATOM 4737 O O . LYS B 1 154 ? -27.031 5.793 18.531 1 98.5 154 LYS B O 1
ATOM 4742 N N . LEU B 1 155 ? -25.656 7.445 19.016 1 98.38 155 LEU B N 1
ATOM 4743 C CA . LEU B 1 155 ? -25.734 7.188 20.453 1 98.38 155 LEU B CA 1
ATOM 4744 C C . LEU B 1 155 ? -26.812 8.047 21.109 1 98.38 155 LEU B C 1
ATOM 4746 O O . LEU B 1 155 ? -27.375 8.945 20.453 1 98.38 155 LEU B O 1
ATOM 4750 N N . ASP B 1 156 ? -27.109 7.82 22.406 1 96.44 156 ASP B N 1
ATOM 4751 C CA . ASP B 1 156 ? -28.188 8.484 23.125 1 96.44 156 ASP B CA 1
ATOM 4752 C C . ASP B 1 156 ? -27.906 9.977 23.266 1 96.44 156 ASP B C 1
ATOM 4754 O O . ASP B 1 156 ? -28.828 10.789 23.25 1 96.44 156 ASP B O 1
ATOM 4758 N N . ASP B 1 157 ? -26.688 10.336 23.375 1 95.25 157 ASP B N 1
ATOM 4759 C CA . ASP B 1 157 ? -26.359 11.742 23.609 1 95.25 157 ASP B CA 1
ATOM 4760 C C . ASP B 1 157 ? -26.281 12.5 22.281 1 95.25 157 ASP B C 1
ATOM 4762 O O . ASP B 1 157 ? -25.859 13.664 22.25 1 95.25 157 ASP B O 1
ATOM 4766 N N . GLY B 1 158 ? -26.562 11.789 21.219 1 96 158 GLY B N 1
ATOM 4767 C CA . GLY B 1 158 ? -26.562 12.43 19.906 1 96 158 GLY B CA 1
ATOM 4768 C C . GLY B 1 158 ? -25.266 12.211 19.141 1 96 158 GLY B C 1
ATOM 4769 O O . GLY B 1 158 ? -25.172 12.555 17.969 1 96 158 GLY B O 1
ATOM 4770 N N . THR B 1 159 ? -24.297 11.547 19.75 1 98.19 159 THR B N 1
ATOM 4771 C CA . THR B 1 159 ? -23.031 11.25 19.078 1 98.19 159 THR B CA 1
ATOM 4772 C C . THR B 1 159 ? -23.25 10.312 17.891 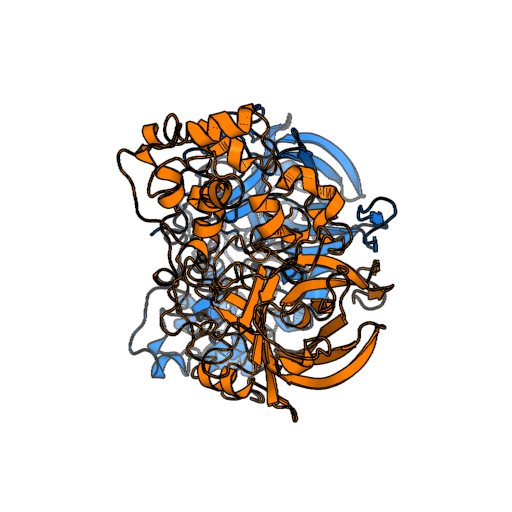1 98.19 159 THR B C 1
ATOM 4774 O O . THR B 1 159 ? -24.016 9.352 17.984 1 98.19 159 THR B O 1
ATOM 4777 N N . LEU B 1 160 ? -22.641 10.664 16.781 1 98.81 160 LEU B N 1
ATOM 4778 C CA . LEU B 1 160 ? -22.594 9.766 15.633 1 98.81 160 LEU B CA 1
ATOM 4779 C C . LEU B 1 160 ? -21.234 9.094 15.531 1 98.81 160 LEU B C 1
ATOM 4781 O O . LEU B 1 160 ? -20.203 9.727 15.773 1 98.81 160 LEU B O 1
ATOM 4785 N N . LEU B 1 161 ? -21.266 7.781 15.234 1 98.88 161 LEU B N 1
ATOM 4786 C CA . LEU B 1 161 ? -20.062 6.984 15.047 1 98.88 161 LEU B CA 1
ATOM 4787 C C . LEU B 1 161 ? -20.047 6.344 13.656 1 98.88 161 LEU B C 1
ATOM 4789 O O . LEU B 1 161 ? -21.078 5.906 13.156 1 98.88 161 LEU B O 1
ATOM 4793 N N . PHE B 1 162 ? -18.906 6.355 13.047 1 98.88 162 PHE B N 1
ATOM 4794 C CA . PHE B 1 162 ? -18.672 5.637 11.797 1 98.88 162 PHE B CA 1
ATOM 4795 C C . PHE B 1 162 ? -17.219 5.16 11.727 1 98.88 162 PHE B C 1
ATOM 4797 O O . PHE B 1 162 ? -16.297 5.902 12.062 1 98.88 162 PHE B O 1
ATOM 4804 N N . ALA B 1 163 ? -16.938 3.934 11.406 1 98.94 163 ALA B N 1
ATOM 4805 C CA . ALA B 1 163 ? -15.617 3.42 11.047 1 98.94 163 ALA B CA 1
ATOM 4806 C C . ALA B 1 163 ? -15.688 2.561 9.789 1 98.94 163 ALA B C 1
ATOM 4808 O O . ALA B 1 163 ? -16.438 1.587 9.734 1 98.94 163 ALA B O 1
ATOM 4809 N N . GLY B 1 164 ? -14.992 2.902 8.742 1 98.56 164 GLY B N 1
ATOM 4810 C CA . GLY B 1 164 ? -15.008 2.176 7.48 1 98.56 164 GLY B CA 1
ATOM 4811 C C . GLY B 1 164 ? -14.227 2.875 6.383 1 98.56 164 GLY B C 1
ATOM 4812 O O . GLY B 1 164 ? -13.578 3.891 6.625 1 98.56 164 GLY B O 1
ATOM 4813 N N . GLN B 1 165 ? -14.258 2.279 5.242 1 98.31 165 GLN B N 1
ATOM 4814 C CA . GLN B 1 165 ? -13.523 2.789 4.086 1 98.31 165 GLN B CA 1
ATOM 4815 C C . GLN B 1 165 ? -14.148 4.078 3.564 1 98.31 165 GLN B C 1
ATOM 4817 O O . GLN B 1 165 ? -15.375 4.195 3.484 1 98.31 165 GLN B O 1
ATOM 4822 N N . ARG B 1 166 ? -13.328 5.062 3.25 1 98.69 166 ARG B N 1
ATOM 4823 C CA . ARG B 1 166 ? -13.711 6.289 2.557 1 98.69 166 ARG B CA 1
ATOM 4824 C C . ARG B 1 166 ? -12.711 6.637 1.465 1 98.69 166 ARG B C 1
ATOM 4826 O O . ARG B 1 166 ? -11.594 6.113 1.449 1 98.69 166 ARG B O 1
ATOM 4833 N N . ALA B 1 167 ? -13.156 7.457 0.5 1 98.38 167 ALA B N 1
ATOM 4834 C CA . ALA B 1 167 ? -12.203 7.988 -0.465 1 98.38 167 ALA B CA 1
ATOM 4835 C C . ALA B 1 167 ? -11.195 8.914 0.213 1 98.38 167 ALA B C 1
ATOM 4837 O O . ALA B 1 167 ? -11.555 9.695 1.093 1 98.38 167 ALA B O 1
ATOM 4838 N N . ASP B 1 168 ? -9.961 8.789 -0.184 1 97.56 168 ASP B N 1
ATOM 4839 C CA . ASP B 1 168 ? -8.953 9.695 0.358 1 97.56 168 ASP B CA 1
ATOM 4840 C C . ASP B 1 168 ? -9.281 11.148 0.005 1 97.56 168 ASP B C 1
ATOM 4842 O O . ASP B 1 168 ? -9.352 11.508 -1.173 1 97.56 168 ASP B O 1
ATOM 4846 N N . GLY B 1 169 ? -9.477 11.977 0.972 1 97.25 169 GLY B N 1
ATOM 4847 C CA . GLY B 1 169 ? -9.82 13.367 0.751 1 97.25 169 GLY B CA 1
ATOM 4848 C C . GLY B 1 169 ? -8.617 14.281 0.641 1 97.25 169 GLY B C 1
ATOM 4849 O O . GLY B 1 169 ? -8.742 15.453 0.291 1 97.25 169 GLY B O 1
ATOM 4850 N N . PHE B 1 170 ? -7.434 13.758 0.95 1 97.31 170 PHE B N 1
ATOM 4851 C CA . PHE B 1 170 ? -6.215 14.555 0.883 1 97.31 170 PHE B CA 1
ATOM 4852 C C . PHE B 1 170 ? -5.758 14.727 -0.561 1 97.31 170 PHE B C 1
ATOM 4854 O O . PHE B 1 170 ? -5.832 13.781 -1.356 1 97.31 170 PHE B O 1
ATOM 4861 N N . TYR B 1 171 ? -5.363 15.867 -0.946 1 96.81 171 TYR B N 1
ATOM 4862 C CA . TYR B 1 171 ? -4.855 16.172 -2.279 1 96.81 171 TYR B CA 1
ATOM 4863 C C . TYR B 1 171 ? -3.484 16.828 -2.203 1 96.81 171 TYR B C 1
ATOM 4865 O O . TYR B 1 171 ? -3.303 17.812 -1.477 1 96.81 171 TYR B O 1
ATOM 4873 N N . VAL B 1 172 ? -2.533 16.266 -2.867 1 96.75 172 VAL B N 1
ATOM 4874 C CA . VAL B 1 172 ? -1.138 16.703 -2.836 1 96.75 172 VAL B CA 1
ATOM 4875 C C . VAL B 1 172 ? -0.403 16.141 -4.055 1 96.75 172 VAL B C 1
ATOM 4877 O O . VAL B 1 172 ? -0.66 15.023 -4.488 1 96.75 172 VAL B O 1
ATOM 4880 N N . ASP B 1 173 ? 0.439 16.938 -4.621 1 97 173 ASP B N 1
ATOM 4881 C CA . ASP B 1 173 ? 1.288 16.5 -5.727 1 97 173 ASP B CA 1
ATOM 4882 C C . ASP B 1 173 ? 2.586 15.883 -5.215 1 97 173 ASP B C 1
ATOM 4884 O O . ASP B 1 173 ? 3.668 16.438 -5.43 1 97 173 ASP B O 1
ATOM 4888 N N . LEU B 1 174 ? 2.477 14.664 -4.68 1 96.19 174 LEU B N 1
ATOM 4889 C CA . LEU B 1 174 ? 3.625 13.977 -4.098 1 96.19 174 LEU B CA 1
ATOM 4890 C C . LEU B 1 174 ? 4.75 13.844 -5.117 1 96.19 174 LEU B C 1
ATOM 4892 O O . LEU B 1 174 ? 5.922 14.039 -4.785 1 96.19 174 LEU B O 1
ATOM 4896 N N . GLY B 1 175 ? 4.391 13.539 -6.359 1 96.31 175 GLY B N 1
ATOM 4897 C CA . GLY B 1 175 ? 5.395 13.32 -7.391 1 96.31 175 GLY B CA 1
ATOM 4898 C C . GLY B 1 175 ? 6.285 14.523 -7.621 1 96.31 175 GLY B C 1
ATOM 4899 O O . GLY B 1 175 ? 7.512 14.398 -7.66 1 96.31 175 GLY B O 1
ATOM 4900 N N . SER B 1 176 ? 5.684 15.695 -7.684 1 96.88 176 SER B N 1
ATOM 4901 C CA . SER B 1 176 ? 6.449 16.922 -7.922 1 96.88 176 SER B CA 1
ATOM 4902 C C . SER B 1 176 ? 7.18 17.359 -6.664 1 96.88 176 SER B C 1
ATOM 4904 O O . SER B 1 176 ? 8.344 17.766 -6.727 1 96.88 176 SER B O 1
ATOM 4906 N N . ILE B 1 177 ? 6.535 17.266 -5.527 1 96.19 177 ILE B N 1
ATOM 4907 C CA . ILE B 1 177 ? 7.078 17.766 -4.266 1 96.19 177 ILE B CA 1
ATOM 4908 C C . ILE B 1 177 ? 8.328 16.969 -3.898 1 96.19 177 ILE B C 1
ATOM 4910 O O . ILE B 1 177 ? 9.352 17.531 -3.516 1 96.19 177 ILE B O 1
ATOM 4914 N N . PHE B 1 178 ? 8.32 15.664 -4.156 1 94.5 178 PHE B N 1
ATOM 4915 C CA . PHE B 1 178 ? 9.438 14.867 -3.664 1 94.5 178 PHE B CA 1
ATOM 4916 C C . PHE B 1 178 ? 10.43 14.578 -4.781 1 94.5 178 PHE B C 1
ATOM 4918 O O . PHE B 1 178 ? 11.43 13.891 -4.566 1 94.5 178 PHE B O 1
ATOM 4925 N N . ASP B 1 179 ? 10.18 15.086 -5.992 1 96.94 179 ASP B N 1
ATOM 4926 C CA . ASP B 1 179 ? 11.211 15.18 -7.027 1 96.94 179 ASP B CA 1
ATOM 4927 C C . ASP B 1 179 ? 11.938 16.516 -6.969 1 96.94 179 ASP B C 1
ATOM 4929 O O . ASP B 1 179 ? 11.844 17.328 -7.898 1 96.94 179 ASP B O 1
ATOM 4933 N N . LEU B 1 180 ? 12.547 16.781 -5.898 1 96.88 180 LEU B N 1
ATOM 4934 C CA . LEU B 1 180 ? 13.359 17.953 -5.586 1 96.88 180 LEU B CA 1
ATOM 4935 C C . LEU B 1 180 ? 12.492 19.219 -5.516 1 96.88 180 LEU B C 1
ATOM 4937 O O . LEU B 1 180 ? 12.953 20.312 -5.855 1 96.88 180 LEU B O 1
ATOM 4941 N N . GLY B 1 181 ? 11.211 19.094 -5.191 1 96.69 181 GLY B N 1
ATOM 4942 C CA . GLY B 1 181 ? 10.352 20.25 -4.977 1 96.69 181 GLY B CA 1
ATOM 4943 C C . GLY B 1 181 ? 10.008 20.984 -6.254 1 96.69 181 GLY B C 1
ATOM 4944 O O . GLY B 1 181 ? 9.852 22.203 -6.254 1 96.69 181 GLY B O 1
ATOM 4945 N N . ILE B 1 182 ? 9.945 20.234 -7.348 1 97.44 182 ILE B N 1
ATOM 4946 C CA . ILE B 1 182 ? 9.617 20.859 -8.625 1 97.44 182 ILE B CA 1
ATOM 4947 C C . ILE B 1 182 ? 8.109 21.078 -8.734 1 97.44 182 ILE B C 1
ATOM 4949 O O . ILE B 1 182 ? 7.445 20.453 -9.562 1 97.44 182 ILE B O 1
ATOM 4953 N N . LEU B 1 183 ? 7.594 22.031 -7.957 1 98.06 183 LEU B N 1
ATOM 4954 C CA . LEU B 1 183 ? 6.164 22.312 -8 1 98.06 183 LEU B CA 1
ATOM 4955 C C . LEU B 1 183 ? 5.715 22.625 -9.422 1 98.06 183 LEU B C 1
ATOM 4957 O O . LEU B 1 183 ? 6.199 23.594 -10.031 1 98.06 183 LEU B O 1
ATOM 4961 N N . ARG B 1 184 ? 4.754 21.922 -9.906 1 98.31 184 ARG B N 1
ATOM 4962 C CA . ARG B 1 184 ? 4.367 21.969 -11.312 1 98.31 184 ARG B CA 1
ATOM 4963 C C . ARG B 1 184 ? 3.938 23.375 -11.711 1 98.31 184 ARG B C 1
ATOM 4965 O O . ARG B 1 184 ? 4.32 23.875 -12.773 1 98.31 184 ARG B O 1
ATOM 4972 N N . PRO B 1 185 ? 3.207 24.125 -10.852 1 98.31 185 PRO B N 1
ATOM 4973 C CA . PRO B 1 185 ? 2.809 25.469 -11.273 1 98.31 185 PRO B CA 1
ATOM 4974 C C . PRO B 1 185 ? 3.998 26.422 -11.445 1 98.31 185 PRO B C 1
ATOM 4976 O O . PRO B 1 185 ? 3.861 27.484 -12.039 1 98.31 185 PRO B O 1
ATOM 4979 N N . PHE B 1 186 ? 5.145 26.094 -10.953 1 98.19 186 PHE B N 1
ATOM 4980 C CA . PHE B 1 186 ? 6.316 26.953 -10.977 1 98.19 186 PHE B CA 1
ATOM 4981 C C . PHE B 1 186 ? 7.535 26.203 -11.5 1 98.19 186 PHE B C 1
ATOM 4983 O O . PHE B 1 186 ? 8.672 26.609 -11.25 1 98.19 186 PHE B O 1
ATOM 4990 N N . GLN B 1 187 ? 7.289 25.094 -12.156 1 98.12 187 GLN B N 1
ATOM 4991 C CA . GLN B 1 187 ? 8.391 24.188 -12.477 1 98.12 187 GLN B CA 1
ATOM 4992 C C . GLN B 1 187 ? 9.391 24.844 -13.414 1 98.12 187 GLN B C 1
ATOM 4994 O O . GLN B 1 187 ? 10.586 24.531 -13.383 1 98.12 187 GLN B O 1
ATOM 4999 N N . ASP B 1 188 ? 8.992 25.875 -14.227 1 97.31 188 ASP B N 1
ATOM 5000 C CA . ASP B 1 188 ? 9.859 26.578 -15.156 1 97.31 188 ASP B CA 1
ATOM 5001 C C . ASP B 1 188 ? 10.719 27.609 -14.43 1 97.31 188 ASP B C 1
ATOM 5003 O O . ASP B 1 188 ? 11.633 28.188 -15.023 1 97.31 188 ASP B O 1
ATOM 5007 N N . LYS B 1 189 ? 10.492 27.812 -13.109 1 97.31 189 LYS B N 1
ATOM 5008 C CA . LYS B 1 189 ? 11.266 28.75 -12.289 1 97.31 189 LYS B CA 1
ATOM 5009 C C . LYS B 1 189 ? 12.18 28 -11.328 1 97.31 189 LYS B C 1
ATOM 5011 O O . LYS B 1 189 ? 12.992 28.609 -10.625 1 97.31 189 LYS B O 1
ATOM 5016 N N . HIS B 1 190 ? 12.062 26.703 -11.266 1 98.06 190 HIS B N 1
ATOM 5017 C CA . HIS B 1 190 ? 12.812 25.844 -10.359 1 98.06 190 HIS B CA 1
ATOM 5018 C C . HIS B 1 190 ? 14.242 25.625 -10.867 1 98.06 190 HIS B C 1
ATOM 5020 O O . HIS B 1 190 ? 14.461 25.484 -12.07 1 98.06 190 HIS B O 1
ATOM 5026 N N . LEU B 1 191 ? 15.188 25.562 -9.984 1 97.62 191 LEU B N 1
ATOM 5027 C CA . LEU B 1 191 ? 16.609 25.469 -10.289 1 97.62 191 LEU B CA 1
ATOM 5028 C C . LEU B 1 191 ? 16.875 24.344 -11.281 1 97.62 191 LEU B C 1
ATOM 5030 O O . LEU B 1 191 ? 17.547 24.547 -12.297 1 97.62 191 LEU B O 1
ATOM 5034 N N . VAL B 1 192 ? 16.328 23.141 -11.047 1 97.12 192 VAL B N 1
ATOM 5035 C CA . VAL B 1 192 ? 16.516 21.984 -11.914 1 97.12 192 VAL B CA 1
ATOM 5036 C C . VAL B 1 192 ? 15.352 21.891 -12.898 1 97.12 192 VAL B C 1
ATOM 5038 O O . VAL B 1 192 ? 15.555 21.578 -14.078 1 97.12 192 VAL B O 1
ATOM 5041 N N . GLY B 1 193 ? 14.125 22.203 -12.461 1 97.31 193 GLY B N 1
ATOM 5042 C CA . GLY B 1 193 ? 12.914 22.109 -13.266 1 97.31 193 GLY B CA 1
ATOM 5043 C C . GLY B 1 193 ? 12.969 22.953 -14.523 1 97.31 193 GLY B C 1
ATOM 5044 O O . GLY B 1 193 ? 12.453 22.547 -15.57 1 97.31 193 GLY B O 1
ATOM 5045 N N . SER B 1 194 ? 13.648 24.109 -14.43 1 97.19 194 SER B N 1
ATOM 5046 C CA . SER B 1 194 ? 13.703 25.031 -15.555 1 97.19 194 SER B CA 1
ATOM 5047 C C . SER B 1 194 ? 14.492 24.438 -16.719 1 97.19 194 SER B C 1
ATOM 5049 O O . SER B 1 194 ? 14.336 24.875 -17.875 1 97.19 194 SER B O 1
ATOM 5051 N N . THR B 1 195 ? 15.328 23.438 -16.438 1 97 195 THR B N 1
ATOM 5052 C CA . THR B 1 195 ? 16.078 22.766 -17.484 1 97 195 THR B CA 1
ATOM 5053 C C . THR B 1 195 ? 15.25 21.641 -18.094 1 97 195 THR B C 1
ATOM 5055 O O . THR B 1 195 ? 15.539 21.172 -19.203 1 97 195 THR B O 1
ATOM 5058 N N . LEU B 1 196 ? 14.203 21.188 -17.422 1 97.31 196 LEU B N 1
ATOM 5059 C CA . LEU B 1 196 ? 13.406 20.047 -17.828 1 97.31 196 LEU B CA 1
ATOM 5060 C C . LEU B 1 196 ? 12.086 20.484 -18.453 1 97.31 196 LEU B C 1
ATOM 5062 O O . LEU B 1 196 ? 11.555 19.797 -19.328 1 97.31 196 LEU B O 1
ATOM 5066 N N . PHE B 1 197 ? 11.594 21.609 -17.938 1 97.12 197 PHE B N 1
ATOM 5067 C CA . PHE B 1 197 ? 10.273 22.062 -18.328 1 97.12 197 PHE B CA 1
ATOM 5068 C C . PHE B 1 197 ? 10.32 23.531 -18.781 1 97.12 197 PHE B C 1
ATOM 5070 O O . PHE B 1 197 ? 10.977 24.359 -18.156 1 97.12 197 PHE B O 1
ATOM 5077 N N . LYS B 1 198 ? 9.602 23.875 -19.859 1 96.31 198 LYS B N 1
ATOM 5078 C CA . LYS B 1 198 ? 9.641 25.219 -20.438 1 96.31 198 LYS B CA 1
ATOM 5079 C C . LYS B 1 198 ? 8.516 26.078 -19.891 1 96.31 198 LYS B C 1
ATOM 5081 O O . LYS B 1 198 ? 8.547 27.312 -20.031 1 96.31 198 LYS B O 1
ATOM 5086 N N . LYS B 1 199 ? 7.555 25.422 -19.297 1 97.75 199 LYS B N 1
ATOM 5087 C CA . LYS B 1 199 ? 6.398 26.172 -18.812 1 97.75 199 LYS B CA 1
ATOM 5088 C C . LYS B 1 199 ? 5.816 25.516 -17.562 1 97.75 199 LYS B C 1
ATOM 5090 O O . LYS B 1 199 ? 6.094 24.344 -17.281 1 97.75 199 LYS B O 1
ATOM 5095 N N . ALA B 1 200 ? 5.031 26.297 -16.828 1 97.69 200 ALA B N 1
ATOM 5096 C CA . ALA B 1 200 ? 4.266 25.781 -15.703 1 97.69 200 ALA B CA 1
ATOM 5097 C C . ALA B 1 200 ? 3.277 24.703 -16.156 1 97.69 200 ALA B C 1
ATOM 5099 O O . ALA B 1 200 ? 2.977 24.594 -17.344 1 97.69 200 ALA B O 1
ATOM 5100 N N . ASP B 1 201 ? 2.895 23.859 -15.273 1 97.69 201 ASP B N 1
ATOM 5101 C CA . ASP B 1 201 ? 1.903 22.812 -15.523 1 97.69 201 ASP B CA 1
ATOM 5102 C C . ASP B 1 201 ? 0.928 22.688 -14.352 1 97.69 201 ASP B C 1
ATOM 5104 O O . ASP B 1 201 ? 1.136 23.297 -13.297 1 97.69 201 ASP B O 1
ATOM 5108 N N . ASP B 1 202 ? -0.192 22.016 -14.602 1 97.81 202 ASP B N 1
ATOM 5109 C CA . ASP B 1 202 ? -1.175 21.766 -13.555 1 97.81 202 ASP B CA 1
ATOM 5110 C C . ASP B 1 202 ? -0.662 20.734 -12.555 1 97.81 202 ASP B C 1
ATOM 5112 O O . ASP B 1 202 ? 0.084 19.828 -12.922 1 97.81 202 ASP B O 1
ATOM 5116 N N . GLY B 1 203 ? -1.024 20.906 -11.258 1 97.81 203 GLY B N 1
ATOM 5117 C CA . GLY B 1 203 ? -0.707 19.891 -10.266 1 97.81 203 GLY B CA 1
ATOM 5118 C C . GLY B 1 203 ? -1.352 18.547 -10.555 1 97.81 203 GLY B C 1
ATOM 5119 O O . GLY B 1 203 ? -2.398 18.484 -11.211 1 97.81 203 GLY B O 1
ATOM 5120 N N . VAL B 1 204 ? -0.723 17.5 -10.102 1 97.44 204 VAL B N 1
ATOM 5121 C CA . VAL B 1 204 ? -1.258 16.141 -10.203 1 97.44 204 VAL B CA 1
ATOM 5122 C C . VAL B 1 204 ? -1.501 15.578 -8.812 1 97.44 204 VAL B C 1
ATOM 5124 O O . VAL B 1 204 ? -0.564 15.43 -8.023 1 97.44 204 VAL B O 1
ATOM 5127 N N . ASN B 1 205 ? -2.779 15.359 -8.484 1 96.81 205 ASN B N 1
ATOM 5128 C CA . ASN B 1 205 ? -3.107 14.75 -7.203 1 96.81 205 ASN B CA 1
ATOM 5129 C C . ASN B 1 205 ? -2.695 13.281 -7.152 1 96.81 205 ASN B C 1
ATOM 5131 O O . ASN B 1 205 ? -3.398 12.422 -7.684 1 96.81 205 ASN B O 1
ATOM 5135 N N . ALA B 1 206 ? -1.608 13.008 -6.465 1 95.81 206 ALA B N 1
ATOM 5136 C CA . ALA B 1 206 ? -1.028 11.672 -6.441 1 95.81 206 ALA B CA 1
ATOM 5137 C C . ALA B 1 206 ? -1.914 10.703 -5.664 1 95.81 206 ALA B C 1
ATOM 5139 O O . ALA B 1 206 ? -1.762 9.484 -5.781 1 95.81 206 ALA B O 1
ATOM 5140 N N . LEU B 1 207 ? -2.834 11.156 -4.852 1 95.56 207 LEU B N 1
ATOM 5141 C CA . LEU B 1 207 ? -3.637 10.312 -3.979 1 95.56 207 LEU B CA 1
ATOM 5142 C C . LEU B 1 207 ? -5.059 10.172 -4.512 1 95.56 207 LEU B C 1
ATOM 5144 O O . LEU B 1 207 ? -5.898 9.523 -3.887 1 95.56 207 LEU B O 1
ATOM 5148 N N . ASN B 1 208 ? -5.223 10.797 -5.719 1 94.06 208 ASN B N 1
ATOM 5149 C CA . ASN B 1 208 ? -6.52 10.641 -6.367 1 94.06 208 ASN B CA 1
ATOM 5150 C C . ASN B 1 208 ? -6.77 9.195 -6.785 1 94.06 208 ASN B C 1
ATOM 5152 O O . ASN B 1 208 ? -5.879 8.539 -7.328 1 94.06 208 ASN B O 1
ATOM 5156 N N . GLY B 1 209 ? -7.832 8.594 -6.426 1 92.12 209 GLY B N 1
ATOM 5157 C CA . GLY B 1 209 ? -8.141 7.234 -6.836 1 92.12 209 GLY B CA 1
ATOM 5158 C C . GLY B 1 209 ? -7.863 6.207 -5.754 1 92.12 209 GLY B C 1
ATOM 5159 O O . GLY B 1 209 ? -8 5.004 -5.984 1 92.12 209 GLY B O 1
ATOM 5160 N N . PHE B 1 210 ? -7.438 6.676 -4.633 1 95.88 210 PHE B N 1
ATOM 5161 C CA . PHE B 1 210 ? -7.152 5.762 -3.531 1 95.88 210 PHE B CA 1
ATOM 5162 C C . PHE B 1 210 ? -8.141 5.969 -2.389 1 95.88 210 PHE B C 1
ATOM 5164 O O . PHE B 1 210 ? -8.82 6.992 -2.326 1 95.88 210 PHE B O 1
ATOM 5171 N N . ASN B 1 211 ? -8.297 4.984 -1.627 1 97.62 211 ASN B N 1
ATOM 5172 C CA . ASN B 1 211 ? -9.141 5.027 -0.438 1 97.62 211 ASN B CA 1
ATOM 5173 C C . ASN B 1 211 ? -8.312 5.004 0.841 1 97.62 211 ASN B C 1
ATOM 5175 O O . ASN B 1 211 ? -7.082 4.91 0.787 1 97.62 211 ASN B O 1
ATOM 5179 N N . VAL B 1 212 ? -8.914 5.23 1.98 1 98 212 VAL B N 1
ATOM 5180 C CA . VAL B 1 212 ? -8.367 5.121 3.328 1 98 212 VAL B CA 1
ATOM 5181 C C . VAL B 1 212 ? -9.383 4.461 4.25 1 98 212 VAL B C 1
ATOM 5183 O O . VAL B 1 212 ? -10.516 4.188 3.842 1 98 212 VAL B O 1
ATOM 5186 N N . LEU B 1 213 ? -8.93 4.129 5.434 1 98.44 213 LEU B N 1
ATOM 5187 C CA . LEU B 1 213 ? -9.844 3.795 6.52 1 98.44 213 LEU B CA 1
ATOM 5188 C C . LEU B 1 213 ? -10.078 5 7.422 1 98.44 213 LEU B C 1
ATOM 5190 O O . LEU B 1 213 ? -9.125 5.652 7.855 1 98.44 213 LEU B O 1
ATOM 5194 N N . SER B 1 214 ? -11.367 5.258 7.668 1 98.81 214 SER B N 1
ATOM 5195 C CA . SER B 1 214 ? -11.719 6.434 8.461 1 98.81 214 SER B CA 1
ATOM 5196 C C . SER B 1 214 ? -12.422 6.039 9.75 1 98.81 214 SER B C 1
ATOM 5198 O O . SER B 1 214 ? -13.266 5.141 9.75 1 98.81 214 SER B O 1
ATOM 5200 N N . ILE B 1 215 ? -12.023 6.613 10.82 1 98.94 215 ILE B N 1
ATOM 5201 C CA . ILE B 1 215 ? -12.766 6.676 12.07 1 98.94 215 ILE B CA 1
ATOM 5202 C C . ILE B 1 215 ? -13.344 8.078 12.258 1 98.94 215 ILE B C 1
ATOM 5204 O O . ILE B 1 215 ? -12.602 9.055 12.344 1 98.94 215 ILE B O 1
ATOM 5208 N N . ALA B 1 216 ? -14.68 8.156 12.273 1 98.94 216 ALA B N 1
ATOM 5209 C CA . ALA B 1 216 ? -15.32 9.469 12.359 1 98.94 216 ALA B CA 1
ATOM 5210 C C . ALA B 1 216 ? -16.312 9.516 13.523 1 98.94 216 ALA B C 1
ATOM 5212 O O . ALA B 1 216 ? -17.016 8.547 13.781 1 98.94 216 ALA B O 1
ATOM 5213 N N . LEU B 1 217 ? -16.328 10.641 14.188 1 98.75 217 LEU B N 1
ATOM 5214 C CA . LEU B 1 217 ? -17.297 10.93 15.227 1 98.75 217 LEU B CA 1
ATOM 5215 C C . LEU B 1 217 ? -17.812 12.359 15.117 1 98.75 217 LEU B C 1
ATOM 5217 O O . LEU B 1 217 ? -17.062 13.266 14.758 1 98.75 217 LEU B O 1
ATOM 5221 N N . GLN B 1 218 ? -19.031 12.562 15.336 1 98.88 218 GLN B N 1
ATOM 5222 C CA . GLN B 1 218 ? -19.672 13.852 15.586 1 98.88 218 GLN B CA 1
ATOM 5223 C C . GLN B 1 218 ? -20.219 13.938 17.016 1 98.88 218 GLN B C 1
ATOM 5225 O O . GLN B 1 218 ? -21.156 13.219 17.359 1 98.88 218 GLN B O 1
ATOM 5230 N N . VAL B 1 219 ? -19.641 14.781 17.781 1 98.56 219 VAL B N 1
ATOM 5231 C CA . VAL B 1 219 ? -19.844 14.766 19.234 1 98.56 219 VAL B CA 1
ATOM 5232 C C . VAL B 1 219 ? -20.266 16.141 19.703 1 98.56 219 VAL B C 1
ATOM 5234 O O . VAL B 1 219 ? -19.828 17.156 19.172 1 98.56 219 VAL B O 1
ATOM 5237 N N . PRO B 1 220 ? -21.188 16.203 20.766 1 97.69 220 PRO B N 1
ATOM 5238 C CA . PRO B 1 220 ? -21.484 17.516 21.344 1 97.69 220 PRO B CA 1
ATOM 5239 C C . PRO B 1 220 ? -20.219 18.25 21.797 1 97.69 220 PRO B C 1
ATOM 5241 O O . PRO B 1 220 ? -19.391 17.672 22.516 1 97.69 220 PRO B O 1
ATOM 5244 N N . ALA B 1 221 ? -20.078 19.516 21.375 1 97.19 221 ALA B N 1
ATOM 5245 C CA . ALA B 1 221 ? -18.891 20.297 21.719 1 97.19 221 ALA B CA 1
ATOM 5246 C C . ALA B 1 221 ? -18.703 20.375 23.234 1 97.19 221 ALA B C 1
ATOM 5248 O O . ALA B 1 221 ? -17.578 20.328 23.734 1 97.19 221 ALA B O 1
ATOM 5249 N N . ALA B 1 222 ? -19.766 20.406 23.938 1 95.06 222 ALA B N 1
ATOM 5250 C CA . ALA B 1 222 ? -19.734 20.531 25.391 1 95.06 222 ALA B CA 1
ATOM 5251 C C . ALA B 1 222 ? -19.062 19.328 26.047 1 95.06 222 ALA B C 1
ATOM 5253 O O . ALA B 1 222 ? -18.469 19.453 27.125 1 95.06 222 ALA B O 1
ATOM 5254 N N . SER B 1 223 ? -19.141 18.234 25.406 1 95.44 223 SER B N 1
ATOM 5255 C CA . SER B 1 223 ? -18.578 17 25.969 1 95.44 223 SER B CA 1
ATOM 5256 C C . SER B 1 223 ? -17.062 16.969 25.797 1 95.44 223 SER B C 1
ATOM 5258 O O . SER B 1 223 ? -16.391 16.141 26.438 1 95.44 223 SER B O 1
ATOM 5260 N N . LEU B 1 224 ? -16.516 17.875 24.984 1 97.31 224 LEU B N 1
ATOM 5261 C CA . LEU B 1 224 ? -15.078 17.859 24.703 1 97.31 224 LEU B CA 1
ATOM 5262 C C . LEU B 1 224 ? -14.375 18.969 25.484 1 97.31 224 LEU B C 1
ATOM 5264 O O . LEU B 1 224 ? -13.148 18.922 25.656 1 97.31 224 LEU B O 1
ATOM 5268 N N . ARG B 1 225 ? -15.117 19.953 25.906 1 95.25 225 ARG B N 1
ATOM 5269 C CA . ARG B 1 225 ? -14.555 21.156 26.5 1 95.25 225 ARG B CA 1
ATOM 5270 C C . ARG B 1 225 ? -14.508 21.047 28.031 1 95.25 225 ARG B C 1
ATOM 5272 O O . ARG B 1 225 ? -15.281 20.297 28.625 1 95.25 225 ARG B O 1
ATOM 5279 N N . GLN B 1 226 ? -13.531 21.75 28.5 1 90.12 226 GLN B N 1
ATOM 5280 C CA . GLN B 1 226 ? -13.562 21.953 29.938 1 90.12 226 GLN B CA 1
ATOM 5281 C C . GLN B 1 226 ? -14.703 22.891 30.344 1 90.12 226 GLN B C 1
ATOM 5283 O O . GLN B 1 226 ? -15.094 23.766 29.562 1 90.12 226 GLN B O 1
ATOM 5288 N N . GLU B 1 227 ? -15.117 22.672 31.562 1 86.31 227 GLU B N 1
ATOM 5289 C CA . GLU B 1 227 ? -16.141 23.578 32.062 1 86.31 227 GLU B CA 1
ATOM 5290 C C . GLU B 1 227 ? -15.602 25 32.219 1 86.31 227 GLU B C 1
ATOM 5292 O O . GLU B 1 227 ? -14.508 25.188 32.781 1 86.31 227 GLU B O 1
ATOM 5297 N N . TYR B 1 228 ? -16.344 25.859 31.609 1 83.5 228 TYR B N 1
ATOM 5298 C CA . TYR B 1 228 ? -15.984 27.266 31.656 1 83.5 228 TYR B CA 1
ATOM 5299 C C . TYR B 1 228 ? -17.219 28.141 31.812 1 83.5 228 TYR B C 1
ATOM 5301 O O . TYR B 1 228 ? -18.344 27.672 31.641 1 83.5 228 TYR B O 1
ATOM 5309 N N . ARG B 1 229 ? -16.938 29.359 32.25 1 81.06 229 ARG B N 1
ATOM 5310 C CA . ARG B 1 229 ? -18.031 30.297 32.5 1 81.06 229 ARG B CA 1
ATOM 5311 C C . ARG B 1 229 ? -18.781 30.609 31.203 1 81.06 229 ARG B C 1
ATOM 5313 O O . ARG B 1 229 ? -20 30.75 31.219 1 81.06 229 ARG B O 1
ATOM 5320 N N . ALA B 1 230 ? -18.016 30.812 30.156 1 82.81 230 ALA B N 1
ATOM 5321 C CA . ALA B 1 230 ? -18.547 31.078 28.812 1 82.81 230 ALA B CA 1
ATOM 5322 C C . ALA B 1 230 ? -17.656 30.484 27.734 1 82.81 230 ALA B C 1
ATOM 5324 O O . ALA B 1 230 ? -16.516 30.094 28 1 82.81 230 ALA B O 1
ATOM 5325 N N . TYR B 1 231 ? -18.297 30.266 26.594 1 86.75 231 TYR B N 1
ATOM 5326 C CA . TYR B 1 231 ? -17.547 29.75 25.453 1 86.75 231 TYR B CA 1
ATOM 5327 C C . TYR B 1 231 ? -17.578 30.75 24.297 1 86.75 231 TYR B C 1
ATOM 5329 O O . TYR B 1 231 ? -18.312 30.547 23.312 1 86.75 231 TYR B O 1
ATOM 5337 N N . ARG B 1 232 ? -17.016 31.969 24.594 1 89.56 232 ARG B N 1
ATOM 5338 C CA . ARG B 1 232 ? -16.734 32.938 23.531 1 89.56 232 ARG B CA 1
ATOM 5339 C C . ARG B 1 232 ? -15.383 32.656 22.891 1 89.56 232 ARG B C 1
ATOM 5341 O O . ARG B 1 232 ? -14.547 31.953 23.453 1 89.56 232 ARG B O 1
ATOM 5348 N N . TYR B 1 233 ? -15.07 33.062 21.609 1 92 233 TYR B N 1
ATOM 5349 C CA . TYR B 1 233 ? -13.883 32.719 20.844 1 92 233 TYR B CA 1
ATOM 5350 C C . TYR B 1 233 ? -12.609 33.094 21.594 1 92 233 TYR B C 1
ATOM 5352 O O . TYR B 1 233 ? -11.555 32.5 21.391 1 92 233 TYR B O 1
ATOM 5360 N N . ASP B 1 234 ? -12.664 34.062 22.578 1 92 234 ASP B N 1
ATOM 5361 C CA . ASP B 1 234 ? -11.477 34.562 23.25 1 92 234 ASP B CA 1
ATOM 5362 C C . ASP B 1 234 ? -11.336 33.969 24.641 1 92 234 ASP B C 1
ATOM 5364 O O . ASP B 1 234 ? -10.523 34.438 25.453 1 92 234 ASP B O 1
ATOM 5368 N N . GLU B 1 235 ? -12.133 33 24.938 1 90.31 235 GLU B N 1
ATOM 5369 C CA . GLU B 1 235 ? -12.039 32.312 26.219 1 90.31 235 GLU B CA 1
ATOM 5370 C C . GLU B 1 235 ? -11.18 31.062 26.109 1 90.31 235 GLU B C 1
ATOM 5372 O O . GLU B 1 235 ? -11.227 30.359 25.094 1 90.31 235 GLU B O 1
ATOM 5377 N N . ALA B 1 236 ? -10.438 30.781 27.109 1 84.44 236 ALA B N 1
ATOM 5378 C CA . ALA B 1 236 ? -9.516 29.641 27.109 1 84.44 236 ALA B CA 1
ATOM 5379 C C . ALA B 1 236 ? -10.273 28.328 26.953 1 84.44 236 ALA B C 1
ATOM 5381 O O . ALA B 1 236 ? -9.773 27.391 26.328 1 84.44 236 ALA B O 1
ATOM 5382 N N . GLY B 1 237 ? -11.453 28.281 27.531 1 89.94 237 GLY B N 1
ATOM 5383 C CA . GLY B 1 237 ? -12.219 27.047 27.5 1 89.94 237 GLY B CA 1
ATOM 5384 C C . GLY B 1 237 ? -12.789 26.734 26.125 1 89.94 237 GLY B C 1
ATOM 5385 O O . GLY B 1 237 ? -13.305 25.625 25.906 1 89.94 237 GLY B O 1
ATOM 5386 N N . ALA B 1 238 ? -12.555 27.641 25.188 1 94.06 238 ALA B N 1
ATOM 5387 C CA . ALA B 1 238 ? -13.141 27.469 23.859 1 94.06 238 ALA B CA 1
ATOM 5388 C C . ALA B 1 238 ? -12.242 26.609 22.984 1 94.06 238 ALA B C 1
ATOM 5390 O O . ALA B 1 238 ? -12.703 26.031 21.984 1 94.06 238 ALA B O 1
ATOM 5391 N N . THR B 1 239 ? -10.953 26.5 23.344 1 97.25 239 THR B N 1
ATOM 5392 C CA . THR B 1 239 ? -9.992 25.844 22.469 1 97.25 239 THR B CA 1
ATOM 5393 C C . THR B 1 239 ? -9.641 24.453 22.984 1 97.25 239 THR B C 1
ATOM 5395 O O . THR B 1 239 ? -9.375 24.281 24.188 1 97.25 239 THR B O 1
ATOM 5398 N N . ILE B 1 240 ? -9.719 23.469 22.125 1 98.38 240 ILE B N 1
ATOM 5399 C CA . ILE B 1 240 ? -9.266 22.125 22.422 1 98.38 240 ILE B CA 1
ATOM 5400 C C . ILE B 1 240 ? -8.094 21.75 21.516 1 98.38 240 ILE B C 1
ATOM 5402 O O . ILE B 1 240 ? -7.941 22.312 20.422 1 98.38 240 ILE B O 1
ATOM 5406 N N . GLY B 1 241 ? -7.172 20.891 21.969 1 98.5 241 GLY B N 1
ATOM 5407 C CA . GLY B 1 241 ? -6.172 20.219 21.156 1 98.5 241 GLY B CA 1
ATOM 5408 C C . GLY B 1 241 ? -6.512 18.781 20.844 1 98.5 241 GLY B C 1
ATOM 5409 O O . GLY B 1 241 ? -6.926 18.031 21.734 1 98.5 241 GLY B O 1
ATOM 5410 N N . VAL B 1 242 ? -6.418 18.391 19.594 1 98.88 242 VAL B N 1
ATOM 5411 C CA . VAL B 1 242 ? -6.809 17.047 19.141 1 98.88 242 VAL B CA 1
ATOM 5412 C C . VAL B 1 242 ? -5.621 16.359 18.5 1 98.88 242 VAL B C 1
ATOM 5414 O O . VAL B 1 242 ? -4.855 16.969 17.75 1 98.88 242 VAL B O 1
ATOM 5417 N N . TRP B 1 243 ? -5.371 15.07 18.797 1 98.69 243 TRP B N 1
ATOM 5418 C CA . TRP B 1 243 ? -4.457 14.242 18.016 1 98.69 243 TRP B CA 1
ATOM 5419 C C . TRP B 1 243 ? -4.938 12.797 17.984 1 98.69 243 TRP B C 1
ATOM 5421 O O . TRP B 1 243 ? -5.797 12.398 18.766 1 98.69 243 TRP B O 1
ATOM 5431 N N . THR B 1 244 ? -4.555 12.062 16.953 1 98.69 244 THR B N 1
ATOM 5432 C CA . THR B 1 244 ? -4.836 10.633 16.859 1 98.69 244 THR B CA 1
ATOM 5433 C C . THR B 1 244 ? -3.561 9.812 17.062 1 98.69 244 THR B C 1
ATOM 5435 O O . THR B 1 244 ? -2.457 10.32 16.828 1 98.69 244 THR B O 1
ATOM 5438 N N . ALA B 1 245 ? -3.73 8.641 17.562 1 98.12 245 ALA B N 1
ATOM 5439 C CA . ALA B 1 245 ? -2.605 7.73 17.781 1 98.12 245 ALA B CA 1
ATOM 5440 C C . ALA B 1 245 ? -3.027 6.277 17.578 1 98.12 245 ALA B C 1
ATOM 5442 O O . ALA B 1 245 ? -4.195 5.93 17.781 1 98.12 245 ALA B O 1
ATOM 5443 N N . ALA B 1 246 ? -2.15 5.504 17.094 1 98.06 246 ALA B N 1
ATOM 5444 C CA . ALA B 1 246 ? -2.27 4.047 17.047 1 98.06 246 ALA B CA 1
ATOM 5445 C C . ALA B 1 246 ? -1.22 3.383 17.922 1 98.06 246 ALA B C 1
ATOM 5447 O O . ALA B 1 246 ? -0.073 3.832 17.984 1 98.06 246 ALA B O 1
ATOM 5448 N N . SER B 1 247 ? -1.641 2.375 18.625 1 97.56 247 SER B N 1
ATOM 5449 C CA . SER B 1 247 ? -0.749 1.674 19.547 1 97.56 247 SER B CA 1
ATOM 5450 C C . SER B 1 247 ? -0.809 0.165 19.328 1 97.56 247 SER B C 1
ATOM 5452 O O . SER B 1 247 ? -1.803 -0.355 18.812 1 97.56 247 SER B O 1
ATOM 5454 N N . ARG B 1 248 ? 0.241 -0.489 19.609 1 96.62 248 ARG B N 1
ATOM 5455 C CA . ARG B 1 248 ? 0.37 -1.942 19.594 1 96.62 248 ARG B CA 1
ATOM 5456 C C . ARG B 1 248 ? 0.877 -2.459 20.938 1 96.62 248 ARG B C 1
ATOM 5458 O O . ARG B 1 248 ? 1.448 -1.701 21.719 1 96.62 248 ARG B O 1
ATOM 5465 N N . ARG B 1 249 ? 0.625 -3.803 21.172 1 96.5 249 ARG B N 1
ATOM 5466 C CA . ARG B 1 249 ? 1.221 -4.422 22.344 1 96.5 249 ARG B CA 1
ATOM 5467 C C . ARG B 1 249 ? 2.742 -4.465 22.234 1 96.5 249 ARG B C 1
ATOM 5469 O O . ARG B 1 249 ? 3.283 -4.727 21.156 1 96.5 249 ARG B O 1
ATOM 5476 N N . GLN B 1 250 ? 3.389 -4.254 23.266 1 95.81 250 GLN B N 1
ATOM 5477 C CA . GLN B 1 250 ? 4.832 -4.059 23.312 1 95.81 250 GLN B CA 1
ATOM 5478 C C . GLN B 1 250 ? 5.574 -5.281 22.766 1 95.81 250 GLN B C 1
ATOM 5480 O O . GLN B 1 250 ? 6.637 -5.148 22.172 1 95.81 250 GLN B O 1
ATOM 5485 N N . VAL B 1 251 ? 5.02 -6.445 23 1 95.31 251 VAL B N 1
ATOM 5486 C CA . VAL B 1 251 ? 5.711 -7.664 22.594 1 95.31 251 VAL B CA 1
ATOM 5487 C C . VAL B 1 251 ? 4.82 -8.469 21.641 1 95.31 251 VAL B C 1
ATOM 5489 O O . VAL B 1 251 ? 3.668 -8.758 21.969 1 95.31 251 VAL B O 1
ATOM 5492 N N . ARG B 1 252 ? 5.309 -8.711 20.516 1 93.81 252 ARG B N 1
ATOM 5493 C CA . ARG B 1 252 ? 4.676 -9.633 19.578 1 93.81 252 ARG B CA 1
ATOM 5494 C C . ARG B 1 252 ? 5.488 -10.914 19.438 1 93.81 252 ARG B C 1
ATOM 5496 O O . ARG B 1 252 ? 6.711 -10.867 19.281 1 93.81 252 ARG B O 1
ATOM 5503 N N . ILE B 1 253 ? 4.922 -12.094 19.5 1 94.12 253 ILE B N 1
ATOM 5504 C CA . ILE B 1 253 ? 5.539 -13.406 19.344 1 94.12 253 ILE B CA 1
ATOM 5505 C C . ILE B 1 253 ? 4.914 -14.125 18.141 1 94.12 253 ILE B C 1
ATOM 5507 O O . ILE B 1 253 ? 3.711 -14.391 18.141 1 94.12 253 ILE B O 1
ATOM 5511 N N . LEU B 1 254 ? 5.742 -14.43 17.141 1 92.25 254 LEU B N 1
ATOM 5512 C CA . LEU B 1 254 ? 5.27 -15.133 15.953 1 92.25 254 LEU B CA 1
ATOM 5513 C C . LEU B 1 254 ? 5.23 -16.641 16.188 1 92.25 254 LEU B C 1
ATOM 5515 O O . LEU B 1 254 ? 6.152 -17.203 16.781 1 92.25 254 LEU B O 1
ATOM 5519 N N . GLY B 1 255 ? 4.258 -17.359 15.539 1 79.31 255 GLY B N 1
ATOM 5520 C CA . GLY B 1 255 ? 4.172 -18.812 15.445 1 79.31 255 GLY B CA 1
ATOM 5521 C C . GLY B 1 255 ? 3.949 -19.469 16.797 1 79.31 255 GLY B C 1
ATOM 5522 O O . GLY B 1 255 ? 4.367 -20.609 17 1 79.31 255 GLY B O 1
ATOM 5523 N N . GLU B 1 256 ? 3.508 -18.703 17.922 1 58.03 256 GLU B N 1
ATOM 5524 C CA . GLU B 1 256 ? 3.277 -19.453 19.156 1 58.03 256 GLU B CA 1
ATOM 5525 C C . GLU B 1 256 ? 2.422 -20.688 18.891 1 58.03 256 GLU B C 1
ATOM 5527 O O . GLU B 1 256 ? 1.881 -20.859 17.797 1 58.03 256 GLU B O 1
ATOM 5532 N N . ALA B 1 257 ? 2.254 -21.516 19.969 1 44.62 257 ALA B N 1
ATOM 5533 C CA . ALA B 1 257 ? 1.604 -22.828 19.922 1 44.62 257 ALA B CA 1
ATOM 5534 C C . ALA B 1 257 ? 0.337 -22.781 19.078 1 44.62 257 ALA B C 1
ATOM 5536 O O . ALA B 1 257 ? -0.525 -21.922 19.281 1 44.62 257 ALA B O 1
ATOM 5537 N N . GLY B 1 258 ? 0.128 -23.672 17.953 1 50.88 258 GLY B N 1
ATOM 5538 C CA . GLY B 1 258 ? -0.98 -23.844 17.031 1 50.88 258 GLY B CA 1
ATOM 5539 C C . GLY B 1 258 ? -0.951 -22.859 15.867 1 50.88 258 GLY B C 1
ATOM 5540 O O . GLY B 1 258 ? -1.953 -22.688 15.172 1 50.88 258 GLY B O 1
ATOM 5541 N N . GLY B 1 259 ? 0.243 -22.078 15.625 1 58.56 259 GLY B N 1
ATOM 5542 C CA . GLY B 1 259 ? 0.472 -21.312 14.422 1 58.56 259 GLY B CA 1
ATOM 5543 C C . GLY B 1 259 ? -0.014 -19.875 14.523 1 58.56 259 GLY B C 1
ATOM 5544 O O . GLY B 1 259 ? 0.171 -19.078 13.602 1 58.56 259 GLY B O 1
ATOM 5545 N N . ARG B 1 260 ? -0.674 -19.422 15.75 1 72.81 260 ARG B N 1
ATOM 5546 C CA . ARG B 1 260 ? -1.218 -18.062 15.812 1 72.81 260 ARG B CA 1
ATOM 5547 C C . ARG B 1 260 ? -0.248 -17.125 16.5 1 72.81 260 ARG B C 1
ATOM 5549 O O . ARG B 1 260 ? 0.431 -17.516 17.453 1 72.81 260 ARG B O 1
ATOM 5556 N N . ASP B 1 261 ? -0.074 -15.93 16.094 1 86.69 261 ASP B N 1
ATOM 5557 C CA . ASP B 1 261 ? 0.717 -14.867 16.703 1 86.69 261 ASP B CA 1
ATOM 5558 C C . ASP B 1 261 ? 0.123 -14.445 18.047 1 86.69 261 ASP B C 1
ATOM 5560 O O . ASP B 1 261 ? -1.082 -14.586 18.266 1 86.69 261 ASP B O 1
ATOM 5564 N N . ALA B 1 262 ? 1.012 -14.156 18.984 1 90.69 262 ALA B N 1
ATOM 5565 C CA . ALA B 1 262 ? 0.572 -13.656 20.281 1 90.69 262 ALA B CA 1
ATOM 5566 C C . ALA B 1 262 ? 1.111 -12.258 20.547 1 90.69 262 ALA B C 1
ATOM 5568 O O . ALA B 1 262 ? 2.258 -11.953 20.203 1 90.69 262 ALA B O 1
ATOM 5569 N N . ASP B 1 263 ? 0.275 -11.422 21.031 1 93.56 263 ASP B N 1
ATOM 5570 C CA . ASP B 1 263 ? 0.653 -10.086 21.469 1 93.56 263 ASP B CA 1
ATOM 5571 C C . ASP B 1 263 ? 0.492 -9.938 22.984 1 93.56 263 ASP B C 1
ATOM 5573 O O . ASP B 1 263 ? -0.523 -10.352 23.547 1 93.56 263 ASP B O 1
ATOM 5577 N N . THR B 1 264 ? 1.547 -9.406 23.594 1 94.62 264 THR B N 1
ATOM 5578 C CA . THR B 1 264 ? 1.486 -9.266 25.047 1 94.62 264 THR B CA 1
ATOM 5579 C C . THR B 1 264 ? 2.172 -7.98 25.5 1 94.62 264 THR B C 1
ATOM 5581 O O . THR B 1 264 ? 2.781 -7.277 24.688 1 94.62 264 THR B O 1
ATOM 5584 N N . GLY B 1 265 ? 1.911 -7.559 26.812 1 95.62 265 GLY B N 1
ATOM 5585 C CA . GLY B 1 265 ? 2.465 -6.328 27.359 1 95.62 265 GLY B CA 1
ATOM 5586 C C . GLY B 1 265 ? 1.575 -5.121 27.125 1 95.62 265 GLY B C 1
ATOM 5587 O O . GLY B 1 265 ? 0.478 -5.25 26.578 1 95.62 265 GLY B O 1
ATOM 5588 N N . PRO B 1 266 ? 1.98 -3.998 27.656 1 95.38 266 PRO B N 1
ATOM 5589 C CA . PRO B 1 266 ? 1.172 -2.787 27.5 1 95.38 266 PRO B CA 1
ATOM 5590 C C . PRO B 1 266 ? 1.122 -2.299 26.062 1 95.38 266 PRO B C 1
ATOM 5592 O O . PRO B 1 266 ? 1.978 -2.668 25.25 1 95.38 266 PRO B O 1
ATOM 5595 N N . PHE B 1 267 ? 0.088 -1.588 25.781 1 95.75 267 PHE B N 1
ATOM 5596 C CA . PHE B 1 267 ? 0.061 -0.895 24.5 1 95.75 267 PHE B CA 1
ATOM 5597 C C . PH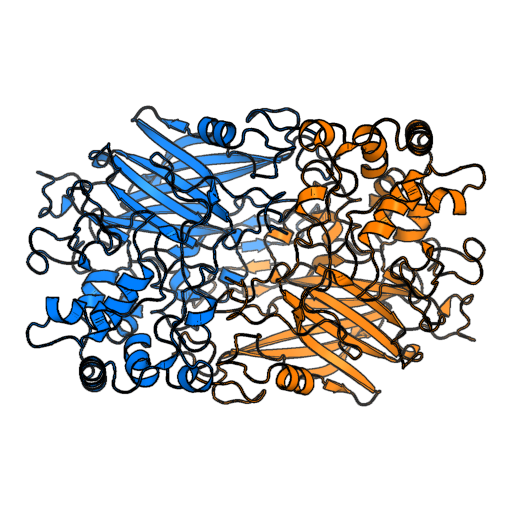E B 1 267 ? 1.121 0.199 24.453 1 95.75 267 PHE B C 1
ATOM 5599 O O . PHE B 1 267 ? 1.292 0.946 25.422 1 95.75 267 PHE B O 1
ATOM 5606 N N . VAL B 1 268 ? 1.783 0.268 23.328 1 95.56 268 VAL B N 1
ATOM 5607 C CA . VAL B 1 268 ? 2.779 1.298 23.062 1 95.56 268 VAL B CA 1
ATOM 5608 C C . VAL B 1 268 ? 2.422 2.037 21.781 1 95.56 268 VAL B C 1
ATOM 5610 O O . VAL B 1 268 ? 2.121 1.413 20.75 1 95.56 268 VAL B O 1
ATOM 5613 N N . GLN B 1 269 ? 2.465 3.391 21.875 1 96.19 269 GLN B N 1
ATOM 5614 C CA . GLN B 1 269 ? 2.16 4.215 20.703 1 96.19 269 GLN B CA 1
ATOM 5615 C C . GLN B 1 269 ? 3.209 4.031 19.609 1 96.19 269 GLN B C 1
ATOM 5617 O O . GLN B 1 269 ? 4.41 4.09 19.875 1 96.19 269 GLN B O 1
ATOM 5622 N N . VAL B 1 270 ? 2.74 3.812 18.359 1 95.5 270 VAL B N 1
ATOM 5623 C CA . VAL B 1 270 ? 3.68 3.605 17.25 1 95.5 270 VAL B CA 1
ATOM 5624 C C . VAL B 1 270 ? 3.436 4.645 16.172 1 95.5 270 VAL B C 1
ATOM 5626 O O . VAL B 1 270 ? 4.238 4.781 15.242 1 95.5 270 VAL B O 1
ATOM 5629 N N . SER B 1 271 ? 2.391 5.312 16.234 1 96.12 271 SER B N 1
ATOM 5630 C CA . SER B 1 271 ? 2.02 6.352 15.281 1 96.12 271 SER B CA 1
ATOM 5631 C C . SER B 1 271 ? 1.202 7.453 15.945 1 96.12 271 SER B C 1
ATOM 5633 O O . SER B 1 271 ? 0.422 7.184 16.859 1 96.12 271 SER B O 1
ATOM 5635 N N . ARG B 1 272 ? 1.392 8.672 15.469 1 96.5 272 ARG B N 1
ATOM 5636 C CA . ARG B 1 272 ? 0.655 9.812 15.992 1 96.5 272 ARG B CA 1
ATOM 5637 C C . ARG B 1 272 ? 0.5 10.898 14.938 1 96.5 272 ARG B C 1
ATOM 5639 O O . ARG B 1 272 ? 1.318 11 14.016 1 96.5 272 ARG B O 1
ATOM 5646 N N . LEU B 1 273 ? -0.588 11.609 15.07 1 97.62 273 LEU B N 1
ATOM 5647 C CA . LEU B 1 273 ? -0.792 12.734 14.164 1 97.62 273 LEU B CA 1
ATOM 5648 C C . LEU B 1 273 ? -1.577 13.852 14.844 1 97.62 273 LEU B C 1
ATOM 5650 O O . LEU B 1 273 ? -2.648 13.609 15.406 1 97.62 273 LEU B O 1
ATOM 5654 N N . GLY B 1 274 ? -1.01 15.023 14.922 1 97.56 274 GLY B N 1
ATOM 5655 C CA . GLY B 1 274 ? -1.666 16.281 15.258 1 97.56 274 GLY B CA 1
ATOM 5656 C C . GLY B 1 274 ? -1.869 17.188 14.062 1 97.56 274 GLY B C 1
ATOM 5657 O O . GLY B 1 274 ? -2.738 16.938 13.227 1 97.56 274 GLY B O 1
ATOM 5658 N N . ASN B 1 275 ? -0.931 18.141 13.898 1 97.62 275 ASN B N 1
ATOM 5659 C CA . ASN B 1 275 ? -0.978 18.984 12.711 1 97.62 275 ASN B CA 1
ATOM 5660 C C . ASN B 1 275 ? -0.623 18.188 11.445 1 97.62 275 ASN B C 1
ATOM 5662 O O . ASN B 1 275 ? 0.278 17.344 11.469 1 97.62 275 ASN B O 1
ATOM 5666 N N . PRO B 1 276 ? -1.377 18.484 10.375 1 95.81 276 PRO B N 1
ATOM 5667 C CA . PRO B 1 276 ? -0.957 17.875 9.109 1 95.81 276 PRO B CA 1
ATOM 5668 C C . PRO B 1 276 ? 0.46 18.281 8.711 1 95.81 276 PRO B C 1
ATOM 5670 O O . PRO B 1 276 ? 0.873 19.422 8.93 1 95.81 276 PRO B O 1
ATOM 5673 N N . LEU B 1 277 ? 1.275 17.406 8.219 1 93.31 277 LEU B N 1
ATOM 5674 C CA . LEU B 1 277 ? 2.561 17.609 7.562 1 93.31 277 LEU B CA 1
ATOM 5675 C C . LEU B 1 277 ? 3.658 17.891 8.586 1 93.31 277 LEU B C 1
ATOM 5677 O O . LEU B 1 277 ? 4.816 18.094 8.219 1 93.31 277 LEU B O 1
ATOM 5681 N N . PHE B 1 278 ? 3.385 17.859 9.938 1 96.31 278 PHE B N 1
ATOM 5682 C CA . PHE B 1 278 ? 4.402 18.156 10.945 1 96.31 278 PHE B CA 1
ATOM 5683 C C . PHE B 1 278 ? 5.559 17.156 10.852 1 96.31 278 PHE B C 1
ATOM 5685 O O . PHE B 1 278 ? 6.691 17.547 10.57 1 96.31 278 PHE B O 1
ATOM 5692 N N . ASN B 1 279 ? 5.258 15.883 11.047 1 94.62 279 ASN B N 1
ATOM 5693 C CA . ASN B 1 279 ? 6.293 14.859 10.984 1 94.62 279 ASN B CA 1
ATOM 5694 C C . ASN B 1 279 ? 6.918 14.773 9.594 1 94.62 279 ASN B C 1
ATOM 5696 O O . ASN B 1 279 ? 8.117 14.539 9.461 1 94.62 279 ASN B O 1
ATOM 5700 N N . GLU B 1 280 ? 6.184 15.094 8.586 1 92.19 280 GLU B N 1
ATOM 5701 C CA . GLU B 1 280 ? 6.59 14.945 7.195 1 92.19 280 GLU B CA 1
ATOM 5702 C C . GLU B 1 280 ? 7.664 15.961 6.816 1 92.19 280 GLU B C 1
ATOM 5704 O O . GLU B 1 280 ? 8.664 15.609 6.195 1 92.19 280 GLU B O 1
ATOM 5709 N N . VAL B 1 281 ? 7.449 17.219 7.254 1 92 281 VAL B N 1
ATOM 5710 C CA . VAL B 1 281 ? 8.289 18.234 6.629 1 92 281 VAL B CA 1
ATOM 5711 C C . VAL B 1 281 ? 9.086 18.984 7.695 1 92 281 VAL B C 1
ATOM 5713 O O . VAL B 1 281 ? 9.961 19.797 7.375 1 92 281 VAL B O 1
ATOM 5716 N N . ILE B 1 282 ? 8.742 18.719 8.984 1 95.38 282 ILE B N 1
ATOM 5717 C CA . ILE B 1 282 ? 9.438 19.438 10.047 1 95.38 282 ILE B CA 1
ATOM 5718 C C . ILE B 1 282 ? 10.5 18.531 10.664 1 95.38 282 ILE B C 1
ATOM 5720 O O . ILE B 1 282 ? 11.641 18.953 10.867 1 95.38 282 ILE B O 1
ATOM 5724 N N . VAL B 1 283 ? 10.141 17.297 10.906 1 95.75 283 VAL B N 1
ATOM 5725 C CA . VAL B 1 283 ? 10.992 16.375 11.664 1 95.75 283 VAL B CA 1
ATOM 5726 C C . VAL B 1 283 ? 11.984 15.703 10.727 1 95.75 283 VAL B C 1
ATOM 5728 O O . VAL B 1 283 ? 11.602 15.18 9.68 1 95.75 283 VAL B O 1
ATOM 5731 N N . PRO B 1 284 ? 13.289 15.727 11.102 1 95.31 284 PRO B N 1
ATOM 5732 C CA . PRO B 1 284 ? 14.273 14.992 10.297 1 95.31 284 PRO B CA 1
ATOM 5733 C C . PRO B 1 284 ? 13.961 13.5 10.195 1 95.31 284 PRO B C 1
ATOM 5735 O O . PRO B 1 284 ? 13.445 12.914 11.156 1 95.31 284 PRO B O 1
ATOM 5738 N N . MET B 1 285 ? 14.352 12.938 9.086 1 93.25 285 MET B N 1
ATOM 5739 C CA . MET B 1 285 ? 14.016 11.555 8.766 1 93.25 285 MET B CA 1
ATOM 5740 C C . MET B 1 285 ? 14.422 10.617 9.898 1 93.25 285 MET B C 1
ATOM 5742 O O . MET B 1 285 ? 13.656 9.742 10.289 1 93.25 285 MET B O 1
ATOM 5746 N N . ALA B 1 286 ? 15.602 10.828 10.516 1 92.81 286 ALA B N 1
ATOM 5747 C CA . ALA B 1 286 ? 16.172 9.922 11.508 1 92.81 286 ALA B CA 1
ATOM 5748 C C . ALA B 1 286 ? 15.414 10 12.828 1 92.81 286 ALA B C 1
ATOM 5750 O O . ALA B 1 286 ? 15.578 9.148 13.703 1 92.81 286 ALA B O 1
ATOM 5751 N N . LEU B 1 287 ? 14.5 11.008 12.953 1 94.06 287 LEU B N 1
ATOM 5752 C CA . LEU B 1 287 ? 13.82 11.234 14.227 1 94.06 287 LEU B CA 1
ATOM 5753 C C . LEU B 1 287 ? 12.328 10.969 14.102 1 94.06 287 LEU B C 1
ATOM 5755 O O . LEU B 1 287 ? 11.602 10.969 15.102 1 94.06 287 LEU B O 1
ATOM 5759 N N . LYS B 1 288 ? 11.859 10.719 12.906 1 93.94 288 LYS B N 1
ATOM 5760 C CA . LYS B 1 288 ? 10.422 10.641 12.648 1 93.94 288 LYS B CA 1
ATOM 5761 C C . LYS B 1 288 ? 9.781 9.5 13.43 1 93.94 288 LYS B C 1
ATOM 5763 O O . LYS B 1 288 ? 8.68 9.641 13.969 1 93.94 288 LYS B O 1
ATOM 5768 N N . ASP B 1 289 ? 10.438 8.359 13.453 1 92 289 ASP B N 1
ATOM 5769 C CA . ASP B 1 289 ? 9.875 7.227 14.18 1 92 289 ASP B CA 1
ATOM 5770 C C . ASP B 1 289 ? 9.836 7.504 15.688 1 92 289 ASP B C 1
ATOM 5772 O O . ASP B 1 289 ? 8.883 7.133 16.359 1 92 289 ASP B O 1
ATOM 5776 N N . GLN B 1 290 ? 10.922 8.109 16.203 1 93.31 290 GLN B N 1
ATOM 5777 C CA . GLN B 1 290 ? 10.898 8.516 17.609 1 93.31 290 GLN B CA 1
ATOM 5778 C C . GLN B 1 290 ? 9.758 9.492 17.875 1 93.31 290 GLN B C 1
ATOM 5780 O O . GLN B 1 290 ? 9.055 9.367 18.875 1 93.31 290 GLN B O 1
ATOM 5785 N N . TRP B 1 291 ? 9.594 10.461 17.016 1 94.81 291 TRP B N 1
ATOM 5786 C CA . TRP B 1 291 ? 8.508 11.43 17.141 1 94.81 291 TRP B CA 1
ATOM 5787 C C . TRP B 1 291 ? 7.164 10.719 17.266 1 94.81 291 TRP B C 1
ATOM 5789 O O . TRP B 1 291 ? 6.336 11.078 18.094 1 94.81 291 TRP B O 1
ATOM 5799 N N . ASN B 1 292 ? 6.988 9.672 16.5 1 94.5 292 ASN B N 1
ATOM 5800 C CA . ASN B 1 292 ? 5.738 8.914 16.484 1 94.5 292 ASN B CA 1
ATOM 5801 C C . ASN B 1 292 ? 5.453 8.258 17.828 1 94.5 292 ASN B C 1
ATOM 5803 O O . ASN B 1 292 ? 4.301 7.969 18.156 1 94.5 292 ASN B O 1
ATOM 5807 N N . THR B 1 293 ? 6.461 7.977 18.641 1 94.31 293 THR B N 1
ATOM 5808 C CA . THR B 1 293 ? 6.281 7.215 19.859 1 94.31 293 THR B CA 1
ATOM 5809 C C . THR B 1 293 ? 6.031 8.148 21.047 1 94.31 293 THR B C 1
ATOM 5811 O O . THR B 1 293 ? 5.68 7.695 22.141 1 94.31 293 THR B O 1
ATOM 5814 N N . LEU B 1 294 ? 6.199 9.445 20.844 1 95.19 294 LEU B N 1
ATOM 5815 C CA . LEU B 1 294 ? 6.152 10.391 21.953 1 95.19 294 LEU B CA 1
ATOM 5816 C C . LEU B 1 294 ? 4.801 11.086 22.016 1 95.19 294 LEU B C 1
ATOM 5818 O O . LEU B 1 294 ? 4.176 11.336 20.984 1 95.19 294 LEU B O 1
ATOM 5822 N N . PRO B 1 295 ? 4.359 11.367 23.234 1 96.25 295 PRO B N 1
ATOM 5823 C CA . PRO B 1 295 ? 3.172 12.219 23.359 1 96.25 295 PRO B CA 1
ATOM 5824 C C . PRO B 1 295 ? 3.465 13.688 23.062 1 96.25 295 PRO B C 1
ATOM 5826 O O . PRO B 1 295 ? 4.621 14.109 23.094 1 96.25 295 PRO B O 1
ATOM 5829 N N . PRO B 1 296 ? 2.422 14.469 22.781 1 97.62 296 PRO B N 1
ATOM 5830 C CA . PRO B 1 296 ? 2.631 15.883 22.469 1 97.62 296 PRO B CA 1
ATOM 5831 C C . PRO B 1 296 ? 3.354 16.641 23.578 1 97.62 296 PRO B C 1
ATOM 5833 O O . PRO B 1 296 ? 4.059 17.609 23.312 1 97.62 296 PRO B O 1
ATOM 5836 N N . SER B 1 297 ? 3.279 16.156 24.844 1 97.75 297 SER B N 1
ATOM 5837 C CA . SER B 1 297 ? 3.912 16.844 25.969 1 97.75 297 SER B CA 1
ATOM 5838 C C . SER B 1 297 ? 5.43 16.828 25.828 1 97.75 297 SER B C 1
ATOM 5840 O O . SER B 1 297 ? 6.125 17.562 26.547 1 97.75 297 SER B O 1
ATOM 5842 N N . GLU B 1 298 ? 5.992 16.078 24.875 1 97 298 GLU B N 1
ATOM 5843 C CA . GLU B 1 298 ? 7.438 15.953 24.703 1 97 298 GLU B CA 1
ATOM 5844 C C . GLU B 1 298 ? 7.91 16.719 23.469 1 97 298 GLU B C 1
ATOM 5846 O O . GLU B 1 298 ? 9.086 16.641 23.109 1 97 298 GLU B O 1
ATOM 5851 N N . ASP B 1 299 ? 7.078 17.484 22.875 1 97.88 299 ASP B N 1
ATOM 5852 C CA . ASP B 1 299 ? 7.359 18.031 21.547 1 97.88 299 ASP B CA 1
ATOM 5853 C C . ASP B 1 299 ? 8.383 19.156 21.625 1 97.88 299 ASP B C 1
ATOM 5855 O O . ASP B 1 299 ? 8.945 19.562 20.609 1 97.88 299 ASP B O 1
ATOM 5859 N N . LYS B 1 300 ? 8.625 19.641 22.875 1 98 300 LYS B N 1
ATOM 5860 C CA . LYS B 1 300 ? 9.664 20.656 23.031 1 98 300 LYS B CA 1
ATOM 5861 C C . LYS B 1 300 ? 11 20.156 22.5 1 98 300 LYS B C 1
ATOM 5863 O O . LYS B 1 300 ? 11.836 20.969 22.062 1 98 300 LYS B O 1
ATOM 5868 N N . ARG B 1 301 ? 11.172 18.859 22.406 1 96.88 301 ARG B N 1
ATOM 5869 C CA . ARG B 1 301 ? 12.391 18.234 21.906 1 96.88 301 ARG B CA 1
ATOM 5870 C C . ARG B 1 301 ? 12.633 18.594 20.453 1 96.88 301 ARG B C 1
ATOM 5872 O O . ARG B 1 301 ? 13.766 18.516 19.969 1 96.88 301 ARG B O 1
ATOM 5879 N N . PHE B 1 302 ? 11.625 19.016 19.75 1 97.25 302 PHE B N 1
ATOM 5880 C CA . PHE B 1 302 ? 11.711 19.188 18.297 1 97.25 302 PHE B CA 1
ATOM 5881 C C . PHE B 1 302 ? 11.555 20.656 17.922 1 97.25 302 PHE B C 1
ATOM 5883 O O . PHE B 1 302 ? 11.445 21 16.75 1 97.25 302 PHE B O 1
ATOM 5890 N N . VAL B 1 303 ? 11.523 21.609 18.922 1 98.19 303 VAL B N 1
ATOM 5891 C CA . VAL B 1 303 ? 11.188 23.016 18.703 1 98.19 303 VAL B CA 1
ATOM 5892 C C . VAL B 1 303 ? 12.203 23.641 17.766 1 98.19 303 VAL B C 1
ATOM 5894 O O . VAL B 1 303 ? 11.859 24.516 16.953 1 98.19 303 VAL B O 1
ATOM 5897 N N . GLY B 1 304 ? 13.453 23.188 17.797 1 97.94 304 GLY B N 1
ATOM 5898 C CA . GLY B 1 304 ? 14.477 23.734 16.922 1 97.94 304 GLY B CA 1
ATOM 5899 C C . GLY B 1 304 ? 14.148 23.594 15.445 1 97.94 304 GLY B C 1
ATOM 5900 O O . GLY B 1 304 ? 14.453 24.469 14.641 1 97.94 304 GLY B O 1
ATOM 5901 N N . PHE B 1 305 ? 13.461 22.484 15.07 1 97.69 305 PHE B N 1
ATOM 5902 C CA . PHE B 1 305 ? 13.109 22.219 13.68 1 97.69 305 PHE B CA 1
ATOM 5903 C C . PHE B 1 305 ? 11.914 23.062 13.25 1 97.69 305 PHE B C 1
ATOM 5905 O O . PHE B 1 305 ? 11.695 23.266 12.055 1 97.69 305 PHE B O 1
ATOM 5912 N N . VAL B 1 306 ? 11.133 23.547 14.219 1 98.12 306 VAL B N 1
ATOM 5913 C CA . VAL B 1 306 ? 10.023 24.438 13.93 1 98.12 306 VAL B CA 1
ATOM 5914 C C . VAL B 1 306 ? 10.539 25.875 13.781 1 98.12 306 VAL B C 1
ATOM 5916 O O . VAL B 1 306 ? 10.125 26.594 12.875 1 98.12 306 VAL B O 1
ATOM 5919 N N . GLU B 1 307 ? 11.508 26.219 14.578 1 98 307 GLU B N 1
ATOM 5920 C CA . GLU B 1 307 ? 12.062 27.578 14.602 1 98 307 GLU B CA 1
ATOM 5921 C C . GLU B 1 307 ? 12.867 27.859 13.336 1 98 307 GLU B C 1
ATOM 5923 O O . GLU B 1 307 ? 12.961 29.016 12.906 1 98 307 GLU B O 1
ATOM 5928 N N . GLN B 1 308 ? 13.469 26.875 12.859 1 97.38 308 GLN B N 1
ATOM 5929 C CA . GLN B 1 308 ? 14.273 26.969 11.648 1 97.38 308 GLN B CA 1
ATOM 5930 C C . GLN B 1 308 ? 14.023 25.766 10.734 1 97.38 308 GLN B C 1
ATOM 5932 O O . GLN B 1 308 ? 14.922 24.953 10.523 1 97.38 308 GLN B O 1
ATOM 5937 N N . PRO B 1 309 ? 12.844 25.75 10.086 1 97.06 309 PRO B N 1
ATOM 5938 C CA . PRO B 1 309 ? 12.523 24.578 9.266 1 97.06 309 PRO B CA 1
ATOM 5939 C C . PRO B 1 309 ? 13.422 24.453 8.047 1 97.06 309 PRO B C 1
ATOM 5941 O O . PRO B 1 309 ? 13.75 25.453 7.398 1 97.06 309 PRO B O 1
ATOM 5944 N N . GLU B 1 310 ? 13.805 23.25 7.742 1 96.38 310 GLU B N 1
ATOM 5945 C CA . GLU B 1 310 ? 14.664 22.969 6.602 1 96.38 310 GLU B CA 1
ATOM 5946 C C . GLU B 1 310 ? 14.039 23.453 5.297 1 96.38 310 GLU B C 1
ATOM 5948 O O . GLU B 1 310 ? 14.734 24 4.438 1 96.38 310 GLU B O 1
ATOM 5953 N N . LEU B 1 311 ? 12.773 23.312 5.137 1 96.5 311 LEU B N 1
ATOM 5954 C CA . LEU B 1 311 ? 12.094 23.672 3.904 1 96.5 311 LEU B CA 1
ATOM 5955 C C . LEU B 1 311 ? 12.188 25.188 3.66 1 96.5 311 LEU B C 1
ATOM 5957 O O . LEU B 1 311 ? 12.273 25.625 2.512 1 96.5 311 LEU B O 1
ATOM 5961 N N . ALA B 1 312 ? 12.164 26 4.707 1 97.88 312 ALA B N 1
ATOM 5962 C CA . ALA B 1 312 ? 12.289 27.453 4.551 1 97.88 312 ALA B CA 1
ATOM 5963 C C . ALA B 1 312 ? 13.641 27.812 3.932 1 97.88 312 ALA B C 1
ATOM 5965 O O . ALA B 1 312 ? 13.734 28.781 3.168 1 97.88 312 ALA B O 1
ATOM 5966 N N . ALA B 1 313 ? 14.625 27.078 4.262 1 97.12 313 ALA B N 1
ATOM 5967 C CA . ALA B 1 313 ? 15.961 27.312 3.715 1 97.12 313 ALA B CA 1
ATOM 5968 C C . ALA B 1 313 ? 16.062 26.797 2.281 1 97.12 313 ALA B C 1
ATOM 5970 O O . ALA B 1 313 ? 16.812 27.344 1.474 1 97.12 313 ALA B O 1
ATOM 5971 N N . LEU B 1 314 ? 15.281 25.812 1.951 1 96.94 314 LEU B N 1
ATOM 5972 C CA . LEU B 1 314 ? 15.359 25.156 0.653 1 96.94 314 LEU B CA 1
ATOM 5973 C C . LEU B 1 314 ? 14.648 25.969 -0.42 1 96.94 314 LEU B C 1
ATOM 5975 O O . LEU B 1 314 ? 15.07 25.969 -1.581 1 96.94 314 LEU B O 1
ATOM 5979 N N . LEU B 1 315 ? 13.602 26.688 -0.068 1 97.94 315 LEU B N 1
ATOM 5980 C CA . LEU B 1 315 ? 12.773 27.375 -1.051 1 97.94 315 LEU B CA 1
ATOM 5981 C C . LEU B 1 315 ? 13.602 28.375 -1.854 1 97.94 315 LEU B C 1
ATOM 5983 O O . LEU B 1 315 ? 13.602 28.344 -3.088 1 97.94 315 LEU B O 1
ATOM 5987 N N . PRO B 1 316 ? 14.438 29.219 -1.169 1 98.12 316 PRO B N 1
ATOM 5988 C CA . PRO B 1 316 ? 15.234 30.188 -1.939 1 98.12 316 PRO B CA 1
ATOM 5989 C C . PRO B 1 316 ? 16.281 29.5 -2.818 1 98.12 316 PRO B C 1
ATOM 5991 O O . PRO B 1 316 ? 16.656 30.031 -3.863 1 98.12 316 PRO B O 1
ATOM 5994 N N . VAL B 1 317 ? 16.719 28.312 -2.389 1 97.44 317 VAL B N 1
ATOM 5995 C CA . VAL B 1 317 ? 17.719 27.578 -3.164 1 97.44 317 VAL B CA 1
ATOM 5996 C C . VAL B 1 317 ? 17.047 26.969 -4.395 1 97.44 317 VAL B C 1
ATOM 5998 O O . VAL B 1 317 ? 17.578 27.047 -5.504 1 97.44 317 VAL B O 1
ATOM 6001 N N . LEU B 1 318 ? 15.883 26.391 -4.242 1 97.88 318 LEU B N 1
ATOM 6002 C CA . LEU B 1 318 ? 15.18 25.656 -5.289 1 97.88 318 LEU B CA 1
ATOM 6003 C C . LEU B 1 318 ? 14.555 26.609 -6.297 1 97.88 318 LEU B C 1
ATOM 6005 O O . LEU B 1 318 ? 14.359 26.25 -7.461 1 97.88 318 LEU B O 1
ATOM 6009 N N . TYR B 1 319 ? 14.242 27.766 -5.812 1 98.12 319 TYR B N 1
ATOM 6010 C CA . TYR B 1 319 ? 13.664 28.812 -6.645 1 98.12 319 TYR B CA 1
ATOM 6011 C C . TYR B 1 319 ? 14.469 30.109 -6.531 1 98.12 319 TYR B C 1
ATOM 6013 O O . TYR B 1 319 ? 14.062 31.047 -5.844 1 98.12 319 TYR B O 1
ATOM 6021 N N . PRO B 1 320 ? 15.508 30.203 -7.332 1 97.25 320 PRO B N 1
ATOM 6022 C CA . PRO B 1 320 ? 16.406 31.344 -7.211 1 97.25 320 PRO B CA 1
ATOM 6023 C C . PRO B 1 320 ? 15.727 32.688 -7.504 1 97.25 320 PRO B C 1
ATOM 6025 O O . PRO B 1 320 ? 14.945 32.781 -8.453 1 97.25 320 PRO B O 1
ATOM 6028 N N . ASP B 1 321 ? 15.945 33.656 -6.652 1 96.31 321 ASP B N 1
ATOM 6029 C CA . ASP B 1 321 ? 15.547 35.031 -6.777 1 96.31 321 ASP B CA 1
ATOM 6030 C C . ASP B 1 321 ? 14.047 35.219 -6.535 1 96.31 321 ASP B C 1
ATOM 6032 O O . ASP B 1 321 ? 13.5 36.281 -6.738 1 96.31 321 ASP B O 1
ATOM 6036 N N . VAL B 1 322 ? 13.375 34.188 -6.07 1 97.75 322 VAL B N 1
ATOM 6037 C CA . VAL B 1 322 ? 11.93 34.25 -5.883 1 97.75 322 VAL B CA 1
ATOM 6038 C C . VAL B 1 322 ? 11.609 34.625 -4.441 1 97.75 322 VAL B C 1
ATOM 6040 O O . VAL B 1 322 ? 10.617 35.312 -4.18 1 97.75 322 VAL B O 1
ATOM 6043 N N . PHE B 1 323 ? 12.531 34.188 -3.506 1 98.25 323 PHE B N 1
ATOM 6044 C CA . PHE B 1 323 ? 12.25 34.375 -2.088 1 98.25 323 PHE B CA 1
ATOM 6045 C C . PHE B 1 323 ? 13.406 35.125 -1.409 1 98.25 323 PHE B C 1
ATOM 6047 O O . PHE B 1 323 ? 13.922 34.656 -0.388 1 98.25 323 PHE B O 1
ATOM 6054 N N . PRO B 1 324 ? 13.734 36.312 -1.891 1 98.31 324 PRO B N 1
ATOM 6055 C CA . PRO B 1 324 ? 14.891 37 -1.315 1 98.31 324 PRO B CA 1
ATOM 6056 C C . PRO B 1 324 ? 14.672 37.406 0.142 1 98.31 324 PRO B C 1
ATOM 6058 O O . PRO B 1 324 ? 15.617 37.406 0.938 1 98.31 324 PRO B O 1
ATOM 6061 N N . LYS B 1 325 ? 13.477 37.844 0.521 1 98.31 325 LYS B N 1
ATOM 6062 C CA . LYS B 1 325 ? 13.219 38.25 1.901 1 98.31 325 LYS B CA 1
ATOM 6063 C C . LYS B 1 325 ? 13.258 37.031 2.838 1 98.31 325 LYS B C 1
ATOM 6065 O O . LYS B 1 325 ? 13.797 37.125 3.941 1 98.31 325 LYS B O 1
ATOM 6070 N N . LEU B 1 326 ? 12.711 35.969 2.383 1 98.38 326 LEU B N 1
ATOM 6071 C CA . LEU B 1 326 ? 12.797 34.75 3.16 1 98.38 326 LEU B CA 1
ATOM 6072 C C . LEU B 1 326 ? 14.25 34.312 3.346 1 98.38 326 LEU B C 1
ATOM 6074 O O . LEU B 1 326 ? 14.648 33.906 4.441 1 98.38 326 LEU B O 1
ATOM 6078 N N . ASP B 1 327 ? 15.023 34.406 2.275 1 98.44 327 ASP B N 1
ATOM 6079 C CA . ASP B 1 327 ? 16.438 34.031 2.324 1 98.44 327 ASP B CA 1
ATOM 6080 C C . ASP B 1 327 ? 17.172 34.875 3.369 1 98.44 327 ASP B C 1
ATOM 6082 O O . ASP B 1 327 ? 17.984 34.312 4.133 1 98.44 327 ASP B O 1
ATOM 6086 N N . ALA B 1 328 ? 16.875 36.094 3.359 1 98.06 328 ALA B N 1
ATOM 6087 C CA . ALA B 1 328 ? 17.5 37 4.328 1 98.06 328 ALA B CA 1
ATOM 6088 C C . ALA B 1 328 ? 17.125 36.594 5.754 1 98.06 328 ALA B C 1
ATOM 6090 O O . ALA B 1 328 ? 17.969 36.594 6.648 1 98.06 328 ALA B O 1
ATOM 6091 N N . ALA B 1 329 ? 15.867 36.312 5.953 1 97.62 329 ALA B N 1
ATOM 6092 C CA . ALA B 1 329 ? 15.398 35.906 7.277 1 97.62 329 ALA B CA 1
ATOM 6093 C C . ALA B 1 329 ? 16.078 34.625 7.727 1 97.62 329 ALA B C 1
ATOM 6095 O O . ALA B 1 329 ? 16.438 34.469 8.898 1 97.62 329 ALA B O 1
ATOM 6096 N N . ASN B 1 330 ? 16.219 33.688 6.812 1 97.56 330 ASN B N 1
ATOM 6097 C CA . ASN B 1 330 ? 16.875 32.406 7.109 1 97.56 330 ASN B CA 1
ATOM 6098 C C . ASN B 1 330 ? 18.344 32.625 7.504 1 97.56 330 ASN B C 1
ATOM 6100 O O . ASN B 1 330 ? 18.812 32.031 8.477 1 97.56 330 ASN B O 1
ATOM 6104 N N . LYS B 1 331 ? 19.016 33.406 6.754 1 97.69 331 LYS B N 1
ATOM 6105 C CA . LYS B 1 331 ? 20.438 33.656 7 1 97.69 331 LYS B CA 1
ATOM 6106 C C . LYS B 1 331 ? 20.641 34.344 8.344 1 97.69 331 LYS B C 1
ATOM 6108 O O . LYS B 1 331 ? 21.641 34.125 9.016 1 97.69 331 LYS B O 1
ATOM 6113 N N . ALA B 1 332 ? 19.656 35.094 8.688 1 96.94 332 ALA B N 1
ATOM 6114 C CA . ALA B 1 332 ? 19.703 35.812 9.969 1 96.94 332 ALA B CA 1
ATOM 6115 C C . ALA B 1 332 ? 19.297 34.875 11.117 1 96.94 332 ALA B C 1
ATOM 6117 O O . ALA B 1 332 ? 19.359 35.281 12.289 1 96.94 332 ALA B O 1
ATOM 6118 N N . LYS B 1 333 ? 18.906 33.719 10.82 1 96.44 333 LYS B N 1
ATOM 6119 C CA . LYS B 1 333 ? 18.453 32.719 11.789 1 96.44 333 LYS B CA 1
ATOM 6120 C C . LYS B 1 333 ? 17.297 33.25 12.625 1 96.44 333 LYS B C 1
ATOM 6122 O O . LYS B 1 333 ? 17.234 33.031 13.828 1 96.44 333 LYS B O 1
ATOM 6127 N N . THR B 1 334 ? 16.516 34 11.922 1 94.19 334 THR B N 1
ATOM 6128 C CA . THR B 1 334 ? 15.32 34.5 12.578 1 94.19 334 THR B CA 1
ATOM 6129 C C . THR B 1 334 ? 14.43 33.344 13.031 1 94.19 334 THR B C 1
ATOM 6131 O O . THR B 1 334 ? 14.047 32.469 12.227 1 94.19 334 THR B O 1
ATOM 6134 N N . LYS B 1 335 ? 14.117 33.312 14.328 1 96.25 335 LYS B N 1
ATOM 6135 C CA . LYS B 1 335 ? 13.211 32.281 14.828 1 96.25 335 LYS B CA 1
ATOM 6136 C C . LYS B 1 335 ? 11.797 32.5 14.305 1 96.25 335 LYS B C 1
ATOM 6138 O O . LYS B 1 335 ? 11.297 33.625 14.289 1 96.25 335 LYS B O 1
ATOM 6143 N N . ARG B 1 336 ? 11.25 31.469 13.859 1 98.19 336 ARG B N 1
ATOM 6144 C CA . ARG B 1 336 ? 9.914 31.531 13.266 1 98.19 336 ARG B CA 1
ATOM 6145 C C . ARG B 1 336 ? 8.836 31.422 14.336 1 98.19 336 ARG B C 1
ATOM 6147 O O . ARG B 1 336 ? 8.195 30.391 14.477 1 98.19 336 ARG B O 1
ATOM 6154 N N . ALA B 1 337 ? 8.562 32.469 15 1 97.62 337 ALA B N 1
ATOM 6155 C CA . ALA B 1 337 ? 7.547 32.531 16.047 1 97.62 337 ALA B CA 1
ATOM 6156 C C . ALA B 1 337 ? 6.16 32.25 15.484 1 97.62 337 ALA B C 1
ATOM 6158 O O . ALA B 1 337 ? 5.297 31.703 16.188 1 97.62 337 ALA B O 1
ATOM 6159 N N . ASP B 1 338 ? 5.938 32.625 14.203 1 98.12 338 ASP B N 1
ATOM 6160 C CA . ASP B 1 338 ? 4.668 32.344 13.547 1 98.12 338 ASP B CA 1
ATOM 6161 C C . ASP B 1 338 ? 4.422 30.844 13.461 1 98.12 338 ASP B C 1
ATOM 6163 O O . ASP B 1 338 ? 3.328 30.375 13.773 1 98.12 338 ASP B O 1
ATOM 6167 N N . LEU B 1 339 ? 5.453 30.078 13.125 1 98.44 339 LEU B N 1
ATOM 6168 C CA . LEU B 1 339 ? 5.312 28.625 13 1 98.44 339 LEU B CA 1
ATOM 6169 C C . LEU B 1 339 ? 5.164 27.969 14.367 1 98.44 339 LEU B C 1
ATOM 6171 O O . LEU B 1 339 ? 4.449 26.984 14.516 1 98.44 339 LEU B O 1
ATOM 6175 N N . ILE B 1 340 ? 5.855 28.516 15.375 1 98.19 340 ILE B N 1
ATOM 6176 C CA . ILE B 1 340 ? 5.66 28.031 16.734 1 98.19 340 ILE B CA 1
ATOM 6177 C C . ILE B 1 340 ? 4.195 28.203 17.141 1 98.19 340 ILE B C 1
ATOM 6179 O O . ILE B 1 340 ? 3.582 27.281 17.688 1 98.19 340 ILE B O 1
ATOM 6183 N N . ALA B 1 341 ? 3.633 29.328 16.875 1 98 341 ALA B N 1
ATOM 6184 C CA . ALA B 1 341 ? 2.234 29.594 17.219 1 98 341 ALA B CA 1
ATOM 6185 C C . ALA B 1 341 ? 1.305 28.656 16.453 1 98 341 ALA B C 1
ATOM 6187 O O . ALA B 1 341 ? 0.394 28.062 17.047 1 98 341 ALA B O 1
ATOM 6188 N N . ILE B 1 342 ? 1.554 28.484 15.188 1 98.06 342 ILE B N 1
ATOM 6189 C CA . ILE B 1 342 ? 0.672 27.703 14.328 1 98.06 342 ILE B CA 1
ATOM 6190 C C . ILE B 1 342 ? 0.746 26.219 14.711 1 98.06 342 ILE B C 1
ATOM 6192 O O . ILE B 1 342 ? -0.283 25.547 14.82 1 98.06 342 ILE B O 1
ATOM 6196 N N . LEU B 1 343 ? 1.977 25.703 15.023 1 98 343 LEU B N 1
ATOM 6197 C CA . LEU B 1 343 ? 2.188 24.25 15.078 1 98 343 LEU B CA 1
ATOM 6198 C C . LEU B 1 343 ? 2.248 23.766 16.516 1 98 343 LEU B C 1
ATOM 6200 O O . LEU B 1 343 ? 2.012 22.594 16.797 1 98 343 LEU B O 1
ATOM 6204 N N . LEU B 1 344 ? 2.568 24.688 17.469 1 98.5 344 LEU B N 1
ATOM 6205 C CA . LEU B 1 344 ? 2.928 24.125 18.766 1 98.5 344 LEU B CA 1
ATOM 6206 C C . LEU B 1 344 ? 2.104 24.766 19.875 1 98.5 344 LEU B C 1
ATOM 6208 O O . LEU B 1 344 ? 1.812 24.125 20.891 1 98.5 344 LEU B O 1
ATOM 6212 N N . THR B 1 345 ? 1.651 26.078 19.719 1 98.12 345 THR B N 1
ATOM 6213 C CA . THR B 1 345 ? 1.03 26.703 20.891 1 98.12 345 THR B CA 1
ATOM 6214 C C . THR B 1 345 ? -0.373 27.203 20.547 1 98.12 345 THR B C 1
ATOM 6216 O O . THR B 1 345 ? -1.16 27.5 21.438 1 98.12 345 THR B O 1
ATOM 6219 N N . GLY B 1 346 ? -0.656 27.281 19.25 1 97.75 346 GLY B N 1
ATOM 6220 C CA . GLY B 1 346 ? -1.84 28.016 18.828 1 97.75 346 GLY B CA 1
ATOM 6221 C C . GLY B 1 346 ? -1.593 29.5 18.656 1 97.75 346 GLY B C 1
ATOM 6222 O O . GLY B 1 346 ? -0.629 30.047 19.219 1 97.75 346 GLY B O 1
ATOM 6223 N N . ILE B 1 347 ? -2.43 30.125 17.922 1 97.88 347 ILE B N 1
ATOM 6224 C CA . ILE B 1 347 ? -2.34 31.562 17.641 1 97.88 347 ILE B CA 1
ATOM 6225 C C . ILE B 1 347 ? -3.037 32.344 18.75 1 97.88 347 ILE B C 1
ATOM 6227 O O . ILE B 1 347 ? -4.23 32.156 19 1 97.88 347 ILE B O 1
ATOM 6231 N N . PRO B 1 348 ? -2.316 33.219 19.406 1 96.62 348 PRO B N 1
ATOM 6232 C CA . PRO B 1 348 ? -2.93 33.969 20.5 1 96.62 348 PRO B CA 1
ATOM 6233 C C . PRO B 1 348 ? -3.832 35.094 20.016 1 96.62 348 PRO B C 1
ATOM 6235 O O . PRO B 1 348 ? -3.801 35.438 18.828 1 96.62 348 PRO B O 1
ATOM 6238 N N . ALA B 1 349 ? -4.613 35.625 20.953 1 95.12 349 ALA B N 1
ATOM 6239 C CA . ALA B 1 349 ? -5.434 36.781 20.641 1 95.12 349 ALA B CA 1
ATOM 6240 C C . ALA B 1 349 ? -4.566 37.969 20.219 1 95.12 349 ALA B C 1
ATOM 6242 O O . ALA B 1 349 ? -3.439 38.125 20.688 1 95.12 349 ALA B O 1
ATOM 6243 N N . GLY B 1 350 ? -5.117 38.719 19.281 1 94 350 GLY B N 1
ATOM 6244 C CA . GLY B 1 350 ? -4.434 39.938 18.891 1 94 350 GLY B CA 1
ATOM 6245 C C . GLY B 1 350 ? -3.621 39.781 17.609 1 94 350 GLY B C 1
ATOM 6246 O O . GLY B 1 350 ? -3.25 40.781 16.984 1 94 350 GLY B O 1
ATOM 6247 N N . VAL B 1 351 ? -3.273 38.562 17.203 1 95.5 351 VAL B N 1
ATOM 6248 C CA . VAL B 1 351 ? -2.494 38.344 16 1 95.5 351 VAL B CA 1
ATOM 6249 C C . VAL B 1 351 ? -3.406 38.406 14.773 1 95.5 351 VAL B C 1
ATOM 6251 O O . VAL B 1 351 ? -3.086 39.062 13.789 1 95.5 351 VAL B O 1
ATOM 6254 N N . VAL B 1 352 ? -4.492 37.719 14.844 1 95.56 352 VAL B N 1
ATOM 6255 C CA . VAL B 1 352 ? -5.539 37.719 13.836 1 95.56 352 VAL B CA 1
ATOM 6256 C C . VAL B 1 352 ? -6.844 38.219 14.445 1 95.56 352 VAL B C 1
ATOM 6258 O O . VAL B 1 352 ? -7.312 37.688 15.453 1 95.56 352 VAL B O 1
ATOM 6261 N N . PRO B 1 353 ? -7.398 39.281 13.875 1 93.88 353 PRO B N 1
ATOM 6262 C CA . PRO B 1 353 ? -8.625 39.844 14.461 1 93.88 353 PRO B CA 1
ATOM 6263 C C . PRO B 1 353 ? -9.727 38.781 14.586 1 93.88 353 PRO B C 1
ATOM 6265 O O . PRO B 1 353 ? -10.023 38.062 13.625 1 93.88 353 PRO B O 1
ATOM 6268 N N . GLY B 1 354 ? -10.281 38.688 15.812 1 93.69 354 GLY B N 1
ATOM 6269 C CA . GLY B 1 354 ? -11.43 37.844 16.062 1 93.69 354 GLY B CA 1
ATOM 6270 C C . GLY B 1 354 ? -11.07 36.375 16.156 1 93.69 354 GLY B C 1
ATOM 6271 O O . GLY B 1 354 ? -11.922 35.5 15.977 1 93.69 354 GLY B O 1
ATOM 6272 N N . PHE B 1 355 ? -9.812 36.219 16.359 1 96.31 355 PHE B N 1
ATOM 6273 C CA . PHE B 1 355 ? -9.414 34.812 16.344 1 96.31 355 PHE B CA 1
ATOM 6274 C C . PHE B 1 355 ? -8.32 34.531 17.359 1 96.31 355 PHE B C 1
ATOM 6276 O O . PHE B 1 355 ? -7.406 35.344 17.531 1 96.31 355 PHE B O 1
ATOM 6283 N N . GLN B 1 356 ? -8.398 33.438 18 1 97.38 356 GLN B N 1
ATOM 6284 C CA . GLN B 1 356 ? -7.316 32.781 18.734 1 97.38 356 GLN B CA 1
ATOM 6285 C C . GLN B 1 356 ? -7.59 31.297 18.891 1 97.38 356 GLN B C 1
ATOM 6287 O O . GLN B 1 356 ? -8.742 30.875 18.875 1 97.38 356 GLN B O 1
ATOM 6292 N N . ASN B 1 357 ? -6.633 30.5 18.922 1 97.94 357 ASN B N 1
ATOM 6293 C CA . ASN B 1 357 ? -6.781 29.078 19.25 1 97.94 357 ASN B CA 1
ATOM 6294 C C . ASN B 1 357 ? -5.641 28.594 20.125 1 97.94 357 ASN B C 1
ATOM 6296 O O . ASN B 1 357 ? -5.23 27.422 20.031 1 97.94 357 ASN B O 1
ATOM 6300 N N . THR B 1 358 ? -5.074 29.469 20.938 1 97.31 358 THR B N 1
ATOM 6301 C CA . THR B 1 358 ? -3.949 29.109 21.797 1 97.31 358 THR B CA 1
ATOM 6302 C C . THR B 1 358 ? -4.391 28.156 22.906 1 97.31 358 THR B C 1
ATOM 6304 O O . THR B 1 358 ? -5.512 28.266 23.406 1 97.31 358 THR B O 1
ATOM 6307 N N . THR B 1 359 ? -3.574 27.203 23.188 1 96 359 THR B N 1
ATOM 6308 C CA . THR B 1 359 ? -3.803 26.297 24.312 1 96 359 THR B CA 1
ATOM 6309 C C . THR B 1 359 ? -2.799 26.562 25.422 1 96 359 THR B C 1
ATOM 6311 O O . THR B 1 359 ? -2.658 25.75 26.344 1 96 359 THR B O 1
ATOM 6314 N N . GLY B 1 360 ? -2.084 27.703 25.359 1 94.94 360 GLY B N 1
ATOM 6315 C CA . GLY B 1 360 ? -1.102 28.031 26.375 1 94.94 360 GLY B CA 1
ATOM 6316 C C . GLY B 1 360 ? 0.325 28 25.859 1 94.94 360 GLY B C 1
ATOM 6317 O O . GLY B 1 360 ? 0.561 28.141 24.656 1 94.94 360 GLY B O 1
ATOM 6318 N N . SER B 1 361 ? 1.28 27.844 26.828 1 95.69 361 SER B N 1
ATOM 6319 C CA . SER B 1 361 ? 2.686 28.016 26.469 1 95.69 361 SER B CA 1
ATOM 6320 C C . SER B 1 361 ? 3.346 26.656 26.188 1 95.69 361 SER B C 1
ATOM 6322 O O . SER B 1 361 ? 4.453 26.609 25.641 1 95.69 361 SER B O 1
ATOM 6324 N N . LEU B 1 362 ? 2.682 25.594 26.516 1 97.75 362 LEU B N 1
ATOM 6325 C CA . LEU B 1 362 ? 3.275 24.281 26.25 1 97.75 362 LEU B CA 1
ATOM 6326 C C . LEU B 1 362 ? 3.486 24.078 24.75 1 97.75 362 LEU B C 1
ATOM 6328 O O . LEU B 1 362 ? 2.564 24.266 23.953 1 97.75 362 LEU B O 1
ATOM 6332 N N . LEU B 1 363 ? 4.699 23.75 24.375 1 98.5 363 LEU B N 1
ATOM 6333 C CA . LEU B 1 363 ? 5.004 23.406 22.984 1 98.5 363 LEU B CA 1
ATOM 6334 C C . LEU B 1 363 ? 4.547 21.984 22.672 1 98.5 363 LEU B C 1
ATOM 6336 O O . LEU B 1 363 ? 5.188 21.016 23.078 1 98.5 363 LEU B O 1
ATOM 6340 N N . ALA B 1 364 ? 3.445 21.891 21.953 1 98.56 364 ALA B N 1
ATOM 6341 C CA . ALA B 1 364 ? 2.834 20.594 21.672 1 98.56 364 ALA B CA 1
ATOM 6342 C C . ALA B 1 364 ? 2.16 20.594 20.297 1 98.56 364 ALA B C 1
ATOM 6344 O O . ALA B 1 364 ? 1.368 21.484 19.984 1 98.56 364 ALA B O 1
ATOM 6345 N N . ASP B 1 365 ? 2.537 19.625 19.5 1 98.06 365 ASP B N 1
ATOM 6346 C CA . ASP B 1 365 ? 1.869 19.469 18.219 1 98.06 365 ASP B CA 1
ATOM 6347 C C . ASP B 1 365 ? 0.498 18.828 18.391 1 98.06 365 ASP B C 1
ATOM 6349 O O . ASP B 1 365 ? 0.4 17.609 18.547 1 98.06 365 ASP B O 1
ATOM 6353 N N . MET B 1 366 ? -0.501 19.594 18.359 1 98.5 366 MET B N 1
ATOM 6354 C CA . MET B 1 366 ? -1.913 19.234 18.391 1 98.5 366 MET B CA 1
ATOM 6355 C C . MET B 1 366 ? -2.699 20.016 17.344 1 98.5 366 MET B C 1
ATOM 6357 O O . MET B 1 366 ? -2.365 21.156 17.031 1 98.5 366 MET B O 1
ATOM 6361 N N . LEU B 1 367 ? -3.662 19.344 16.766 1 98.56 367 LEU B N 1
ATOM 6362 C CA . LEU B 1 367 ? -4.617 20.078 15.93 1 98.56 367 LEU B CA 1
ATOM 6363 C C . LEU B 1 367 ? -5.582 20.875 16.797 1 98.56 367 LEU B C 1
ATOM 6365 O O . LEU B 1 367 ? -6.52 20.312 17.375 1 98.56 367 LEU B O 1
ATOM 6369 N N . ARG B 1 368 ? -5.387 22.188 16.875 1 98.56 368 ARG B N 1
ATOM 6370 C CA . ARG B 1 368 ? -6.133 23.031 17.797 1 98.56 368 ARG B CA 1
ATOM 6371 C C . ARG B 1 368 ? -7.41 23.562 17.156 1 98.56 368 ARG B C 1
ATOM 6373 O O . ARG B 1 368 ? -7.406 23.953 15.984 1 98.56 368 ARG B O 1
ATOM 6380 N N . LEU B 1 369 ? -8.492 23.5 17.891 1 98.75 369 LEU B N 1
ATOM 6381 C CA . LEU B 1 369 ? -9.797 23.938 17.406 1 98.75 369 LEU B CA 1
ATOM 6382 C C . LEU B 1 369 ? -10.477 24.844 18.438 1 98.75 369 LEU B C 1
ATOM 6384 O O . LEU B 1 369 ? -10.75 24.422 19.562 1 98.75 369 LEU B O 1
ATOM 6388 N N . ASN B 1 370 ? -10.641 26.109 18.078 1 98.5 370 ASN B N 1
ATOM 6389 C CA . ASN B 1 370 ? -11.555 26.969 18.828 1 98.5 370 ASN B CA 1
ATOM 6390 C C . ASN B 1 370 ? -13.008 26.641 18.516 1 98.5 370 ASN B C 1
ATOM 6392 O O . ASN B 1 370 ? -13.516 27.031 17.453 1 98.5 370 ASN B O 1
ATOM 6396 N N . THR B 1 371 ? -13.656 25.984 19.453 1 98.12 371 THR B N 1
ATOM 6397 C CA . THR B 1 371 ? -14.977 25.422 19.203 1 98.12 371 THR B CA 1
ATOM 6398 C C . THR B 1 371 ? -16.047 26.5 19.281 1 98.12 371 THR B C 1
ATOM 6400 O O . THR B 1 371 ? -17.203 26.266 18.953 1 98.12 371 THR B O 1
ATOM 6403 N N . ALA B 1 372 ? -15.656 27.703 19.641 1 96.75 372 ALA B N 1
ATOM 6404 C CA . ALA B 1 372 ? -16.625 28.781 19.766 1 96.75 372 ALA B CA 1
ATOM 6405 C C . ALA B 1 372 ? -16.781 29.547 18.453 1 96.75 372 ALA B C 1
ATOM 6407 O O . ALA B 1 372 ? -17.672 30.375 18.312 1 96.75 372 ALA B O 1
ATOM 6408 N N . ILE B 1 373 ? -15.93 29.297 17.516 1 97.69 373 ILE B N 1
ATOM 6409 C CA . ILE B 1 373 ? -16.031 29.922 16.203 1 97.69 373 ILE B CA 1
ATOM 6410 C C . ILE B 1 373 ? -16.969 29.094 15.32 1 97.69 373 ILE B C 1
ATOM 6412 O O . ILE B 1 373 ? -16.672 27.938 15 1 97.69 373 ILE B O 1
ATOM 6416 N N . PRO B 1 374 ? -18.094 29.641 14.914 1 96.69 374 PRO B N 1
ATOM 6417 C CA . PRO B 1 374 ? -19.047 28.875 14.102 1 96.69 374 PRO B CA 1
ATOM 6418 C C . PRO B 1 374 ? -18.5 28.562 12.703 1 96.69 374 PRO B C 1
ATOM 6420 O O . PRO B 1 374 ? -17.562 29.203 12.242 1 96.69 374 PRO B O 1
ATOM 6423 N N . PRO B 1 375 ? -19.094 27.562 12.07 1 97.38 375 PRO B N 1
ATOM 6424 C CA . PRO B 1 375 ? -18.719 27.328 10.672 1 97.38 375 PRO B CA 1
ATOM 6425 C C . PRO B 1 375 ? -18.906 28.547 9.789 1 97.38 375 PRO B C 1
ATOM 6427 O O . PRO B 1 375 ? -19.859 29.312 9.969 1 97.38 375 PRO B O 1
ATOM 6430 N N . ALA B 1 376 ? -18.031 28.672 8.867 1 96.44 376 ALA B N 1
ATOM 6431 C CA . ALA B 1 376 ? -18.109 29.812 7.945 1 96.44 376 ALA B CA 1
ATOM 6432 C C . ALA B 1 376 ? -19.297 29.672 7.004 1 96.44 376 ALA B C 1
ATOM 6434 O O . ALA B 1 376 ? -19.594 28.562 6.535 1 96.44 376 ALA B O 1
ATOM 6435 N N . THR B 1 377 ? -19.922 30.781 6.664 1 94.88 377 THR B N 1
ATOM 6436 C CA . THR B 1 377 ? -21 30.797 5.672 1 94.88 377 THR B CA 1
ATOM 6437 C C . THR B 1 377 ? -20.438 30.562 4.27 1 94.88 377 THR B C 1
ATOM 6439 O O . THR B 1 377 ? -21.062 29.891 3.449 1 94.88 377 THR B O 1
ATOM 6442 N N . LYS B 1 378 ? -19.344 31.141 4.066 1 95.75 378 LYS B N 1
ATOM 6443 C CA . LYS B 1 378 ? -18.594 30.938 2.824 1 95.75 378 LYS B CA 1
ATOM 6444 C C . LYS B 1 378 ? -17.188 30.438 3.104 1 95.75 378 LYS B C 1
ATOM 6446 O O . LYS B 1 378 ? -16.234 31.234 3.15 1 95.75 378 LYS B O 1
ATOM 6451 N N . PRO B 1 379 ? -17.062 29.156 3.152 1 97.25 379 PRO B N 1
ATOM 6452 C CA . PRO B 1 379 ? -15.766 28.594 3.518 1 97.25 379 PRO B CA 1
ATOM 6453 C C . PRO B 1 379 ? -14.672 28.922 2.496 1 97.25 379 PRO B C 1
ATOM 6455 O O . PRO B 1 379 ? -14.945 28.938 1.291 1 97.25 379 PRO B O 1
ATOM 6458 N N . ASN B 1 380 ? -13.508 29.281 2.957 1 98.19 380 ASN B N 1
ATOM 6459 C CA . ASN B 1 380 ? -12.305 29.438 2.154 1 98.19 380 ASN B CA 1
ATOM 6460 C C . ASN B 1 380 ? -11.289 28.328 2.436 1 98.19 380 ASN B C 1
ATOM 6462 O O . ASN B 1 380 ? -10.922 28.109 3.59 1 98.19 380 ASN B O 1
ATOM 6466 N N . GLU B 1 381 ? -10.812 27.672 1.406 1 97.69 381 GLU B N 1
ATOM 6467 C CA . GLU B 1 381 ? -9.945 26.516 1.564 1 97.69 381 GLU B CA 1
ATOM 6468 C C . GLU B 1 381 ? -8.617 26.906 2.203 1 97.69 381 GLU B C 1
ATOM 6470 O O . GLU B 1 381 ? -7.879 26.031 2.68 1 97.69 381 GLU B O 1
ATOM 6475 N N . LEU B 1 382 ? -8.25 28.172 2.244 1 98.12 382 LEU B N 1
ATOM 6476 C CA . LEU B 1 382 ? -6.98 28.609 2.814 1 98.12 382 LEU B CA 1
ATOM 6477 C C . LEU B 1 382 ? -7.141 28.953 4.293 1 98.12 382 LEU B C 1
ATOM 6479 O O . LEU B 1 382 ? -6.191 29.406 4.93 1 98.12 382 LEU B O 1
ATOM 6483 N N . GLY B 1 383 ? -8.367 28.766 4.812 1 97.75 383 GLY B N 1
ATOM 6484 C CA . GLY B 1 383 ? -8.602 28.969 6.234 1 97.75 383 GLY B CA 1
ATOM 6485 C C . GLY B 1 383 ? -8.242 30.359 6.703 1 97.75 383 GLY B C 1
ATOM 6486 O O . GLY B 1 383 ? -8.656 31.344 6.094 1 97.75 383 GLY B O 1
ATOM 6487 N N . VAL B 1 384 ? -7.488 30.469 7.781 1 97.06 384 VAL B N 1
ATOM 6488 C CA . VAL B 1 384 ? -7.211 31.734 8.469 1 97.06 384 VAL B CA 1
ATOM 6489 C C . VAL B 1 384 ? -6.441 32.656 7.543 1 97.06 384 VAL B C 1
ATOM 6491 O O . VAL B 1 384 ? -6.723 33.875 7.492 1 97.06 384 VAL B O 1
ATOM 6494 N N . VAL B 1 385 ? -5.484 32.125 6.742 1 95.19 385 VAL B N 1
ATOM 6495 C CA . VAL B 1 385 ? -4.707 33 5.859 1 95.19 385 VAL B CA 1
ATOM 6496 C C . VAL B 1 385 ? -5.594 33.531 4.73 1 95.19 385 VAL B C 1
ATOM 6498 O O . VAL B 1 385 ? -5.293 34.562 4.121 1 95.19 385 VAL B O 1
ATOM 6501 N N . GLY B 1 386 ? -6.691 32.812 4.457 1 95.5 386 GLY B N 1
ATOM 6502 C CA . GLY B 1 386 ? -7.664 33.281 3.475 1 95.5 386 GLY B CA 1
ATOM 6503 C C . GLY B 1 386 ? -8.781 34.094 4.07 1 95.5 386 GLY B C 1
ATOM 6504 O O . GLY B 1 386 ? -9.742 34.438 3.385 1 95.5 386 GLY B O 1
ATOM 6505 N N . GLY B 1 387 ? -8.742 34.375 5.324 1 95.69 387 GLY B N 1
ATOM 6506 C CA . GLY B 1 387 ? -9.727 35.219 5.992 1 95.69 387 GLY B CA 1
ATOM 6507 C C . GLY B 1 387 ? -10.859 34.438 6.613 1 95.69 387 GLY B C 1
ATOM 6508 O O . GLY B 1 387 ? -11.82 35 7.117 1 95.69 387 GLY B O 1
ATOM 6509 N N . ASP B 1 388 ? -10.844 33.156 6.527 1 98.06 388 ASP B N 1
ATOM 6510 C CA . ASP B 1 388 ? -11.836 32.281 7.117 1 98.06 388 ASP B CA 1
ATOM 6511 C C . ASP B 1 388 ? -11.328 31.688 8.43 1 98.06 388 ASP B C 1
ATOM 6513 O O . ASP B 1 388 ? -10.672 30.641 8.438 1 98.06 388 ASP B O 1
ATOM 6517 N N . VAL B 1 389 ? -11.734 32.219 9.578 1 98 389 VAL B N 1
ATOM 6518 C CA . VAL B 1 389 ? -11.156 31.875 10.867 1 98 389 VAL B CA 1
ATOM 6519 C C . VAL B 1 389 ? -11.75 30.562 11.359 1 98 389 VAL B C 1
ATOM 6521 O O . VAL B 1 389 ? -11.336 30.031 12.391 1 98 389 VAL B O 1
ATOM 6524 N N . ALA B 1 390 ? -12.695 29.984 10.578 1 98.19 390 ALA B N 1
ATOM 6525 C CA . ALA B 1 390 ? -13.25 28.672 10.914 1 98.19 390 ALA B CA 1
ATOM 6526 C C . ALA B 1 390 ? -12.414 27.547 10.305 1 98.19 390 ALA B C 1
ATOM 6528 O O . ALA B 1 390 ? -12.602 26.375 10.633 1 98.19 390 ALA B O 1
ATOM 6529 N N . GLY B 1 391 ? -11.523 27.906 9.383 1 98.38 391 GLY B N 1
ATOM 6530 C CA . GLY B 1 391 ? -10.711 26.906 8.695 1 98.38 391 GLY B CA 1
ATOM 6531 C C . GLY B 1 391 ? -9.312 26.781 9.266 1 98.38 391 GLY B C 1
ATOM 6532 O O . GLY B 1 391 ? -8.984 27.422 10.266 1 98.38 391 GLY B O 1
ATOM 6533 N N . PHE B 1 392 ? -8.43 26.016 8.75 1 98.44 392 PHE B N 1
ATOM 6534 C CA . PHE B 1 392 ? -7.078 25.703 9.203 1 98.44 392 PHE B CA 1
ATOM 6535 C C . PHE B 1 392 ? -6.23 26.969 9.281 1 98.44 392 PHE B C 1
ATOM 6537 O O . PHE B 1 392 ? -6.293 27.812 8.398 1 98.44 392 PHE B O 1
ATOM 6544 N N . PRO B 1 393 ? -5.598 27.047 10.422 1 98.19 393 PRO B N 1
ATOM 6545 C CA . PRO B 1 393 ? -5.227 26.062 11.438 1 98.19 393 PRO B CA 1
ATOM 6546 C C . PRO B 1 393 ? -6.184 26.031 12.625 1 98.19 393 PRO B C 1
ATOM 6548 O O . PRO B 1 393 ? -5.812 25.594 13.711 1 98.19 393 PRO B O 1
ATOM 6551 N N . ASN B 1 394 ? -7.371 26.75 12.539 1 98.62 394 ASN B N 1
ATOM 6552 C CA . ASN B 1 394 ? -8.438 26.422 13.477 1 98.62 394 ASN B CA 1
ATOM 6553 C C . ASN B 1 394 ? -9.07 25.062 13.156 1 98.62 394 ASN B C 1
ATOM 6555 O O . ASN B 1 394 ? -10.117 25 12.508 1 98.62 394 ASN B O 1
ATOM 6559 N N . GLY B 1 395 ? -8.477 24.016 13.672 1 98.44 395 GLY B N 1
ATOM 6560 C CA . GLY B 1 395 ? -8.828 22.688 13.211 1 98.44 395 GLY B CA 1
ATOM 6561 C C . GLY B 1 395 ? -8.469 22.438 11.758 1 98.44 395 GLY B C 1
ATOM 6562 O O . GLY B 1 395 ? -7.426 22.906 11.281 1 98.44 395 GLY B O 1
ATOM 6563 N N . ARG B 1 396 ? -9.156 21.578 11.172 1 98.62 396 ARG B N 1
ATOM 6564 C CA . ARG B 1 396 ? -9.016 21.234 9.758 1 98.62 396 ARG B CA 1
ATOM 6565 C C . ARG B 1 396 ? -10.305 20.625 9.211 1 98.62 396 ARG B C 1
ATOM 6567 O O . ARG B 1 396 ? -10.773 19.609 9.703 1 98.62 396 ARG B O 1
ATOM 6574 N N . ARG B 1 397 ? -10.922 21.328 8.305 1 98.38 397 ARG B N 1
ATOM 6575 C CA . ARG B 1 397 ? -12.039 20.781 7.547 1 98.38 397 ARG B CA 1
ATOM 6576 C C . ARG B 1 397 ? -11.539 19.859 6.438 1 98.38 397 ARG B C 1
ATOM 6578 O O . ARG B 1 397 ? -10.359 19.875 6.09 1 98.38 397 ARG B O 1
ATOM 6585 N N . VAL B 1 398 ? -12.383 19.031 5.812 1 98 398 VAL B N 1
ATOM 6586 C CA . VAL B 1 398 ? -11.969 18.016 4.848 1 98 398 VAL B CA 1
ATOM 6587 C C . VAL B 1 398 ? -11.516 18.688 3.555 1 98 398 VAL B C 1
ATOM 6589 O O . VAL B 1 398 ? -10.672 18.141 2.832 1 98 398 VAL B O 1
ATOM 6592 N N . GLU B 1 399 ? -11.93 19.969 3.295 1 97.81 399 GLU B N 1
ATOM 6593 C CA . GLU B 1 399 ? -11.602 20.625 2.031 1 97.81 399 GLU B CA 1
ATOM 6594 C C . GLU B 1 399 ? -10.477 21.641 2.205 1 97.81 399 GLU B C 1
ATOM 6596 O O . GLU B 1 399 ? -10.023 22.25 1.234 1 97.81 399 GLU B O 1
ATOM 6601 N N . ASP B 1 400 ? -10.016 21.875 3.428 1 98.19 400 ASP B N 1
ATOM 6602 C CA . ASP B 1 400 ? -8.953 22.859 3.662 1 98.19 400 ASP B CA 1
ATOM 6603 C C . ASP B 1 400 ? -7.68 22.469 2.914 1 98.19 400 ASP B C 1
ATOM 6605 O O . ASP B 1 400 ? -7.293 21.297 2.902 1 98.19 400 ASP B O 1
ATOM 6609 N N . ASN B 1 401 ? -7.082 23.422 2.238 1 98.19 401 ASN B N 1
ATOM 6610 C CA . ASN B 1 401 ? -5.859 23.234 1.466 1 98.19 401 ASN B CA 1
ATOM 6611 C C . ASN B 1 401 ? -4.617 23.375 2.34 1 98.19 401 ASN B C 1
ATOM 6613 O O . ASN B 1 401 ? -3.848 24.328 2.184 1 98.19 401 ASN B O 1
ATOM 6617 N N . VAL B 1 402 ? -4.379 22.406 3.129 1 97.75 402 VAL B N 1
ATOM 6618 C CA . VAL B 1 402 ? -3.346 22.484 4.156 1 97.75 402 VAL B CA 1
ATOM 6619 C C . VAL B 1 402 ? -1.967 22.516 3.498 1 97.75 402 VAL B C 1
ATOM 6621 O O . VAL B 1 402 ? -1.018 23.062 4.055 1 97.75 402 VAL B O 1
ATOM 6624 N N . VAL B 1 403 ? -1.779 21.984 2.256 1 97.44 403 VAL B N 1
ATOM 6625 C CA . VAL B 1 403 ? -0.491 21.984 1.571 1 97.44 403 VAL B CA 1
ATOM 6626 C C . VAL B 1 403 ? -0.117 23.422 1.188 1 97.44 403 VAL B C 1
ATOM 6628 O O . VAL B 1 403 ? 0.964 23.891 1.535 1 97.44 403 VAL B O 1
ATOM 6631 N N . SER B 1 404 ? -1.036 24.109 0.563 1 98.06 404 SER B N 1
ATOM 6632 C CA . SER B 1 404 ? -0.769 25.484 0.176 1 98.06 404 SER B CA 1
ATOM 6633 C C . SER B 1 404 ? -0.582 26.375 1.4 1 98.06 404 SER B C 1
ATOM 6635 O O . SER B 1 404 ? 0.313 27.219 1.427 1 98.06 404 SER B O 1
ATOM 6637 N N . VAL B 1 405 ? -1.448 26.188 2.406 1 98 405 VAL B N 1
ATOM 6638 C CA . VAL B 1 405 ? -1.353 27 3.617 1 98 405 VAL B CA 1
ATOM 6639 C C . VAL B 1 405 ? 0.013 26.797 4.27 1 98 405 VAL B C 1
ATOM 6641 O O . VAL B 1 405 ? 0.68 27.766 4.641 1 98 405 VAL B O 1
ATOM 6644 N N . SER B 1 406 ? 0.445 25.562 4.363 1 97.19 406 SER B N 1
ATOM 6645 C CA . SER B 1 406 ? 1.723 25.25 4.996 1 97.19 406 SER B CA 1
ATOM 6646 C C . SER B 1 406 ? 2.891 25.781 4.172 1 97.19 406 SER B C 1
ATOM 6648 O O . SER B 1 406 ? 3.859 26.297 4.723 1 97.19 406 SER B O 1
ATOM 6650 N N . LEU B 1 407 ? 2.812 25.641 2.854 1 97.38 407 LEU B N 1
ATOM 6651 C CA . LEU B 1 407 ? 3.852 26.156 1.972 1 97.38 407 LEU B CA 1
ATOM 6652 C C . LEU B 1 407 ? 3.986 27.672 2.127 1 97.38 407 LEU B C 1
ATOM 6654 O O . LEU B 1 407 ? 5.098 28.188 2.246 1 97.38 407 LEU B O 1
ATOM 6658 N N . ARG B 1 408 ? 2.908 28.344 2.195 1 98.25 408 ARG B N 1
ATOM 6659 C CA . ARG B 1 408 ? 2.91 29.812 2.281 1 98.25 408 ARG B CA 1
ATOM 6660 C C . ARG B 1 408 ? 3.402 30.266 3.646 1 98.25 408 ARG B C 1
ATOM 6662 O O . ARG B 1 408 ? 4.137 31.266 3.742 1 98.25 408 ARG B O 1
ATOM 6669 N N . ALA B 1 409 ? 2.984 29.531 4.672 1 98.12 409 ALA B N 1
ATOM 6670 C CA . ALA B 1 409 ? 3.5 29.844 6.004 1 98.12 409 ALA B CA 1
ATOM 6671 C C . ALA B 1 409 ? 5.016 29.672 6.055 1 98.12 409 ALA B C 1
ATOM 6673 O O . ALA B 1 409 ? 5.727 30.562 6.523 1 98.12 409 ALA B O 1
ATOM 6674 N N . ILE B 1 410 ? 5.52 28.625 5.531 1 97.62 410 ILE B N 1
ATOM 6675 C CA . ILE B 1 410 ? 6.949 28.344 5.535 1 97.62 410 ILE B CA 1
ATOM 6676 C C . ILE B 1 410 ? 7.684 29.359 4.672 1 97.62 410 ILE B C 1
ATOM 6678 O O . ILE B 1 410 ? 8.797 29.781 5.004 1 97.62 410 ILE B O 1
ATOM 6682 N N . ALA B 1 411 ? 7.023 29.828 3.646 1 98.19 411 ALA B N 1
ATOM 6683 C CA . ALA B 1 411 ? 7.602 30.812 2.73 1 98.19 411 ALA B CA 1
ATOM 6684 C C . ALA B 1 411 ? 7.625 32.219 3.355 1 98.19 411 ALA B C 1
ATOM 6686 O O . ALA B 1 411 ? 8.133 33.156 2.754 1 98.19 411 ALA B O 1
ATOM 6687 N N . GLY B 1 412 ? 7.027 32.375 4.504 1 97.94 412 GLY B N 1
ATOM 6688 C CA . GLY B 1 412 ? 7.176 33.625 5.242 1 97.94 412 GLY B CA 1
ATOM 6689 C C . GLY B 1 412 ? 5.91 34.469 5.258 1 97.94 412 GLY B C 1
ATOM 6690 O O . GLY B 1 412 ? 5.887 35.562 5.84 1 97.94 412 GLY B O 1
ATOM 6691 N N . LEU B 1 413 ? 4.836 33.938 4.656 1 97.88 413 LEU B N 1
ATOM 6692 C CA . LEU B 1 413 ? 3.604 34.719 4.598 1 97.88 413 LEU B CA 1
ATOM 6693 C C . LEU B 1 413 ? 3.125 35.094 5.996 1 97.88 413 LEU B C 1
ATOM 6695 O O . LEU B 1 413 ? 2.686 36.219 6.23 1 97.88 413 LEU B O 1
ATOM 6699 N N . THR B 1 414 ? 3.244 34.188 6.945 1 98.06 414 THR B N 1
ATOM 6700 C CA . THR B 1 414 ? 2.666 34.375 8.266 1 98.06 414 THR B CA 1
ATOM 6701 C C . THR B 1 414 ? 3.682 35.031 9.211 1 98.06 414 THR B C 1
ATOM 6703 O O . THR B 1 414 ? 3.334 35.438 10.32 1 98.06 414 THR B O 1
ATOM 6706 N N . LEU B 1 415 ? 4.91 35.062 8.789 1 97.19 415 LEU B N 1
ATOM 6707 C CA . LEU B 1 415 ? 5.926 35.719 9.617 1 97.19 415 LEU B CA 1
ATOM 6708 C C . LEU B 1 415 ? 5.594 37.188 9.859 1 97.19 415 LEU B C 1
ATOM 6710 O O . LEU B 1 415 ? 5.852 37.719 10.945 1 97.19 415 LEU B O 1
ATOM 6714 N N . ALA B 1 416 ? 4.934 37.781 8.945 1 93.94 416 ALA B N 1
ATOM 6715 C CA . ALA B 1 416 ? 4.57 39.188 9.023 1 93.94 416 ALA B CA 1
ATOM 6716 C C . ALA B 1 416 ? 3.516 39.438 10.102 1 93.94 416 ALA B C 1
ATOM 6718 O O . ALA B 1 416 ? 3.34 40.562 10.57 1 93.94 416 ALA B O 1
ATOM 6719 N N . LEU B 1 417 ? 2.816 38.406 10.484 1 92.81 417 LEU B N 1
ATOM 6720 C CA . LEU B 1 417 ? 1.769 38.531 11.492 1 92.81 417 LEU B CA 1
ATOM 6721 C C . LEU B 1 417 ? 2.367 38.688 12.883 1 92.81 417 LEU B C 1
ATOM 6723 O O . LEU B 1 417 ? 1.727 39.25 13.781 1 92.81 417 LEU B O 1
ATOM 6727 N N . VAL B 1 418 ? 3.584 38.188 13.047 1 93 418 VAL B N 1
ATOM 6728 C CA . VAL B 1 418 ? 4.184 38.219 14.375 1 93 418 VAL B CA 1
ATOM 6729 C C . VAL B 1 418 ? 5.395 39.125 14.383 1 93 418 VAL B C 1
ATOM 6731 O O . VAL B 1 418 ? 5.832 39.594 15.438 1 93 418 VAL B O 1
ATOM 6734 N N . ASP B 1 419 ? 5.965 39.406 13.234 1 93.81 419 ASP B N 1
ATOM 6735 C CA . ASP B 1 419 ? 7.023 40.375 13.023 1 93.81 419 ASP B CA 1
ATOM 6736 C C . ASP B 1 419 ? 6.594 41.438 12.008 1 93.81 419 ASP B C 1
ATOM 6738 O O . ASP B 1 419 ? 6.77 41.25 10.805 1 93.81 419 ASP B O 1
ATOM 6742 N N . LYS B 1 420 ? 6.246 42.562 12.5 1 91.94 420 LYS B N 1
ATOM 6743 C CA . LYS B 1 420 ? 5.66 43.594 11.656 1 91.94 420 LYS B CA 1
ATOM 6744 C C . LYS B 1 420 ? 6.719 44.25 10.766 1 91.94 420 LYS B C 1
ATOM 6746 O O . LYS B 1 420 ? 6.387 44.938 9.789 1 91.94 420 LYS B O 1
ATOM 6751 N N . THR B 1 421 ? 7.934 44.031 11.047 1 94.56 421 THR B N 1
ATOM 6752 C CA . THR B 1 421 ? 9 44.594 10.234 1 94.56 421 THR B CA 1
ATOM 6753 C C . THR B 1 421 ? 9.297 43.719 9.023 1 94.56 421 THR B C 1
ATOM 6755 O O . THR B 1 421 ? 9.969 44.156 8.086 1 94.56 421 THR B O 1
ATOM 6758 N N . PHE B 1 422 ? 8.828 42.562 9.07 1 96.62 422 PHE B N 1
ATOM 6759 C CA . PHE B 1 422 ? 9.062 41.656 7.965 1 96.62 422 PHE B CA 1
ATOM 6760 C C . PHE B 1 422 ? 8.031 41.844 6.863 1 96.62 422 PHE B C 1
ATOM 6762 O O . PHE B 1 422 ? 6.828 41.844 7.125 1 96.62 422 PHE B O 1
ATOM 6769 N N . VAL B 1 423 ? 8.492 42 5.613 1 97.06 423 VAL B N 1
ATOM 6770 C CA . VAL B 1 423 ? 7.637 42.062 4.434 1 97.06 423 VAL B CA 1
ATOM 6771 C C . VAL B 1 423 ? 7.816 40.781 3.611 1 97.06 423 VAL B C 1
ATOM 6773 O O . VAL B 1 423 ? 8.891 40.531 3.064 1 97.06 423 VAL B O 1
ATOM 6776 N N . PRO B 1 424 ? 6.789 39.969 3.523 1 97.88 424 PRO B N 1
ATOM 6777 C CA . PRO B 1 424 ? 6.926 38.719 2.777 1 97.88 424 PRO B CA 1
ATOM 6778 C C . PRO B 1 424 ? 7.219 38.938 1.296 1 97.88 424 PRO B C 1
ATOM 6780 O O . PRO B 1 424 ? 6.824 39.969 0.732 1 97.88 424 PRO B O 1
ATOM 6783 N N . ASP B 1 425 ? 7.934 37.969 0.679 1 98.31 425 ASP B N 1
ATOM 6784 C CA . ASP B 1 425 ? 8.047 37.938 -0.776 1 98.31 425 ASP B CA 1
ATOM 6785 C C . ASP B 1 425 ? 6.668 37.812 -1.428 1 98.31 425 ASP B C 1
ATOM 6787 O O . ASP B 1 425 ? 5.762 37.219 -0.856 1 98.31 425 ASP B O 1
ATOM 6791 N N . ALA B 1 426 ? 6.5 38.375 -2.604 1 97.19 426 ALA B N 1
ATOM 6792 C CA . ALA B 1 426 ? 5.246 38.219 -3.334 1 97.19 426 ALA B CA 1
ATOM 6793 C C . ALA B 1 426 ? 4.91 36.75 -3.533 1 97.19 426 ALA B C 1
ATOM 6795 O O . ALA B 1 426 ? 3.738 36.375 -3.488 1 97.19 426 ALA B O 1
ATOM 6796 N N . ALA B 1 427 ? 5.902 35.938 -3.697 1 97.56 427 ALA B N 1
ATOM 6797 C CA . ALA B 1 427 ? 5.734 34.531 -3.967 1 97.56 427 ALA B CA 1
ATOM 6798 C C . ALA B 1 427 ? 5.152 33.812 -2.754 1 97.56 427 ALA B C 1
ATOM 6800 O O . ALA B 1 427 ? 4.594 32.719 -2.883 1 97.56 427 ALA B O 1
ATOM 6801 N N . ALA B 1 428 ? 5.293 34.344 -1.562 1 97.81 428 ALA B N 1
ATOM 6802 C CA . ALA B 1 428 ? 4.828 33.688 -0.34 1 97.81 428 ALA B CA 1
ATOM 6803 C C . ALA B 1 428 ? 3.309 33.531 -0.35 1 97.81 428 ALA B C 1
ATOM 6805 O O . ALA B 1 428 ? 2.775 32.594 0.223 1 97.81 428 ALA B O 1
ATOM 6806 N N . SER B 1 429 ? 2.607 34.406 -1.024 1 96.88 429 SER B N 1
ATOM 6807 C CA . SER B 1 429 ? 1.153 34.312 -1.094 1 96.88 429 SER B CA 1
ATOM 6808 C C . SER B 1 429 ? 0.709 33.531 -2.332 1 96.88 429 SER B C 1
ATOM 6810 O O . SER B 1 429 ? -0.46 33.188 -2.453 1 96.88 429 SER B O 1
ATOM 6812 N N . ALA B 1 430 ? 1.662 33.219 -3.211 1 97.19 430 ALA B N 1
ATOM 6813 C CA . ALA B 1 430 ? 1.305 32.625 -4.5 1 97.19 430 ALA B CA 1
ATOM 6814 C C . ALA B 1 430 ? 1.688 31.156 -4.555 1 97.19 430 ALA B C 1
ATOM 6816 O O . ALA B 1 430 ? 1.124 30.391 -5.34 1 97.19 430 ALA B O 1
ATOM 6817 N N . VAL B 1 431 ? 2.666 30.734 -3.777 1 97.88 431 VAL B N 1
ATOM 6818 C CA . VAL B 1 431 ? 3.25 29.406 -3.889 1 97.88 431 VAL B CA 1
ATOM 6819 C C . VAL B 1 431 ? 2.195 28.344 -3.566 1 97.88 431 VAL B C 1
ATOM 6821 O O . VAL B 1 431 ? 1.393 28.516 -2.646 1 97.88 431 VAL B O 1
ATOM 6824 N N . THR B 1 432 ? 2.094 27.312 -4.363 1 98.19 432 THR B N 1
ATOM 6825 C CA . THR B 1 432 ? 1.123 26.219 -4.285 1 98.19 432 THR B CA 1
ATOM 6826 C C . THR B 1 432 ? 1.599 25.016 -5.086 1 98.19 432 THR B C 1
ATOM 6828 O O . THR B 1 432 ? 2.475 25.141 -5.945 1 98.19 432 THR B O 1
ATOM 6831 N N . ASP B 1 433 ? 1.119 23.859 -4.746 1 97.38 433 ASP B N 1
ATOM 6832 C CA . ASP B 1 433 ? 1.38 22.688 -5.59 1 97.38 433 ASP B CA 1
ATOM 6833 C C . ASP B 1 433 ? 0.344 22.578 -6.707 1 97.38 433 ASP B C 1
ATOM 6835 O O . ASP B 1 433 ? 0.378 21.641 -7.5 1 97.38 433 ASP B O 1
ATOM 6839 N N . GLY B 1 434 ? -0.589 23.484 -6.695 1 98.19 434 GLY B N 1
ATOM 6840 C CA . GLY B 1 434 ? -1.494 23.609 -7.824 1 98.19 434 GLY B CA 1
ATOM 6841 C C . GLY B 1 434 ? -2.779 22.828 -7.652 1 98.19 434 GLY B C 1
ATOM 6842 O O . GLY B 1 434 ? -3.555 22.672 -8.602 1 98.19 434 GLY B O 1
ATOM 6843 N N . LEU B 1 435 ? -3.049 22.359 -6.422 1 98.06 435 LEU B N 1
ATOM 6844 C CA . LEU B 1 435 ? -4.215 21.5 -6.23 1 98.06 435 LEU B CA 1
ATOM 6845 C C . LEU B 1 435 ? -5.199 22.125 -5.254 1 98.06 435 LEU B C 1
ATOM 6847 O O . LEU B 1 435 ? -4.816 22.969 -4.438 1 98.06 435 LEU B O 1
ATOM 6851 N N . THR B 1 436 ? -6.445 21.797 -5.367 1 97.75 436 THR B N 1
ATOM 6852 C CA . THR B 1 436 ? -7.539 22.156 -4.477 1 97.75 436 THR B CA 1
ATOM 6853 C C . THR B 1 436 ? -8.461 20.969 -4.23 1 97.75 436 THR B C 1
ATOM 6855 O O . THR B 1 436 ? -8.234 19.875 -4.762 1 97.75 436 THR B O 1
ATOM 6858 N N . ALA B 1 437 ? -9.461 21.203 -3.389 1 97.12 437 ALA B N 1
ATOM 6859 C CA . ALA B 1 437 ? -10.438 20.156 -3.096 1 97.12 437 ALA B CA 1
ATOM 6860 C C . ALA B 1 437 ? -11.141 19.703 -4.367 1 97.12 437 ALA B C 1
ATOM 6862 O O . ALA B 1 437 ? -11.648 18.578 -4.43 1 97.12 437 ALA B O 1
ATOM 6863 N N . LYS B 1 438 ? -11.156 20.547 -5.402 1 97.12 438 LYS B N 1
ATOM 6864 C CA . LYS B 1 438 ? -11.797 20.203 -6.668 1 97.12 438 LYS B CA 1
ATOM 6865 C C . LYS B 1 438 ? -11.047 19.078 -7.383 1 97.12 438 LYS B C 1
ATOM 6867 O O . LYS B 1 438 ? -11.594 18.438 -8.281 1 97.12 438 LYS B O 1
ATOM 6872 N N . ASP B 1 439 ? -9.82 18.844 -6.996 1 96.62 439 ASP B N 1
ATOM 6873 C CA . ASP B 1 439 ? -8.984 17.828 -7.637 1 96.62 439 ASP B CA 1
ATOM 6874 C C . ASP B 1 439 ? -9.164 16.469 -6.98 1 96.62 439 ASP B C 1
ATOM 6876 O O . ASP B 1 439 ? -8.484 15.5 -7.34 1 96.62 439 ASP B O 1
ATOM 6880 N N . VAL B 1 440 ? -10.031 16.344 -5.98 1 96.56 440 VAL B N 1
ATOM 6881 C CA . VAL B 1 440 ? -10.453 15.07 -5.41 1 96.56 440 VAL B CA 1
ATOM 6882 C C . VAL B 1 440 ? -11.664 14.547 -6.18 1 96.56 440 VAL B C 1
ATOM 6884 O O . VAL B 1 440 ? -12.789 15.016 -5.984 1 96.56 440 VAL B O 1
ATOM 6887 N N . LYS B 1 441 ? -11.445 13.516 -6.914 1 90.56 441 LYS B N 1
ATOM 6888 C CA . LYS B 1 441 ? -12.445 13.031 -7.859 1 90.56 441 LYS B CA 1
ATOM 6889 C C . LYS B 1 441 ? -13.68 12.5 -7.129 1 90.56 441 LYS B C 1
ATOM 6891 O O . LYS B 1 441 ? -14.805 12.727 -7.559 1 90.56 441 LYS B O 1
ATOM 6896 N N . ALA B 1 442 ? -13.445 11.797 -6.059 1 96.12 442 ALA B N 1
ATOM 6897 C CA . ALA B 1 442 ? -14.555 11.188 -5.324 1 96.12 442 ALA B CA 1
ATOM 6898 C C . ALA B 1 442 ? -15.445 12.25 -4.695 1 96.12 442 ALA B C 1
ATOM 6900 O O . ALA B 1 442 ? -16.594 11.977 -4.328 1 96.12 442 ALA B O 1
ATOM 6901 N N . GLY B 1 443 ? -14.875 13.492 -4.562 1 97.25 443 GLY B N 1
ATOM 6902 C CA . GLY B 1 443 ? -15.602 14.57 -3.906 1 97.25 443 GLY B CA 1
ATOM 6903 C C . GLY B 1 443 ? -15.789 14.344 -2.418 1 97.25 443 GLY B C 1
ATOM 6904 O O . GLY B 1 443 ? -15.188 13.438 -1.842 1 97.25 443 GLY B O 1
ATOM 6905 N N . PHE B 1 444 ? -16.578 15.258 -1.783 1 98 444 PHE B N 1
ATOM 6906 C CA . PHE B 1 444 ? -16.875 15.219 -0.355 1 98 444 PHE B CA 1
ATOM 6907 C C . PHE B 1 444 ? -18.375 15.172 -0.108 1 98 444 PHE B C 1
ATOM 6909 O O . PHE B 1 444 ? -19.156 15.578 -0.965 1 98 444 PHE B O 1
ATOM 6916 N N . LEU B 1 445 ? -18.734 14.539 0.976 1 97.88 445 LEU B N 1
ATOM 6917 C CA . LEU B 1 445 ? -20.125 14.516 1.375 1 97.88 445 LEU B CA 1
ATOM 6918 C C . LEU B 1 445 ? -20.5 15.797 2.119 1 97.88 445 LEU B C 1
ATOM 6920 O O . LEU B 1 445 ? -19.656 16.406 2.768 1 97.88 445 LEU B O 1
ATOM 6924 N N . LYS B 1 446 ? -21.75 16.172 2.1 1 95.25 446 LYS B N 1
ATOM 6925 C CA . LYS B 1 446 ? -22.25 17.359 2.789 1 95.25 446 LYS B CA 1
ATOM 6926 C C . LYS B 1 446 ? -22.656 17.031 4.227 1 95.25 446 LYS B C 1
ATOM 6928 O O . LYS B 1 446 ? -22.891 17.938 5.027 1 95.25 446 LYS B O 1
ATOM 6933 N N . ALA B 1 447 ? -22.656 15.758 4.477 1 96.31 447 ALA B N 1
ATOM 6934 C CA . ALA B 1 447 ? -23.031 15.312 5.816 1 96.31 447 ALA B CA 1
ATOM 6935 C C . ALA B 1 447 ? -22.062 14.273 6.348 1 96.31 447 ALA B C 1
ATOM 6937 O O . ALA B 1 447 ? -21.172 13.812 5.621 1 96.31 447 ALA B O 1
ATOM 6938 N N . PHE B 1 448 ? -22.219 13.977 7.617 1 98.06 448 PHE B N 1
ATOM 6939 C CA . PHE B 1 448 ? -21.406 12.992 8.312 1 98.06 448 PHE B CA 1
ATOM 6940 C C . PHE B 1 448 ? -21.359 11.68 7.535 1 98.06 448 PHE B C 1
ATOM 6942 O O . PHE B 1 448 ? -22.391 11.172 7.102 1 98.06 448 PHE B O 1
ATOM 6949 N N . PRO B 1 449 ? -20.219 11.18 7.145 1 98.25 449 PRO B N 1
ATOM 6950 C CA . PRO B 1 449 ? -18.922 11.453 7.762 1 98.25 449 PRO B CA 1
ATOM 6951 C C . PRO B 1 449 ? -18.047 12.383 6.918 1 98.25 449 PRO B C 1
ATOM 6953 O O . PRO B 1 449 ? -16.828 12.445 7.117 1 98.25 449 PRO B O 1
ATOM 6956 N N . PHE B 1 450 ? -18.594 13.031 5.969 1 98.56 450 PHE B N 1
ATOM 6957 C CA . PHE B 1 450 ? -18.094 14.188 5.23 1 98.56 450 PHE B CA 1
ATOM 6958 C C . PHE B 1 450 ? -17.078 13.75 4.184 1 98.56 450 PHE B C 1
ATOM 6960 O O . PHE B 1 450 ? -16.875 14.438 3.176 1 98.56 450 PHE B O 1
ATOM 6967 N N . LEU B 1 451 ? -16.297 12.656 4.383 1 98.56 451 LEU B N 1
ATOM 6968 C CA . LEU B 1 451 ? -15.406 12.141 3.346 1 98.56 451 LEU B CA 1
ATOM 6969 C C . LEU B 1 451 ? -16.203 11.367 2.297 1 98.56 451 LEU B C 1
ATOM 6971 O O . LEU B 1 451 ? -17.219 10.742 2.611 1 98.56 451 LEU B O 1
ATOM 6975 N N . GLY B 1 452 ? -15.719 11.383 1.101 1 98.38 452 GLY B N 1
ATOM 6976 C CA . GLY B 1 452 ? -16.453 10.828 -0.032 1 98.38 452 GLY B CA 1
ATOM 6977 C C . GLY B 1 452 ? -16.625 9.328 0.049 1 98.38 452 GLY B C 1
ATOM 6978 O O . GLY B 1 452 ? -15.93 8.648 0.806 1 98.38 452 GLY B O 1
ATOM 6979 N N . THR B 1 453 ? -17.625 8.844 -0.709 1 98.19 453 THR B N 1
ATOM 6980 C CA . THR B 1 453 ? -17.781 7.41 -0.899 1 98.19 453 THR B CA 1
ATOM 6981 C C . THR B 1 453 ? -16.5 6.797 -1.478 1 98.19 453 THR B C 1
ATOM 6983 O O . THR B 1 453 ? -15.906 7.355 -2.396 1 98.19 453 THR B O 1
ATOM 6986 N N . PRO B 1 454 ? -16.078 5.703 -0.844 1 98.12 454 PRO B N 1
ATOM 6987 C CA . PRO B 1 454 ? -14.867 5.105 -1.389 1 98.12 454 PRO B CA 1
ATOM 6988 C C . PRO B 1 454 ? -15.023 4.668 -2.844 1 98.12 454 PRO B C 1
ATOM 6990 O O . PRO B 1 454 ? -16.094 4.195 -3.238 1 98.12 454 PRO B O 1
ATOM 6993 N N . LEU B 1 455 ? -13.953 4.797 -3.6 1 97.56 455 LEU B N 1
ATOM 6994 C CA . LEU B 1 455 ? -13.922 4.316 -4.977 1 97.56 455 LEU B CA 1
ATOM 6995 C C . LEU B 1 455 ? -14.031 2.795 -5.023 1 97.56 455 LEU B C 1
ATOM 6997 O O . LEU B 1 455 ? -13.461 2.1 -4.18 1 97.56 455 LEU B O 1
ATOM 7001 N N . ASP B 1 456 ? -14.805 2.26 -6.012 1 97.19 456 ASP B N 1
ATOM 7002 C CA . ASP B 1 456 ? -14.984 0.814 -6.105 1 97.19 456 ASP B CA 1
ATOM 7003 C C . ASP B 1 456 ? -13.828 0.165 -6.863 1 97.19 456 ASP B C 1
ATOM 7005 O O . ASP B 1 456 ? -13.133 0.83 -7.633 1 97.19 456 ASP B O 1
ATOM 7009 N N . GLY B 1 457 ? -13.672 -1.107 -6.676 1 96.94 457 GLY B N 1
ATOM 7010 C CA . GLY B 1 457 ? -12.531 -1.818 -7.223 1 96.94 457 GLY B CA 1
ATOM 7011 C C . GLY B 1 457 ? -12.695 -2.182 -8.688 1 96.94 457 GLY B C 1
ATOM 7012 O O . GLY B 1 457 ? -11.719 -2.443 -9.383 1 96.94 457 GLY B O 1
ATOM 7013 N N . PHE B 1 458 ? -13.93 -2.256 -9.219 1 97.31 458 PHE B N 1
ATOM 7014 C CA . PHE B 1 458 ? -14.172 -2.654 -10.602 1 97.31 458 PHE B CA 1
ATOM 7015 C C . PHE B 1 458 ? -13.805 -1.532 -11.562 1 97.31 458 PHE B C 1
ATOM 7017 O O . PHE B 1 458 ? -13.156 -1.772 -12.586 1 97.31 458 PHE B O 1
ATOM 7024 N N . ASN B 1 459 ? -14.086 -0.305 -11.164 1 96.31 459 ASN B N 1
ATOM 7025 C CA . ASN B 1 459 ? -13.914 0.831 -12.062 1 96.31 459 ASN B CA 1
ATOM 7026 C C . ASN B 1 459 ? -12.625 1.586 -11.781 1 96.31 459 ASN B C 1
ATOM 7028 O O . ASN B 1 459 ? -12.297 2.555 -12.469 1 96.31 459 ASN B O 1
ATOM 7032 N N . ASN B 1 460 ? -11.914 1.117 -10.719 1 94.31 460 ASN B N 1
ATOM 7033 C CA . ASN B 1 460 ? -10.672 1.776 -10.328 1 94.31 460 ASN B CA 1
ATOM 7034 C C . ASN B 1 460 ? -9.539 0.77 -10.133 1 94.31 460 ASN B C 1
ATOM 7036 O O . ASN B 1 460 ? -9.609 -0.08 -9.242 1 94.31 460 ASN B O 1
ATOM 7040 N N . PRO B 1 461 ? -8.391 0.849 -10.961 1 91.12 461 PRO B N 1
ATOM 7041 C CA . PRO B 1 461 ? -8.203 1.954 -11.906 1 91.12 461 PRO B CA 1
ATOM 7042 C C . PRO B 1 461 ? -9.133 1.861 -13.117 1 91.12 461 PRO B C 1
ATOM 7044 O O . PRO B 1 461 ? -9.75 0.816 -13.344 1 91.12 461 PRO B O 1
ATOM 7047 N N . ALA B 1 462 ? -9.195 3.111 -13.711 1 78.75 462 ALA B N 1
ATOM 7048 C CA . ALA B 1 462 ? -9.984 3.17 -14.938 1 78.75 462 ALA B CA 1
ATOM 7049 C C . ALA B 1 462 ? -9.141 2.795 -16.156 1 78.75 462 ALA B C 1
ATOM 7051 O O . ALA B 1 462 ? -7.914 2.865 -16.109 1 78.75 462 ALA B O 1
ATOM 7052 N N . GLU B 1 463 ? -9.633 2.271 -17.25 1 68.75 463 GLU B N 1
ATOM 7053 C CA . GLU B 1 463 ? -8.945 1.898 -18.484 1 68.75 463 GLU B CA 1
ATOM 7054 C C . GLU B 1 463 ? -8.102 3.053 -19.016 1 68.75 463 GLU B C 1
ATOM 7056 O O . GLU B 1 463 ? -8.422 4.223 -18.781 1 68.75 463 GLU B O 1
#

Nearest PDB structures (foldseek):
  3mwz-assembly1_A  TM=4.716E-01  e=9.869E-01  Ixodes scapularis
  3lh4-assembly1_A  TM=4.750E-01  e=1.422E+00  Ixodes scapularis
  4zm8-assembly2_D  TM=2.946E-01  e=5.434E+00  Ixodes scapularis
  7r3s-assembly1_A  TM=2.122E-01  e=2.316E+00  Rubrivivax gelatinosus
  3mwz-assembly1_A  TM=4.714E-01  e=7.740E-01  Ixodes scapularis

Radius of gyration: 28.24 Å; Cα contacts (8 Å, |Δi|>4): 2488; chains: 2; bounding box: 62×84×65 Å

Organism: NCBI:txid175570

Secondary structure (DSSP, 8-state):
---TT-STTGGG-GGG-EEEEEEEEPTT-TTEEEEEEEEEEEE-TT--TT-----TT-EEEEEEESSSSSS-SEEEEEEEEEEES-TT---SBSS---STT-TTB-EEEEEEEEEEETT--EEEEEEEEEPPPP---TTT-TTHHHHHHHTPEEPTTS-EEEEEEEE------HHHHTTTT--GGGGGGSTTHHHH-SS------TTTT-EEEEEEEEEEGGGTSPP-S---TTSGGGEEEEEEEEEEEEEEETT-TTS--EEEEEEEEEEEESSTTHHHHTS-GGGHHHHHHS-GGGGGGGHHHHHS-HHHHHHHHHSTTT-HHHHHHHHTT---HHHHIIIII-PPTTTBTTB-----S-----EEEETTSPPPSS--TTGGGGT-TTSTTSSB-TT--HHHHHHHHHTTTTHHHH-TT----GGGGT---S--GGG-TT-B-SSTT-BPPPPPTTTSS--/---TT-STTGGG-GGG-EEEEEEEEPTT-TTEEEEEEEEEEEE-TT--TT-----TT-EEEEEEESSSSSS-SEEEEEEEEEEES-TT---SBSS---STT-TTB-EEEEEEEEEEETT--EEEEEEEEEPPPP---TTT-TTHHHHHHHTPEEPTTS-EEEEEEEE------HHHHTTTT--GGGGGGSTTHHHH-SS------TTTT-EEEEEEEEEEGGGTSPP-S---TTSGGGEEEEEEEEEEEEEEETT-GGG--EEEEEEEEEEEESSTTHHHHTS-GGGHHHHHHS-GGGGGGGHHHHHS-HHHHHHHHHSTTT-HHHHHHHHTT---HHHHIIIII-PPTTTBTTB-----S-----EEEETTSPPPSS--TTGGGGT-TTSTTSSB-TT--HHHHHHHHHTTTTHHHH-TT----GGGGT---S--GGG-TT-B-SSTT-BPPPPPTTTSS--

Solvent-accessible surface area (backbone atoms only — not comparable to full-atom values): 45442 Å² total; per-residue (Å²): 57,61,32,56,33,50,24,68,65,43,50,51,30,37,56,48,23,43,20,44,64,35,32,33,41,27,76,98,37,58,64,25,31,34,38,35,42,27,26,28,55,76,32,54,37,25,50,29,70,60,55,85,72,80,41,61,72,37,44,39,35,42,33,30,18,29,81,35,72,46,49,54,40,37,33,45,35,40,42,38,46,77,45,71,74,55,63,79,38,50,58,50,46,83,44,55,39,83,46,95,77,31,87,28,49,23,67,45,43,27,32,31,35,32,41,25,43,61,84,65,56,69,43,78,74,45,69,70,42,50,35,39,76,70,46,36,15,70,58,28,29,65,56,47,72,58,39,48,58,68,28,50,44,75,46,94,86,64,29,36,37,39,48,36,63,21,18,42,62,65,68,46,31,34,14,28,49,62,20,75,53,30,29,28,52,47,13,39,57,18,65,65,29,38,78,77,30,92,51,56,43,77,37,45,47,54,41,52,80,20,22,26,36,34,40,33,37,36,36,53,40,72,79,62,40,44,92,55,97,54,63,45,54,88,32,66,38,15,19,32,31,30,36,36,36,21,22,33,44,25,29,38,35,56,60,35,92,92,63,49,68,44,73,39,72,59,74,38,52,58,17,52,42,27,44,67,24,42,56,50,62,42,35,26,48,73,45,23,54,57,55,20,50,51,59,33,62,56,37,59,80,50,44,67,32,51,30,57,33,63,56,46,60,42,49,31,64,41,26,63,86,53,30,59,49,39,43,51,40,52,76,65,61,51,67,33,61,38,50,39,21,64,47,24,21,28,41,49,73,80,60,42,90,93,38,36,29,34,45,54,84,53,44,22,50,32,31,22,27,31,58,41,44,56,53,58,93,72,77,37,46,42,2,43,87,59,72,24,70,46,21,34,71,32,18,26,49,80,54,43,35,61,61,35,45,51,50,14,42,53,43,28,46,43,40,32,60,73,36,78,84,50,68,54,30,76,48,15,79,64,50,46,46,57,72,49,57,84,60,33,81,66,44,69,43,94,47,92,81,33,53,9,66,40,56,33,3,46,64,28,64,67,125,52,58,30,58,36,49,24,69,64,42,49,50,32,37,56,50,24,42,18,41,64,35,32,33,43,27,77,99,38,57,65,23,31,34,39,35,41,27,26,27,57,77,31,53,36,24,50,34,66,59,56,84,70,80,41,60,73,36,44,37,35,43,33,30,17,30,78,34,73,44,50,53,41,37,33,45,35,40,41,40,46,77,45,71,72,54,62,79,38,50,58,48,46,82,44,54,38,85,45,97,78,29,87,28,48,23,68,46,42,27,32,31,35,31,41,24,41,60,84,64,55,68,43,76,76,45,71,70,44,50,37,41,75,70,45,36,13,71,59,29,28,64,55,48,73,57,40,48,58,68,26,49,43,75,47,93,84,63,29,36,39,38,47,35,62,21,20,41,61,67,68,47,31,36,14,28,48,60,19,75,53,30,29,28,51,49,14,39,57,18,66,65,30,38,79,75,30,91,52,58,42,78,36,43,47,55,40,52,79,21,22,27,35,34,41,33,37,37,35,50,41,72,80,63,39,42,92,56,97,55,64,46,51,88,32,68,39,15,20,31,31,31,34,36,37,20,23,33,44,25,30,39,35,55,61,37,92,95,64,45,68,44,73,41,73,58,75,39,52,58,16,52,42,26,45,64,29,43,57,48,61,40,35,24,48,73,44,24,53,56,56,21,49,51,59,32,63,57,36,60,80,51,44,67,33,48,31,56,33,61,59,46,59,42,48,31,64,40,25,63,86,53,29,58,50,39,44,51,40,52,76,66,60,51,68,33,61,40,48,39,21,67,46,24,19,27,42,49,72,80,60,42,89,94,38,35,31,33,45,54,85,50,46,23,50,32,31,22,27,33,56,40,43,56,53,57,92,73,77,38,47,43,1,43,87,58,72,25,70,45,22,33,70,35,19,26,50,80,52,43,35,60,63,36,43,50,50,12,42,53,42,29,48,42,39,33,61,74,35,79,84,50,67,55,28,77,47,15,80,64,50,45,46,56,72,49,56,84,60,32,80,68,43,67,42,94,47,93,82,34,54,8,65,40,55,30,4,46,64,29,66,66,128

InterPro domains:
  IPR025566 Protein of unknown function DUF4331 [PF14224] (2-454)

Sequence (926 aa):
MSSHREAPEISKDPVADSTDLYAFVTPGKPDTVTLIANYLPMQLPSGGPNFYEFGDDVLYEIHVDNNGDGRPDVTFQFRFETEIRNDKTFLYNTGPIEALDSVNWNRRQFYTVTRLDGHGKGTVIARKVPCPPVNIGPASTPKYADLAKDAVKKLDDGTLLFAGQRADGFYVDLGSIFDLGILRPFQDKHLVGSTLFKKADDGVNALNGFNVLSIALQVPAASLRQEYRAYRYDEAGATIGVWTAASRRQVRILGEAGGRDADTGPFVQVSRLGNPLFNEVIVPMALKDQWNTLPPSEDKRFVGFVEQPELAALLPVLYPDVFPKLDAANKAKTKRADLIAILLTGIPAGVVPGFQNTTGSLLADMLRLNTAIPPATKPNELGVVGGDVAGFPNGRRVEDNVVSVSLRAIAGLTLALVDKTFVPDAAASAVTDGLTAKDVKAGFLKAFPFLGTPLDGFNNPAEMSSHREAPEISKDPVADSTDLYAFVTPGKPDTVTLIANYLPMQLPSGGPNFYEFGDDVLYEIHVDNNGDGRPDVTFQFRFETEIRNDKTFLYNTGPIEALDSVNWNRRQFYTVTRLDGHGKGTVIARKVPCPPVNIGPASTPKYADLAKDAVKKLDDGTLLFAGQRADGFYVDLGSIFDLGILRPFQDKHLVGSTLFKKADDGVNALNGFNVLSIALQVPAASLRQEYRAYRYDEAGATIGVWTAASRRQVRILGEAGGRDADTGPFVQVSRLGNPLFNEVIVPMALKDQWNTLPPSEDKRFVGFVEQPELAALLPVLYPDVFPKLDAANKAKTKRADLIAILLTGIPAGVVPGFQNTTGSLLADMLRLNTAIPPATKPNELGVVGGDVAGFPNGRRVEDNVVSVSLRAIAGLTLALVDKTFVPDAAASAVTDGLTAKDVKAGFLKAFPFLGTPLDGFNNPAE

Foldseek 3Di:
DFPCVQADPCVVVQLFAWGDWFWFQAVVHLQKIKIKIWTRAFQFQQVDDVGDDHDQQKKKKKFKAAQLLLAGQKIKIKHKDKAFQDPVDSHQFDWADPELPDPRGGIWMFMWIWMAGRVGDIDTQDPRQTAFDRFADCTHYVPRVVRQVVSWDAGPQGKIWHKYKFQQLDFDQPVCCVVLHCQQQCLCQFPVSVVVDVHHDAGDGPRAQGMIIMIMMMGRPVVRFDDDPDQAQQDSRQKMFMKMWMWGAPDWDALPDPGDIDGHHDTFTQAMDADPCCLNFQNDRVCSRVVRRDGQLPCVVRQLSQQQPPVLCSVCVGRPPQWVLSNVCNVVSGGQVLSQQQAFAWAHPPLAPSHTFGSDDRGGGTQMARSNDGADPDDDLLAVLVVHVSDPSNTHDSFRPSQLNVQLSSSCVSSCSVPVVRDGGPCSNVDDSNDGSVSRPQHFDSDPVGGGHRDHSVCPPPD/DFPCVQADPCVVVQLFAWGDWFWFQAVVHLQKIKIKIWTRAFQFQQVDAPGDDHDQQKKKKKFKAAQLLLAGQKIKIKHKDKAFQDPVDSHQFDWADPELPDPRGGIWMFMWIWMAGRVGDIDTQDPRQTAFDRFADCTHYVPRVVRQVVSWDAGPQGKIWHKYKFQQLDFDQPVCCVVLHCQQQCLCQFPVSVVVDVHHDAGDGPRAQGMIIMIMMMGRPVVRFDDDPDQAQQDSRQKMFMKMWMWGAPDWDALPDPGDIDGHHDTFTQAMDADPCCLNFQNDRVCSRVVRRDGQLPCVVRQLSQQQPPVLCSVCVGRPPQQVLSNVCNVVSGGQVLSQCQAFAWAHPPLAPSHTFGSDDRGGGTQMARSNDGADPDDDLLAVLVVHVSDPSNTHDSFRPSQLNVQLSSSCVSSCSVPVPRDGGPCSNVDDSNDGSVSRPQHFDSDPVGGGHRDHSVCPPPD